Protein AF-0000000085130177 (afdb_homodimer)

Solvent-accessible surface area (backbone atoms only — not comparable to full-atom values): 79664 Å² total; per-residue (Å²): 138,84,81,78,78,81,76,78,75,83,77,74,80,72,82,66,74,69,73,75,65,77,69,71,70,71,69,72,73,69,71,72,76,67,77,59,43,29,33,38,38,36,42,68,54,65,65,55,54,49,49,50,46,72,51,44,60,85,43,65,55,98,90,21,44,53,43,80,42,81,20,60,43,72,68,52,38,53,56,47,44,68,72,50,87,69,52,29,32,35,37,36,30,41,69,42,99,47,95,59,44,28,60,52,48,52,51,39,39,43,70,70,54,55,48,75,60,40,29,31,35,36,32,29,78,60,94,88,56,58,78,52,67,67,55,57,70,68,43,91,50,51,39,79,42,49,60,84,58,63,42,51,62,44,45,49,54,53,51,54,18,35,42,49,53,20,51,54,47,50,50,52,50,51,50,32,51,34,42,51,48,49,52,60,48,48,46,57,47,66,68,42,82,48,66,47,60,32,37,43,48,50,42,47,49,50,15,59,60,70,71,44,67,54,33,23,36,25,33,30,51,42,94,46,87,88,47,55,35,25,21,56,18,36,29,66,94,42,42,84,46,45,74,32,45,54,85,70,51,64,96,45,71,64,48,57,37,38,52,48,7,61,74,66,66,36,71,34,73,34,89,68,50,23,38,11,39,40,30,58,87,84,53,84,76,28,32,35,38,29,36,66,35,70,42,70,83,47,71,68,53,51,52,50,51,50,54,48,36,55,43,48,35,42,51,51,50,50,48,51,50,48,50,52,29,44,45,51,31,29,31,34,86,84,68,72,28,35,15,41,62,41,46,34,51,50,43,32,50,37,41,72,70,58,51,72,57,28,33,39,34,37,39,32,51,58,65,46,70,58,38,23,63,47,42,18,59,69,52,44,49,46,46,51,39,45,48,51,53,53,52,55,71,72,44,57,90,82,44,47,62,22,41,55,49,97,57,27,33,33,38,40,30,46,48,88,66,54,54,66,72,60,55,48,51,61,34,68,50,56,43,60,44,96,83,39,72,33,61,51,49,38,28,28,2,22,33,67,54,60,94,62,86,56,58,26,65,55,53,52,48,44,12,46,52,18,26,53,49,23,54,69,73,43,69,57,33,80,26,72,48,48,71,65,62,54,47,53,21,49,50,39,33,51,48,47,57,49,47,52,50,27,68,74,61,66,32,53,48,61,27,36,29,57,26,24,29,64,83,77,64,42,68,46,26,32,36,51,39,78,45,38,44,46,94,89,65,51,71,55,56,56,85,62,52,48,58,47,22,52,69,44,42,50,40,45,65,50,45,50,52,50,48,42,51,51,40,46,50,50,40,52,28,47,75,69,72,69,50,52,56,24,42,30,37,76,46,55,64,69,40,65,68,36,87,60,39,65,55,51,53,52,47,39,30,58,75,48,69,49,59,30,59,40,33,28,41,29,29,53,33,55,55,63,68,50,84,53,66,64,52,49,50,50,43,46,53,42,42,74,57,37,29,40,32,30,34,32,48,39,50,76,34,40,36,24,60,55,52,60,69,68,45,73,62,45,29,40,27,40,30,35,77,30,41,67,34,46,87,37,67,67,32,32,47,50,47,43,48,50,36,50,50,24,54,76,70,69,27,45,32,31,39,32,42,33,64,45,68,65,47,50,51,53,39,45,72,55,63,36,49,28,35,28,22,61,58,78,37,62,71,23,41,68,69,54,41,53,52,52,55,55,51,55,74,65,51,68,88,67,71,87,66,84,74,73,78,126,137,86,81,74,75,78,78,78,75,83,77,74,79,70,80,72,66,72,70,73,65,78,69,72,70,71,72,73,75,69,73,74,76,68,77,60,43,30,33,38,40,37,43,69,51,64,64,56,54,48,47,50,46,72,53,45,60,85,44,64,55,97,91,21,46,53,41,81,41,82,19,60,42,73,69,53,38,54,57,49,44,70,71,49,86,66,50,28,33,36,38,35,32,40,68,42,98,46,94,59,45,28,58,54,48,52,52,39,39,43,71,71,55,56,46,74,59,39,31,32,33,37,32,29,78,59,95,87,56,61,76,52,68,66,55,56,70,68,43,91,50,50,39,80,42,49,59,82,59,63,43,51,62,44,45,50,54,53,49,53,18,36,44,49,52,21,51,54,48,50,51,51,49,50,52,31,51,35,42,52,48,48,51,59,48,48,47,57,47,67,69,41,82,46,67,47,59,31,37,44,49,50,43,47,50,51,15,59,59,68,72,43,65,55,34,24,37,25,34,29,53,43,95,46,86,87,47,55,38,27,21,56,20,37,29,64,94,41,42,83,45,47,75,31,49,52,79,77,56,66,88,45,72,62,47,54,38,36,50,48,6,63,73,67,67,34,71,33,73,35,90,67,50,24,38,10,40,40,30,57,88,83,51,82,74,28,32,36,37,30,37,66,36,70,43,71,83,47,70,66,54,51,52,51,50,51,54,48,36,55,43,48,35,42,50,51,50,50,47,53,51,47,50,52,30,45,45,51,30,28,31,34,86,83,68,70,28,35,15,42,60,41,46,34,52,51,43,32,50,37,43,72,70,58,53,73,56,28,32,40,33,37,39,32,51,57,64,47,69,57,40,24,64,48,42,18,60,69,52,44,50,46,44,50,40,44,47,50,53,51,51,55,70,72,43,57,90,84,43,46,63,22,43,56,48,96,58,28,33,34,37,41,30,44,50,89,69,53,54,63,72,59,54,48,50,61,34,68,50,55,43,60,44,95,82,39,70,31,62,48,48,37,29,29,2,22,33,67,55,60,92,61,87,60,58,25,67,55,53,52,48,45,12,47,53,18,26,54,48,22,55,69,74,42,70,59,35,81,27,70,46,48,69,64,61,54,46,53,20,50,49,39,34,50,49,47,56,49,48,54,51,27,68,74,63,66,31,54,48,60,28,36,29,56,25,25,28,62,85,78,63,43,68,45,27,31,36,51,39,77,44,37,45,47,95,87,64,50,72,55,57,55,87,60,53,48,58,49,24,52,69,46,42,49,39,46,65,49,46,51,51,50,50,42,51,51,40,46,51,49,39,54,29,48,76,71,68,69,50,55,57,24,41,31,38,77,49,55,63,69,38,66,67,37,86,59,39,66,55,51,53,51,47,39,30,60,75,46,69,49,60,29,60,41,33,27,42,28,31,52,34,55,56,61,67,50,84,53,66,64,52,48,51,50,43,44,52,40,41,73,57,38,30,40,32,29,34,31,49,40,48,77,34,40,36,25,62,55,52,60,69,69,43,74,64,46,30,40,26,39,30,35,78,29,40,68,34,47,86,38,68,68,31,30,48,50,46,45,49,50,35,49,51,23,54,76,70,70,26,45,32,31,38,32,43,33,64,47,69,68,47,50,53,52,39,45,71,54,62,35,49,29,34,28,22,61,59,78,38,62,70,23,41,69,69,54,41,53,52,51,54,54,50,54,73,67,52,68,87,68,71,87,66,84,76,73,78,126

Secondary structure (DSSP, 8-state):
----------------------------------PPEEEEEE-S-HHHHHHHHHHHTT-EETTEEEEEEEESSHHHHHHHHHH-S-EEEEEEETTTTSTTHHHHHHHIIIIIS---S-EEEEEESSTT-PPPHHHHHHS--SEEEEGGG--HHHHHHHHHHHHHHHHHHHHHHHHHHHHHHHHHHHHHHHH--SHHHHHHHHHHHHHHHHTS-S-EEEEEE-SSTTS-EEEEEE-GGGGGGTT-BTTTS-S-HHHHHHHHHHHHTS-EE-SSEEEEEEE-SSSTT-EEEEEEEE----HHHHHHHHHHHHHHHHHHHHHHHHHHHHHHHHB-TTT-SB-HHHHHHHHHHHHHHT--SEEEEEEEETTHHHHHHHH-HHHHHHHHHHHHHHHHHHS-TTSEEEE-SSSEEEEEEETTT--HHHHHHHTTSPEEETTEEE---EEEEEEEPPSS---HHHHHHHHHHHHHHHHHH-TT-EEE--HHHHHHHHHHHHHHHHHHHHHHTT-EEEEEEEEEETTT--EEEEEEEEEEE-TTSPEEPHHHHHHHHHHHTTHHHHHHHHHHHHHHHHHHHHHTT---SEEEEE--HHHHH-TTHHHHHHHHHHHTT--GGGEEEEEEGGGGGS-HHHHHHHHHHHHHTT-EEEEEEETTS-B-HHHHHHS---EEEE-HHHHHTTTSHHHHHHHHHHHHHHHHTT-EEEE----SHHHHHHHHHHT--EE-STTT---B-HHHHHHHHHHHHHS-----------/----------------------------------PPEEEEEE-S-HHHHHHHHHHHTT-EETTEEEEEEEESSHHHHHHHHHH-S-EEEEEEETTTTSTTHHHHHHHIIIIIS---S-EEEEEESSTT-PPPHHHHHHS---EEEEGGG--HHHHHHHHHHHHHHHHHHHHHHHHHHHHHHHHHHHHHHHH--SHHHHHHHHHHHHHHHHTS-S-EEEEEE-SSTTS-EEEEEE-GGGGGGTT-BGGG--S-HHHHHHHHHHHHTS-EE-SSEEEEEEE-SSSTT-EEEEEEEE----HHHHHHHHHHHHHHHHHHHHHHHHHHHHHHHHB-TTT-SB-HHHHHHHHHHHHHHT--SEEEEEEEETTHHHHHHHH-HHHHHHHHHHHHHHHHHHS-TTSEEEE-SSSEEEEEEETTT--HHHHHHGGGSPEEETTEEE---EEEEEEEPPSS---HHHHHHHHHHHHHHHHHH-TT-EEE--HHHHHHHHHHHHHHHHHHHHHHTT-EEEEEEEEEETTT--EEEEEEEEEEE-TTSPEEPHHHHHHHHHHHSTHHHHHHHHHHHHHHHHHHHHHTT---SEEEEE--HHHHH-TTHHHHHHHHHHHTT--GGGEEEEEEGGGGGS-HHHHHHHHHHHHHTT-EEEEEEETTS-B-HHHHHHS---EEEE-HHHHHTTTSHHHHHHHHHHHHHHHHTT-EEEE----SHHHHHHHHHHT--EE-STTT---B-HHHHHHHHHHHHHS-----------

Radius of gyration: 50.66 Å; Cα contacts (8 Å, |Δi|>4): 2647; chains: 2; bounding box: 90×155×130 Å

Structure (mmCIF, N/CA/C/O backbone):
data_AF-0000000085130177-model_v1
#
loop_
_entity.id
_entity.type
_entity.pdbx_description
1 polymer 'Response regulator receiver modulated diguanylate cyclase/phosphodiesterase'
#
loop_
_atom_site.group_PDB
_atom_site.id
_atom_site.type_symbol
_atom_site.label_atom_id
_atom_site.label_alt_id
_atom_site.label_comp_id
_atom_site.label_asym_id
_atom_site.label_entity_id
_atom_site.label_seq_id
_atom_site.pdbx_PDB_ins_code
_atom_site.Cartn_x
_atom_site.Cartn_y
_atom_site.Cartn_z
_atom_site.occupancy
_atom_site.B_iso_or_equiv
_atom_site.auth_seq_id
_atom_site.auth_comp_id
_atom_site.auth_asym_id
_atom_site.auth_atom_id
_atom_site.pdbx_PDB_model_num
ATOM 1 N N . MET A 1 1 ? 43.625 24.609 -47.25 1 20.7 1 MET A N 1
ATOM 2 C CA . MET A 1 1 ? 43.656 23.141 -47.188 1 20.7 1 MET A CA 1
ATOM 3 C C . MET A 1 1 ? 42.75 22.531 -48.25 1 20.7 1 MET A C 1
ATOM 5 O O . MET A 1 1 ? 41.531 22.781 -48.25 1 20.7 1 MET A O 1
ATOM 9 N N . SER A 1 2 ? 43.25 22.297 -49.5 1 21.91 2 SER A N 1
ATOM 10 C CA . SER A 1 2 ? 42.812 22.141 -50.906 1 21.91 2 SER A CA 1
ATOM 11 C C . SER A 1 2 ? 42.219 20.766 -51.156 1 21.91 2 SER A C 1
ATOM 13 O O . SER A 1 2 ? 42.969 19.766 -51.156 1 21.91 2 SER A O 1
ATOM 15 N N . PHE A 1 3 ? 41.031 20.453 -50.656 1 24.09 3 PHE A N 1
ATOM 16 C CA . PHE A 1 3 ? 40.531 19.094 -50.438 1 24.09 3 PHE A CA 1
ATOM 17 C C . PHE A 1 3 ? 40.281 18.406 -51.781 1 24.09 3 PHE A C 1
ATOM 19 O O . PHE A 1 3 ? 39.406 18.828 -52.531 1 24.09 3 PHE A O 1
ATOM 26 N N . VAL A 1 4 ? 41.281 17.828 -52.312 1 20.91 4 VAL A N 1
ATOM 27 C CA . VAL A 1 4 ? 41.375 17.281 -53.656 1 20.91 4 VAL A CA 1
ATOM 28 C C . VAL A 1 4 ? 40.406 16.109 -53.812 1 20.91 4 VAL A C 1
ATOM 30 O O . VAL A 1 4 ? 40.312 15.25 -52.938 1 20.91 4 VAL A O 1
ATOM 33 N N . MET A 1 5 ? 39.344 16.172 -54.688 1 22.98 5 MET A N 1
ATOM 34 C CA . MET A 1 5 ? 38.125 15.5 -55.156 1 22.98 5 MET A CA 1
ATOM 35 C C . MET A 1 5 ? 38.469 14.211 -55.906 1 22.98 5 MET A C 1
ATOM 37 O O . MET A 1 5 ? 38.969 14.258 -57.031 1 22.98 5 MET A O 1
ATOM 41 N N . ARG A 1 6 ? 39.031 13.07 -55.281 1 20.77 6 ARG A N 1
ATOM 42 C CA . ARG A 1 6 ? 39.719 12.039 -56.031 1 20.77 6 ARG A CA 1
ATOM 43 C C . ARG A 1 6 ? 38.719 11.25 -56.875 1 20.77 6 ARG A C 1
ATOM 45 O O . ARG A 1 6 ? 37.719 10.719 -56.375 1 20.77 6 ARG A O 1
ATOM 52 N N . ALA A 1 7 ? 38.719 11.383 -58.188 1 23 7 ALA A N 1
ATOM 53 C CA . ALA A 1 7 ? 37.875 11.031 -59.312 1 23 7 ALA A CA 1
ATOM 54 C C . ALA A 1 7 ? 37.938 9.539 -59.625 1 23 7 ALA A C 1
ATOM 56 O O . ALA A 1 7 ? 38.906 9.07 -60.25 1 23 7 ALA A O 1
ATOM 57 N N . ARG A 1 8 ? 37.969 8.703 -58.5 1 21.53 8 ARG A N 1
ATOM 58 C CA . ARG A 1 8 ? 38.469 7.383 -58.875 1 21.53 8 ARG A CA 1
ATOM 59 C C . ARG A 1 8 ? 37.656 6.785 -60 1 21.53 8 ARG A C 1
ATOM 61 O O . ARG A 1 8 ? 36.469 7.117 -60.188 1 21.53 8 ARG A O 1
ATOM 68 N N . ALA A 1 9 ? 38.344 6.039 -60.875 1 22.39 9 ALA A N 1
ATOM 69 C CA . ALA A 1 9 ? 38.375 5.52 -62.25 1 22.39 9 ALA A CA 1
ATOM 70 C C . ALA A 1 9 ? 37.25 4.492 -62.438 1 22.39 9 ALA A C 1
ATOM 72 O O . ALA A 1 9 ? 36.875 3.779 -61.5 1 22.39 9 ALA A O 1
ATOM 73 N N . PRO A 1 10 ? 36.625 4.492 -63.594 1 22.78 10 PRO A N 1
ATOM 74 C CA . PRO A 1 10 ? 35.375 3.885 -64.062 1 22.78 10 PRO A CA 1
ATOM 75 C C . PRO A 1 10 ? 35.531 2.385 -64.312 1 22.78 10 PRO A C 1
ATOM 77 O O . PRO A 1 10 ? 36.312 1.968 -65.125 1 22.78 10 PRO A O 1
ATOM 80 N N . ARG A 1 11 ? 35.906 1.567 -63.219 1 22.84 11 ARG A N 1
ATOM 81 C CA . ARG A 1 11 ? 36.312 0.201 -63.562 1 22.84 11 ARG A CA 1
ATOM 82 C C . ARG A 1 11 ? 35.312 -0.456 -64.5 1 22.84 11 ARG A C 1
ATOM 84 O O . ARG A 1 11 ? 34.156 -0.076 -64.5 1 22.84 11 ARG A O 1
ATOM 91 N N . ALA A 1 12 ? 35.906 -1.238 -65.438 1 25.39 12 ALA A N 1
ATOM 92 C CA . ALA A 1 12 ? 35.625 -1.992 -66.625 1 25.39 12 ALA A CA 1
ATOM 93 C C . ALA A 1 12 ? 34.438 -2.922 -66.438 1 25.39 12 ALA A C 1
ATOM 95 O O . ALA A 1 12 ? 34.188 -3.418 -65.312 1 25.39 12 ALA A O 1
ATOM 96 N N . PRO A 1 13 ? 33.625 -3.062 -67.438 1 22.73 13 PRO A N 1
ATOM 97 C CA . PRO A 1 13 ? 32.281 -3.621 -67.562 1 22.73 13 PRO A CA 1
ATOM 98 C C . PRO A 1 13 ? 32.25 -5.145 -67.438 1 22.73 13 PRO A C 1
ATOM 100 O O . PRO A 1 13 ? 32.906 -5.836 -68.25 1 22.73 13 PRO A O 1
ATOM 103 N N . ALA A 1 14 ? 32.719 -5.793 -66.375 1 27.22 14 ALA A N 1
ATOM 104 C CA . ALA A 1 14 ? 32.938 -7.238 -66.438 1 27.22 14 ALA A CA 1
ATOM 105 C C . ALA A 1 14 ? 31.734 -7.93 -67.125 1 27.22 14 ALA A C 1
ATOM 107 O O . ALA A 1 14 ? 30.578 -7.504 -66.938 1 27.22 14 ALA A O 1
ATOM 108 N N . PRO A 1 15 ? 32.094 -8.562 -68.188 1 24.11 15 PRO A N 1
ATOM 109 C CA . PRO A 1 15 ? 31.094 -9.172 -69.062 1 24.11 15 PRO A CA 1
ATOM 110 C C . PRO A 1 15 ? 30.141 -10.109 -68.312 1 24.11 15 PRO A C 1
ATOM 112 O O . PRO A 1 15 ? 30.562 -10.875 -67.5 1 24.11 15 PRO A O 1
ATOM 115 N N . ALA A 1 16 ? 28.938 -9.766 -68.188 1 21.39 16 ALA A N 1
ATOM 116 C CA . ALA A 1 16 ? 27.875 -10.25 -67.312 1 21.39 16 ALA A CA 1
ATOM 117 C C . ALA A 1 16 ? 27.453 -11.672 -67.688 1 21.39 16 ALA A C 1
ATOM 119 O O . ALA A 1 16 ? 27.047 -12.453 -66.812 1 21.39 16 ALA A O 1
ATOM 120 N N . SER A 1 17 ? 27.391 -11.797 -69 1 21.3 17 SER A N 1
ATOM 121 C CA . SER A 1 17 ? 26.172 -12.57 -69.25 1 21.3 17 SER A CA 1
ATOM 122 C C . SER A 1 17 ? 26.406 -14.055 -68.938 1 21.3 17 SER A C 1
ATOM 124 O O . SER A 1 17 ? 26.922 -14.758 -69.812 1 21.3 17 SER A O 1
ATOM 126 N N . ALA A 1 18 ? 27.312 -14.367 -67.875 1 29.33 18 ALA A N 1
ATOM 127 C CA . ALA A 1 18 ? 27.422 -15.812 -67.75 1 29.33 18 ALA A CA 1
ATOM 128 C C . ALA A 1 18 ? 26.062 -16.484 -67.812 1 29.33 18 ALA A C 1
ATOM 130 O O . ALA A 1 18 ? 25.141 -16.141 -67.062 1 29.33 18 ALA A O 1
ATOM 131 N N . LEU A 1 19 ? 25.766 -16.938 -69.188 1 23.89 19 LEU A N 1
ATOM 132 C CA . LEU A 1 19 ? 24.609 -17.703 -69.625 1 23.89 19 LEU A CA 1
ATOM 133 C C . LEU A 1 19 ? 24.156 -18.672 -68.5 1 23.89 19 LEU A C 1
ATOM 135 O O . LEU A 1 19 ? 24.969 -19.438 -68 1 23.89 19 LEU A O 1
ATOM 139 N N . LEU A 1 20 ? 23.188 -18.266 -67.812 1 26.19 20 LEU A N 1
ATOM 140 C CA . LEU A 1 20 ? 22.453 -18.984 -66.75 1 26.19 20 LEU A CA 1
ATOM 141 C C . LEU A 1 20 ? 22.078 -20.391 -67.25 1 26.19 20 LEU A C 1
ATOM 143 O O . LEU A 1 20 ? 21.297 -20.547 -68.188 1 26.19 20 LEU A O 1
ATOM 147 N N . GLN A 1 21 ? 23.203 -21.203 -67.5 1 28.23 21 GLN A N 1
ATOM 148 C CA . GLN A 1 21 ? 22.859 -22.578 -67.812 1 28.23 21 GLN A CA 1
ATOM 149 C C . GLN A 1 21 ? 21.625 -23.031 -67.062 1 28.23 21 GLN A C 1
ATOM 151 O O . GLN A 1 21 ? 21.453 -22.688 -65.875 1 28.23 21 GLN A O 1
ATOM 156 N N . PRO A 1 22 ? 20.609 -23.375 -67.812 1 26.45 22 PRO A N 1
ATOM 157 C CA . PRO A 1 22 ? 19.344 -23.734 -67.188 1 26.45 22 PRO A CA 1
ATOM 158 C C . PRO A 1 22 ? 19.562 -24.688 -66 1 26.45 22 PRO A C 1
ATOM 160 O O . PRO A 1 22 ? 20.406 -25.578 -66.062 1 26.45 22 PRO A O 1
ATOM 163 N N . ALA A 1 23 ? 19.547 -24.125 -64.812 1 33.78 23 ALA A N 1
ATOM 164 C CA . ALA A 1 23 ? 19.625 -24.875 -63.594 1 33.78 23 ALA A CA 1
ATOM 165 C C . ALA A 1 23 ? 18.844 -26.188 -63.688 1 33.78 23 ALA A C 1
ATOM 167 O O . ALA A 1 23 ? 17.656 -26.188 -64.062 1 33.78 23 ALA A O 1
ATOM 168 N N . LEU A 1 24 ? 19.578 -27.172 -64.188 1 31.83 24 LEU A N 1
ATOM 169 C CA . LEU A 1 24 ? 18.984 -28.5 -64.125 1 31.83 24 LEU A CA 1
ATOM 170 C C . LEU A 1 24 ? 18.062 -28.594 -62.875 1 31.83 24 LEU A C 1
ATOM 172 O O . LEU A 1 24 ? 18.422 -28.156 -61.781 1 31.83 24 LEU A O 1
ATOM 176 N N . GLN A 1 25 ? 16.734 -28.438 -63.156 1 30 25 GLN A N 1
ATOM 177 C CA . GLN A 1 25 ? 15.742 -28.578 -62.094 1 30 25 GLN A CA 1
ATOM 178 C C . GLN A 1 25 ? 16.141 -29.672 -61.125 1 30 25 GLN A C 1
ATOM 180 O O . GLN A 1 25 ? 16.547 -30.766 -61.531 1 30 25 GLN A O 1
ATOM 185 N N . PRO A 1 26 ? 16.781 -29.266 -59.969 1 33.75 26 PRO A N 1
ATOM 186 C CA . PRO A 1 26 ? 17.109 -30.375 -59.062 1 33.75 26 PRO A CA 1
ATOM 187 C C . PRO A 1 26 ? 16.062 -31.469 -59.062 1 33.75 26 PRO A C 1
ATOM 189 O O . PRO A 1 26 ? 14.883 -31.219 -59.344 1 33.75 26 PRO A O 1
ATOM 192 N N . PRO A 1 27 ? 16.422 -32.656 -59.562 1 34.31 27 PRO A N 1
ATOM 193 C CA . PRO A 1 27 ? 15.383 -33.688 -59.625 1 34.31 27 PRO A CA 1
ATOM 194 C C . PRO A 1 27 ? 14.398 -33.594 -58.469 1 34.31 27 PRO A C 1
ATOM 196 O O . PRO A 1 27 ? 14.727 -33.031 -57.406 1 34.31 27 PRO A O 1
ATOM 199 N N . PRO A 1 28 ? 13.094 -33.625 -58.781 1 33.34 28 PRO A N 1
ATOM 200 C CA . PRO A 1 28 ? 12.125 -33.469 -57.688 1 33.34 28 PRO A CA 1
ATOM 201 C C . PRO A 1 28 ? 12.57 -34.188 -56.438 1 33.34 28 PRO A C 1
ATOM 203 O O . PRO A 1 28 ? 13.328 -35.156 -56.5 1 33.34 28 PRO A O 1
ATOM 206 N N . PRO A 1 29 ? 12.828 -33.469 -55.406 1 33.34 29 PRO A N 1
ATOM 207 C CA . PRO A 1 29 ? 13.227 -34.188 -54.188 1 33.34 29 PRO A CA 1
ATOM 208 C C . PRO A 1 29 ? 12.602 -35.562 -54.094 1 33.34 29 PRO A C 1
ATOM 210 O O . PRO A 1 29 ? 11.461 -35.781 -54.531 1 33.34 29 PRO A O 1
ATOM 213 N N . SER A 1 30 ? 13.375 -36.594 -54.375 1 33.34 30 SER A N 1
ATOM 214 C CA . SER A 1 30 ? 12.859 -37.969 -54.156 1 33.34 30 SER A CA 1
ATOM 215 C C . SER A 1 30 ? 11.852 -37.969 -53 1 33.34 30 SER A C 1
ATOM 217 O O . SER A 1 30 ? 12.039 -37.281 -52 1 33.34 30 SER A O 1
ATOM 219 N N . PRO A 1 31 ? 10.594 -38.219 -53.281 1 33.78 31 PRO A N 1
ATOM 220 C CA . PRO A 1 31 ? 9.648 -38.25 -52.156 1 33.78 31 PRO A CA 1
ATOM 221 C C . PRO A 1 31 ? 10.266 -38.781 -50.875 1 33.78 31 PRO A C 1
ATOM 223 O O . PRO A 1 31 ? 11.109 -39.656 -50.906 1 33.78 31 PRO A O 1
ATOM 226 N N . VAL A 1 32 ? 10.656 -38 -50.062 1 38.16 32 VAL A N 1
ATOM 227 C CA . VAL A 1 32 ? 10.992 -38.5 -48.719 1 38.16 32 VAL A CA 1
ATOM 228 C C . VAL A 1 32 ? 10.211 -39.781 -48.469 1 38.16 32 VAL A C 1
ATOM 230 O O . VAL A 1 32 ? 8.977 -39.812 -48.5 1 38.16 32 VAL A O 1
ATOM 233 N N . PRO A 1 33 ? 10.719 -41 -48.906 1 43.91 33 PRO A N 1
ATOM 234 C CA . PRO A 1 33 ? 9.945 -42.219 -48.656 1 43.91 33 PRO A CA 1
ATOM 235 C C . PRO A 1 33 ? 9.133 -42.156 -47.375 1 43.91 33 PRO A C 1
ATOM 237 O O . PRO A 1 33 ? 9.602 -41.594 -46.375 1 43.91 33 PRO A O 1
ATOM 240 N N . GLY A 1 34 ? 7.906 -42 -47.438 1 53.91 34 GLY A N 1
ATOM 241 C CA . GLY A 1 34 ? 7.035 -42.125 -46.281 1 53.91 34 GLY A CA 1
ATOM 242 C C . GLY A 1 34 ? 7.5 -43.188 -45.281 1 53.91 34 GLY A C 1
ATOM 243 O O . GLY A 1 34 ? 8.477 -43.906 -45.531 1 53.91 34 GLY A O 1
ATOM 244 N N . PRO A 1 35 ? 7.02 -43.375 -44.125 1 73.56 35 PRO A N 1
ATOM 245 C CA . PRO A 1 35 ? 7.453 -44.375 -43.125 1 73.56 35 PRO A CA 1
ATOM 246 C C . PRO A 1 35 ? 7.297 -45.812 -43.625 1 73.56 35 PRO A C 1
ATOM 248 O O . PRO A 1 35 ? 6.363 -46.094 -44.375 1 73.56 35 PRO A O 1
ATOM 251 N N . GLU A 1 36 ? 8.375 -46.562 -43.75 1 89 36 GLU A N 1
ATOM 252 C CA . GLU A 1 36 ? 8.422 -47.969 -44.156 1 89 36 GLU A CA 1
ATOM 253 C C . GLU A 1 36 ? 8.516 -48.875 -42.969 1 89 36 GLU A C 1
ATOM 255 O O . GLU A 1 36 ? 8.945 -48.469 -41.875 1 89 36 GLU A O 1
ATOM 260 N N . TRP A 1 37 ? 7.93 -50.062 -43.281 1 93 37 TRP A N 1
ATOM 261 C CA . TRP A 1 37 ? 8.164 -51.094 -42.312 1 93 37 TRP A CA 1
ATOM 262 C C . TRP A 1 37 ? 9.445 -51.875 -42.625 1 93 37 TRP A C 1
ATOM 264 O O . TRP A 1 37 ? 9.586 -52.469 -43.688 1 93 37 TRP A O 1
ATOM 274 N N . ARG A 1 38 ? 10.352 -51.812 -41.719 1 93.69 38 ARG A N 1
ATOM 275 C CA . ARG A 1 38 ? 11.633 -52.469 -41.906 1 93.69 38 ARG A CA 1
ATOM 276 C C . ARG A 1 38 ? 11.688 -53.812 -41.188 1 93.69 38 ARG A C 1
ATOM 278 O O . ARG A 1 38 ? 11.422 -53.906 -40 1 93.69 38 ARG A O 1
ATOM 285 N N . VAL A 1 39 ? 12.031 -54.875 -41.969 1 94.5 39 VAL A N 1
ATOM 286 C CA . VAL A 1 39 ? 12.086 -56.219 -41.438 1 94.5 39 VAL A CA 1
ATOM 287 C C . VAL A 1 39 ? 13.484 -56.812 -41.656 1 94.5 39 VAL A C 1
ATOM 289 O O . VAL A 1 39 ? 13.984 -56.812 -42.781 1 94.5 39 VAL A O 1
ATOM 292 N N . LEU A 1 40 ? 14.062 -57.281 -40.625 1 94.94 40 LEU A N 1
ATOM 293 C CA . LEU A 1 40 ? 15.391 -57.906 -40.688 1 94.94 40 LEU A CA 1
ATOM 294 C C . LEU A 1 40 ? 15.312 -59.406 -40.656 1 94.94 40 LEU A C 1
ATOM 296 O O . LEU A 1 40 ? 14.711 -59.969 -39.75 1 94.94 40 LEU A O 1
ATOM 300 N N . ILE A 1 41 ? 15.898 -60 -41.625 1 93.06 41 ILE A N 1
ATOM 301 C CA . ILE A 1 41 ? 15.945 -61.469 -41.688 1 93.06 41 ILE A CA 1
ATOM 302 C C . ILE A 1 41 ? 17.375 -61.938 -41.469 1 93.06 41 ILE A C 1
ATOM 304 O O . ILE A 1 41 ? 18.281 -61.625 -42.25 1 93.06 41 ILE A O 1
ATOM 308 N N . VAL A 1 42 ? 17.5 -62.719 -40.406 1 92.94 42 VAL A N 1
ATOM 309 C CA . VAL A 1 42 ? 18.812 -63.219 -40.062 1 92.94 42 VAL A CA 1
ATOM 310 C C . VAL A 1 42 ? 18.844 -64.75 -40.25 1 92.94 42 VAL A C 1
ATOM 312 O O . VAL A 1 42 ? 18.328 -65.5 -39.406 1 92.94 42 VAL A O 1
ATOM 315 N N . ASP A 1 43 ? 19.375 -65.188 -41.219 1 87.88 43 ASP A N 1
ATOM 316 C CA . ASP A 1 43 ? 19.484 -66.562 -41.531 1 87.88 43 ASP A CA 1
ATOM 317 C C . ASP A 1 43 ? 20.672 -66.875 -42.438 1 87.88 43 ASP A C 1
ATOM 319 O O . ASP A 1 43 ? 20.938 -66.125 -43.375 1 87.88 43 ASP A O 1
ATOM 323 N N . SER A 1 44 ? 21.375 -67.938 -42.219 1 85.38 44 SER A N 1
ATOM 324 C CA . SER A 1 44 ? 22.547 -68.312 -43.031 1 85.38 44 SER A CA 1
ATOM 325 C C . SER A 1 44 ? 22.141 -68.938 -44.344 1 85.38 44 SER A C 1
ATOM 327 O O . SER A 1 44 ? 22.922 -68.938 -45.312 1 85.38 44 SER A O 1
ATOM 329 N N . ASP A 1 45 ? 20.922 -69.438 -44.469 1 85.12 45 ASP A N 1
ATOM 330 C CA . ASP A 1 45 ? 20.422 -70.125 -45.688 1 85.12 45 ASP A CA 1
ATOM 331 C C . ASP A 1 45 ? 19.875 -69.125 -46.688 1 85.12 45 ASP A C 1
ATOM 333 O O . ASP A 1 45 ? 18.844 -68.438 -46.438 1 85.12 45 ASP A O 1
ATOM 337 N N . PRO A 1 46 ? 20.453 -69 -47.781 1 87.44 46 PRO A N 1
ATOM 338 C CA . PRO A 1 46 ? 19.969 -68.062 -48.781 1 87.44 46 PRO A CA 1
ATOM 339 C C . PRO A 1 46 ? 18.562 -68.375 -49.281 1 87.44 46 PRO A C 1
ATOM 341 O O . PRO A 1 46 ? 17.859 -67.5 -49.75 1 87.44 46 PRO A O 1
ATOM 344 N N . ASP A 1 47 ? 18.203 -69.562 -49.156 1 84.12 47 ASP A N 1
ATOM 345 C CA . ASP A 1 47 ? 16.875 -70 -49.594 1 84.12 47 ASP A CA 1
ATOM 346 C C . ASP A 1 47 ? 15.781 -69.312 -48.75 1 84.12 47 ASP A C 1
ATOM 348 O O . ASP A 1 47 ? 14.695 -69 -49.25 1 84.12 47 ASP A O 1
ATOM 352 N N . VAL A 1 48 ? 16.156 -69.188 -47.594 1 86.19 48 VAL A N 1
ATOM 353 C CA . VAL A 1 48 ? 15.195 -68.5 -46.719 1 86.19 48 VAL A CA 1
ATOM 354 C C . VAL A 1 48 ? 15.023 -67.062 -47.125 1 86.19 48 VAL A C 1
ATOM 356 O O . VAL A 1 48 ? 13.906 -66.562 -47.156 1 86.19 48 VAL A O 1
ATOM 359 N N . HIS A 1 49 ? 16.047 -66.438 -47.438 1 89 49 HIS A N 1
ATOM 360 C CA . HIS A 1 49 ? 15.977 -65.062 -47.906 1 89 49 HIS A CA 1
ATOM 361 C C . HIS A 1 49 ? 15.133 -64.938 -49.188 1 89 49 HIS A C 1
ATOM 363 O O . HIS A 1 49 ? 14.289 -64 -49.281 1 89 49 HIS A O 1
ATOM 369 N N . ALA A 1 50 ? 15.398 -65.875 -49.969 1 88 50 ALA A N 1
ATOM 370 C CA . ALA A 1 50 ? 14.664 -65.875 -51.219 1 88 50 ALA A CA 1
ATOM 371 C C . ALA A 1 50 ? 13.172 -66.125 -51 1 88 50 ALA A C 1
ATOM 373 O O . ALA A 1 50 ? 12.328 -65.5 -51.656 1 88 50 ALA A O 1
ATOM 374 N N . ALA A 1 51 ? 12.891 -66.938 -50.031 1 86.31 51 ALA A N 1
ATOM 375 C CA . ALA A 1 51 ? 11.492 -67.25 -49.719 1 86.31 51 ALA A CA 1
ATOM 376 C C . ALA A 1 51 ? 10.773 -66 -49.25 1 86.31 51 ALA A C 1
ATOM 378 O O . ALA A 1 51 ? 9.648 -65.688 -49.688 1 86.31 51 ALA A O 1
ATOM 379 N N . PHE A 1 52 ? 11.461 -65.188 -48.469 1 88.62 52 PHE A N 1
ATOM 380 C CA . PHE A 1 52 ? 10.867 -63.969 -47.969 1 88.62 52 PHE A CA 1
ATOM 381 C C . PHE A 1 52 ? 10.727 -62.938 -49.062 1 88.62 52 PHE A C 1
ATOM 383 O O . PHE A 1 52 ? 9.703 -62.25 -49.156 1 88.62 52 PHE A O 1
ATOM 390 N N . ARG A 1 53 ? 11.625 -62.875 -49.875 1 87.88 53 ARG A N 1
ATOM 391 C CA . ARG A 1 53 ? 11.578 -61.938 -51 1 87.88 53 ARG A CA 1
ATOM 392 C C . ARG A 1 53 ? 10.414 -62.281 -51.938 1 87.88 53 ARG A C 1
ATOM 394 O O . ARG A 1 53 ? 9.633 -61.375 -52.281 1 87.88 53 ARG A O 1
ATOM 401 N N . LEU A 1 54 ? 10.312 -63.5 -52.219 1 85.25 54 LEU A N 1
ATOM 402 C CA . LEU A 1 54 ? 9.289 -63.938 -53.156 1 85.25 54 LEU A CA 1
ATOM 403 C C . LEU A 1 54 ? 7.898 -63.781 -52.562 1 85.25 54 LEU A C 1
ATOM 405 O O . LEU A 1 54 ? 6.957 -63.375 -53.25 1 85.25 54 LEU A O 1
ATOM 409 N N . ALA A 1 55 ? 7.84 -64 -51.312 1 85.25 55 ALA A N 1
ATOM 410 C CA . ALA A 1 55 ? 6.531 -64 -50.656 1 85.25 55 ALA A CA 1
ATOM 411 C C . ALA A 1 55 ? 6.066 -62.594 -50.344 1 85.25 55 ALA A C 1
ATOM 413 O O . ALA A 1 55 ? 4.871 -62.281 -50.375 1 85.25 55 ALA A O 1
ATOM 414 N N . LEU A 1 56 ? 6.98 -61.688 -50.062 1 87.62 56 LEU A N 1
ATOM 415 C CA . LEU A 1 56 ? 6.508 -60.469 -49.375 1 87.62 56 LEU A CA 1
ATOM 416 C C . LEU A 1 56 ? 6.988 -59.219 -50.094 1 87.62 56 LEU A C 1
ATOM 418 O O . LEU A 1 56 ? 6.48 -58.125 -49.844 1 87.62 56 LEU A O 1
ATOM 422 N N . GLU A 1 57 ? 7.957 -59.406 -50.875 1 82.88 57 GLU A N 1
ATOM 423 C CA . GLU A 1 57 ? 8.477 -58.219 -51.531 1 82.88 57 GLU A CA 1
ATOM 424 C C . GLU A 1 57 ? 7.395 -57.531 -52.375 1 82.88 57 GLU A C 1
ATOM 426 O O . GLU A 1 57 ? 6.648 -58.219 -53.094 1 82.88 57 GLU A O 1
ATOM 431 N N . GLY A 1 58 ? 7.203 -56.188 -52.25 1 83.56 58 GLY A N 1
ATOM 432 C CA . GLY A 1 58 ? 6.238 -55.406 -53 1 83.56 58 GLY A CA 1
ATOM 433 C C . GLY A 1 58 ? 4.934 -55.188 -52.281 1 83.56 58 GLY A C 1
ATOM 434 O O . GLY A 1 58 ? 4.062 -54.469 -52.719 1 83.56 58 GLY A O 1
ATOM 435 N N . HIS A 1 59 ? 4.699 -55.844 -51.125 1 88.06 59 HIS A N 1
ATOM 436 C CA . HIS A 1 59 ? 3.471 -55.688 -50.375 1 88.06 59 HIS A CA 1
ATOM 437 C C . HIS A 1 59 ? 3.531 -54.438 -49.469 1 88.06 59 HIS A C 1
ATOM 439 O O . HIS A 1 59 ? 4.613 -54.031 -49.062 1 88.06 59 HIS A O 1
ATOM 445 N N . SER A 1 60 ? 2.373 -53.906 -49.281 1 90.56 60 SER A N 1
ATOM 446 C CA . SER A 1 60 ? 2.205 -52.812 -48.344 1 90.56 60 SER A CA 1
ATOM 447 C C . SER A 1 60 ? 1.275 -53.219 -47.188 1 90.56 60 SER A C 1
ATOM 449 O O . SER A 1 60 ? 0.28 -53.906 -47.406 1 90.56 60 SER A O 1
ATOM 451 N N . LEU A 1 61 ? 1.761 -52.906 -46.094 1 91.19 61 LEU A N 1
ATOM 452 C CA . LEU A 1 61 ? 0.939 -53.188 -44.906 1 91.19 61 LEU A CA 1
ATOM 453 C C . LEU A 1 61 ? 0.546 -51.906 -44.219 1 91.19 61 LEU A C 1
ATOM 455 O O . LEU A 1 61 ? 1.394 -51.031 -43.969 1 91.19 61 LEU A O 1
ATOM 459 N N . PHE A 1 62 ? -0.772 -51.781 -43.906 1 88.88 62 PHE A N 1
ATOM 460 C CA . PHE A 1 62 ? -1.31 -50.656 -43.156 1 88.88 62 PHE A CA 1
ATOM 461 C C . PHE A 1 62 ? -0.838 -49.344 -43.781 1 88.88 62 PHE A C 1
ATOM 463 O O . PHE A 1 62 ? -0.422 -48.406 -43.062 1 88.88 62 PHE A O 1
ATOM 470 N N . GLY A 1 63 ? -0.794 -49.281 -45.062 1 84.19 63 GLY A N 1
ATOM 471 C CA . GLY A 1 63 ? -0.541 -48.062 -45.781 1 84.19 63 GLY A CA 1
ATOM 472 C C . GLY A 1 63 ? 0.937 -47.781 -45.969 1 84.19 63 GLY A C 1
ATOM 473 O O . GLY A 1 63 ? 1.306 -46.719 -46.5 1 84.19 63 GLY A O 1
ATOM 474 N N . ARG A 1 64 ? 1.857 -48.656 -45.531 1 90.75 64 ARG A N 1
ATOM 475 C CA . ARG A 1 64 ? 3.301 -48.469 -45.656 1 90.75 64 ARG A CA 1
ATOM 476 C C . ARG A 1 64 ? 3.945 -49.656 -46.344 1 90.75 64 ARG A C 1
ATOM 478 O O . ARG A 1 64 ? 3.557 -50.812 -46.125 1 90.75 64 ARG A O 1
ATOM 485 N N . PRO A 1 65 ? 4.953 -49.344 -47.094 1 91.94 65 PRO A N 1
ATOM 486 C CA . PRO A 1 65 ? 5.617 -50.438 -47.781 1 91.94 65 PRO A CA 1
ATOM 487 C C . PRO A 1 65 ? 6.531 -51.25 -46.875 1 91.94 65 PRO A C 1
ATOM 489 O O . PRO A 1 65 ? 7.062 -50.719 -45.875 1 91.94 65 PRO A O 1
ATOM 492 N N . LEU A 1 66 ? 6.707 -52.5 -47.219 1 92.06 66 LEU A N 1
ATOM 493 C CA . LEU A 1 66 ? 7.598 -53.406 -46.5 1 92.06 66 LEU A CA 1
ATOM 494 C C . LEU A 1 66 ? 8.992 -53.406 -47.125 1 92.06 66 LEU A C 1
ATOM 496 O O . LEU A 1 66 ? 9.141 -53.531 -48.344 1 92.06 66 LEU A O 1
ATOM 500 N N . VAL A 1 67 ? 9.992 -53.156 -46.25 1 92.19 67 VAL A N 1
ATOM 501 C CA . VAL A 1 67 ? 11.383 -53.188 -46.688 1 92.19 67 VAL A CA 1
ATOM 502 C C . VAL A 1 67 ? 12.133 -54.281 -45.906 1 92.19 67 VAL A C 1
ATOM 504 O O . VAL A 1 67 ? 12.047 -54.344 -44.688 1 92.19 67 VAL A O 1
ATOM 507 N N . PHE A 1 68 ? 12.961 -55.062 -46.656 1 93.19 68 PHE A N 1
ATOM 508 C CA . PHE A 1 68 ? 13.633 -56.188 -46.031 1 93.19 68 PHE A CA 1
ATOM 509 C C . PHE A 1 68 ? 15.141 -55.969 -45.969 1 93.19 68 PHE A C 1
ATOM 511 O O . PHE A 1 68 ? 15.727 -55.469 -46.938 1 93.19 68 PHE A O 1
ATOM 518 N N . LEU A 1 69 ? 15.633 -56.25 -44.875 1 93.69 69 LEU A N 1
ATOM 519 C CA . LEU A 1 69 ? 17.078 -56.312 -44.688 1 93.69 69 LEU A CA 1
ATOM 520 C C . LEU A 1 69 ? 17.516 -57.75 -44.438 1 93.69 69 LEU A C 1
ATOM 522 O O . LEU A 1 69 ? 16.781 -58.531 -43.781 1 93.69 69 LEU A O 1
ATOM 526 N N . TYR A 1 70 ? 18.719 -58.094 -44.938 1 93.69 70 TYR A N 1
ATOM 527 C CA . TYR A 1 70 ? 19.141 -59.5 -44.844 1 93.69 70 TYR A CA 1
ATOM 528 C C . TYR A 1 70 ? 20.516 -59.594 -44.219 1 93.69 70 TYR A C 1
ATOM 530 O O . TYR A 1 70 ? 21.422 -58.812 -44.531 1 93.69 70 TYR A O 1
ATOM 538 N N . ALA A 1 71 ? 20.609 -60.469 -43.312 1 93.69 71 ALA A N 1
ATOM 539 C CA . ALA A 1 71 ? 21.891 -60.781 -42.688 1 93.69 71 ALA A CA 1
ATOM 540 C C . ALA A 1 71 ? 22.156 -62.281 -42.75 1 93.69 71 ALA A C 1
ATOM 542 O O . ALA A 1 71 ? 21.281 -63.094 -42.406 1 93.69 71 ALA A O 1
ATOM 543 N N . ARG A 1 72 ? 23.375 -62.719 -43.031 1 90.56 72 ARG A N 1
ATOM 544 C CA . ARG A 1 72 ? 23.688 -64.125 -43.219 1 90.56 72 ARG A CA 1
ATOM 545 C C . ARG A 1 72 ? 24.438 -64.688 -42 1 90.56 72 ARG A C 1
ATOM 547 O O . ARG A 1 72 ? 24.734 -65.875 -41.938 1 90.56 72 ARG A O 1
ATOM 554 N N . SER A 1 73 ? 24.844 -63.719 -41.156 1 88.56 73 SER A N 1
ATOM 555 C CA . SER A 1 73 ? 25.562 -64.125 -39.969 1 88.56 73 SER A CA 1
ATOM 556 C C . SER A 1 73 ? 25.188 -63.219 -38.781 1 88.56 73 SER A C 1
ATOM 558 O O . SER A 1 73 ? 24.562 -62.156 -38.969 1 88.56 73 SER A O 1
ATOM 560 N N . GLY A 1 74 ? 25.516 -63.75 -37.562 1 89.19 74 GLY A N 1
ATOM 561 C CA . GLY A 1 74 ? 25.281 -62.969 -36.344 1 89.19 74 GLY A CA 1
ATOM 562 C C . GLY A 1 74 ? 26.047 -61.656 -36.344 1 89.19 74 GLY A C 1
ATOM 563 O O . GLY A 1 74 ? 25.516 -60.625 -35.906 1 89.19 74 GLY A O 1
ATOM 564 N N . THR A 1 75 ? 27.219 -61.688 -36.844 1 88.88 75 THR A N 1
ATOM 565 C CA . THR A 1 75 ? 28.047 -60.469 -36.875 1 88.88 75 THR A CA 1
ATOM 566 C C . THR A 1 75 ? 27.422 -59.438 -37.812 1 88.88 75 THR A C 1
ATOM 568 O O . THR A 1 75 ? 27.375 -58.25 -37.5 1 88.88 75 THR A O 1
ATOM 571 N N . GLN A 1 76 ? 26.953 -59.906 -38.938 1 91.19 76 GLN A N 1
ATOM 572 C CA . GLN A 1 76 ? 26.297 -59 -39.875 1 91.19 76 GLN A CA 1
ATOM 573 C C . GLN A 1 76 ? 25.016 -58.438 -39.281 1 91.19 76 GLN A C 1
ATOM 575 O O . GLN A 1 76 ? 24.719 -57.25 -39.469 1 91.19 76 GLN A O 1
ATOM 580 N N . ALA A 1 77 ? 24.359 -59.25 -38.656 1 93.19 77 ALA A N 1
ATOM 581 C CA . ALA A 1 77 ? 23.125 -58.812 -38 1 93.19 77 ALA A CA 1
ATOM 582 C C . ALA A 1 77 ? 23.422 -57.719 -36.969 1 93.19 77 ALA A C 1
ATOM 584 O O . ALA A 1 77 ? 22.719 -56.719 -36.906 1 93.19 77 ALA A O 1
ATOM 585 N N . ARG A 1 78 ? 24.406 -57.906 -36.125 1 93.12 78 ARG A N 1
ATOM 586 C CA . ARG A 1 78 ? 24.766 -56.938 -35.094 1 93.12 78 ARG A CA 1
ATOM 587 C C . ARG A 1 78 ? 25.125 -55.594 -35.719 1 93.12 78 ARG A C 1
ATOM 589 O O . ARG A 1 78 ? 24.766 -54.531 -35.188 1 93.12 78 ARG A O 1
ATOM 596 N N . ASN A 1 79 ? 25.781 -55.594 -36.781 1 92.19 79 ASN A N 1
ATOM 597 C CA . ASN A 1 79 ? 26.141 -54.375 -37.469 1 92.19 79 ASN A CA 1
ATOM 598 C C . ASN A 1 79 ? 24.906 -53.625 -37.969 1 92.19 79 ASN A C 1
ATOM 600 O O . ASN A 1 79 ? 24.797 -52.406 -37.812 1 92.19 79 ASN A O 1
ATOM 604 N N . LEU A 1 80 ? 24 -54.344 -38.469 1 92.81 80 LEU A N 1
ATOM 605 C CA . LEU A 1 80 ? 22.766 -53.719 -38.969 1 92.81 80 LEU A CA 1
ATOM 606 C C . LEU A 1 80 ? 21.938 -53.188 -37.844 1 92.81 80 LEU A C 1
ATOM 608 O O . LEU A 1 80 ? 21.344 -52.094 -37.938 1 92.81 80 LEU A O 1
ATOM 612 N N . LEU A 1 81 ? 21.906 -53.875 -36.781 1 92.06 81 LEU A N 1
ATOM 613 C CA . LEU A 1 81 ? 21.109 -53.5 -35.594 1 92.06 81 LEU A CA 1
ATOM 614 C C . LEU A 1 81 ? 21.656 -52.25 -34.969 1 92.06 81 LEU A C 1
ATOM 616 O O . LEU A 1 81 ? 20.922 -51.469 -34.344 1 92.06 81 LEU A O 1
ATOM 620 N N . ARG A 1 82 ? 22.828 -52 -35.031 1 90.19 82 ARG A N 1
ATOM 621 C CA . ARG A 1 82 ? 23.438 -50.812 -34.469 1 90.19 82 ARG A CA 1
ATOM 622 C C . ARG A 1 82 ? 23.078 -49.594 -35.312 1 90.19 82 ARG A C 1
ATOM 624 O O . ARG A 1 82 ? 22.969 -48.469 -34.781 1 90.19 82 ARG A O 1
ATOM 631 N N . SER A 1 83 ? 22.844 -49.781 -36.5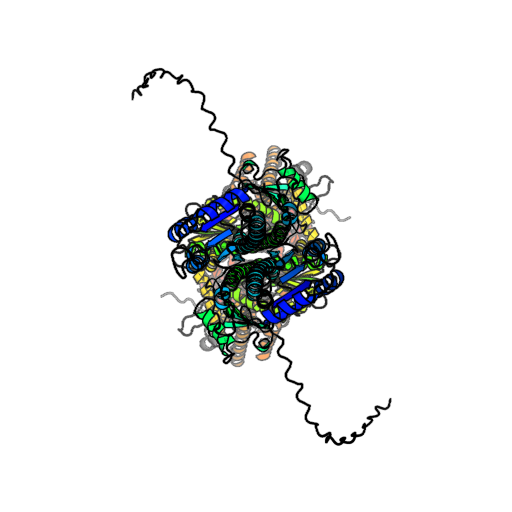31 1 88.25 83 SER A N 1
ATOM 632 C CA . SER A 1 83 ? 22.609 -48.656 -37.438 1 88.25 83 SER A CA 1
ATOM 633 C C . SER A 1 83 ? 21.125 -48.406 -37.625 1 88.25 83 SER A C 1
ATOM 635 O O . SER A 1 83 ? 20.703 -47.281 -37.906 1 88.25 83 SER A O 1
ATOM 637 N N . GLU A 1 84 ? 20.359 -49.469 -37.531 1 86.06 84 GLU A N 1
ATOM 638 C CA . GLU A 1 84 ? 18.922 -49.375 -37.781 1 86.06 84 GLU A CA 1
ATOM 639 C C . GLU A 1 84 ? 18.141 -49.188 -36.5 1 86.06 84 GLU A C 1
ATOM 641 O O . GLU A 1 84 ? 18.156 -50.062 -35.625 1 86.06 84 GLU A O 1
ATOM 646 N N . GLN A 1 85 ? 17.422 -48.062 -36.375 1 83.19 85 GLN A N 1
ATOM 647 C CA . GLN A 1 85 ? 16.734 -47.781 -35.125 1 83.19 85 GLN A CA 1
ATOM 648 C C . GLN A 1 85 ? 15.227 -47.969 -35.281 1 83.19 85 GLN A C 1
ATOM 650 O O . GLN A 1 85 ? 14.492 -47.938 -34.281 1 83.19 85 GLN A O 1
ATOM 655 N N . ASP A 1 86 ? 14.758 -48.281 -36.469 1 87.38 86 ASP A N 1
ATOM 656 C CA . ASP A 1 86 ? 13.32 -48.406 -36.688 1 87.38 86 ASP A CA 1
ATOM 657 C C . ASP A 1 86 ? 12.961 -49.781 -37.25 1 87.38 86 ASP A C 1
ATOM 659 O O . ASP A 1 86 ? 12.133 -49.875 -38.156 1 87.38 86 ASP A O 1
ATOM 663 N N . LEU A 1 87 ? 13.477 -50.844 -36.656 1 93.5 87 LEU A N 1
ATOM 664 C CA . LEU A 1 87 ? 13.164 -52.219 -37.094 1 93.5 87 LEU A CA 1
ATOM 665 C C . LEU A 1 87 ? 11.867 -52.688 -36.469 1 93.5 87 LEU A C 1
ATOM 667 O O . LEU A 1 87 ? 11.75 -52.75 -35.219 1 93.5 87 LEU A O 1
ATOM 671 N N . ALA A 1 88 ? 10.938 -53.031 -37.312 1 94.88 88 ALA A N 1
ATOM 672 C CA . ALA A 1 88 ? 9.641 -53.469 -36.781 1 94.88 88 ALA A CA 1
ATOM 673 C C . ALA A 1 88 ? 9.703 -54.938 -36.375 1 94.88 88 ALA A C 1
ATOM 675 O O . ALA A 1 88 ? 9.234 -55.312 -35.312 1 94.88 88 ALA A O 1
ATOM 676 N N . VAL A 1 89 ? 10.336 -55.75 -37.281 1 95.31 89 VAL A N 1
ATOM 677 C CA . VAL A 1 89 ? 10.336 -57.188 -37.062 1 95.31 89 VAL A CA 1
ATOM 678 C C . VAL A 1 89 ? 11.734 -57.75 -37.312 1 95.31 89 VAL A C 1
ATOM 680 O O . VAL A 1 89 ? 12.43 -57.312 -38.25 1 95.31 89 VAL A O 1
ATOM 683 N N . VAL A 1 90 ? 12.133 -58.656 -36.5 1 94.62 90 VAL A N 1
ATOM 684 C CA . VAL A 1 90 ? 13.375 -59.375 -36.688 1 94.62 90 VAL A CA 1
ATOM 685 C C . VAL A 1 90 ? 13.086 -60.875 -36.719 1 94.62 90 VAL A C 1
ATOM 687 O O . VAL A 1 90 ? 12.555 -61.438 -35.75 1 94.62 90 VAL A O 1
ATOM 690 N N . VAL A 1 91 ? 13.367 -61.469 -37.812 1 91.88 91 VAL A N 1
ATOM 691 C CA . VAL A 1 91 ? 13.258 -62.938 -37.938 1 91.88 91 VAL A CA 1
ATOM 692 C C . VAL A 1 91 ? 14.633 -63.562 -37.75 1 91.88 91 VAL A C 1
ATOM 694 O O . VAL A 1 91 ? 15.539 -63.312 -38.562 1 91.88 91 VAL A O 1
ATOM 697 N N . LEU A 1 92 ? 14.688 -64.375 -36.781 1 91.12 92 LEU A N 1
ATOM 698 C CA . LEU A 1 92 ? 16 -64.812 -36.375 1 91.12 92 LEU A CA 1
ATOM 699 C C . LEU A 1 92 ? 16.031 -66.375 -36.375 1 91.12 92 LEU A C 1
ATOM 701 O O . LEU A 1 92 ? 15.125 -67 -35.844 1 91.12 92 LEU A O 1
ATOM 705 N N . ASP A 1 93 ? 17.109 -66.875 -36.969 1 86.75 93 ASP A N 1
ATOM 706 C CA . ASP A 1 93 ? 17.375 -68.25 -36.875 1 86.75 93 ASP A CA 1
ATOM 707 C C . ASP A 1 93 ? 18.047 -68.625 -35.562 1 86.75 93 ASP A C 1
ATOM 709 O O . ASP A 1 93 ? 19.062 -68 -35.188 1 86.75 93 ASP A O 1
ATOM 713 N N . ALA A 1 94 ? 17.5 -69.688 -34.875 1 73.44 94 ALA A N 1
ATOM 714 C CA . ALA A 1 94 ? 18 -70.062 -33.562 1 73.44 94 ALA A CA 1
ATOM 715 C C . ALA A 1 94 ? 19.406 -70.688 -33.656 1 73.44 94 ALA A C 1
ATOM 717 O O . ALA A 1 94 ? 20.188 -70.562 -32.719 1 73.44 94 ALA A O 1
ATOM 718 N N . VAL A 1 95 ? 19.719 -71.438 -34.688 1 65.69 95 VAL A N 1
ATOM 719 C CA . VAL A 1 95 ? 20.969 -72.188 -34.781 1 65.69 95 VAL A CA 1
ATOM 720 C C . VAL A 1 95 ? 21.938 -71.438 -35.719 1 65.69 95 VAL A C 1
ATOM 722 O O . VAL A 1 95 ? 22.469 -72 -36.656 1 65.69 95 VAL A O 1
ATOM 725 N N . THR A 1 96 ? 21.938 -70.125 -35.75 1 57.16 96 THR A N 1
ATOM 726 C CA . THR A 1 96 ? 22.875 -69.438 -36.625 1 57.16 96 THR A CA 1
ATOM 727 C C . THR A 1 96 ? 24.297 -69.562 -36.094 1 57.16 96 THR A C 1
ATOM 729 O O . THR A 1 96 ? 24.578 -69.125 -34.938 1 57.16 96 THR A O 1
ATOM 732 N N . ASP A 1 97 ? 25.266 -70.125 -37.031 1 56.28 97 ASP A N 1
ATOM 733 C CA . ASP A 1 97 ? 26.719 -70.25 -36.938 1 56.28 97 ASP A CA 1
ATOM 734 C C . ASP A 1 97 ? 27.109 -71.062 -35.688 1 56.28 97 ASP A C 1
ATOM 736 O O . ASP A 1 97 ? 28.156 -70.812 -35.094 1 56.28 97 ASP A O 1
ATOM 740 N N . GLY A 1 98 ? 26.312 -71.938 -35.031 1 54.41 98 GLY A N 1
ATOM 741 C CA . GLY A 1 98 ? 26.641 -72.812 -33.906 1 54.41 98 GLY A CA 1
ATOM 742 C C . GLY A 1 98 ? 25.672 -72.688 -32.75 1 54.41 98 GLY A C 1
ATOM 743 O O . GLY A 1 98 ? 24.719 -71.875 -32.812 1 54.41 98 GLY A O 1
ATOM 744 N N . THR A 1 99 ? 25.766 -73.5 -31.672 1 52.28 99 THR A N 1
ATOM 745 C CA . THR A 1 99 ? 24.859 -73.688 -30.531 1 52.28 99 THR A CA 1
ATOM 746 C C . THR A 1 99 ? 24.734 -72.375 -29.734 1 52.28 99 THR A C 1
ATOM 748 O O . THR A 1 99 ? 25.734 -71.875 -29.203 1 52.28 99 THR A O 1
ATOM 751 N N . GLY A 1 100 ? 23.609 -71.625 -29.672 1 61.19 100 GLY A N 1
ATOM 752 C CA . GLY A 1 100 ? 23.297 -70.562 -28.734 1 61.19 100 GLY A CA 1
ATOM 753 C C . GLY A 1 100 ? 23.422 -69.188 -29.328 1 61.19 100 GLY A C 1
ATOM 754 O O . GLY A 1 100 ? 23.062 -68.188 -28.688 1 61.19 100 GLY A O 1
ATOM 755 N N . ALA A 1 101 ? 23.828 -69.062 -30.594 1 65.25 101 ALA A N 1
ATOM 756 C CA . ALA A 1 101 ? 24.172 -67.75 -31.172 1 65.25 101 ALA A CA 1
ATOM 757 C C . ALA A 1 101 ? 22.922 -66.938 -31.453 1 65.25 101 ALA A C 1
ATOM 759 O O . ALA A 1 101 ? 22.906 -65.75 -31.266 1 65.25 101 ALA A O 1
ATOM 760 N N . GLY A 1 102 ? 21.922 -67.5 -31.812 1 76.38 102 GLY A N 1
ATOM 761 C CA . GLY A 1 102 ? 20.688 -66.812 -32.094 1 76.38 102 GLY A CA 1
ATOM 762 C C . GLY A 1 102 ? 20.078 -66.188 -30.844 1 76.38 102 GLY A C 1
ATOM 763 O O . GLY A 1 102 ? 19.656 -65 -30.891 1 76.38 102 GLY A O 1
ATOM 764 N N . LEU A 1 103 ? 20.156 -66.812 -29.797 1 83.62 103 LEU A N 1
ATOM 765 C CA . LEU A 1 103 ? 19.594 -66.312 -28.547 1 83.62 103 LEU A CA 1
ATOM 766 C C . LEU A 1 103 ? 20.406 -65.125 -28 1 83.62 103 LEU A C 1
ATOM 768 O O . LEU A 1 103 ? 19.859 -64.188 -27.391 1 83.62 103 LEU A O 1
ATOM 772 N N . ASP A 1 104 ? 21.672 -65.188 -28.234 1 87.38 104 ASP A N 1
ATOM 773 C CA . ASP A 1 104 ? 22.5 -64.062 -27.828 1 87.38 104 ASP A CA 1
ATOM 774 C C . ASP A 1 104 ? 22.109 -62.781 -28.578 1 87.38 104 ASP A C 1
ATOM 776 O O . ASP A 1 104 ? 22.203 -61.688 -28.031 1 87.38 104 ASP A O 1
ATOM 780 N N . LEU A 1 105 ? 21.719 -63 -29.797 1 90.69 105 LEU A N 1
ATOM 7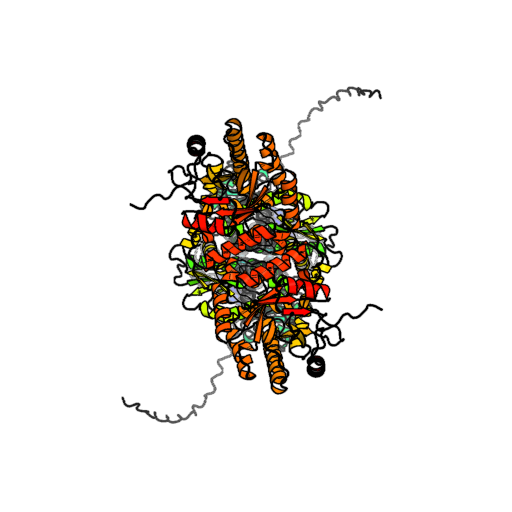81 C CA . LEU A 1 105 ? 21.297 -61.875 -30.594 1 90.69 105 LEU A CA 1
ATOM 782 C C . LEU A 1 105 ? 20.031 -61.219 -30.031 1 90.69 105 LEU A C 1
ATOM 784 O O . LEU A 1 105 ? 19.812 -60.031 -30.172 1 90.69 105 LEU A O 1
ATOM 788 N N . VAL A 1 106 ? 19.188 -62 -29.422 1 91.38 106 VAL A N 1
ATOM 789 C CA . VAL A 1 106 ? 17.969 -61.469 -28.797 1 91.38 106 VAL A CA 1
ATOM 790 C C . VAL A 1 106 ? 18.359 -60.469 -27.703 1 91.38 106 VAL A C 1
ATOM 792 O O . VAL A 1 106 ? 17.812 -59.375 -27.641 1 91.38 106 VAL A O 1
ATOM 795 N N . ASP A 1 107 ? 19.266 -60.844 -26.891 1 91.25 107 ASP A N 1
ATOM 796 C CA . ASP A 1 107 ? 19.734 -59.938 -25.844 1 91.25 107 ASP A CA 1
ATOM 797 C C . ASP A 1 107 ? 20.375 -58.688 -26.438 1 91.25 107 ASP A C 1
ATOM 799 O O . ASP A 1 107 ? 20.203 -57.594 -25.906 1 91.25 107 ASP A O 1
ATOM 803 N N . PHE A 1 108 ? 21.125 -58.938 -27.516 1 92.19 108 PHE A N 1
ATOM 804 C CA . PHE A 1 108 ? 21.75 -57.781 -28.172 1 92.19 108 PHE A CA 1
ATOM 805 C C . PHE A 1 108 ? 20.703 -56.812 -28.672 1 92.19 108 PHE A C 1
ATOM 807 O O . PHE A 1 108 ? 20.844 -55.594 -28.516 1 92.19 108 PHE A O 1
ATOM 814 N N . ILE A 1 109 ? 19.656 -57.25 -29.234 1 92.19 109 ILE A N 1
ATOM 815 C CA . ILE A 1 109 ? 18.578 -56.438 -29.781 1 92.19 109 ILE A CA 1
ATOM 816 C C . ILE A 1 109 ? 17.922 -55.625 -28.672 1 92.19 109 ILE A C 1
ATOM 818 O O . ILE A 1 109 ? 17.719 -54.406 -28.797 1 92.19 109 ILE A O 1
ATOM 822 N N . ARG A 1 110 ? 17.703 -56.188 -27.531 1 91.06 110 ARG A N 1
ATOM 823 C CA . ARG A 1 110 ? 16.922 -55.594 -26.453 1 91.06 110 ARG A CA 1
ATOM 824 C C . ARG A 1 110 ? 17.781 -54.688 -25.594 1 91.06 110 ARG A C 1
ATOM 826 O O . ARG A 1 110 ? 17.359 -53.562 -25.266 1 91.06 110 ARG A O 1
ATOM 833 N N . TYR A 1 111 ? 18.891 -55.031 -25.25 1 88 111 TYR A N 1
ATOM 834 C CA . TYR A 1 111 ? 19.625 -54.344 -24.188 1 88 111 TYR A CA 1
ATOM 835 C C . TYR A 1 111 ? 20.766 -53.5 -24.766 1 88 111 TYR A C 1
ATOM 837 O O . TYR A 1 111 ? 21.156 -52.5 -24.188 1 88 111 TYR A O 1
ATOM 845 N N . THR A 1 112 ? 21.375 -54 -25.891 1 88.69 112 THR A N 1
ATOM 846 C CA . THR A 1 112 ? 22.484 -53.25 -26.469 1 88.69 112 THR A CA 1
ATOM 847 C C . THR A 1 112 ? 22 -52.281 -27.547 1 88.69 112 THR A C 1
ATOM 849 O O . THR A 1 112 ? 22.297 -51.094 -27.5 1 88.69 112 THR A O 1
ATOM 852 N N . ALA A 1 113 ? 21.188 -52.781 -28.453 1 90.31 113 ALA A N 1
ATOM 853 C CA . ALA A 1 113 ? 20.656 -51.938 -29.516 1 90.31 113 ALA A CA 1
ATOM 854 C C . ALA A 1 113 ? 19.484 -51.094 -29.016 1 90.31 113 ALA A C 1
ATOM 856 O O . ALA A 1 113 ? 19.125 -50.094 -29.625 1 90.31 113 ALA A O 1
ATOM 857 N N . GLY A 1 114 ? 18.812 -51.531 -27.906 1 88.69 114 GLY A N 1
ATOM 858 C CA . GLY A 1 114 ? 17.75 -50.781 -27.281 1 88.69 114 GLY A CA 1
ATOM 859 C C . GLY A 1 114 ? 16.453 -50.844 -28.062 1 88.69 114 GLY A C 1
ATOM 860 O O . GLY A 1 114 ? 15.633 -49.906 -27.984 1 88.69 114 GLY A O 1
ATOM 861 N N . LEU A 1 115 ? 16.203 -51.812 -28.891 1 91.56 115 LEU A N 1
ATOM 862 C CA . LEU A 1 115 ? 14.992 -51.969 -29.688 1 91.56 115 LEU A CA 1
ATOM 863 C C . LEU A 1 115 ? 13.922 -52.719 -28.906 1 91.56 115 LEU A C 1
ATOM 865 O O . LEU A 1 115 ? 13.672 -53.875 -29.156 1 91.56 115 LEU A O 1
ATOM 869 N N . ARG A 1 116 ? 13.266 -51.969 -28.078 1 87.62 116 ARG A N 1
ATOM 870 C CA . ARG A 1 116 ? 12.352 -52.562 -27.109 1 87.62 116 ARG A CA 1
ATOM 871 C C . ARG A 1 116 ? 11.031 -52.938 -27.766 1 87.62 116 ARG A C 1
ATOM 873 O O . ARG A 1 116 ? 10.375 -53.906 -27.344 1 87.62 116 ARG A O 1
ATOM 880 N N . ASN A 1 117 ? 10.633 -52.281 -28.844 1 91.44 117 ASN A N 1
ATOM 881 C CA . ASN A 1 117 ? 9.32 -52.5 -29.438 1 91.44 117 ASN A CA 1
ATOM 882 C C . ASN A 1 117 ? 9.383 -53.5 -30.594 1 91.44 117 ASN A C 1
ATOM 884 O O . ASN A 1 117 ? 8.359 -54 -31.031 1 91.44 117 ASN A O 1
ATOM 888 N N . SER A 1 118 ? 10.609 -53.75 -31.047 1 94.12 118 SER A N 1
ATOM 889 C CA . SER A 1 118 ? 10.758 -54.688 -32.188 1 94.12 118 SER A CA 1
ATOM 890 C C . SER A 1 118 ? 10.227 -56.062 -31.828 1 94.12 118 SER A C 1
ATOM 892 O O . SER A 1 118 ? 10.414 -56.562 -30.719 1 94.12 118 SER A O 1
ATOM 894 N N . ARG A 1 119 ? 9.516 -56.594 -32.781 1 94.31 119 ARG A N 1
ATOM 895 C CA . ARG A 1 119 ? 9.008 -57.969 -32.594 1 94.31 119 ARG A CA 1
ATOM 896 C C . ARG A 1 119 ? 10.008 -59 -33.125 1 94.31 119 ARG A C 1
ATOM 898 O O . ARG A 1 119 ? 10.406 -58.938 -34.281 1 94.31 119 ARG A O 1
ATOM 905 N N . ILE A 1 120 ? 10.391 -59.969 -32.312 1 93.88 120 ILE A N 1
ATOM 906 C CA . ILE A 1 120 ? 11.391 -60.969 -32.656 1 93.88 120 ILE A CA 1
ATOM 907 C C . ILE A 1 120 ? 10.719 -62.312 -32.906 1 93.88 120 ILE A C 1
ATOM 909 O O . ILE A 1 120 ? 10.078 -62.875 -32 1 93.88 120 ILE A O 1
ATOM 913 N N . VAL A 1 121 ? 10.836 -62.812 -34.094 1 91.12 121 VAL A N 1
ATOM 914 C CA . VAL A 1 121 ? 10.344 -64.125 -34.5 1 91.12 121 VAL A CA 1
ATOM 915 C C . VAL A 1 121 ? 11.508 -65.125 -34.562 1 91.12 121 VAL A C 1
ATOM 917 O O . VAL A 1 121 ? 12.383 -65 -35.438 1 91.12 121 VAL A O 1
ATOM 920 N N . LEU A 1 122 ? 11.5 -66.062 -33.719 1 89.5 122 LEU A N 1
ATOM 921 C CA . LEU A 1 122 ? 12.562 -67.062 -33.688 1 89.5 122 LEU A CA 1
ATOM 922 C C . LEU A 1 122 ? 12.211 -68.25 -34.531 1 89.5 122 LEU A C 1
ATOM 924 O O . LEU A 1 122 ? 11.125 -68.812 -34.438 1 89.5 122 LEU A O 1
ATOM 928 N N . ARG A 1 123 ? 13.117 -68.625 -35.375 1 85.75 123 ARG A N 1
ATOM 929 C CA . ARG A 1 123 ? 12.938 -69.812 -36.219 1 85.75 123 ARG A CA 1
ATOM 930 C C . ARG A 1 123 ? 13.797 -70.938 -35.719 1 85.75 123 ARG A C 1
ATOM 932 O O . ARG A 1 123 ? 15.008 -70.812 -35.531 1 85.75 123 ARG A O 1
ATOM 939 N N . THR A 1 124 ? 13.148 -72.125 -35.531 1 78.19 124 THR A N 1
ATOM 940 C CA . THR A 1 124 ? 13.867 -73.312 -35.031 1 78.19 124 THR A CA 1
ATOM 941 C C . THR A 1 124 ? 13.875 -74.375 -36.094 1 78.19 124 THR A C 1
ATOM 943 O O . THR A 1 124 ? 13.086 -74.375 -37.031 1 78.19 124 THR A O 1
ATOM 946 N N . GLY A 1 125 ? 14.977 -75.312 -36.219 1 64.81 125 GLY A N 1
ATOM 947 C CA . GLY A 1 125 ? 15.289 -76.25 -37.281 1 64.81 125 GLY A CA 1
ATOM 948 C C . GLY A 1 125 ? 14.219 -77.312 -37.438 1 64.81 125 GLY A C 1
ATOM 949 O O . GLY A 1 125 ? 13.641 -77.438 -38.5 1 64.81 125 GLY A O 1
ATOM 950 N N . ARG A 1 126 ? 14.211 -78.562 -36.625 1 62.38 126 ARG A N 1
ATOM 951 C CA . ARG A 1 126 ? 13.445 -79.812 -36.844 1 62.38 126 ARG A CA 1
ATOM 952 C C . ARG A 1 126 ? 12.078 -79.75 -36.188 1 62.38 126 ARG A C 1
ATOM 954 O O . ARG A 1 126 ? 11.914 -79.062 -35.156 1 62.38 126 ARG A O 1
ATOM 961 N N . PRO A 1 127 ? 11.086 -80.25 -36.844 1 57.25 127 PRO A N 1
ATOM 962 C CA . PRO A 1 127 ? 9.773 -80.375 -36.219 1 57.25 127 PRO A CA 1
ATOM 963 C C . PRO A 1 127 ? 9.875 -81 -34.812 1 57.25 127 PRO A C 1
ATOM 965 O O . PRO A 1 127 ? 10.625 -81.938 -34.594 1 57.25 127 PRO A O 1
ATOM 968 N N . GLY A 1 128 ? 9.414 -80.438 -33.688 1 58.25 128 GLY A N 1
ATOM 969 C CA . GLY A 1 128 ? 9.453 -80.875 -32.312 1 58.25 128 GLY A CA 1
ATOM 970 C C . GLY A 1 128 ? 10.461 -80.125 -31.453 1 58.25 128 GLY A C 1
ATOM 971 O O . GLY A 1 128 ? 10.523 -80.375 -30.234 1 58.25 128 GLY A O 1
ATOM 972 N N . GLN A 1 129 ? 11.242 -79.375 -32.094 1 63.69 129 GLN A N 1
ATOM 973 C CA . GLN A 1 129 ? 12.281 -78.75 -31.297 1 63.69 129 GLN A CA 1
ATOM 974 C C . GLN A 1 129 ? 11.883 -77.312 -30.906 1 63.69 129 GLN A C 1
ATOM 976 O O . GLN A 1 129 ? 12.414 -76.312 -31.438 1 63.69 129 GLN A O 1
ATOM 981 N N . ALA A 1 130 ? 10.836 -77.125 -30.203 1 70 130 ALA A N 1
ATOM 982 C CA . ALA A 1 130 ? 10.531 -75.812 -29.578 1 70 130 ALA A CA 1
ATOM 983 C C . ALA A 1 130 ? 11.445 -75.562 -28.391 1 70 130 ALA A C 1
ATOM 985 O O . ALA A 1 130 ? 11.867 -76.5 -27.703 1 70 130 ALA A O 1
ATOM 986 N N . PRO A 1 131 ? 11.906 -74.25 -28.344 1 77.88 131 PRO A N 1
ATOM 987 C CA . PRO A 1 131 ? 12.719 -73.938 -27.172 1 77.88 131 PRO A CA 1
ATOM 988 C C . PRO A 1 131 ? 12.016 -74.312 -25.859 1 77.88 131 PRO A C 1
ATOM 990 O O . PRO A 1 131 ? 10.781 -74.312 -25.797 1 77.88 131 PRO A O 1
ATOM 993 N N . ASP A 1 132 ? 12.812 -74.688 -24.938 1 82.12 132 ASP A N 1
ATOM 994 C CA . ASP A 1 132 ? 12.25 -75.062 -23.641 1 82.12 132 ASP A CA 1
ATOM 995 C C . ASP A 1 132 ? 11.695 -73.812 -22.922 1 82.12 132 ASP A C 1
ATOM 997 O O . ASP A 1 132 ? 11.953 -72.688 -23.344 1 82.12 132 ASP A O 1
ATOM 1001 N N . LEU A 1 133 ? 10.875 -74.062 -22.016 1 84.19 133 LEU A N 1
ATOM 1002 C CA . LEU A 1 133 ? 10.164 -73 -21.281 1 84.19 133 LEU A CA 1
ATOM 1003 C C . LEU A 1 133 ? 11.141 -72 -20.672 1 84.19 133 LEU A C 1
ATOM 1005 O O . LEU A 1 133 ? 10.898 -70.812 -20.703 1 84.19 133 LEU A O 1
ATOM 1009 N N . GLU A 1 134 ? 12.219 -72.5 -20.172 1 84.75 134 GLU A N 1
ATOM 1010 C CA . GLU A 1 134 ? 13.195 -71.625 -19.531 1 84.75 134 GLU A CA 1
ATOM 1011 C C . GLU A 1 134 ? 13.781 -70.625 -20.531 1 84.75 134 GLU A C 1
ATOM 1013 O O . GLU A 1 134 ? 13.953 -69.438 -20.219 1 84.75 134 GLU A O 1
ATOM 1018 N N . THR A 1 135 ? 14.016 -71.188 -21.719 1 83.94 135 THR A N 1
ATOM 1019 C CA . THR A 1 135 ? 14.539 -70.312 -22.781 1 83.94 135 THR A CA 1
ATOM 1020 C C . THR A 1 135 ? 13.508 -69.25 -23.188 1 83.94 135 THR A C 1
ATOM 1022 O O . THR A 1 135 ? 13.852 -68.125 -23.391 1 83.94 135 THR A O 1
ATOM 1025 N N . LEU A 1 136 ? 12.289 -69.688 -23.203 1 85.38 136 LEU A N 1
ATOM 1026 C CA . LEU A 1 136 ? 11.211 -68.75 -23.609 1 85.38 136 LEU A CA 1
ATOM 1027 C C . LEU A 1 136 ? 10.992 -67.688 -22.562 1 85.38 136 LEU A C 1
ATOM 1029 O O . LEU A 1 136 ? 10.641 -66.562 -22.906 1 85.38 136 LEU A O 1
ATOM 1033 N N . LEU A 1 137 ? 11.203 -68 -21.359 1 87.06 137 LEU A N 1
ATOM 1034 C CA . LEU A 1 137 ? 10.992 -67.062 -20.281 1 87.06 137 LEU A CA 1
ATOM 1035 C C . LEU A 1 137 ? 12.172 -66.125 -20.156 1 87.06 137 LEU A C 1
ATOM 1037 O O . LEU A 1 137 ? 11.992 -64.938 -19.797 1 87.06 137 LEU A O 1
ATOM 1041 N N . ARG A 1 138 ? 13.273 -66.562 -20.5 1 86.5 138 ARG A N 1
ATOM 1042 C CA . ARG A 1 138 ? 14.484 -65.75 -20.312 1 86.5 138 ARG A CA 1
ATOM 1043 C C . ARG A 1 138 ? 14.641 -64.75 -21.453 1 86.5 138 ARG A C 1
ATOM 1045 O O . ARG A 1 138 ? 14.953 -63.594 -21.203 1 86.5 138 ARG A O 1
ATOM 1052 N N . TYR A 1 139 ? 14.445 -65.312 -22.672 1 85.88 139 TYR A N 1
ATOM 1053 C CA . TYR A 1 139 ? 14.695 -64.438 -23.812 1 85.88 139 TYR A CA 1
ATOM 1054 C C . TYR A 1 139 ? 13.406 -63.781 -24.297 1 85.88 139 TYR A C 1
ATOM 1056 O O . TYR A 1 139 ? 12.375 -64.438 -24.438 1 85.88 139 TYR A O 1
ATOM 1064 N N . ASP A 1 140 ? 13.461 -62.438 -24.547 1 89.5 140 ASP A N 1
ATOM 1065 C CA . ASP A 1 140 ? 12.297 -61.688 -24.969 1 89.5 140 ASP A CA 1
ATOM 1066 C C . ASP A 1 140 ? 11.961 -61.938 -26.438 1 89.5 140 ASP A C 1
ATOM 1068 O O . ASP A 1 140 ? 12.188 -61.094 -27.297 1 89.5 140 ASP A O 1
ATOM 1072 N N . ILE A 1 141 ? 11.391 -63.031 -26.641 1 89.12 141 ILE A N 1
ATOM 1073 C CA . ILE A 1 141 ? 10.961 -63.5 -27.969 1 89.12 141 ILE A CA 1
ATOM 1074 C C . ILE A 1 141 ? 9.445 -63.344 -28.094 1 89.12 141 ILE A C 1
ATOM 1076 O O . ILE A 1 141 ? 8.711 -63.594 -27.125 1 89.12 141 ILE A O 1
ATOM 1080 N N . ASN A 1 142 ? 9.039 -63.031 -29.312 1 90 142 ASN A N 1
ATOM 1081 C CA . ASN A 1 142 ? 7.621 -62.688 -29.453 1 90 142 ASN A CA 1
ATOM 1082 C C . ASN A 1 142 ? 6.887 -63.75 -30.266 1 90 142 ASN A C 1
ATOM 1084 O O . ASN A 1 142 ? 5.656 -63.812 -30.25 1 90 142 ASN A O 1
ATOM 1088 N N . ASP A 1 143 ? 7.617 -64.5 -30.953 1 88.25 143 ASP A N 1
ATOM 1089 C CA . ASP A 1 143 ? 7.047 -65.562 -31.75 1 88.25 143 ASP A CA 1
ATOM 1090 C C . ASP A 1 143 ? 8.086 -66.688 -32.031 1 88.25 143 ASP A C 1
ATOM 1092 O O . ASP A 1 143 ? 9.289 -66.375 -32.031 1 88.25 143 ASP A O 1
ATOM 1096 N N . CYS A 1 144 ? 7.59 -67.875 -32.094 1 86.81 144 CYS A N 1
ATOM 1097 C CA . CYS A 1 144 ? 8.453 -69 -32.406 1 86.81 144 CYS A CA 1
ATOM 1098 C C . CYS A 1 144 ? 7.848 -69.875 -33.531 1 86.81 144 CYS A C 1
ATOM 1100 O O . CYS A 1 144 ? 6.699 -70.312 -33.438 1 86.81 144 CYS A O 1
ATOM 1102 N N . ARG A 1 145 ? 8.672 -70 -34.531 1 83.5 145 ARG A N 1
ATOM 1103 C CA . ARG A 1 145 ? 8.203 -70.75 -35.688 1 83.5 145 ARG A CA 1
ATOM 1104 C C . ARG A 1 145 ? 9.227 -71.812 -36.125 1 83.5 145 ARG A C 1
ATOM 1106 O O . ARG A 1 145 ? 10.43 -71.625 -35.906 1 83.5 145 ARG A O 1
ATOM 1113 N N . THR A 1 146 ? 8.688 -72.875 -36.781 1 80.06 146 THR A N 1
ATOM 1114 C CA . THR A 1 146 ? 9.594 -73.875 -37.344 1 80.06 146 THR A CA 1
ATOM 1115 C C . THR A 1 146 ? 9.961 -73.562 -38.781 1 80.06 146 THR A C 1
ATOM 1117 O O . THR A 1 146 ? 9.25 -72.812 -39.469 1 80.06 146 THR A O 1
ATOM 1120 N N . LYS A 1 147 ? 11.07 -74.125 -39.219 1 73.62 147 LYS A N 1
ATOM 1121 C CA . LYS A 1 147 ? 11.555 -73.875 -40.562 1 73.62 147 LYS A CA 1
ATOM 1122 C C . LYS A 1 147 ? 10.578 -74.375 -41.594 1 73.62 147 LYS A C 1
ATOM 1124 O O . LYS A 1 147 ? 10.5 -73.875 -42.719 1 73.62 147 LYS A O 1
ATOM 1129 N N . THR A 1 148 ? 9.789 -75.375 -41.219 1 70.44 148 THR A N 1
ATOM 1130 C CA . THR A 1 148 ? 8.844 -76 -42.156 1 70.44 148 THR A CA 1
ATOM 1131 C C . THR A 1 148 ? 7.594 -75.125 -42.281 1 70.44 148 THR A C 1
ATOM 1133 O O . THR A 1 148 ? 6.809 -75.312 -43.219 1 70.44 148 THR A O 1
ATOM 1136 N N . GLU A 1 149 ? 7.406 -74.312 -41.438 1 68.69 149 GLU A N 1
ATOM 1137 C CA . GLU A 1 149 ? 6.195 -73.5 -41.375 1 68.69 149 GLU A CA 1
ATOM 1138 C C . GLU A 1 149 ? 6.363 -72.188 -42.188 1 68.69 149 GLU A C 1
ATOM 1140 O O . GLU A 1 149 ? 5.5 -71.312 -42.156 1 68.69 149 GLU A O 1
ATOM 1145 N N . LEU A 1 150 ? 7.324 -72.125 -42.938 1 65.81 150 LEU A N 1
ATOM 1146 C CA . LEU A 1 150 ? 7.566 -70.812 -43.562 1 65.81 150 LEU A CA 1
ATOM 1147 C C . LEU A 1 150 ? 7.164 -70.875 -45.031 1 65.81 150 LEU A C 1
ATOM 1149 O O . LEU A 1 150 ? 7.98 -70.562 -45.906 1 65.81 150 LEU A O 1
ATOM 1153 N N . THR A 1 151 ? 5.859 -71.312 -45.281 1 75.19 151 THR A N 1
ATOM 1154 C CA . THR A 1 151 ? 5.258 -71.125 -46.594 1 75.19 151 THR A CA 1
ATOM 1155 C C . THR A 1 151 ? 4.926 -69.688 -46.844 1 75.19 151 THR A C 1
ATOM 1157 O O . THR A 1 151 ? 4.801 -68.875 -45.906 1 75.19 151 THR A O 1
ATOM 1160 N N . PRO A 1 152 ? 4.922 -69.375 -48.125 1 77.31 152 PRO A N 1
ATOM 1161 C CA . PRO A 1 152 ? 4.676 -67.938 -48.469 1 77.31 152 PRO A CA 1
ATOM 1162 C C . PRO A 1 152 ? 3.445 -67.375 -47.75 1 77.31 152 PRO A C 1
ATOM 1164 O O . PRO A 1 152 ? 3.479 -66.25 -47.25 1 77.31 152 PRO A O 1
ATOM 1167 N N . ASP A 1 153 ? 2.373 -68.125 -47.688 1 77.81 153 ASP A N 1
ATOM 1168 C CA . ASP A 1 153 ? 1.146 -67.625 -47.062 1 77.81 153 ASP A CA 1
ATOM 1169 C C . ASP A 1 153 ? 1.329 -67.5 -45.531 1 77.81 153 ASP A C 1
ATOM 1171 O O . ASP A 1 153 ? 0.811 -66.562 -44.938 1 77.81 153 ASP A O 1
ATOM 1175 N N . ARG A 1 154 ? 2.084 -68.25 -45.031 1 82.75 154 ARG A N 1
ATOM 1176 C CA . ARG A 1 154 ? 2.309 -68.25 -43.594 1 82.75 154 ARG A CA 1
ATOM 1177 C C . ARG A 1 154 ? 3.26 -67.062 -43.219 1 82.75 154 ARG A C 1
ATOM 1179 O O . ARG A 1 154 ? 3.088 -66.438 -42.188 1 82.75 154 ARG A O 1
ATOM 1186 N N . LEU A 1 155 ? 4.176 -66.938 -44.094 1 86 155 LEU A N 1
ATOM 1187 C CA . LEU A 1 155 ? 5.129 -65.875 -43.875 1 86 155 LEU A CA 1
ATOM 1188 C C . LEU A 1 155 ? 4.422 -64.5 -43.844 1 86 155 LEU A C 1
ATOM 1190 O O . LEU A 1 155 ? 4.738 -63.656 -43.031 1 86 155 LEU A O 1
ATOM 1194 N N . LEU A 1 156 ? 3.494 -64.438 -44.719 1 87.44 156 LEU A N 1
ATOM 1195 C CA . LEU A 1 156 ? 2.723 -63.188 -44.781 1 87.44 156 LEU A CA 1
ATOM 1196 C C . LEU A 1 156 ? 1.949 -62.938 -43.469 1 87.44 156 LEU A C 1
ATOM 1198 O O . LEU A 1 156 ? 1.951 -61.844 -42.938 1 87.44 156 LEU A O 1
ATOM 1202 N N . ALA A 1 157 ? 1.289 -63.938 -42.938 1 86.81 157 ALA A N 1
ATOM 1203 C CA . ALA A 1 157 ? 0.514 -63.812 -41.719 1 86.81 157 ALA A CA 1
ATOM 1204 C C . ALA A 1 157 ? 1.409 -63.469 -40.531 1 86.81 157 ALA A C 1
ATOM 1206 O O . ALA A 1 157 ? 1.034 -62.656 -39.688 1 86.81 157 ALA A O 1
ATOM 1207 N N . ILE A 1 158 ? 2.59 -64 -40.531 1 88.56 158 ILE A N 1
ATOM 1208 C CA . ILE A 1 158 ? 3.543 -63.781 -39.438 1 88.56 158 ILE A CA 1
ATOM 1209 C C . ILE A 1 158 ? 3.99 -62.344 -39.469 1 88.56 158 ILE A C 1
ATOM 1211 O O . ILE A 1 158 ? 3.971 -61.656 -38.406 1 88.56 158 ILE A O 1
ATOM 1215 N N . VAL A 1 159 ? 4.301 -61.844 -40.562 1 91.12 159 VAL A N 1
ATOM 1216 C CA . VAL A 1 159 ? 4.84 -60.5 -40.688 1 91.12 159 VAL A CA 1
ATOM 1217 C C . VAL A 1 159 ? 3.732 -59.469 -40.438 1 91.12 159 VAL A C 1
ATOM 1219 O O . VAL A 1 159 ? 3.943 -58.469 -39.719 1 91.12 159 VAL A O 1
ATOM 1222 N N . VAL A 1 160 ? 2.553 -59.688 -40.906 1 91.69 160 VAL A N 1
ATOM 1223 C CA . VAL A 1 160 ? 1.443 -58.75 -40.75 1 91.69 160 VAL A CA 1
ATOM 1224 C C . VAL A 1 160 ? 1.115 -58.625 -39.25 1 91.69 160 VAL A C 1
ATOM 1226 O O . VAL A 1 160 ? 0.965 -57.5 -38.75 1 91.69 160 VAL A O 1
ATOM 1229 N N . THR A 1 161 ? 1.022 -59.688 -38.562 1 90.94 161 THR A N 1
ATOM 1230 C CA . THR A 1 161 ? 0.659 -59.656 -37.125 1 90.94 161 THR A CA 1
ATOM 1231 C C . THR A 1 161 ? 1.786 -59.031 -36.312 1 90.94 161 THR A C 1
ATOM 1233 O O . THR A 1 161 ? 1.532 -58.312 -35.344 1 90.94 161 THR A O 1
ATOM 1236 N N . ALA A 1 162 ? 3.012 -59.344 -36.688 1 92.88 162 ALA A N 1
ATOM 1237 C CA . ALA A 1 162 ? 4.156 -58.75 -36 1 92.88 162 ALA A CA 1
ATOM 1238 C C . ALA A 1 162 ? 4.219 -57.25 -36.219 1 92.88 162 ALA A C 1
ATOM 1240 O O . ALA A 1 162 ? 4.457 -56.5 -35.25 1 92.88 162 ALA A O 1
ATOM 1241 N N . VAL A 1 163 ? 4.008 -56.844 -37.406 1 93.19 163 VAL A N 1
ATOM 1242 C CA . VAL A 1 163 ? 4.023 -55.438 -37.719 1 93.19 163 VAL A CA 1
ATOM 1243 C C . VAL A 1 163 ? 2.891 -54.719 -36.969 1 93.19 163 VAL A C 1
ATOM 1245 O O . VAL A 1 163 ? 3.072 -53.594 -36.469 1 93.19 163 VAL A O 1
ATOM 1248 N N . ARG A 1 164 ? 1.763 -55.281 -36.906 1 91.12 164 ARG A N 1
ATOM 1249 C CA . ARG A 1 164 ? 0.632 -54.719 -36.188 1 91.12 164 ARG A CA 1
ATOM 1250 C C . ARG A 1 164 ? 0.979 -54.5 -34.719 1 91.12 164 ARG A C 1
ATOM 1252 O O . ARG A 1 164 ? 0.713 -53.438 -34.156 1 91.12 164 ARG A O 1
ATOM 1259 N N . SER A 1 165 ? 1.513 -55.531 -34.125 1 91.12 165 SER A N 1
ATOM 1260 C CA . SER A 1 165 ? 1.915 -55.438 -32.719 1 91.12 165 SER A CA 1
ATOM 1261 C C . SER A 1 165 ? 2.951 -54.312 -32.531 1 91.12 165 SER A C 1
ATOM 1263 O O . SER A 1 165 ? 2.869 -53.562 -31.562 1 91.12 165 SER A O 1
ATOM 1265 N N . TYR A 1 166 ? 3.896 -54.281 -33.406 1 92.5 166 TYR A N 1
ATOM 1266 C CA . TYR A 1 166 ? 4.918 -53.25 -33.344 1 92.5 166 TYR A CA 1
ATOM 1267 C C . TYR A 1 166 ? 4.297 -51.875 -33.438 1 92.5 166 TYR A C 1
ATOM 1269 O O . TYR A 1 166 ? 4.625 -50.969 -32.656 1 92.5 166 TYR A O 1
ATOM 1277 N N . GLU A 1 167 ? 3.398 -51.688 -34.375 1 89.5 167 GLU A N 1
ATOM 1278 C CA . GLU A 1 167 ? 2.738 -50.406 -34.562 1 89.5 167 GLU A CA 1
ATOM 1279 C C . GLU A 1 167 ? 1.958 -50 -33.312 1 89.5 167 GLU A C 1
ATOM 1281 O O . GLU A 1 167 ? 1.993 -48.844 -32.906 1 89.5 167 GLU A O 1
ATOM 1286 N N . GLN A 1 168 ? 1.216 -50.906 -32.75 1 87.5 168 GLN A N 1
ATOM 1287 C CA . GLN A 1 168 ? 0.448 -50.625 -31.547 1 87.5 168 GLN A CA 1
ATOM 1288 C C . GLN A 1 168 ? 1.36 -50.188 -30.406 1 87.5 168 GLN A C 1
ATOM 1290 O O . GLN A 1 168 ? 1.079 -49.188 -29.719 1 87.5 168 GLN A O 1
ATOM 1295 N N . LEU A 1 169 ? 2.449 -50.875 -30.203 1 90.12 169 LEU A N 1
ATOM 1296 C CA . LEU A 1 169 ? 3.4 -50.562 -29.141 1 90.12 169 LEU A CA 1
ATOM 1297 C C . LEU A 1 169 ? 4.02 -49.188 -29.359 1 90.12 169 LEU A C 1
ATOM 1299 O O . LEU A 1 169 ? 4.109 -48.375 -28.422 1 90.12 169 LEU A O 1
ATOM 1303 N N . CYS A 1 170 ? 4.395 -48.906 -30.562 1 88.75 170 CYS A N 1
ATOM 1304 C CA . CYS A 1 170 ? 4.996 -47.625 -30.875 1 88.75 170 CYS A CA 1
ATOM 1305 C C . CYS A 1 170 ? 4.016 -46.469 -30.625 1 88.75 170 CYS A C 1
ATOM 1307 O O . CYS A 1 170 ? 4.406 -45.406 -30.109 1 88.75 170 CYS A O 1
ATOM 1309 N N . ALA A 1 171 ? 2.781 -46.688 -30.953 1 85.44 171 ALA A N 1
ATOM 1310 C CA . ALA A 1 171 ? 1.766 -45.656 -30.781 1 85.44 171 ALA A CA 1
ATOM 1311 C C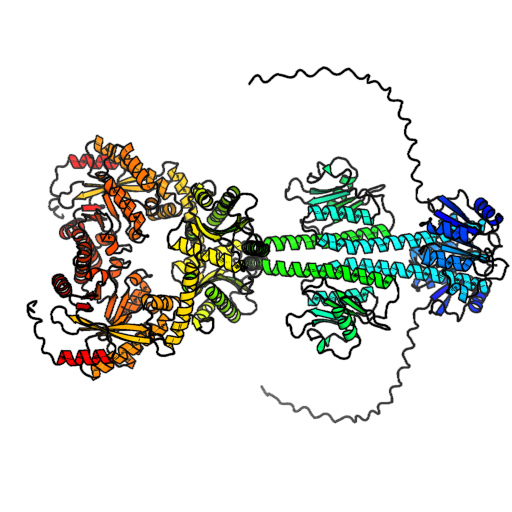 . ALA A 1 171 ? 1.576 -45.312 -29.312 1 85.44 171 ALA A C 1
ATOM 1313 O O . ALA A 1 171 ? 1.54 -44.125 -28.938 1 85.44 171 ALA A O 1
ATOM 1314 N N . ILE A 1 172 ? 1.452 -46.281 -28.453 1 87.69 172 ILE A N 1
ATOM 1315 C CA . ILE A 1 172 ? 1.24 -46.062 -27.031 1 87.69 172 ILE A CA 1
ATOM 1316 C C . ILE A 1 172 ? 2.488 -45.438 -26.422 1 87.69 172 ILE A C 1
ATOM 1318 O O . ILE A 1 172 ? 2.391 -44.531 -25.578 1 87.69 172 ILE A O 1
ATOM 1322 N N . GLU A 1 173 ? 3.613 -45.938 -26.828 1 87.75 173 GLU A N 1
ATOM 1323 C CA . GLU A 1 173 ? 4.871 -45.375 -26.328 1 87.75 173 GLU A CA 1
ATOM 1324 C C . GLU A 1 173 ? 5.031 -43.906 -26.719 1 87.75 173 GLU A C 1
ATOM 1326 O O . GLU A 1 173 ? 5.473 -43.094 -25.906 1 87.75 173 GLU A O 1
ATOM 1331 N N . ALA A 1 174 ? 4.711 -43.625 -27.938 1 85.56 174 ALA A N 1
ATOM 1332 C CA . ALA A 1 174 ? 4.781 -42.25 -28.391 1 85.56 174 ALA A CA 1
ATOM 1333 C C . ALA A 1 174 ? 3.85 -41.344 -27.578 1 85.56 174 ALA A C 1
ATOM 1335 O O . ALA A 1 174 ? 4.223 -40.25 -27.203 1 85.56 174 ALA A O 1
ATOM 1336 N N . ASN A 1 175 ? 2.67 -41.781 -27.359 1 84.94 175 ASN A N 1
ATOM 1337 C CA . ASN A 1 175 ? 1.721 -41.062 -26.547 1 84.94 175 ASN A CA 1
ATOM 1338 C C . ASN A 1 175 ? 2.248 -40.844 -25.125 1 84.94 175 ASN A C 1
ATOM 1340 O O . ASN A 1 175 ? 2.154 -39.75 -24.578 1 84.94 175 ASN A O 1
ATOM 1344 N N . ARG A 1 176 ? 2.768 -41.875 -24.594 1 86.75 176 ARG A N 1
ATOM 1345 C CA . ARG A 1 176 ? 3.354 -41.812 -23.266 1 86.75 176 ARG A CA 1
ATOM 1346 C C . ARG A 1 176 ? 4.469 -40.781 -23.203 1 86.75 176 ARG A C 1
ATOM 1348 O O . ARG A 1 176 ? 4.504 -39.969 -22.281 1 86.75 176 ARG A O 1
ATOM 1355 N N . ARG A 1 177 ? 5.328 -40.812 -24.109 1 86.75 177 ARG A N 1
ATOM 1356 C CA . ARG A 1 177 ? 6.434 -39.875 -24.156 1 86.75 177 ARG A CA 1
ATOM 1357 C C . ARG A 1 177 ? 5.926 -38.438 -24.297 1 86.75 177 ARG A C 1
ATOM 1359 O O . ARG A 1 177 ? 6.473 -37.5 -23.672 1 86.75 177 ARG A O 1
ATOM 1366 N N . SER A 1 178 ? 4.934 -38.312 -25.109 1 86.31 178 SER A N 1
ATOM 1367 C CA . SER A 1 178 ? 4.34 -37 -25.281 1 86.31 178 SER A CA 1
ATOM 1368 C C . SER A 1 178 ? 3.77 -36.469 -23.984 1 86.31 178 SER A C 1
ATOM 1370 O O . SER A 1 178 ? 3.943 -35.281 -23.656 1 86.31 178 SER A O 1
ATOM 1372 N N . LEU A 1 179 ? 3.135 -37.281 -23.234 1 85.75 179 LEU A N 1
ATOM 1373 C CA . LEU A 1 179 ? 2.57 -36.875 -21.953 1 85.75 179 LEU A CA 1
ATOM 1374 C C . LEU A 1 179 ? 3.674 -36.5 -20.953 1 85.75 179 LEU A C 1
ATOM 1376 O O . LEU A 1 179 ? 3.551 -35.531 -20.203 1 85.75 179 LEU A O 1
ATOM 1380 N N . GLU A 1 180 ? 4.688 -37.281 -21 1 87.25 180 GLU A N 1
ATOM 1381 C CA . GLU A 1 180 ? 5.836 -36.969 -20.156 1 87.25 180 GLU A CA 1
ATOM 1382 C C . GLU A 1 180 ? 6.414 -35.594 -20.484 1 87.25 180 GLU A C 1
ATOM 1384 O O . GLU A 1 180 ? 6.734 -34.812 -19.594 1 87.25 180 GLU A O 1
ATOM 1389 N N . LEU A 1 181 ? 6.531 -35.375 -21.734 1 85.19 181 LEU A N 1
ATOM 1390 C CA . LEU A 1 181 ? 7.047 -34.094 -22.188 1 85.19 181 LEU A CA 1
ATOM 1391 C C . LEU A 1 181 ? 6.121 -32.938 -21.766 1 85.19 181 LEU A C 1
ATOM 1393 O O . LEU A 1 181 ? 6.582 -31.859 -21.422 1 85.19 181 LEU A O 1
ATOM 1397 N N . MET A 1 182 ? 4.918 -33.188 -21.844 1 86.19 182 MET A N 1
ATOM 1398 C CA . MET A 1 182 ? 3.936 -32.188 -21.438 1 86.19 182 MET A CA 1
ATOM 1399 C C . MET A 1 182 ? 4.148 -31.781 -19.969 1 86.19 182 MET A C 1
ATOM 1401 O O . MET A 1 182 ? 4.148 -30.594 -19.641 1 86.19 182 MET A O 1
ATOM 1405 N N . VAL A 1 183 ? 4.324 -32.688 -19.141 1 85.25 183 VAL A N 1
ATOM 1406 C CA . VAL A 1 183 ? 4.523 -32.438 -17.719 1 85.25 183 VAL A CA 1
ATOM 1407 C C . VAL A 1 183 ? 5.801 -31.625 -17.516 1 85.25 183 VAL A C 1
ATOM 1409 O O . VAL A 1 183 ? 5.801 -30.641 -16.766 1 85.25 183 VAL A O 1
ATOM 1412 N N . ARG A 1 184 ? 6.809 -31.953 -18.203 1 80.88 184 ARG A N 1
ATOM 1413 C CA . ARG A 1 184 ? 8.094 -31.266 -18.062 1 80.88 184 ARG A CA 1
ATOM 1414 C C . ARG A 1 184 ? 8.023 -29.844 -18.625 1 80.88 184 ARG A C 1
ATOM 1416 O O . ARG A 1 184 ? 8.594 -28.922 -18.031 1 80.88 184 ARG A O 1
ATOM 1423 N N . SER A 1 185 ? 7.359 -29.75 -19.672 1 82.06 185 SER A N 1
ATOM 1424 C CA . SER A 1 185 ? 7.281 -28.438 -20.328 1 82.06 185 SER A CA 1
ATOM 1425 C C . SER A 1 185 ? 6.355 -27.5 -19.562 1 82.06 185 SER A C 1
ATOM 1427 O O . SER A 1 185 ? 6.461 -26.281 -19.672 1 82.06 185 SER A O 1
ATOM 1429 N N . SER A 1 186 ? 5.402 -28.047 -18.891 1 83.88 186 SER A N 1
ATOM 1430 C CA . SER A 1 186 ? 4.5 -27.234 -18.078 1 83.88 186 SER A CA 1
ATOM 1431 C C . SER A 1 186 ? 5.277 -26.391 -17.062 1 83.88 186 SER A C 1
ATOM 1433 O O . SER A 1 186 ? 4.914 -25.25 -16.812 1 83.88 186 SER A O 1
ATOM 1435 N N . ALA A 1 187 ? 6.336 -26.922 -16.594 1 77.44 187 ALA A N 1
ATOM 1436 C CA . ALA A 1 187 ? 7.18 -26.203 -15.656 1 77.44 187 ALA A CA 1
ATOM 1437 C C . ALA A 1 187 ? 7.75 -24.938 -16.297 1 77.44 187 ALA A C 1
ATOM 1439 O O . ALA A 1 187 ? 7.75 -23.859 -15.688 1 77.44 187 ALA A O 1
ATOM 1440 N N . SER A 1 188 ? 8.172 -25.094 -17.484 1 81.12 188 SER A N 1
ATOM 1441 C CA . SER A 1 188 ? 8.758 -23.969 -18.203 1 81.12 188 SER A CA 1
ATOM 1442 C C . SER A 1 188 ? 7.715 -22.891 -18.5 1 81.12 188 SER A C 1
ATOM 1444 O O . SER A 1 188 ? 8.016 -21.703 -18.453 1 81.12 188 SER A O 1
ATOM 1446 N N . LEU A 1 189 ? 6.57 -23.344 -18.828 1 86 189 LEU A N 1
ATOM 1447 C CA . LEU A 1 189 ? 5.504 -22.406 -19.141 1 86 189 LEU A CA 1
ATOM 1448 C C . LEU A 1 189 ? 5.062 -21.641 -17.906 1 86 189 LEU A C 1
ATOM 1450 O O . LEU A 1 189 ? 4.727 -20.453 -17.984 1 86 189 LEU A O 1
ATOM 1454 N N . LEU A 1 190 ? 5.125 -22.328 -16.828 1 83.56 190 LEU A N 1
ATOM 1455 C CA . LEU A 1 190 ? 4.73 -21.703 -15.57 1 83.56 190 LEU A CA 1
ATOM 1456 C C . LEU A 1 190 ? 5.711 -20.609 -15.172 1 83.56 190 LEU A C 1
ATOM 1458 O O . LEU A 1 190 ? 5.34 -19.656 -14.484 1 83.56 190 LEU A O 1
ATOM 1462 N N . GLU A 1 191 ? 6.883 -20.719 -15.562 1 76.75 191 GLU A N 1
ATOM 1463 C CA . GLU A 1 191 ? 7.918 -19.75 -15.188 1 76.75 191 GLU A CA 1
ATOM 1464 C C . GLU A 1 191 ? 7.883 -18.531 -16.094 1 76.75 191 GLU A C 1
ATOM 1466 O O . GLU A 1 191 ? 8.469 -17.5 -15.766 1 76.75 191 GLU A O 1
ATOM 1471 N N . GLU A 1 192 ? 7.145 -18.703 -17.203 1 79.19 192 GLU A N 1
ATOM 1472 C CA . GLU A 1 192 ? 7.07 -17.578 -18.141 1 79.19 192 GLU A CA 1
ATOM 1473 C C . GLU A 1 192 ? 6.129 -16.484 -17.625 1 79.19 192 GLU A C 1
ATOM 1475 O O . GLU A 1 192 ? 4.934 -16.734 -17.453 1 79.19 192 GLU A O 1
ATOM 1480 N N . THR A 1 193 ? 6.668 -15.359 -17.391 1 73.12 193 THR A N 1
ATOM 1481 C CA . THR A 1 193 ? 5.867 -14.258 -16.875 1 73.12 193 THR A CA 1
ATOM 1482 C C . THR A 1 193 ? 5.281 -13.43 -18.016 1 73.12 193 THR A C 1
ATOM 1484 O O . THR A 1 193 ? 4.242 -12.789 -17.844 1 73.12 193 THR A O 1
ATOM 1487 N N . ASN A 1 194 ? 5.902 -13.398 -19.172 1 83 194 ASN A N 1
ATOM 1488 C CA . ASN A 1 194 ? 5.449 -12.641 -20.344 1 83 194 ASN A CA 1
ATOM 1489 C C . ASN A 1 194 ? 4.441 -13.445 -21.172 1 83 194 ASN A C 1
ATOM 1491 O O . ASN A 1 194 ? 4.699 -14.594 -21.516 1 83 194 ASN A O 1
ATOM 1495 N N . LEU A 1 195 ? 3.369 -12.906 -21.453 1 85 195 LEU A N 1
ATOM 1496 C CA . LEU A 1 195 ? 2.291 -13.578 -22.156 1 85 195 LEU A CA 1
ATOM 1497 C C . LEU A 1 195 ? 2.738 -13.992 -23.562 1 85 195 LEU A C 1
ATOM 1499 O O . LEU A 1 195 ? 2.355 -15.055 -24.047 1 85 195 LEU A O 1
ATOM 1503 N N . HIS A 1 196 ? 3.547 -13.148 -24.203 1 87.44 196 HIS A N 1
ATOM 1504 C CA . HIS A 1 196 ? 4.043 -13.469 -25.531 1 87.44 196 HIS A CA 1
ATOM 1505 C C . HIS A 1 196 ? 4.969 -14.68 -25.5 1 87.44 196 HIS A C 1
ATOM 1507 O O . HIS A 1 196 ? 4.883 -15.555 -26.359 1 87.44 196 HIS A O 1
ATOM 1513 N N . ALA A 1 197 ? 5.785 -14.617 -24.484 1 88.38 197 ALA A N 1
ATOM 1514 C CA . ALA A 1 197 ? 6.699 -15.75 -24.328 1 88.38 197 ALA A CA 1
ATOM 1515 C C . ALA A 1 197 ? 5.938 -17.031 -23.984 1 88.38 197 ALA A C 1
ATOM 1517 O O . ALA A 1 197 ? 6.27 -18.109 -24.5 1 88.38 197 ALA A O 1
ATOM 1518 N N . PHE A 1 198 ? 4.93 -16.922 -23.188 1 90.5 198 PHE A N 1
ATOM 1519 C CA . PHE A 1 198 ? 4.07 -18.047 -22.859 1 90.5 198 PHE A CA 1
ATOM 1520 C C . PHE A 1 198 ? 3.414 -18.609 -24.125 1 90.5 198 PHE A C 1
ATOM 1522 O O . PHE A 1 198 ? 3.426 -19.828 -24.344 1 90.5 198 PHE A O 1
ATOM 1529 N N . ALA A 1 199 ? 2.859 -17.734 -24.953 1 91.12 199 ALA A N 1
ATOM 1530 C CA . ALA A 1 199 ? 2.17 -18.125 -26.188 1 91.12 199 ALA A CA 1
ATOM 1531 C C . ALA A 1 199 ? 3.125 -18.828 -27.156 1 91.12 199 ALA A C 1
ATOM 1533 O O . ALA A 1 199 ? 2.766 -19.828 -27.781 1 91.12 199 ALA A O 1
ATOM 1534 N N . ARG A 1 200 ? 4.281 -18.312 -27.266 1 91.69 200 ARG A N 1
ATOM 1535 C CA . ARG A 1 200 ? 5.289 -18.953 -28.109 1 91.69 200 ARG A CA 1
ATOM 1536 C C . ARG A 1 200 ? 5.645 -20.344 -27.594 1 91.69 200 ARG A C 1
ATOM 1538 O O . ARG A 1 200 ? 5.816 -21.266 -28.375 1 91.69 200 ARG A O 1
ATOM 1545 N N . GLY A 1 201 ? 5.77 -20.406 -26.297 1 90.12 201 GLY A N 1
ATOM 1546 C CA . GLY A 1 201 ? 6.031 -21.688 -25.672 1 90.12 201 GLY A CA 1
ATOM 1547 C C . GLY A 1 201 ? 4.941 -22.719 -25.938 1 90.12 201 GLY A C 1
ATOM 1548 O O . GLY A 1 201 ? 5.227 -23.891 -26.141 1 90.12 201 GLY A O 1
ATOM 1549 N N . VAL A 1 202 ? 3.746 -22.266 -25.984 1 91.94 202 VAL A N 1
ATOM 1550 C CA . VAL A 1 202 ? 2.605 -23.125 -26.25 1 91.94 202 VAL A CA 1
ATOM 1551 C C . VAL A 1 202 ? 2.725 -23.719 -27.656 1 91.94 202 VAL A C 1
ATOM 1553 O O . VAL A 1 202 ? 2.508 -24.906 -27.859 1 91.94 202 VAL A O 1
ATOM 1556 N N . ILE A 1 203 ? 3.086 -22.922 -28.656 1 92.62 203 ILE A N 1
ATOM 1557 C CA . ILE A 1 203 ? 3.24 -23.391 -30.031 1 92.62 203 ILE A CA 1
ATOM 1558 C C . ILE A 1 203 ? 4.34 -24.438 -30.094 1 92.62 203 ILE A C 1
ATOM 1560 O O . ILE A 1 203 ? 4.148 -25.516 -30.672 1 92.62 203 ILE A O 1
ATOM 1564 N N . THR A 1 204 ? 5.402 -24.125 -29.406 1 89.88 204 THR A N 1
ATOM 1565 C CA . THR A 1 204 ? 6.551 -25.016 -29.422 1 89.88 204 THR A CA 1
ATOM 1566 C C . THR A 1 204 ? 6.195 -26.359 -28.766 1 89.88 204 THR A C 1
ATOM 1568 O O . THR A 1 204 ? 6.562 -27.422 -29.281 1 89.88 204 THR A O 1
ATOM 1571 N N . GLN A 1 205 ? 5.531 -26.297 -27.719 1 88.5 205 GLN A N 1
ATOM 1572 C CA . GLN A 1 205 ? 5.16 -27.531 -27.016 1 88.5 205 GLN A CA 1
ATOM 1573 C C . GLN A 1 205 ? 4.172 -28.359 -27.828 1 88.5 205 GLN A C 1
ATOM 1575 O O . GLN A 1 205 ? 4.297 -29.578 -27.906 1 88.5 205 GLN A O 1
ATOM 1580 N N . LEU A 1 206 ? 3.232 -27.719 -28.375 1 89.44 206 LEU A N 1
ATOM 1581 C CA . LEU A 1 206 ? 2.24 -28.422 -29.188 1 89.44 206 LEU A CA 1
ATOM 1582 C C . LEU A 1 206 ? 2.891 -29.078 -30.406 1 89.44 206 LEU A C 1
ATOM 1584 O O . LEU A 1 206 ? 2.572 -30.219 -30.75 1 89.44 206 LEU A O 1
ATOM 1588 N N . ALA A 1 207 ? 3.77 -28.375 -31.016 1 89.81 207 ALA A N 1
ATOM 1589 C CA . ALA A 1 207 ? 4.496 -28.906 -32.156 1 89.81 207 ALA A CA 1
ATOM 1590 C C . ALA A 1 207 ? 5.301 -30.141 -31.781 1 89.81 207 ALA A C 1
ATOM 1592 O O . ALA A 1 207 ? 5.316 -31.141 -32.5 1 89.81 207 ALA A O 1
ATOM 1593 N N . THR A 1 208 ? 5.93 -30 -30.672 1 84.88 208 THR A N 1
ATOM 1594 C CA . THR A 1 208 ? 6.715 -31.125 -30.188 1 84.88 208 THR A CA 1
ATOM 1595 C C . THR A 1 208 ? 5.816 -32.312 -29.875 1 84.88 208 THR A C 1
ATOM 1597 O O . THR A 1 208 ? 6.152 -33.469 -30.203 1 84.88 208 THR A O 1
ATOM 1600 N N . LEU A 1 209 ? 4.699 -32.062 -29.281 1 83.25 209 LEU A N 1
ATOM 1601 C CA . LEU A 1 209 ? 3.748 -33.125 -28.922 1 83.25 209 LEU A CA 1
ATOM 1602 C C . LEU A 1 209 ? 3.238 -33.844 -30.156 1 83.25 209 LEU A C 1
ATOM 1604 O O . LEU A 1 209 ? 3.068 -35.062 -30.141 1 83.25 209 LEU A O 1
ATOM 1608 N N . LEU A 1 210 ? 3.07 -33.094 -31.234 1 83.12 210 LEU A N 1
ATOM 1609 C CA . LEU A 1 210 ? 2.498 -33.656 -32.438 1 83.12 210 LEU A CA 1
ATOM 1610 C C . LEU A 1 210 ? 3.596 -34.125 -33.406 1 83.12 210 LEU A C 1
ATOM 1612 O O . LEU A 1 210 ? 3.311 -34.75 -34.438 1 83.12 210 LEU A O 1
ATOM 1616 N N . GLY A 1 211 ? 4.809 -33.844 -33.094 1 81 211 GLY A N 1
ATOM 1617 C CA . GLY A 1 211 ? 5.934 -34.219 -33.938 1 81 211 GLY A CA 1
ATOM 1618 C C . GLY A 1 211 ? 5.988 -33.469 -35.25 1 81 211 GLY A C 1
ATOM 1619 O O . GLY A 1 211 ? 6.258 -34.062 -36.281 1 81 211 GLY A O 1
ATOM 1620 N N . VAL A 1 212 ? 5.531 -32.25 -35.25 1 85.75 212 VAL A N 1
ATOM 1621 C CA . VAL A 1 212 ? 5.523 -31.438 -36.469 1 85.75 212 VAL A CA 1
ATOM 1622 C C . VAL A 1 212 ? 6.406 -30.203 -36.25 1 85.75 212 VAL A C 1
ATOM 1624 O O . VAL A 1 212 ? 6.891 -29.969 -35.125 1 85.75 212 VAL A O 1
ATOM 1627 N N . ALA A 1 213 ? 6.617 -29.547 -37.312 1 87.56 213 ALA A N 1
ATOM 1628 C CA . ALA A 1 213 ? 7.359 -28.297 -37.219 1 87.56 213 ALA A CA 1
ATOM 1629 C C . ALA A 1 213 ? 6.555 -27.25 -36.438 1 87.56 213 ALA A C 1
ATOM 1631 O O . ALA A 1 213 ? 5.324 -27.25 -36.469 1 87.56 213 ALA A O 1
ATOM 1632 N N . SER A 1 214 ? 7.27 -26.5 -35.781 1 89.19 214 SER A N 1
ATOM 1633 C CA . SER A 1 214 ? 6.633 -25.453 -34.969 1 89.19 214 SER A CA 1
ATOM 1634 C C . SER A 1 214 ? 6.078 -24.344 -35.875 1 89.19 214 SER A C 1
ATOM 1636 O O . SER A 1 214 ? 6.637 -23.25 -35.906 1 89.19 214 SER A O 1
ATOM 1638 N N . GLU A 1 215 ? 5.02 -24.578 -36.594 1 90.19 215 GLU A N 1
ATOM 1639 C CA . GLU A 1 215 ? 4.328 -23.609 -37.438 1 90.19 215 GLU A CA 1
ATOM 1640 C C . GLU A 1 215 ? 2.887 -23.406 -36.969 1 90.19 215 GLU A C 1
ATOM 1642 O O . GLU A 1 215 ? 1.999 -24.172 -37.312 1 90.19 215 GLU A O 1
ATOM 1647 N N . GLY A 1 216 ? 2.775 -22.406 -36.219 1 91.25 216 GLY A N 1
ATOM 1648 C CA . GLY A 1 216 ? 1.457 -22.141 -35.656 1 91.25 216 GLY A CA 1
ATOM 1649 C C . GLY A 1 216 ? 1.287 -20.734 -35.156 1 91.25 216 GLY A C 1
ATOM 1650 O O . GLY A 1 216 ? 2.141 -19.875 -35.375 1 91.25 216 GLY A O 1
ATOM 1651 N N . LEU A 1 217 ? 0.093 -20.375 -34.594 1 91.38 217 LEU A N 1
ATOM 1652 C CA . LEU A 1 217 ? -0.182 -19.062 -34.062 1 91.38 217 LEU A CA 1
ATOM 1653 C C . LEU A 1 217 ? -1.111 -19.156 -32.844 1 91.38 217 LEU A C 1
ATOM 1655 O O . LEU A 1 217 ? -1.865 -20.125 -32.719 1 91.38 217 LEU A O 1
ATOM 1659 N N . VAL A 1 218 ? -0.979 -18.297 -31.969 1 92.5 218 VAL A N 1
ATOM 1660 C CA . VAL A 1 218 ? -1.825 -18.172 -30.781 1 92.5 218 VAL A CA 1
ATOM 1661 C C . VAL A 1 218 ? -2.529 -16.812 -30.797 1 92.5 218 VAL A C 1
ATOM 1663 O O . VAL A 1 218 ? -1.898 -15.789 -31.031 1 92.5 218 VAL A O 1
ATOM 1666 N N . CYS A 1 219 ? -3.85 -16.812 -30.516 1 90.5 219 CYS A N 1
ATOM 1667 C CA . CYS A 1 219 ? -4.625 -15.57 -30.469 1 90.5 219 CYS A CA 1
ATOM 1668 C C . CYS A 1 219 ? -5.332 -15.422 -29.125 1 90.5 219 CYS A C 1
ATOM 1670 O O . CYS A 1 219 ? -5.633 -16.422 -28.469 1 90.5 219 CYS A O 1
ATOM 1672 N N . SER A 1 220 ? -5.469 -14.258 -28.641 1 86.88 220 SER A N 1
ATOM 1673 C CA . SER A 1 220 ? -6.203 -13.961 -27.422 1 86.88 220 SER A CA 1
ATOM 1674 C C . SER A 1 220 ? -7.141 -12.773 -27.609 1 86.88 220 SER A C 1
ATOM 1676 O O . SER A 1 220 ? -7.055 -12.07 -28.625 1 86.88 220 SER A O 1
ATOM 1678 N N . GLU A 1 221 ? -8.055 -12.703 -26.594 1 76.75 221 GLU A N 1
ATOM 1679 C CA . GLU A 1 221 ? -8.984 -11.578 -26.641 1 76.75 221 GLU A CA 1
ATOM 1680 C C . GLU A 1 221 ? -8.266 -10.258 -26.406 1 76.75 221 GLU A C 1
ATOM 1682 O O . GLU A 1 221 ? -7.359 -10.172 -25.578 1 76.75 221 GLU A O 1
ATOM 1687 N N . GLY A 1 222 ? -8.391 -9.352 -27.297 1 63.28 222 GLY A N 1
ATOM 1688 C CA . GLY A 1 222 ? -7.789 -8.031 -27.188 1 63.28 222 GLY A CA 1
ATOM 1689 C C . GLY A 1 222 ? -8.562 -7.094 -26.281 1 63.28 222 GLY A C 1
ATOM 1690 O O . GLY A 1 222 ? -9.656 -7.434 -25.812 1 63.28 222 GLY A O 1
ATOM 1691 N N . THR A 1 223 ? -7.949 -6.016 -25.734 1 57.53 223 THR A N 1
ATOM 1692 C CA . THR A 1 223 ? -8.508 -5 -24.859 1 57.53 223 THR A CA 1
ATOM 1693 C C . THR A 1 223 ? -9.508 -4.121 -25.609 1 57.53 223 THR A C 1
ATOM 1695 O O . THR A 1 223 ? -10.32 -3.432 -24.984 1 57.53 223 THR A O 1
ATOM 1698 N N . HIS A 1 224 ? -9.492 -4.133 -26.984 1 58.16 224 HIS A N 1
ATOM 1699 C CA . HIS A 1 224 ? -10.32 -3.203 -27.734 1 58.16 224 HIS A CA 1
ATOM 1700 C C . HIS A 1 224 ? -11.609 -3.869 -28.203 1 58.16 224 HIS A C 1
ATOM 1702 O O . HIS A 1 224 ? -11.578 -4.961 -28.781 1 58.16 224 HIS A O 1
ATOM 1708 N N . PRO A 1 225 ? -12.75 -3.396 -27.875 1 58.06 225 PRO A N 1
ATOM 1709 C CA . PRO A 1 225 ? -14.047 -3.971 -28.25 1 58.06 225 PRO A CA 1
ATOM 1710 C C . PRO A 1 225 ? -14.164 -4.25 -29.734 1 58.06 225 PRO A C 1
ATOM 1712 O O . PRO A 1 225 ? -14.867 -5.184 -30.141 1 58.06 225 PRO A O 1
ATOM 1715 N N . ALA A 1 226 ? -13.555 -3.441 -30.688 1 56.28 226 ALA A N 1
ATOM 1716 C CA . ALA A 1 226 ? -13.727 -3.582 -32.125 1 56.28 226 ALA A CA 1
ATOM 1717 C C . ALA A 1 226 ? -12.891 -4.734 -32.688 1 56.28 226 ALA A C 1
ATOM 1719 O O . ALA A 1 226 ? -13.117 -5.199 -33.781 1 56.28 226 ALA A O 1
ATOM 1720 N N . GLU A 1 227 ? -11.891 -4.93 -32.156 1 60.59 227 GLU A N 1
ATOM 1721 C CA . GLU A 1 227 ? -10.992 -5.996 -32.594 1 60.59 227 GLU A CA 1
ATOM 1722 C C . GLU A 1 227 ? -10.883 -7.086 -31.531 1 60.59 227 GLU A C 1
ATOM 1724 O O . GLU A 1 227 ? -9.953 -7.074 -30.703 1 60.59 227 GLU A O 1
ATOM 1729 N N . PRO A 1 228 ? -11.789 -8.016 -31.562 1 67.69 228 PRO A N 1
ATOM 1730 C CA . PRO A 1 228 ? -12.039 -8.906 -30.422 1 67.69 228 PRO A CA 1
ATOM 1731 C C . PRO A 1 228 ? -10.875 -9.844 -30.141 1 67.69 228 PRO A C 1
ATOM 1733 O O . PRO A 1 228 ? -10.656 -10.219 -28.984 1 67.69 228 PRO A O 1
ATOM 1736 N N . TYR A 1 229 ? -10.023 -10.141 -31.344 1 79.62 229 TYR A N 1
ATOM 1737 C CA . TYR A 1 229 ? -8.93 -11.078 -31.094 1 79.62 229 TYR A CA 1
ATOM 1738 C C . TYR A 1 229 ? -7.648 -10.617 -31.766 1 79.62 229 TYR A C 1
ATOM 1740 O O . TYR A 1 229 ? -7.688 -10.094 -32.875 1 79.62 229 TYR A O 1
ATOM 1748 N N . ARG A 1 230 ? -6.551 -10.711 -31.172 1 85.94 230 ARG A N 1
ATOM 1749 C CA . ARG A 1 230 ? -5.238 -10.344 -31.703 1 85.94 230 ARG A CA 1
ATOM 1750 C C . ARG A 1 230 ? -4.266 -11.516 -31.594 1 85.94 230 ARG A C 1
ATOM 1752 O O . ARG A 1 230 ? -4.371 -12.344 -30.688 1 85.94 230 ARG A O 1
ATOM 1759 N N . VAL A 1 231 ? -3.33 -11.57 -32.562 1 88.94 231 VAL A N 1
ATOM 1760 C CA . VAL A 1 231 ? -2.309 -12.617 -32.562 1 88.94 231 VAL A CA 1
ATOM 1761 C C . VAL A 1 231 ? -1.234 -12.281 -31.531 1 88.94 231 VAL A C 1
ATOM 1763 O O . VAL A 1 231 ? -0.581 -11.242 -31.625 1 88.94 231 VAL A O 1
ATOM 1766 N N . LEU A 1 232 ? -1.064 -13.117 -30.609 1 90.19 232 LEU A N 1
ATOM 1767 C CA . LEU A 1 232 ? -0.099 -12.906 -29.531 1 90.19 232 LEU A CA 1
ATOM 1768 C C . LEU A 1 232 ? 1.283 -13.406 -29.938 1 90.19 232 LEU A C 1
ATOM 1770 O O . LEU A 1 232 ? 2.295 -12.781 -29.609 1 90.19 232 LEU A O 1
ATOM 1774 N N . ALA A 1 233 ? 1.29 -14.57 -30.531 1 92.5 233 ALA A N 1
ATOM 1775 C CA . ALA A 1 233 ? 2.531 -15.203 -30.984 1 92.5 233 ALA A CA 1
ATOM 1776 C C . ALA A 1 233 ? 2.318 -15.984 -32.281 1 92.5 233 ALA A C 1
ATOM 1778 O O . ALA A 1 233 ? 1.219 -16.484 -32.531 1 92.5 233 ALA A O 1
ATOM 1779 N N . ALA A 1 234 ? 3.32 -16.094 -33 1 91.94 234 ALA A N 1
ATOM 1780 C CA . ALA A 1 234 ? 3.297 -16.828 -34.25 1 91.94 234 ALA A CA 1
ATOM 1781 C C . ALA A 1 234 ? 4.699 -17.297 -34.625 1 91.94 234 ALA A C 1
ATOM 1783 O O . ALA A 1 234 ? 5.688 -16.625 -34.344 1 91.94 234 ALA A O 1
ATOM 1784 N N . THR A 1 235 ? 4.754 -18.438 -35.125 1 91 235 THR A N 1
ATOM 1785 C CA . THR A 1 235 ? 6.031 -18.984 -35.562 1 91 235 THR A CA 1
ATOM 1786 C C . THR A 1 235 ? 5.953 -19.438 -37.031 1 91 235 THR A C 1
ATOM 1788 O O . THR A 1 235 ? 4.863 -19.562 -37.594 1 91 235 THR A O 1
ATOM 1791 N N . GLY A 1 236 ? 7.164 -19.641 -37.719 1 88.88 236 GLY A N 1
ATOM 1792 C CA . GLY A 1 236 ? 7.223 -20.078 -39.094 1 88.88 236 GLY A CA 1
ATOM 1793 C C . GLY A 1 236 ? 6.711 -19.047 -40.062 1 88.88 236 GLY A C 1
ATOM 1794 O O . GLY A 1 236 ? 7.059 -17.859 -39.969 1 88.88 236 GLY A O 1
ATOM 1795 N N . PRO A 1 237 ? 5.832 -19.5 -41 1 84.38 237 PRO A N 1
ATOM 1796 C CA . PRO A 1 237 ? 5.332 -18.578 -42.031 1 84.38 237 PRO A CA 1
ATOM 1797 C C . PRO A 1 237 ? 4.359 -17.547 -41.469 1 84.38 237 PRO A C 1
ATOM 1799 O O . PRO A 1 237 ? 4.066 -16.547 -42.125 1 84.38 237 PRO A O 1
ATOM 1802 N N . PHE A 1 238 ? 3.975 -17.766 -40.219 1 86.38 238 PHE A N 1
ATOM 1803 C CA . PHE A 1 238 ? 2.975 -16.875 -39.625 1 86.38 238 PHE A CA 1
ATOM 1804 C C . PHE A 1 238 ? 3.635 -15.789 -38.812 1 86.38 238 PHE A C 1
ATOM 1806 O O . PHE A 1 238 ? 2.955 -14.922 -38.25 1 86.38 238 PHE A O 1
ATOM 1813 N N . ALA A 1 239 ? 4.887 -15.75 -38.594 1 88.62 239 ALA A N 1
ATOM 1814 C CA . ALA A 1 239 ? 5.633 -14.875 -37.688 1 88.62 239 ALA A CA 1
ATOM 1815 C C . ALA A 1 239 ? 5.293 -13.406 -37.969 1 88.62 239 ALA A C 1
ATOM 1817 O O . ALA A 1 239 ? 5.324 -12.586 -37.031 1 88.62 239 ALA A O 1
ATOM 1818 N N . ARG A 1 240 ? 4.91 -12.984 -39.094 1 85.69 240 ARG A N 1
ATOM 1819 C CA . ARG A 1 240 ? 4.633 -11.602 -39.469 1 85.69 240 ARG A CA 1
ATOM 1820 C C . ARG A 1 240 ? 3.281 -11.156 -38.906 1 85.69 240 ARG A C 1
ATOM 1822 O O . ARG A 1 240 ? 2.996 -9.953 -38.844 1 85.69 240 ARG A O 1
ATOM 1829 N N . LEU A 1 241 ? 2.527 -12.055 -38.438 1 85.88 241 LEU A N 1
ATOM 1830 C CA . LEU A 1 241 ? 1.165 -11.734 -38 1 85.88 241 LEU A CA 1
ATOM 1831 C C . LEU A 1 241 ? 1.119 -11.336 -36.531 1 85.88 241 LEU A C 1
ATOM 1833 O O . LEU A 1 241 ? 0.054 -11.008 -36.031 1 85.88 241 LEU A O 1
ATOM 1837 N N . ILE A 1 242 ? 2.213 -11.328 -35.906 1 88.75 242 ILE A N 1
ATOM 1838 C CA . ILE A 1 242 ? 2.25 -11.039 -34.469 1 88.75 242 ILE A CA 1
ATOM 1839 C C . ILE A 1 242 ? 1.677 -9.648 -34.219 1 88.75 242 ILE A C 1
ATOM 1841 O O . ILE A 1 242 ? 1.998 -8.695 -34.906 1 88.75 242 ILE A O 1
ATOM 1845 N N . ASP A 1 243 ? 0.813 -9.508 -33.25 1 86.12 243 ASP A N 1
ATOM 1846 C CA . ASP A 1 243 ? 0.184 -8.281 -32.75 1 86.12 243 ASP A CA 1
ATOM 1847 C C . ASP A 1 243 ? -0.807 -7.727 -33.781 1 86.12 243 ASP A C 1
ATOM 1849 O O . ASP A 1 243 ? -1.195 -6.559 -33.688 1 86.12 243 ASP A O 1
ATOM 1853 N N . GLN A 1 244 ? -1.183 -8.484 -34.781 1 83.31 244 GLN A N 1
ATOM 1854 C CA . GLN A 1 244 ? -2.191 -8.086 -35.75 1 83.31 244 GLN A CA 1
ATOM 1855 C C . GLN A 1 244 ? -3.559 -8.656 -35.375 1 83.31 244 GLN A C 1
ATOM 1857 O O . GLN A 1 244 ? -3.652 -9.711 -34.75 1 83.31 244 GLN A O 1
ATOM 1862 N N . PRO A 1 245 ? -4.555 -7.852 -35.75 1 83 245 PRO A N 1
ATOM 1863 C CA . PRO A 1 245 ? -5.887 -8.43 -35.531 1 83 245 PRO A CA 1
ATOM 1864 C C . PRO A 1 245 ? -6.137 -9.648 -36.406 1 83 245 PRO A C 1
ATOM 1866 O O . PRO A 1 245 ? -5.652 -9.711 -37.562 1 83 245 PRO A O 1
ATOM 1869 N N . ILE A 1 246 ? -6.887 -10.555 -35.906 1 77.38 246 ILE A N 1
ATOM 1870 C CA . ILE A 1 246 ? -7.145 -11.805 -36.594 1 77.38 246 ILE A CA 1
ATOM 1871 C C . ILE A 1 246 ? -7.883 -11.523 -37.906 1 77.38 246 ILE A C 1
ATOM 1873 O O . ILE A 1 246 ? -7.781 -12.289 -38.875 1 77.38 246 ILE A O 1
ATOM 1877 N N . ALA A 1 247 ? -8.648 -10.398 -37.875 1 71 247 ALA A N 1
ATOM 1878 C CA . ALA A 1 247 ? -9.438 -10.039 -39.031 1 71 247 ALA A CA 1
ATOM 1879 C C . ALA A 1 247 ? -8.539 -9.789 -40.25 1 71 247 ALA A C 1
ATOM 1881 O O . ALA A 1 247 ? -8.961 -9.969 -41.406 1 71 247 ALA A O 1
ATOM 1882 N N . THR A 1 248 ? -7.375 -9.234 -39.938 1 64.25 248 THR A N 1
ATOM 1883 C CA . THR A 1 248 ? -6.453 -8.891 -41.031 1 64.25 248 THR A CA 1
ATOM 1884 C C . THR A 1 248 ? -5.762 -10.141 -41.562 1 64.25 248 THR A C 1
ATOM 1886 O O . THR A 1 248 ? -5.113 -10.094 -42.625 1 64.25 248 THR A O 1
ATOM 1889 N N . VAL A 1 249 ? -5.664 -10.953 -40.625 1 56.38 249 VAL A N 1
ATOM 1890 C CA . VAL A 1 249 ? -4.883 -12.125 -41 1 56.38 249 VAL A CA 1
ATOM 1891 C C . VAL A 1 249 ? -5.617 -12.898 -42.094 1 56.38 249 VAL A C 1
ATOM 1893 O O . VAL A 1 249 ? -6.789 -13.258 -41.938 1 56.38 249 VAL A O 1
ATOM 1896 N N . LEU A 1 250 ? -5.375 -12.727 -43.281 1 50.25 250 LEU A N 1
ATOM 1897 C CA . LEU A 1 250 ? -5.859 -13.25 -44.562 1 50.25 250 LEU A CA 1
ATOM 1898 C C . LEU A 1 250 ? -6.461 -14.641 -44.375 1 50.25 250 LEU A C 1
ATOM 1900 O O . LEU A 1 250 ? -6.172 -15.328 -43.406 1 50.25 250 LEU A O 1
ATOM 1904 N N . ALA A 1 251 ? -7.199 -15.18 -45.656 1 54.66 251 ALA A N 1
ATOM 1905 C CA . ALA A 1 251 ? -7.969 -16.25 -46.281 1 54.66 251 ALA A CA 1
ATOM 1906 C C . ALA A 1 251 ? -7.363 -17.625 -45.969 1 54.66 251 ALA A C 1
ATOM 1908 O O . ALA A 1 251 ? -7.668 -18.609 -46.625 1 54.66 251 ALA A O 1
ATOM 1909 N N . SER A 1 252 ? -6.465 -17.75 -44.969 1 64.44 252 SER A N 1
ATOM 1910 C CA . SER A 1 252 ? -5.793 -19.047 -44.906 1 64.44 252 SER A CA 1
ATOM 1911 C C . SER A 1 252 ? -6.59 -20.047 -44.062 1 64.44 252 SER A C 1
ATOM 1913 O O . SER A 1 252 ? -7.449 -19.641 -43.281 1 64.44 252 SER A O 1
ATOM 1915 N N . ARG A 1 253 ? -6.648 -21.156 -44.469 1 72.25 253 ARG A N 1
ATOM 1916 C CA . ARG A 1 253 ? -7.254 -22.312 -43.812 1 72.25 253 ARG A CA 1
ATOM 1917 C C . ARG A 1 253 ? -7.043 -22.266 -42.312 1 72.25 253 ARG A C 1
ATOM 1919 O O . ARG A 1 253 ? -7.965 -22.547 -41.531 1 72.25 253 ARG A O 1
ATOM 1926 N N . GLY A 1 254 ? -5.961 -21.781 -41.906 1 76.81 254 GLY A N 1
ATOM 1927 C CA . GLY A 1 254 ? -5.633 -21.719 -40.469 1 76.81 254 GLY A CA 1
ATOM 1928 C C . GLY A 1 254 ? -6.496 -20.75 -39.688 1 76.81 254 GLY A C 1
ATOM 1929 O O . GLY A 1 254 ? -6.961 -21.047 -38.594 1 76.81 254 GLY A O 1
ATOM 1930 N N . LEU A 1 255 ? -6.848 -19.734 -40.188 1 76.38 255 LEU A N 1
ATOM 1931 C CA . LEU A 1 255 ? -7.629 -18.688 -39.531 1 76.38 255 LEU A CA 1
ATOM 1932 C C . LEU A 1 255 ? -9.094 -19.109 -39.438 1 76.38 255 LEU A C 1
ATOM 1934 O O . LEU A 1 255 ? -9.758 -18.797 -38.438 1 76.38 255 LEU A O 1
ATOM 1938 N N . ARG A 1 256 ? -9.5 -19.719 -40.5 1 82.06 256 ARG A N 1
ATOM 1939 C CA . ARG A 1 256 ? -10.875 -20.203 -40.469 1 82.06 256 ARG A CA 1
ATOM 1940 C C . ARG A 1 256 ? -11.07 -21.188 -39.312 1 82.06 256 ARG A C 1
ATOM 1942 O O . ARG A 1 256 ? -12.078 -21.125 -38.594 1 82.06 256 ARG A O 1
ATOM 1949 N N . LEU A 1 257 ? -10.07 -22.062 -39.156 1 87.38 257 LEU A N 1
ATOM 1950 C CA . LEU A 1 257 ? -10.148 -23.031 -38.062 1 87.38 257 LEU A CA 1
ATOM 1951 C C . LEU A 1 257 ? -10.094 -22.344 -36.719 1 87.38 257 LEU A C 1
ATOM 1953 O O . LEU A 1 257 ? -10.82 -22.719 -35.781 1 87.38 257 LEU A O 1
ATOM 1957 N N . LEU A 1 258 ? -9.281 -21.375 -36.656 1 87.62 258 LEU A N 1
ATOM 1958 C CA . LEU A 1 258 ? -9.125 -20.641 -35.406 1 87.62 258 LEU A CA 1
ATOM 1959 C C . LEU A 1 258 ? -10.414 -19.922 -35.031 1 87.62 258 LEU A C 1
ATOM 1961 O O . LEU A 1 258 ? -10.828 -19.938 -33.875 1 87.62 258 LEU A O 1
ATOM 1965 N N . ARG A 1 259 ? -10.992 -19.219 -35.938 1 83.75 259 ARG A N 1
ATOM 1966 C CA . ARG A 1 259 ? -12.234 -18.5 -35.719 1 83.75 259 ARG A CA 1
ATOM 1967 C C . ARG A 1 259 ? -13.344 -19.453 -35.281 1 83.75 259 ARG A C 1
ATOM 1969 O O . ARG A 1 259 ? -14.141 -19.125 -34.375 1 83.75 259 ARG A O 1
ATOM 1976 N N . GLN A 1 260 ? -13.344 -20.578 -35.969 1 87.38 260 GLN A N 1
ATOM 1977 C CA . GLN A 1 260 ? -14.352 -21.578 -35.625 1 87.38 260 GLN A CA 1
ATOM 1978 C C . GLN A 1 260 ? -14.164 -22.078 -34.188 1 87.38 260 GLN A C 1
ATOM 1980 O O . GLN A 1 260 ? -15.141 -22.266 -33.469 1 87.38 260 GLN A O 1
ATOM 1985 N N . ALA A 1 261 ? -12.938 -22.328 -33.844 1 90.44 261 ALA A N 1
ATOM 1986 C CA . ALA A 1 261 ? -12.633 -22.812 -32.469 1 90.44 261 ALA A CA 1
ATOM 1987 C C . ALA A 1 261 ? -13.047 -21.781 -31.438 1 90.44 261 ALA A C 1
ATOM 1989 O O . ALA A 1 261 ? -13.609 -22.141 -30.391 1 90.44 261 ALA A O 1
ATOM 1990 N N . LEU A 1 262 ? -12.812 -20.531 -31.734 1 86.5 262 LEU A N 1
ATOM 1991 C CA . LEU A 1 262 ? -13.141 -19.453 -30.797 1 86.5 262 LEU A CA 1
ATOM 1992 C C . LEU A 1 262 ? -14.648 -19.266 -30.688 1 86.5 262 LEU A C 1
ATOM 1994 O O . LEU A 1 262 ? -15.18 -19.078 -29.594 1 86.5 262 LEU A O 1
ATOM 1998 N N . GLN A 1 263 ? -15.289 -19.328 -31.75 1 84.5 263 GLN A N 1
ATOM 1999 C CA . GLN A 1 263 ? -16.734 -19.141 -31.766 1 84.5 263 GLN A CA 1
ATOM 2000 C C . GLN A 1 263 ? -17.453 -20.312 -31.109 1 84.5 263 GLN A C 1
ATOM 2002 O O . GLN A 1 263 ? -18.391 -20.109 -30.328 1 84.5 263 GLN A O 1
ATOM 2007 N N . ALA A 1 264 ? -16.984 -21.5 -31.484 1 88.94 264 ALA A N 1
ATOM 2008 C CA . ALA A 1 264 ? -17.625 -22.703 -30.953 1 88.94 264 ALA A CA 1
ATOM 2009 C C . ALA A 1 264 ? -17.125 -23.031 -29.562 1 88.94 264 ALA A C 1
ATOM 2011 O O . ALA A 1 264 ? -17.719 -23.859 -28.859 1 88.94 264 ALA A O 1
ATOM 2012 N N . ARG A 1 265 ? -16.031 -22.5 -29.141 1 89.31 265 ARG A N 1
ATOM 2013 C CA . ARG A 1 265 ? -15.383 -22.75 -27.844 1 89.31 265 ARG A CA 1
ATOM 2014 C C . ARG A 1 265 ? -15.07 -24.234 -27.672 1 89.31 265 ARG A C 1
ATOM 2016 O O . ARG A 1 265 ? -15.398 -24.828 -26.656 1 89.31 265 ARG A O 1
ATOM 2023 N N . ARG A 1 266 ? -14.539 -24.766 -28.75 1 90.31 266 ARG A N 1
ATOM 2024 C CA . ARG A 1 266 ? -14.117 -26.172 -28.766 1 90.31 266 ARG A CA 1
ATOM 2025 C C . ARG A 1 266 ? -12.977 -26.375 -29.75 1 90.31 266 ARG A C 1
ATOM 2027 O O . ARG A 1 266 ? -12.719 -25.531 -30.609 1 90.31 266 ARG A O 1
ATOM 2034 N N . ASN A 1 267 ? -12.359 -27.516 -29.609 1 91.06 267 ASN A N 1
ATOM 2035 C CA . ASN A 1 267 ? -11.289 -27.875 -30.531 1 91.06 267 ASN A CA 1
ATOM 2036 C C . ASN A 1 267 ? -11.836 -28.203 -31.922 1 91.06 267 ASN A C 1
ATOM 2038 O O . ASN A 1 267 ? -12.875 -28.844 -32.031 1 91.06 267 ASN A O 1
ATOM 2042 N N . ILE A 1 268 ? -11.141 -27.734 -32.906 1 90.5 268 ILE A N 1
ATOM 2043 C CA . ILE A 1 268 ? -11.547 -28 -34.281 1 90.5 268 ILE A CA 1
ATOM 2044 C C . ILE A 1 268 ? -10.398 -28.672 -35.031 1 90.5 268 ILE A C 1
ATOM 2046 O O . ILE A 1 268 ? -9.258 -28.203 -34.969 1 90.5 268 ILE A O 1
ATOM 2050 N N . TYR A 1 269 ? -10.719 -29.75 -35.625 1 89.25 269 TYR A N 1
ATOM 2051 C CA . TYR A 1 269 ? -9.742 -30.484 -36.406 1 89.25 269 TYR A CA 1
ATOM 2052 C C . TYR A 1 269 ? -10.016 -30.344 -37.906 1 89.25 269 TYR A C 1
ATOM 2054 O O . TYR A 1 269 ? -11.125 -30.625 -38.375 1 89.25 269 TYR A O 1
ATOM 2062 N N . GLY A 1 270 ? -9.039 -29.906 -38.594 1 85.19 270 GLY A N 1
ATOM 2063 C CA . GLY A 1 270 ? -9.18 -29.797 -40.031 1 85.19 270 GLY A CA 1
ATOM 2064 C C . GLY A 1 270 ? -9.344 -31.141 -40.719 1 85.19 270 GLY A C 1
ATOM 2065 O O . GLY A 1 270 ? -8.953 -32.188 -40.156 1 85.19 270 GLY A O 1
ATOM 2066 N N . VAL A 1 271 ? -9.906 -31.203 -41.875 1 81.12 271 VAL A N 1
ATOM 2067 C CA . VAL A 1 271 ? -10.164 -32.438 -42.656 1 81.12 271 VAL A CA 1
ATOM 2068 C C . VAL A 1 271 ? -8.852 -33.031 -43.125 1 81.12 271 VAL A C 1
ATOM 2070 O O . VAL A 1 271 ? -8.617 -34.219 -42.969 1 81.12 271 VAL A O 1
ATOM 2073 N N . GLN A 1 272 ? -8.016 -32.25 -43.688 1 80.44 272 GLN A N 1
ATOM 2074 C CA . GLN A 1 272 ? -6.746 -32.75 -44.188 1 80.44 272 GLN A CA 1
ATOM 2075 C C . GLN A 1 272 ? -5.586 -32.312 -43.312 1 80.44 272 GLN A C 1
ATOM 2077 O O . GLN A 1 272 ? -4.711 -33.094 -42.969 1 80.44 272 GLN A O 1
ATOM 2082 N N . ARG A 1 273 ? -5.633 -31 -42.969 1 85.88 273 ARG A N 1
ATOM 2083 C CA . ARG A 1 273 ? -4.531 -30.422 -42.188 1 85.88 273 ARG A CA 1
ATOM 2084 C C . ARG A 1 273 ? -5.027 -29.328 -41.281 1 85.88 273 ARG A C 1
ATOM 2086 O O . ARG A 1 273 ? -6.059 -28.703 -41.531 1 85.88 273 ARG A O 1
ATOM 2093 N N . GLY A 1 274 ? -4.316 -29.234 -40.219 1 88 274 GLY A N 1
ATOM 2094 C CA . GLY A 1 274 ? -4.57 -28.141 -39.312 1 88 274 GLY A CA 1
ATOM 2095 C C . GLY A 1 274 ? -5.375 -28.547 -38.094 1 88 274 GLY A C 1
ATOM 2096 O O . GLY A 1 274 ? -6.293 -29.359 -38.188 1 88 274 GLY A O 1
ATOM 2097 N N . VAL A 1 275 ? -4.996 -27.984 -36.938 1 90.44 275 VAL A N 1
ATOM 2098 C CA . VAL A 1 275 ? -5.703 -28.188 -35.688 1 90.44 275 VAL A CA 1
ATOM 2099 C C . VAL A 1 275 ? -5.816 -26.859 -34.938 1 90.44 275 VAL A C 1
ATOM 2101 O O . VAL A 1 275 ? -4.844 -26.109 -34.844 1 90.44 275 VAL A O 1
ATOM 2104 N N . ALA A 1 276 ? -7.039 -26.516 -34.594 1 92.06 276 ALA A N 1
ATOM 2105 C CA . ALA A 1 276 ? -7.281 -25.344 -33.781 1 92.06 276 ALA A CA 1
ATOM 2106 C C . ALA A 1 276 ? -7.832 -25.719 -32.406 1 92.06 276 ALA A C 1
ATOM 2108 O O . ALA A 1 276 ? -8.852 -26.406 -32.312 1 92.06 276 ALA A O 1
ATOM 2109 N N . LEU A 1 277 ? -7.102 -25.344 -31.422 1 93.25 277 LEU A N 1
ATOM 2110 C CA . LEU A 1 277 ? -7.48 -25.672 -30.062 1 93.25 277 LEU A CA 1
ATOM 2111 C C . LEU A 1 277 ? -8.016 -24.438 -29.328 1 93.25 277 LEU A C 1
ATOM 2113 O O . LEU A 1 277 ? -7.492 -23.344 -29.5 1 93.25 277 LEU A O 1
ATOM 2117 N N . TYR A 1 278 ? -9.031 -24.641 -28.562 1 92.62 278 TYR A N 1
ATOM 2118 C CA . TYR A 1 278 ? -9.586 -23.578 -27.719 1 92.62 278 TYR A CA 1
ATOM 2119 C C . TYR A 1 278 ? -9.141 -23.75 -26.281 1 92.62 278 TYR A C 1
ATOM 2121 O O . TYR A 1 278 ? -9.367 -24.812 -25.672 1 92.62 278 TYR A O 1
ATOM 2129 N N . ILE A 1 279 ? -8.484 -22.734 -25.812 1 90.94 279 ILE A N 1
ATOM 2130 C CA . ILE A 1 279 ? -7.977 -22.75 -24.438 1 90.94 279 ILE A CA 1
ATOM 2131 C C . ILE A 1 279 ? -8.664 -21.672 -23.625 1 90.94 279 ILE A C 1
ATOM 2133 O O . ILE A 1 279 ? -8.312 -20.484 -23.719 1 90.94 279 ILE A O 1
ATOM 2137 N N . GLY A 1 280 ? -9.664 -21.953 -22.812 1 81.94 280 GLY A N 1
ATOM 2138 C CA . GLY A 1 280 ? -10.297 -20.906 -22.016 1 81.94 280 GLY A CA 1
ATOM 2139 C C . GLY A 1 280 ? -11.43 -21.422 -21.141 1 81.94 280 GLY A C 1
ATOM 2140 O O . GLY A 1 280 ? -11.828 -22.578 -21.266 1 81.94 280 GLY A O 1
ATOM 2141 N N . ARG A 1 281 ? -11.805 -20.656 -20.125 1 75.56 281 ARG A N 1
ATOM 2142 C CA . ARG A 1 281 ? -12.938 -20.922 -19.25 1 75.56 281 ARG A CA 1
ATOM 2143 C C . ARG A 1 281 ? -14.094 -19.969 -19.547 1 75.56 281 ARG A C 1
ATOM 2145 O O . ARG A 1 281 ? -14.992 -19.797 -18.719 1 75.56 281 ARG A O 1
ATOM 2152 N N . GLY A 1 282 ? -14 -19.312 -20.656 1 69.94 282 GLY A N 1
ATOM 2153 C CA . GLY A 1 282 ? -15.031 -18.359 -21.016 1 69.94 282 GLY A CA 1
ATOM 2154 C C . GLY A 1 282 ? -14.797 -16.984 -20.422 1 69.94 282 GLY A C 1
ATOM 2155 O O . GLY A 1 282 ? -15.734 -16.203 -20.25 1 69.94 282 GLY A O 1
ATOM 2156 N N . ASP A 1 283 ? -13.633 -16.766 -19.938 1 67.25 283 ASP A N 1
ATOM 2157 C CA . ASP A 1 283 ? -13.32 -15.469 -19.359 1 67.25 283 ASP A CA 1
ATOM 2158 C C . ASP A 1 283 ? -12.391 -14.672 -20.281 1 67.25 283 ASP A C 1
ATOM 2160 O O . ASP A 1 283 ? -12.203 -15.031 -21.438 1 67.25 283 ASP A O 1
ATOM 2164 N N . GLU A 1 284 ? -11.961 -13.43 -19.875 1 64.56 284 GLU A N 1
ATOM 2165 C CA . GLU A 1 284 ? -11.203 -12.469 -20.672 1 64.56 284 GLU A CA 1
ATOM 2166 C C . GLU A 1 284 ? -9.805 -12.992 -21 1 64.56 284 GLU A C 1
ATOM 2168 O O . GLU A 1 284 ? -9.07 -12.383 -21.781 1 64.56 284 GLU A O 1
ATOM 2173 N N . GLN A 1 285 ? -9.539 -14.25 -20.578 1 72.38 285 GLN A N 1
ATOM 2174 C CA . GLN A 1 285 ? -8.188 -14.742 -20.812 1 72.38 285 GLN A CA 1
ATOM 2175 C C . GLN A 1 285 ? -8.195 -15.898 -21.812 1 72.38 285 GLN A C 1
ATOM 2177 O O . GLN A 1 285 ? -7.211 -16.641 -21.922 1 72.38 285 GLN A O 1
ATOM 2182 N N . ASP A 1 286 ? -9.227 -15.992 -22.609 1 81.62 286 ASP A N 1
ATOM 2183 C CA . ASP A 1 286 ? -9.336 -17.125 -23.516 1 81.62 286 ASP A CA 1
ATOM 2184 C C . ASP A 1 286 ? -8.312 -17.016 -24.656 1 81.62 286 ASP A C 1
ATOM 2186 O O . ASP A 1 286 ? -7.98 -15.906 -25.094 1 81.62 286 ASP A O 1
ATOM 2190 N N . MET A 1 287 ? -7.773 -18.109 -25.016 1 88.44 287 MET A N 1
ATOM 2191 C CA . MET A 1 287 ? -6.801 -18.203 -26.109 1 88.44 287 MET A CA 1
ATOM 2192 C C . MET A 1 287 ? -7.156 -19.328 -27.062 1 88.44 287 MET A C 1
ATOM 2194 O O . MET A 1 287 ? -7.891 -20.25 -26.703 1 88.44 287 MET A O 1
ATOM 2198 N N . ALA A 1 288 ? -6.793 -19.141 -28.25 1 91.81 288 ALA A N 1
ATOM 2199 C CA . ALA A 1 288 ? -6.871 -20.219 -29.234 1 91.81 288 ALA A CA 1
ATOM 2200 C C . ALA A 1 288 ? -5.523 -20.422 -29.922 1 91.81 288 ALA A C 1
ATOM 2202 O O . ALA A 1 288 ? -4.789 -19.469 -30.172 1 91.81 288 ALA A O 1
ATOM 2203 N N . VAL A 1 289 ? -5.246 -21.625 -30.188 1 93.25 289 VAL A N 1
ATOM 2204 C CA . VAL A 1 289 ? -3.973 -21.984 -30.797 1 93.25 289 VAL A CA 1
ATOM 2205 C C . VAL A 1 289 ? -4.219 -22.75 -32.094 1 93.25 289 VAL A C 1
ATOM 2207 O O . VAL A 1 289 ? -5.082 -23.625 -32.156 1 93.25 289 VAL A O 1
ATOM 2210 N N . PHE A 1 290 ? -3.539 -22.375 -33.125 1 91.56 290 PHE A N 1
ATOM 2211 C CA . PHE A 1 290 ? -3.549 -23.094 -34.406 1 91.56 290 PHE A CA 1
ATOM 2212 C C . PHE A 1 290 ? -2.172 -23.672 -34.719 1 91.56 290 PHE A C 1
ATOM 2214 O O . PHE A 1 290 ? -1.155 -23 -34.5 1 91.56 290 PHE A O 1
ATOM 2221 N N . ILE A 1 291 ? -2.141 -24.859 -35.094 1 90.5 291 ILE A N 1
ATOM 2222 C CA . ILE A 1 291 ? -0.905 -25.469 -35.562 1 90.5 291 ILE A CA 1
ATOM 2223 C C . ILE A 1 291 ? -1.167 -26.203 -36.875 1 90.5 291 ILE A C 1
ATOM 2225 O O . ILE A 1 291 ? -2.211 -26.828 -37.062 1 90.5 291 ILE A O 1
ATOM 2229 N N . ASP A 1 292 ? -0.262 -25.969 -37.781 1 88.38 292 ASP A N 1
ATOM 2230 C CA . ASP A 1 292 ? -0.358 -26.641 -39.094 1 88.38 292 ASP A CA 1
ATOM 2231 C C . ASP A 1 292 ? 0.174 -28.078 -39 1 88.38 292 ASP A C 1
ATOM 2233 O O . ASP A 1 292 ? 1.366 -28.312 -39.188 1 88.38 292 ASP A O 1
ATOM 2237 N N . ALA A 1 293 ? -0.668 -29 -38.625 1 84.56 293 ALA A N 1
ATOM 2238 C CA . ALA A 1 293 ? -0.326 -30.406 -38.469 1 84.56 293 ALA A CA 1
ATOM 2239 C C . ALA A 1 293 ? -1.286 -31.281 -39.281 1 84.56 293 ALA A C 1
ATOM 2241 O O . ALA A 1 293 ? -2.422 -30.875 -39.562 1 84.56 293 ALA A O 1
ATOM 2242 N N . PRO A 1 294 ? -0.691 -32.406 -39.688 1 80.88 294 PRO A N 1
ATOM 2243 C CA . PRO A 1 294 ? -1.603 -33.344 -40.375 1 80.88 294 PRO A CA 1
ATOM 2244 C C . PRO A 1 294 ? -2.768 -33.75 -39.5 1 80.88 294 PRO A C 1
ATOM 2246 O O . PRO A 1 294 ? -2.613 -33.875 -38.281 1 80.88 294 PRO A O 1
ATOM 2249 N N . ALA A 1 295 ? -3.896 -33.812 -40.062 1 71 295 ALA A N 1
ATOM 2250 C CA . ALA A 1 295 ? -5.086 -34.156 -39.312 1 71 295 ALA A CA 1
ATOM 2251 C C . ALA A 1 295 ? -4.891 -35.5 -38.594 1 71 295 ALA A C 1
ATOM 2253 O O . ALA A 1 295 ? -4.438 -36.469 -39.219 1 71 295 ALA A O 1
ATOM 2254 N N . SER A 1 296 ? -4.699 -35.438 -37.25 1 63.34 296 SER A N 1
ATOM 2255 C CA . SER A 1 296 ? -4.555 -36.656 -36.5 1 63.34 296 SER A CA 1
ATOM 2256 C C . SER A 1 296 ? -5.906 -37.344 -36.25 1 63.34 296 SER A C 1
ATOM 2258 O O . SER A 1 296 ? -6.816 -36.719 -35.688 1 63.34 296 SER A O 1
ATOM 2260 N N . HIS A 1 297 ? -6.109 -38.594 -36.812 1 63.94 297 HIS A N 1
ATOM 2261 C CA . HIS A 1 297 ? -7.406 -39.25 -36.719 1 63.94 297 HIS A CA 1
ATOM 2262 C C . HIS A 1 297 ? -7.375 -40.344 -35.656 1 63.94 297 HIS A C 1
ATOM 2264 O O . HIS A 1 297 ? -8.406 -40.938 -35.312 1 63.94 297 HIS A O 1
ATOM 2270 N N . SER A 1 298 ? -6.129 -40.344 -34.969 1 73.75 298 SER A N 1
ATOM 2271 C CA . SER A 1 298 ? -6.145 -41.438 -34 1 73.75 298 SER A CA 1
ATOM 2272 C C . SER A 1 298 ? -6.801 -41 -32.688 1 73.75 298 SER A C 1
ATOM 2274 O O . SER A 1 298 ? -6.754 -39.812 -32.344 1 73.75 298 SER A O 1
ATOM 2276 N N . ALA A 1 299 ? -7.543 -41.906 -32.125 1 74.19 299 ALA A N 1
ATOM 2277 C CA . ALA A 1 299 ? -8.195 -41.656 -30.844 1 74.19 299 ALA A CA 1
ATOM 2278 C C . ALA A 1 299 ? -7.184 -41.25 -29.781 1 74.19 299 ALA A C 1
ATOM 2280 O O . ALA A 1 299 ? -7.473 -40.375 -28.953 1 74.19 299 ALA A O 1
ATOM 2281 N N . LEU A 1 300 ? -6.008 -41.75 -29.875 1 73.69 300 LEU A N 1
ATOM 2282 C CA . LEU A 1 300 ? -4.973 -41.438 -28.891 1 73.69 300 LEU A CA 1
ATOM 2283 C C . LEU A 1 300 ? -4.48 -40 -29.047 1 73.69 300 LEU A C 1
ATOM 2285 O O . LEU A 1 300 ? -4.223 -39.312 -28.062 1 73.69 300 LEU A O 1
ATOM 2289 N N . ASP A 1 301 ? -4.414 -39.562 -30.219 1 79.06 301 ASP A N 1
ATOM 2290 C CA . ASP A 1 301 ? -3.967 -38.188 -30.484 1 79.06 301 ASP A CA 1
ATOM 2291 C C . ASP A 1 301 ? -4.98 -37.156 -29.969 1 79.06 301 ASP A C 1
ATOM 2293 O O . ASP A 1 301 ? -4.605 -36.156 -29.359 1 79.06 301 ASP A O 1
ATOM 2297 N N . ARG A 1 302 ? -6.176 -37.469 -30.188 1 82.81 302 ARG A N 1
ATOM 2298 C CA . ARG A 1 302 ? -7.223 -36.562 -29.75 1 82.81 302 ARG A CA 1
ATOM 2299 C C . ARG A 1 302 ? -7.266 -36.438 -28.234 1 82.81 302 ARG A C 1
ATOM 2301 O O . ARG A 1 302 ? -7.449 -35.375 -27.688 1 82.81 302 ARG A O 1
ATOM 2308 N N . GLN A 1 303 ? -7.109 -37.594 -27.641 1 83.75 303 GLN A N 1
ATOM 2309 C CA . GLN A 1 303 ? -7.07 -37.594 -26.188 1 83.75 303 GLN A CA 1
ATOM 2310 C C . GLN A 1 303 ? -5.887 -36.781 -25.656 1 83.75 303 GLN A C 1
ATOM 2312 O O . GLN A 1 303 ? -6.016 -36.062 -24.672 1 83.75 303 GLN A O 1
ATOM 2317 N N . LEU A 1 304 ? -4.809 -37 -26.312 1 85.69 304 LEU A N 1
ATOM 2318 C CA . LEU A 1 304 ? -3.602 -36.25 -25.938 1 85.69 304 LEU A CA 1
ATOM 2319 C C . LEU A 1 304 ? -3.826 -34.75 -26.031 1 85.69 304 LEU A C 1
ATOM 2321 O O . LEU A 1 304 ? -3.436 -34 -25.141 1 85.69 304 LEU A O 1
ATOM 2325 N N . LEU A 1 305 ? -4.488 -34.312 -27.047 1 88.31 305 LEU A N 1
ATOM 2326 C CA . LEU A 1 305 ? -4.734 -32.875 -27.266 1 88.31 305 LEU A CA 1
ATOM 2327 C C . LEU A 1 305 ? -5.723 -32.344 -26.234 1 88.31 305 LEU A C 1
ATOM 2329 O O . LEU A 1 305 ? -5.594 -31.188 -25.797 1 88.31 305 LEU A O 1
ATOM 2333 N N . GLU A 1 306 ? -6.648 -33.156 -25.891 1 88.25 306 GLU A N 1
ATOM 2334 C CA . GLU A 1 306 ? -7.59 -32.75 -24.859 1 88.25 306 GLU A CA 1
ATOM 2335 C C . GLU A 1 306 ? -6.883 -32.531 -23.531 1 88.25 306 GLU A C 1
ATOM 2337 O O . GLU A 1 306 ? -7.176 -31.578 -22.812 1 88.25 306 GLU A O 1
ATOM 2342 N N . VAL A 1 307 ? -5.98 -33.438 -23.203 1 87.38 307 VAL A N 1
ATOM 2343 C CA . VAL A 1 307 ? -5.207 -33.312 -21.969 1 87.38 307 VAL A CA 1
ATOM 2344 C C . VAL A 1 307 ? -4.316 -32.062 -22.031 1 87.38 307 VAL A C 1
ATOM 2346 O O . VAL A 1 307 ? -4.184 -31.344 -21.062 1 87.38 307 VAL A O 1
ATOM 2349 N N . PHE A 1 308 ? -3.832 -31.828 -23.141 1 89 308 PHE A N 1
ATOM 2350 C CA . PHE A 1 308 ? -2.992 -30.656 -23.375 1 89 308 PHE A CA 1
ATOM 2351 C C . PHE A 1 308 ? -3.781 -29.375 -23.156 1 89 308 PHE A C 1
ATOM 2353 O O . PHE A 1 308 ? -3.312 -28.453 -22.469 1 89 308 PHE A O 1
ATOM 2360 N N . CYS A 1 309 ? -4.953 -29.312 -23.719 1 89.12 309 CYS A N 1
ATOM 2361 C CA . CYS A 1 309 ? -5.812 -28.141 -23.578 1 89.12 309 CYS A CA 1
ATOM 2362 C C . CYS A 1 309 ? -6.176 -27.906 -22.109 1 89.12 309 CYS A C 1
ATOM 2364 O O . CYS A 1 309 ? -6.141 -26.766 -21.641 1 89.12 309 CYS A O 1
ATOM 2366 N N . ALA A 1 310 ? -6.508 -28.938 -21.5 1 85.62 310 ALA A N 1
ATOM 2367 C CA . ALA A 1 310 ? -6.855 -28.812 -20.094 1 85.62 310 ALA A CA 1
ATOM 2368 C C . ALA A 1 310 ? -5.676 -28.297 -19.281 1 85.62 310 ALA A C 1
ATOM 2370 O O . ALA A 1 310 ? -5.848 -27.453 -18.391 1 85.62 310 ALA A O 1
ATOM 2371 N N . ASN A 1 311 ? -4.562 -28.812 -19.516 1 87.62 311 ASN A N 1
ATOM 2372 C CA . ASN A 1 311 ? -3.344 -28.359 -18.844 1 87.62 311 ASN A CA 1
ATOM 2373 C C . ASN A 1 311 ? -3.068 -26.891 -19.109 1 87.62 311 ASN A C 1
ATOM 2375 O O . ASN A 1 311 ? -2.768 -26.125 -18.188 1 87.62 311 ASN A O 1
ATOM 2379 N N . LEU A 1 312 ? -3.188 -26.516 -20.328 1 89.44 312 LEU A N 1
ATOM 2380 C CA . LEU A 1 312 ? -2.9 -25.141 -20.703 1 89.44 312 LEU A CA 1
ATOM 2381 C C . LEU A 1 312 ? -3.891 -24.172 -20.062 1 89.44 312 LEU A C 1
ATOM 2383 O O . LEU A 1 312 ? -3.525 -23.047 -19.703 1 89.44 312 LEU A O 1
ATOM 2387 N N . ARG A 1 313 ? -5.117 -24.594 -20 1 87.69 313 ARG A N 1
ATOM 2388 C CA . ARG A 1 313 ? -6.121 -23.781 -19.328 1 87.69 313 ARG A CA 1
ATOM 2389 C C . ARG A 1 313 ? -5.707 -23.469 -17.891 1 87.69 313 ARG A C 1
ATOM 2391 O O . ARG A 1 313 ? -5.82 -22.328 -17.438 1 87.69 313 ARG A O 1
ATOM 2398 N N . THR A 1 314 ? -5.246 -24.406 -17.266 1 84.69 314 THR A N 1
ATOM 2399 C CA . THR A 1 314 ? -4.816 -24.25 -15.875 1 84.69 314 THR A CA 1
ATOM 2400 C C . THR A 1 314 ? -3.598 -23.344 -15.781 1 84.69 314 THR A C 1
ATOM 2402 O O . THR A 1 314 ? -3.531 -22.484 -14.906 1 84.69 314 THR A O 1
ATOM 2405 N N . LEU A 1 315 ? -2.674 -23.562 -16.656 1 86.94 315 LEU A N 1
ATOM 2406 C CA . LEU A 1 315 ? -1.46 -22.766 -16.656 1 86.94 315 LEU A CA 1
ATOM 2407 C C . LEU A 1 315 ? -1.777 -21.297 -16.969 1 86.94 315 LEU A C 1
ATOM 2409 O O . LEU A 1 315 ? -1.213 -20.391 -16.344 1 86.94 315 LEU A O 1
ATOM 2413 N N . LEU A 1 316 ? -2.68 -21.094 -17.906 1 86.31 316 LEU A N 1
ATOM 2414 C CA . LEU A 1 316 ? -3.078 -19.75 -18.281 1 86.31 316 LEU A CA 1
ATOM 2415 C C . LEU A 1 316 ? -3.77 -19.047 -17.109 1 86.31 316 LEU A C 1
ATOM 2417 O O . LEU A 1 316 ? -3.527 -17.859 -16.875 1 86.31 316 LEU A O 1
ATOM 2421 N N . HIS A 1 317 ? -4.598 -19.75 -16.484 1 84.12 317 HIS A N 1
ATOM 2422 C CA . HIS A 1 317 ? -5.293 -19.203 -15.328 1 84.12 317 HIS A CA 1
ATOM 2423 C C . HIS A 1 317 ? -4.312 -18.828 -14.227 1 84.12 317 HIS A C 1
ATOM 2425 O O . HIS A 1 317 ? -4.434 -17.75 -13.617 1 84.12 317 HIS A O 1
ATOM 2431 N N . ASN A 1 318 ? -3.434 -19.672 -13.938 1 85.56 318 ASN A N 1
ATOM 2432 C CA . ASN A 1 318 ? -2.422 -19.406 -12.914 1 85.56 318 ASN A CA 1
ATOM 2433 C C . ASN A 1 318 ? -1.574 -18.188 -13.273 1 85.56 318 ASN A C 1
ATOM 2435 O O . ASN A 1 318 ? -1.242 -17.391 -12.398 1 85.56 318 ASN A O 1
ATOM 2439 N N . ARG A 1 319 ? -1.257 -18.156 -14.461 1 84.88 319 ARG A N 1
ATOM 2440 C CA . ARG A 1 319 ? -0.484 -17 -14.914 1 84.88 319 ARG A CA 1
ATOM 2441 C C . ARG A 1 319 ? -1.26 -15.711 -14.711 1 84.88 319 ARG A C 1
ATOM 2443 O O . ARG A 1 319 ? -0.699 -14.711 -14.258 1 84.88 319 ARG A O 1
ATOM 2450 N N . GLY A 1 320 ? -2.467 -15.719 -15.141 1 83.12 320 GLY A N 1
ATOM 2451 C CA . GLY A 1 320 ? -3.312 -14.555 -14.938 1 83.12 320 GLY A CA 1
ATOM 2452 C C . GLY A 1 320 ? -3.41 -14.133 -13.477 1 83.12 320 GLY A C 1
ATOM 2453 O O . GLY A 1 320 ? -3.35 -12.945 -13.164 1 83.12 320 GLY A O 1
ATOM 2454 N N . LEU A 1 321 ? -3.533 -15.07 -12.664 1 82.75 321 LEU A N 1
ATOM 2455 C CA . LEU A 1 321 ? -3.6 -14.82 -11.227 1 82.75 321 LEU A CA 1
ATOM 2456 C C . LEU A 1 321 ? -2.293 -14.227 -10.719 1 82.75 321 LEU A C 1
ATOM 2458 O O . LEU A 1 321 ? -2.305 -13.273 -9.938 1 82.75 321 LEU A O 1
ATOM 2462 N N . LEU A 1 322 ? -1.199 -14.812 -11.117 1 84.38 322 LEU A N 1
ATOM 2463 C CA . LEU A 1 322 ? 0.113 -14.312 -10.727 1 84.38 322 LEU A CA 1
ATOM 2464 C C . LEU A 1 322 ? 0.3 -12.867 -11.172 1 84.38 322 LEU A C 1
ATOM 2466 O O . LEU A 1 322 ? 0.826 -12.047 -10.422 1 84.38 322 LEU A O 1
ATOM 2470 N N . GLU A 1 323 ? -0.121 -12.625 -12.367 1 84 323 GLU A N 1
ATOM 2471 C CA . GLU A 1 323 ? 0.021 -11.281 -12.922 1 84 323 GLU A CA 1
ATOM 2472 C C . GLU A 1 323 ? -0.812 -10.273 -12.133 1 84 323 GLU A C 1
ATOM 2474 O O . GLU A 1 323 ? -0.335 -9.18 -11.82 1 84 323 GLU A O 1
ATOM 2479 N N . ARG A 1 324 ? -1.959 -10.594 -11.836 1 83.69 324 ARG A N 1
ATOM 2480 C CA . ARG A 1 324 ? -2.838 -9.711 -11.078 1 83.69 324 ARG A CA 1
ATOM 2481 C C . ARG A 1 324 ? -2.287 -9.469 -9.672 1 83.69 324 ARG A C 1
ATOM 2483 O O . ARG A 1 324 ? -2.312 -8.344 -9.18 1 83.69 324 ARG A O 1
ATOM 2490 N N . LEU A 1 325 ? -1.848 -10.539 -9.07 1 84 325 LEU A N 1
ATOM 2491 C CA . LEU A 1 325 ? -1.283 -10.422 -7.734 1 84 325 LEU A CA 1
ATOM 2492 C C . LEU A 1 325 ? -0.013 -9.578 -7.75 1 84 325 LEU A C 1
ATOM 2494 O O . LEU A 1 325 ? 0.226 -8.789 -6.832 1 84 325 LEU A O 1
ATOM 2498 N N . HIS A 1 326 ? 0.726 -9.797 -8.781 1 86.06 326 HIS A N 1
ATOM 2499 C CA . HIS A 1 326 ? 1.947 -9.016 -8.922 1 86.06 326 HIS A CA 1
ATOM 2500 C C . HIS A 1 326 ? 1.634 -7.531 -9.086 1 86.06 326 HIS A C 1
ATOM 2502 O O . HIS A 1 326 ? 2.268 -6.684 -8.453 1 86.06 326 HIS A O 1
ATOM 2508 N N . GLN A 1 327 ? 0.705 -7.266 -9.883 1 84.81 327 GLN A N 1
ATOM 2509 C CA . GLN A 1 327 ? 0.296 -5.883 -10.094 1 84.81 327 GLN A CA 1
ATOM 2510 C C . GLN A 1 327 ? -0.22 -5.258 -8.797 1 84.81 327 GLN A C 1
ATOM 2512 O O . GLN A 1 327 ? 0.116 -4.113 -8.477 1 84.81 327 GLN A O 1
ATOM 2517 N N . SER A 1 328 ? -0.893 -5.965 -8.117 1 84.56 328 SER A N 1
ATOM 2518 C CA . SER A 1 328 ? -1.47 -5.48 -6.867 1 84.56 328 SER A CA 1
ATOM 2519 C C . SER A 1 328 ? -0.403 -5.324 -5.789 1 84.56 328 SER A C 1
ATOM 2521 O O . SER A 1 328 ? -0.509 -4.449 -4.926 1 84.56 328 SER A O 1
ATOM 2523 N N . ALA A 1 329 ? 0.524 -6.195 -5.852 1 84.75 329 ALA A N 1
ATOM 2524 C CA . ALA A 1 329 ? 1.556 -6.23 -4.82 1 84.75 329 ALA A CA 1
ATOM 2525 C C . ALA A 1 329 ? 2.602 -5.145 -5.051 1 84.75 329 ALA A C 1
ATOM 2527 O O . ALA A 1 329 ? 3.168 -4.605 -4.098 1 84.75 329 ALA A O 1
ATOM 2528 N N . TYR A 1 330 ? 2.783 -4.785 -6.391 1 89.19 330 TYR A N 1
ATOM 2529 C CA . TYR A 1 330 ? 3.992 -4.008 -6.637 1 89.19 330 TYR A CA 1
ATOM 2530 C C . TYR A 1 330 ? 3.668 -2.717 -7.383 1 89.19 330 TYR A C 1
ATOM 2532 O O . TYR A 1 330 ? 4.547 -1.877 -7.594 1 89.19 330 TYR A O 1
ATOM 2540 N N . PHE A 1 331 ? 2.4 -2.488 -7.68 1 90 331 PHE A N 1
ATOM 2541 C CA . PHE A 1 331 ? 2.082 -1.282 -8.438 1 90 331 PHE A CA 1
ATOM 2542 C C . PHE A 1 331 ? 0.891 -0.556 -7.82 1 90 331 PHE A C 1
ATOM 2544 O O . PHE A 1 331 ? 0.012 -1.186 -7.227 1 90 331 PHE A O 1
ATOM 2551 N N . ASP A 1 332 ? 0.943 0.742 -7.926 1 88.38 332 ASP A N 1
ATOM 2552 C CA . ASP A 1 332 ? -0.181 1.57 -7.496 1 88.38 332 ASP A CA 1
ATOM 2553 C C . ASP A 1 332 ? -1.264 1.624 -8.57 1 88.38 332 ASP A C 1
ATOM 2555 O O . ASP A 1 332 ? -0.991 1.992 -9.719 1 88.38 332 ASP A O 1
ATOM 2559 N N . PRO A 1 333 ? -2.469 1.248 -8.25 1 82.44 333 PRO A N 1
ATOM 2560 C CA . PRO A 1 333 ? -3.514 1.156 -9.273 1 82.44 333 PRO A CA 1
ATOM 2561 C C . PRO A 1 333 ? -3.943 2.521 -9.805 1 82.44 333 PRO A C 1
ATOM 2563 O O . PRO A 1 333 ? -4.492 2.617 -10.906 1 82.44 333 PRO A O 1
ATOM 2566 N N . LEU A 1 334 ? -3.662 3.566 -9.094 1 85.5 334 LEU A N 1
ATOM 2567 C CA . LEU A 1 334 ? -4.125 4.891 -9.492 1 85.5 334 LEU A CA 1
ATOM 2568 C C . LEU A 1 334 ? -3.211 5.492 -10.555 1 85.5 334 LEU A C 1
ATOM 2570 O O . LEU A 1 334 ? -3.689 5.992 -11.578 1 85.5 334 LEU A O 1
ATOM 2574 N N . VAL A 1 335 ? -1.888 5.457 -10.328 1 92.81 335 VAL A N 1
ATOM 2575 C CA . VAL A 1 335 ? -0.963 6.145 -11.227 1 92.81 335 VAL A CA 1
ATOM 2576 C C . VAL A 1 335 ? -0.185 5.125 -12.047 1 92.81 335 VAL A C 1
ATOM 2578 O O . VAL A 1 335 ? 0.595 5.492 -12.93 1 92.81 335 VAL A O 1
ATOM 2581 N N . CYS A 1 336 ? -0.292 3.811 -11.789 1 91.19 336 CYS A N 1
ATOM 2582 C CA . CYS A 1 336 ? 0.333 2.715 -12.516 1 91.19 336 CYS A CA 1
ATOM 2583 C C . CYS A 1 336 ? 1.852 2.789 -12.422 1 91.19 336 CYS A C 1
ATOM 2585 O O . CYS A 1 336 ? 2.553 2.607 -13.414 1 91.19 336 CYS A O 1
ATOM 2587 N N . LEU A 1 337 ? 2.336 3.238 -11.305 1 93.94 337 LEU A N 1
ATOM 2588 C CA . LEU A 1 337 ? 3.752 3.258 -10.953 1 93.94 337 LEU A CA 1
ATOM 2589 C C . LEU A 1 337 ? 4.059 2.223 -9.875 1 93.94 337 LEU A C 1
ATOM 2591 O O . LEU A 1 337 ? 3.156 1.768 -9.172 1 93.94 337 LEU A O 1
ATOM 2595 N N . PRO A 1 338 ? 5.344 1.794 -9.906 1 94.25 338 PRO A N 1
ATOM 2596 C CA . PRO A 1 338 ? 5.715 0.928 -8.789 1 94.25 338 PRO A CA 1
ATOM 2597 C C . PRO A 1 338 ? 5.305 1.506 -7.434 1 94.25 338 PRO A C 1
ATOM 2599 O O . PRO A 1 338 ? 5.32 2.727 -7.25 1 94.25 338 PRO A O 1
ATOM 2602 N N . ASN A 1 339 ? 4.891 0.653 -6.516 1 91.5 339 ASN A N 1
ATOM 2603 C CA . ASN A 1 339 ? 4.488 1.105 -5.188 1 91.5 339 ASN A CA 1
ATOM 2604 C C . ASN A 1 339 ? 5.648 1.04 -4.195 1 91.5 339 ASN A C 1
ATOM 2606 O O . ASN A 1 339 ? 6.801 0.864 -4.594 1 91.5 339 ASN A O 1
ATOM 2610 N N . ARG A 1 340 ? 5.387 1.259 -2.961 1 89.06 340 ARG A N 1
ATOM 2611 C CA . ARG A 1 340 ? 6.41 1.327 -1.925 1 89.06 340 ARG A CA 1
ATOM 2612 C C . ARG A 1 340 ? 7.176 0.013 -1.823 1 89.06 340 ARG A C 1
ATOM 2614 O O . ARG A 1 340 ? 8.398 0.011 -1.692 1 89.06 340 ARG A O 1
ATOM 2621 N N . ALA A 1 341 ? 6.492 -1.071 -1.854 1 85.88 341 ALA A N 1
ATOM 2622 C CA . ALA A 1 341 ? 7.129 -2.379 -1.737 1 85.88 341 ALA A CA 1
ATOM 2623 C C . ALA A 1 341 ? 8.141 -2.598 -2.861 1 85.88 341 ALA A C 1
ATOM 2625 O O . ALA A 1 341 ? 9.258 -3.062 -2.619 1 85.88 341 ALA A O 1
ATOM 2626 N N . HIS A 1 342 ? 7.637 -2.326 -4.078 1 91.69 342 HIS A N 1
ATOM 2627 C CA . HIS A 1 342 ? 8.531 -2.449 -5.223 1 91.69 342 HIS A CA 1
ATOM 2628 C C . HIS A 1 342 ? 9.742 -1.534 -5.082 1 91.69 342 HIS A C 1
ATOM 2630 O O . HIS A 1 342 ? 10.867 -1.935 -5.391 1 91.69 342 HIS A O 1
ATOM 2636 N N . PHE A 1 343 ? 9.508 -0.361 -4.609 1 94.5 343 PHE A N 1
ATOM 2637 C CA . PHE A 1 343 ? 10.562 0.632 -4.445 1 94.5 343 PHE A CA 1
ATOM 2638 C C . PHE A 1 343 ? 11.617 0.146 -3.453 1 94.5 343 PHE A C 1
ATOM 2640 O O . PHE A 1 343 ? 12.812 0.187 -3.742 1 94.5 343 PHE A O 1
ATOM 2647 N N . VAL A 1 344 ? 11.234 -0.357 -2.348 1 91.94 344 VAL A N 1
ATOM 2648 C CA . VAL A 1 344 ? 12.133 -0.813 -1.292 1 91.94 344 VAL A CA 1
ATOM 2649 C C . VAL A 1 344 ? 12.938 -2.018 -1.78 1 91.94 344 VAL A C 1
ATOM 2651 O O . VAL A 1 344 ? 14.133 -2.127 -1.509 1 91.94 344 VAL A O 1
ATOM 2654 N N . GLU A 1 345 ? 12.281 -2.9 -2.439 1 89.19 345 GLU A N 1
ATOM 2655 C CA . GLU A 1 345 ? 12.969 -4.07 -2.979 1 89.19 345 GLU A CA 1
ATOM 2656 C C . GLU A 1 345 ? 14.07 -3.664 -3.955 1 89.19 345 GLU A C 1
ATOM 2658 O O . GLU A 1 345 ? 15.148 -4.254 -3.961 1 89.19 345 GLU A O 1
ATOM 2663 N N . LYS A 1 346 ? 13.734 -2.73 -4.77 1 93 346 LYS A N 1
ATOM 2664 C CA . LYS A 1 346 ? 14.719 -2.258 -5.734 1 93 346 LYS A CA 1
ATOM 2665 C C . LYS A 1 346 ? 15.891 -1.572 -5.035 1 93 346 LYS A C 1
ATOM 2667 O O . LYS A 1 346 ? 17.031 -1.675 -5.484 1 93 346 LYS A O 1
ATOM 2672 N N . VAL A 1 347 ? 15.594 -0.848 -3.996 1 93.81 347 VAL A N 1
ATOM 2673 C CA . VAL A 1 347 ? 16.656 -0.238 -3.205 1 93.81 347 VAL A CA 1
ATOM 2674 C C . VAL A 1 347 ? 17.562 -1.326 -2.621 1 93.81 347 VAL A C 1
ATOM 2676 O O . VAL A 1 347 ? 18.781 -1.221 -2.676 1 93.81 347 VAL A O 1
ATOM 2679 N N . ASP A 1 348 ? 16.953 -2.32 -2.072 1 91.81 348 ASP A N 1
ATOM 2680 C CA . ASP A 1 348 ? 17.703 -3.441 -1.522 1 91.81 348 ASP A CA 1
ATOM 2681 C C . ASP A 1 348 ? 18.609 -4.074 -2.584 1 91.81 348 ASP A C 1
ATOM 2683 O O . ASP A 1 348 ? 19.75 -4.414 -2.307 1 91.81 348 ASP A O 1
ATOM 2687 N N . GLU A 1 349 ? 18.047 -4.27 -3.75 1 89.25 349 GLU A N 1
ATOM 2688 C CA . GLU A 1 349 ? 18.797 -4.863 -4.848 1 89.25 349 GLU A CA 1
ATOM 2689 C C . GLU A 1 349 ? 20.016 -4.02 -5.191 1 89.25 349 GLU A C 1
ATOM 2691 O O . GLU A 1 349 ? 21.109 -4.559 -5.438 1 89.25 349 GLU A O 1
ATOM 2696 N N . CYS A 1 350 ? 19.812 -2.766 -5.246 1 90.88 350 CYS A N 1
ATOM 2697 C CA . CYS A 1 350 ? 20.906 -1.86 -5.566 1 90.88 350 CYS A CA 1
ATOM 2698 C C . CYS A 1 350 ? 22 -1.928 -4.504 1 90.88 350 CYS A C 1
ATOM 2700 O O . CYS A 1 350 ? 23.188 -1.957 -4.824 1 90.88 350 CYS A O 1
ATOM 2702 N N . VAL A 1 351 ? 21.562 -1.945 -3.307 1 89.12 351 VAL A N 1
ATOM 2703 C CA . VAL A 1 351 ? 22.5 -1.983 -2.197 1 89.12 351 VAL A CA 1
ATOM 2704 C C . VAL A 1 351 ? 23.266 -3.307 -2.215 1 89.12 351 VAL A C 1
ATOM 2706 O O . VAL A 1 351 ? 24.484 -3.332 -2.008 1 89.12 351 VAL A O 1
ATOM 2709 N N . TRP A 1 352 ? 22.594 -4.332 -2.467 1 84.44 352 TRP A N 1
ATOM 2710 C CA . TRP A 1 352 ? 23.188 -5.656 -2.471 1 84.44 352 TRP A CA 1
ATOM 2711 C C . TRP A 1 352 ? 24.172 -5.805 -3.627 1 84.44 352 TRP A C 1
ATOM 2713 O O . TRP A 1 352 ? 25.188 -6.488 -3.502 1 84.44 352 TRP A O 1
ATOM 2723 N N . ARG A 1 353 ? 23.797 -5.203 -4.723 1 85.38 353 ARG A N 1
ATOM 2724 C CA . ARG A 1 353 ? 24.688 -5.25 -5.887 1 85.38 353 ARG A CA 1
ATOM 2725 C C . ARG A 1 353 ? 25.875 -4.32 -5.707 1 85.38 353 ARG A C 1
ATOM 2727 O O . ARG A 1 353 ? 26.828 -4.359 -6.492 1 85.38 353 ARG A O 1
ATOM 2734 N N . GLY A 1 354 ? 25.859 -3.559 -4.73 1 82 354 GLY A N 1
ATOM 2735 C CA . GLY A 1 354 ? 26.938 -2.623 -4.461 1 82 354 GLY A CA 1
ATOM 2736 C C . GLY A 1 354 ? 26.938 -1.429 -5.395 1 82 354 GLY A C 1
ATOM 2737 O O . GLY A 1 354 ? 28 -0.904 -5.738 1 82 354 GLY A O 1
ATOM 2738 N N . THR A 1 355 ? 25.75 -1.212 -5.93 1 81.31 355 THR A N 1
ATOM 2739 C CA . THR A 1 355 ? 25.641 -0.067 -6.828 1 81.31 355 THR A CA 1
ATOM 2740 C C . THR A 1 355 ? 26 1.226 -6.098 1 81.31 355 THR A C 1
ATOM 2742 O O . THR A 1 355 ? 25.469 1.502 -5.02 1 81.31 355 THR A O 1
ATOM 2745 N N . ARG A 1 356 ? 27.141 1.762 -6.77 1 76.5 356 ARG A N 1
ATOM 2746 C CA . ARG A 1 356 ? 27.609 3.014 -6.184 1 76.5 356 ARG A CA 1
ATOM 2747 C C . ARG A 1 356 ? 27.078 4.215 -6.953 1 76.5 356 ARG A C 1
ATOM 2749 O O . ARG A 1 356 ? 26.547 4.066 -8.062 1 76.5 356 ARG A O 1
ATOM 2756 N N . ASP A 1 357 ? 26.75 5.402 -6.336 1 86.62 357 ASP A N 1
ATOM 2757 C CA . ASP A 1 357 ? 26.438 6.684 -6.961 1 86.62 357 ASP A CA 1
ATOM 2758 C C . ASP A 1 357 ? 24.953 6.781 -7.301 1 86.62 357 ASP A C 1
ATOM 2760 O O . ASP A 1 357 ? 24.594 7.199 -8.398 1 86.62 357 ASP A O 1
ATOM 2764 N N . HIS A 1 358 ? 24.219 6.062 -6.555 1 93.56 358 HIS A N 1
ATOM 2765 C CA . HIS A 1 358 ? 22.781 6.195 -6.711 1 93.56 358 HIS A CA 1
ATOM 2766 C C . HIS A 1 358 ? 22.188 7.105 -5.641 1 93.56 358 HIS A C 1
ATOM 2768 O O . HIS A 1 358 ? 22.734 7.223 -4.547 1 93.56 358 HIS A O 1
ATOM 2774 N N . VAL A 1 359 ? 21.219 7.754 -6.008 1 95.12 359 VAL A N 1
ATOM 2775 C CA . VAL A 1 359 ? 20.5 8.625 -5.086 1 95.12 359 VAL A CA 1
ATOM 2776 C C . VAL A 1 359 ? 19.078 8.109 -4.891 1 95.12 359 VAL A C 1
ATOM 2778 O O . VAL A 1 359 ? 18.453 7.621 -5.836 1 95.12 359 VAL A O 1
ATOM 2781 N N . LEU A 1 360 ? 18.703 8.055 -3.66 1 96.69 360 LEU A N 1
ATOM 2782 C CA . LEU A 1 360 ? 17.312 7.789 -3.27 1 96.69 360 LEU A CA 1
ATOM 2783 C C . LEU A 1 360 ? 16.625 9.07 -2.801 1 96.69 360 LEU A C 1
ATOM 2785 O O . LEU A 1 360 ? 17.078 9.703 -1.843 1 96.69 360 LEU A O 1
ATOM 2789 N N . ALA A 1 361 ? 15.539 9.422 -3.494 1 97.25 361 ALA A N 1
ATOM 2790 C CA . ALA A 1 361 ? 14.859 10.672 -3.17 1 97.25 361 ALA A CA 1
ATOM 2791 C C . ALA A 1 361 ? 13.359 10.453 -2.984 1 97.25 361 ALA A C 1
ATOM 2793 O O . ALA A 1 361 ? 12.758 9.625 -3.67 1 97.25 361 ALA A O 1
ATOM 2794 N N . LEU A 1 362 ? 12.844 11.109 -2.025 1 96.94 362 LEU A N 1
ATOM 2795 C CA . LEU A 1 362 ? 11.406 11.172 -1.812 1 96.94 362 LEU A CA 1
ATOM 2796 C C . LEU A 1 362 ? 10.867 12.57 -2.1 1 96.94 362 LEU A C 1
ATOM 2798 O O . LEU A 1 362 ? 11.344 13.555 -1.517 1 96.94 362 LEU A O 1
ATOM 2802 N N . VAL A 1 363 ? 9.906 12.648 -2.996 1 95.81 363 VAL A N 1
ATOM 2803 C CA . VAL A 1 363 ? 9.328 13.922 -3.41 1 95.81 363 VAL A CA 1
ATOM 2804 C C . VAL A 1 363 ? 7.863 13.984 -2.986 1 95.81 363 VAL A C 1
ATOM 2806 O O . VAL A 1 363 ? 7.074 13.102 -3.316 1 95.81 363 VAL A O 1
ATOM 2809 N N . ASP A 1 364 ? 7.527 14.922 -2.258 1 94.19 364 ASP A N 1
ATOM 2810 C CA . ASP A 1 364 ? 6.18 15.094 -1.724 1 94.19 364 ASP A CA 1
ATOM 2811 C C . ASP A 1 364 ? 5.492 16.312 -2.344 1 94.19 364 ASP A C 1
ATOM 2813 O O . ASP A 1 364 ? 6.129 17.344 -2.564 1 94.19 364 ASP A O 1
ATOM 2817 N N . ILE A 1 365 ? 4.172 16.203 -2.598 1 91.06 365 ILE A N 1
ATOM 2818 C CA . ILE A 1 365 ? 3.371 17.344 -3.057 1 91.06 365 ILE A CA 1
ATOM 2819 C C . ILE A 1 365 ? 2.953 18.188 -1.862 1 91.06 365 ILE A C 1
ATOM 2821 O O . ILE A 1 365 ? 2.229 17.719 -0.979 1 91.06 365 ILE A O 1
ATOM 2825 N N . ASP A 1 366 ? 3.381 19.406 -1.921 1 84.75 366 ASP A N 1
ATOM 2826 C CA . ASP A 1 366 ? 3.094 20.297 -0.793 1 84.75 366 ASP A CA 1
ATOM 2827 C C . ASP A 1 366 ? 1.601 20.594 -0.708 1 84.75 366 ASP A C 1
ATOM 2829 O O . ASP A 1 366 ? 0.955 20.859 -1.726 1 84.75 366 ASP A O 1
ATOM 2833 N N . ASP A 1 367 ? 0.989 20.484 0.513 1 77.25 367 ASP A N 1
ATOM 2834 C CA . ASP A 1 367 ? -0.38 20.844 0.861 1 77.25 367 ASP A CA 1
ATOM 2835 C C . ASP A 1 367 ? -1.389 19.984 0.115 1 77.25 367 ASP A C 1
ATOM 2837 O O . ASP A 1 367 ? -2.441 20.469 -0.307 1 77.25 367 ASP A O 1
ATOM 2841 N N . PHE A 1 368 ? -1.009 18.781 -0.123 1 85 368 PHE A N 1
ATOM 2842 C CA . PHE A 1 368 ? -1.887 17.875 -0.848 1 85 368 PHE A CA 1
ATOM 2843 C C . PHE A 1 368 ? -3.146 17.578 -0.043 1 85 368 PHE A C 1
ATOM 2845 O O . PHE A 1 368 ? -4.246 17.531 -0.599 1 85 368 PHE A O 1
ATOM 2852 N N . SER A 1 369 ? -2.918 17.297 1.244 1 74.75 369 SER A N 1
ATOM 2853 C CA . SER A 1 369 ? -4.07 17.016 2.094 1 74.75 369 SER A CA 1
ATOM 2854 C C . SER A 1 369 ? -5.055 18.188 2.094 1 74.75 369 SER A C 1
ATOM 2856 O O . SER A 1 369 ? -6.27 17.969 2.068 1 74.75 369 SER A O 1
ATOM 2858 N N . ALA A 1 370 ? -4.516 19.391 2.139 1 69.94 370 ALA A N 1
ATOM 2859 C CA . ALA A 1 370 ? -5.355 20.594 2.092 1 69.94 370 ALA A CA 1
ATOM 2860 C C . ALA A 1 370 ? -6.09 20.688 0.76 1 69.94 370 ALA A C 1
ATOM 2862 O O . ALA A 1 370 ? -7.254 21.094 0.716 1 69.94 370 ALA A O 1
ATOM 2863 N N . THR A 1 371 ? -5.387 20.359 -0.266 1 75.38 371 THR A N 1
ATOM 2864 C CA . THR A 1 371 ? -5.992 20.359 -1.592 1 75.38 371 THR A CA 1
ATOM 2865 C C . THR A 1 371 ? -7.152 19.375 -1.653 1 75.38 371 THR A C 1
ATOM 2867 O O . THR A 1 371 ? -8.211 19.688 -2.203 1 75.38 371 THR A O 1
ATOM 2870 N N . ASN A 1 372 ? -7.004 18.25 -1.041 1 74.75 372 ASN A N 1
ATOM 2871 C CA . ASN A 1 372 ? -8.062 17.234 -1 1 74.75 372 ASN A CA 1
ATOM 2872 C C . ASN A 1 372 ? -9.266 17.719 -0.194 1 74.75 372 ASN A C 1
ATOM 2874 O O . ASN A 1 372 ? -10.406 17.438 -0.548 1 74.75 372 ASN A O 1
ATOM 2878 N N . ASP A 1 373 ? -8.914 18.391 0.817 1 67.31 373 ASP A N 1
ATOM 2879 C CA . ASP A 1 373 ? -9.969 18.875 1.7 1 67.31 373 ASP A CA 1
ATOM 2880 C C . ASP A 1 373 ? -10.828 19.938 1.004 1 67.31 373 ASP A C 1
ATOM 2882 O O . ASP A 1 373 ? -12.039 19.984 1.202 1 67.31 373 ASP A O 1
ATOM 2886 N N . VAL A 1 374 ? -10.078 20.688 0.255 1 65.56 374 VAL A N 1
ATOM 2887 C CA . VAL A 1 374 ? -10.75 21.828 -0.357 1 65.56 374 VAL A CA 1
ATOM 2888 C C . VAL A 1 374 ? -11.359 21.406 -1.693 1 65.56 374 VAL A C 1
ATOM 2890 O O . VAL A 1 374 ? -12.516 21.734 -1.987 1 65.56 374 VAL A O 1
ATOM 2893 N N . MET A 1 375 ? -10.602 20.656 -2.506 1 70.06 375 MET A N 1
ATOM 2894 C CA . MET A 1 375 ? -11 20.375 -3.885 1 70.06 375 MET A CA 1
ATOM 2895 C C . MET A 1 375 ? -11.617 19 -4.004 1 70.06 375 MET A C 1
ATOM 2897 O O . MET A 1 375 ? -12.227 18.672 -5.027 1 70.06 375 MET A O 1
ATOM 2901 N N . GLY A 1 376 ? -11.469 18.25 -2.996 1 70.75 376 GLY A N 1
ATOM 2902 C CA . GLY A 1 376 ? -12 16.891 -3.025 1 70.75 376 GLY A CA 1
ATOM 2903 C C . GLY A 1 376 ? -10.977 15.859 -3.432 1 70.75 376 GLY A C 1
ATOM 2904 O O . GLY A 1 376 ? -9.992 16.172 -4.102 1 70.75 376 GLY A O 1
ATOM 2905 N N . HIS A 1 377 ? -11.297 14.602 -3.219 1 72.56 377 HIS A N 1
ATOM 2906 C CA . HIS A 1 377 ? -10.367 13.5 -3.438 1 72.56 377 HIS A CA 1
ATOM 2907 C C . HIS A 1 377 ? -10.25 13.156 -4.918 1 72.56 377 HIS A C 1
ATOM 2909 O O . HIS A 1 377 ? -9.195 12.719 -5.379 1 72.56 377 HIS A O 1
ATOM 2915 N N . ARG A 1 378 ? -11.312 13.289 -5.617 1 75.88 378 ARG A N 1
ATOM 2916 C CA . ARG A 1 378 ? -11.242 13.023 -7.051 1 75.88 378 ARG A CA 1
ATOM 2917 C C . ARG A 1 378 ? -10.25 13.969 -7.73 1 75.88 378 ARG A C 1
ATOM 2919 O O . ARG A 1 378 ? -9.5 13.555 -8.617 1 75.88 378 ARG A O 1
ATOM 2926 N N . PHE A 1 379 ? -10.344 15.203 -7.352 1 78.06 379 PHE A N 1
ATOM 2927 C CA . PHE A 1 379 ? -9.375 16.172 -7.855 1 78.06 379 PHE A CA 1
ATOM 2928 C C . PHE A 1 379 ? -7.957 15.781 -7.449 1 78.06 379 PHE A C 1
ATOM 2930 O O . PHE A 1 379 ? -7.027 15.875 -8.25 1 78.06 379 PHE A O 1
ATOM 2937 N N . GLY A 1 380 ? -7.863 15.406 -6.18 1 84.81 380 GLY A N 1
ATOM 2938 C CA . GLY A 1 380 ? -6.562 14.961 -5.707 1 84.81 380 GLY A CA 1
ATOM 2939 C C . GLY A 1 380 ? -5.996 13.812 -6.52 1 84.81 380 GLY A C 1
ATOM 2940 O O . GLY A 1 380 ? -4.801 13.781 -6.812 1 84.81 380 GLY A O 1
ATOM 2941 N N . ASP A 1 381 ? -6.891 12.906 -6.918 1 87 381 ASP A N 1
ATOM 2942 C CA . ASP A 1 381 ? -6.473 11.773 -7.738 1 87 381 ASP A CA 1
ATOM 2943 C C . ASP A 1 381 ? -5.961 12.242 -9.102 1 87 381 ASP A C 1
ATOM 2945 O O . ASP A 1 381 ? -4.949 11.742 -9.594 1 87 381 ASP A O 1
ATOM 2949 N N . ARG A 1 382 ? -6.66 13.078 -9.648 1 89 382 ARG A N 1
ATOM 2950 C CA . ARG A 1 382 ? -6.262 13.594 -10.953 1 89 382 ARG A CA 1
ATOM 2951 C C . ARG A 1 382 ? -4.949 14.359 -10.859 1 89 382 ARG A C 1
ATOM 2953 O O . ARG A 1 382 ? -4.129 14.312 -11.781 1 89 382 ARG A O 1
ATOM 2960 N N . LEU A 1 383 ? -4.832 15.078 -9.805 1 88.25 383 LEU A N 1
ATOM 2961 C CA . LEU A 1 383 ? -3.59 15.805 -9.57 1 88.25 383 LEU A CA 1
ATOM 2962 C C . LEU A 1 383 ? -2.41 14.852 -9.461 1 88.25 383 LEU A C 1
ATOM 2964 O O . LEU A 1 383 ? -1.343 15.102 -10.023 1 88.25 383 LEU A O 1
ATOM 2968 N N . LEU A 1 384 ? -2.637 13.781 -8.719 1 93.44 384 LEU A N 1
ATOM 2969 C CA . LEU A 1 384 ? -1.597 12.766 -8.57 1 93.44 384 LEU A CA 1
ATOM 2970 C C . LEU A 1 384 ? -1.22 12.164 -9.922 1 93.44 384 LEU A C 1
ATOM 2972 O O . LEU A 1 384 ? -0.038 11.953 -10.203 1 93.44 384 LEU A O 1
ATOM 2976 N N . GLU A 1 385 ? -2.205 11.875 -10.727 1 94.44 385 GLU A N 1
ATOM 2977 C CA . GLU A 1 385 ? -1.968 11.32 -12.055 1 94.44 385 GLU A CA 1
ATOM 2978 C C . GLU A 1 385 ? -1.167 12.289 -12.922 1 94.44 385 GLU A C 1
ATOM 2980 O O . GLU A 1 385 ? -0.226 11.883 -13.609 1 94.44 385 GLU A O 1
ATOM 2985 N N . ALA A 1 386 ? -1.561 13.523 -12.891 1 92.19 386 ALA A N 1
ATOM 2986 C CA . ALA A 1 386 ? -0.867 14.547 -13.672 1 92.19 386 ALA A CA 1
ATOM 2987 C C . ALA A 1 386 ? 0.582 14.695 -13.211 1 92.19 386 ALA A C 1
ATOM 2989 O O . ALA A 1 386 ? 1.488 14.836 -14.039 1 92.19 386 ALA A O 1
ATOM 2990 N N . MET A 1 387 ? 0.789 14.672 -11.945 1 93.31 387 MET A N 1
ATOM 2991 C CA . MET A 1 387 ? 2.135 14.797 -11.391 1 93.31 387 MET A CA 1
ATOM 2992 C C . MET A 1 387 ? 2.994 13.594 -11.773 1 93.31 387 MET A C 1
ATOM 2994 O O . MET A 1 387 ? 4.168 13.75 -12.117 1 93.31 387 MET A O 1
ATOM 2998 N N . ALA A 1 388 ? 2.441 12.43 -11.617 1 94.62 388 ALA A N 1
ATOM 2999 C CA . ALA A 1 388 ? 3.16 11.211 -11.992 1 94.62 388 ALA A CA 1
ATOM 3000 C C . ALA A 1 388 ? 3.645 11.273 -13.438 1 94.62 388 ALA A C 1
ATOM 3002 O O . ALA A 1 388 ? 4.789 10.922 -13.727 1 94.62 388 ALA A O 1
ATOM 3003 N N . ARG A 1 389 ? 2.764 11.688 -14.32 1 93.12 389 ARG A N 1
ATOM 3004 C CA . ARG A 1 389 ? 3.115 11.805 -15.727 1 93.12 389 ARG A CA 1
ATOM 3005 C C . ARG A 1 389 ? 4.23 12.82 -15.93 1 93.12 389 ARG A C 1
ATOM 3007 O O . ARG A 1 389 ? 5.164 12.586 -16.703 1 93.12 389 ARG A O 1
ATOM 3014 N N . ARG A 1 390 ? 4.117 13.938 -15.227 1 92.62 390 ARG A N 1
ATOM 3015 C CA . ARG A 1 390 ? 5.117 14.992 -15.336 1 92.62 390 ARG A CA 1
ATOM 3016 C C . ARG A 1 390 ? 6.477 14.516 -14.844 1 92.62 390 ARG A C 1
ATOM 3018 O O . ARG A 1 390 ? 7.5 14.75 -15.492 1 92.62 390 ARG A O 1
ATOM 3025 N N . LEU A 1 391 ? 6.492 13.867 -13.742 1 93.44 391 LEU A N 1
ATOM 3026 C CA . LEU A 1 391 ? 7.742 13.359 -13.188 1 93.44 391 LEU A CA 1
ATOM 3027 C C . LEU A 1 391 ? 8.344 12.289 -14.094 1 93.44 391 LEU A C 1
ATOM 3029 O O . LEU A 1 391 ? 9.555 12.258 -14.305 1 93.44 391 LEU A O 1
ATOM 3033 N N . ALA A 1 392 ? 7.516 11.422 -14.602 1 93.19 392 ALA A N 1
ATOM 3034 C CA . ALA A 1 392 ? 7.977 10.359 -15.484 1 93.19 392 ALA A CA 1
ATOM 3035 C C . ALA A 1 392 ? 8.625 10.938 -16.734 1 93.19 392 ALA A C 1
ATOM 3037 O O . ALA A 1 392 ? 9.602 10.383 -17.25 1 93.19 392 ALA A O 1
ATOM 3038 N N . SER A 1 393 ? 8.031 11.953 -17.234 1 90.69 393 SER A N 1
ATOM 3039 C CA . SER A 1 393 ? 8.547 12.586 -18.453 1 90.69 393 SER A CA 1
ATOM 3040 C C . SER A 1 393 ? 9.852 13.328 -18.172 1 90.69 393 SER A C 1
ATOM 3042 O O . SER A 1 393 ? 10.688 13.484 -19.062 1 90.69 393 SER A O 1
ATOM 3044 N N . ALA A 1 394 ? 10.055 13.75 -16.969 1 90.69 394 ALA A N 1
ATOM 3045 C CA . ALA A 1 394 ? 11.234 14.539 -16.609 1 90.69 394 ALA A CA 1
ATOM 3046 C C . ALA A 1 394 ? 12.422 13.641 -16.281 1 90.69 394 ALA A C 1
ATOM 3048 O O . ALA A 1 394 ? 13.57 14.086 -16.312 1 90.69 394 ALA A O 1
ATOM 3049 N N . LEU A 1 395 ? 12.172 12.391 -16.031 1 92.94 395 LEU A N 1
ATOM 3050 C CA . LEU A 1 395 ? 13.219 11.469 -15.617 1 92.94 395 LEU A CA 1
ATOM 3051 C C . LEU A 1 395 ? 13.633 10.57 -16.781 1 92.94 395 LEU A C 1
ATOM 3053 O O . LEU A 1 395 ? 12.789 10.172 -17.594 1 92.94 395 LEU A O 1
ATOM 3057 N N . PRO A 1 396 ? 14.898 10.305 -16.828 1 91.12 396 PRO A N 1
ATOM 3058 C CA . PRO A 1 396 ? 15.352 9.398 -17.875 1 91.12 396 PRO A CA 1
ATOM 3059 C C . PRO A 1 396 ? 14.844 7.973 -17.688 1 91.12 396 PRO A C 1
ATOM 3061 O O . PRO A 1 396 ? 14.391 7.617 -16.594 1 91.12 396 PRO A O 1
ATOM 3064 N N . ALA A 1 397 ? 14.82 7.039 -18.656 1 86.31 397 ALA A N 1
ATOM 3065 C CA . ALA A 1 397 ? 14.258 5.695 -18.672 1 86.31 397 ALA A CA 1
ATOM 3066 C C . ALA A 1 397 ? 14.961 4.781 -17.688 1 86.31 397 ALA A C 1
ATOM 3068 O O . ALA A 1 397 ? 14.359 3.848 -17.141 1 86.31 397 ALA A O 1
ATOM 3069 N N . GLY A 1 398 ? 16.094 5.043 -17.25 1 87.38 398 GLY A N 1
ATOM 3070 C CA . GLY A 1 398 ? 16.812 4.184 -16.328 1 87.38 398 GLY A CA 1
ATOM 3071 C C . GLY A 1 398 ? 16.578 4.523 -14.867 1 87.38 398 GLY A C 1
ATOM 3072 O O . GLY A 1 398 ? 16.938 3.752 -13.977 1 87.38 398 GLY A O 1
ATOM 3073 N N . VAL A 1 399 ? 15.805 5.516 -14.609 1 93.94 399 VAL A N 1
ATOM 3074 C CA . VAL A 1 399 ? 15.523 5.961 -13.25 1 93.94 399 VAL A CA 1
ATOM 3075 C C . VAL A 1 399 ? 14.172 5.43 -12.797 1 93.94 399 VAL A C 1
ATOM 3077 O O . VAL A 1 399 ? 13.188 5.5 -13.547 1 93.94 399 VAL A O 1
ATOM 3080 N N . LEU A 1 400 ? 14.195 4.832 -11.648 1 96.06 400 LEU A N 1
ATOM 3081 C CA . LEU A 1 400 ? 12.961 4.27 -11.117 1 96.06 400 LEU A CA 1
ATOM 3082 C C . LEU A 1 400 ? 12.102 5.352 -10.469 1 96.06 400 LEU A C 1
ATOM 3084 O O . LEU A 1 400 ? 12.586 6.098 -9.617 1 96.06 400 LEU A O 1
ATOM 3088 N N . LEU A 1 401 ? 10.875 5.48 -10.875 1 96.94 401 LEU A N 1
ATOM 3089 C CA . LEU A 1 401 ? 9.867 6.34 -10.273 1 96.94 401 LEU A CA 1
ATOM 3090 C C . LEU A 1 401 ? 8.75 5.512 -9.641 1 96.94 401 LEU A C 1
ATOM 3092 O O . LEU A 1 401 ? 8.188 4.633 -10.297 1 96.94 401 LEU A O 1
ATOM 3096 N N . ALA A 1 402 ? 8.5 5.742 -8.359 1 97.12 402 ALA A N 1
ATOM 3097 C CA . ALA A 1 402 ? 7.492 4.969 -7.629 1 97.12 402 ALA A CA 1
ATOM 3098 C C . ALA A 1 402 ? 6.598 5.883 -6.797 1 97.12 402 ALA A C 1
ATOM 3100 O O . ALA A 1 402 ? 6.945 7.035 -6.539 1 97.12 402 ALA A O 1
ATOM 3101 N N . ARG A 1 403 ? 5.383 5.469 -6.516 1 95.06 403 ARG A N 1
ATOM 3102 C CA . ARG A 1 403 ? 4.547 6.133 -5.523 1 95.06 403 ARG A CA 1
ATOM 3103 C C . ARG A 1 403 ? 4.648 5.434 -4.168 1 95.06 403 ARG A C 1
ATOM 3105 O O . ARG A 1 403 ? 4.145 4.32 -4 1 95.06 403 ARG A O 1
ATOM 3112 N N . VAL A 1 404 ? 5.242 6.043 -3.225 1 92.31 404 VAL A N 1
ATOM 3113 C CA . VAL A 1 404 ? 5.594 5.367 -1.979 1 92.31 404 VAL A CA 1
ATOM 3114 C C . VAL A 1 404 ? 4.629 5.793 -0.872 1 92.31 404 VAL A C 1
ATOM 3116 O O . VAL A 1 404 ? 4.547 5.141 0.171 1 92.31 404 VAL A O 1
ATOM 3119 N N . GLY A 1 405 ? 3.867 6.793 -1.05 1 86.25 405 GLY A N 1
ATOM 3120 C CA . GLY A 1 405 ? 2.893 7.293 -0.094 1 86.25 405 GLY A CA 1
ATOM 3121 C C . GLY A 1 405 ? 1.684 7.93 -0.752 1 86.25 405 GLY A C 1
ATOM 3122 O O . GLY A 1 405 ? 1.545 7.895 -1.977 1 86.25 405 GLY A O 1
ATOM 3123 N N . SER A 1 406 ? 0.805 8.461 0.035 1 81.62 406 SER A N 1
ATOM 3124 C CA . SER A 1 406 ? -0.413 9.078 -0.488 1 81.62 406 SER A CA 1
ATOM 3125 C C . SER A 1 406 ? -0.091 10.195 -1.475 1 81.62 406 SER A C 1
ATOM 3127 O O . SER A 1 406 ? -0.722 10.297 -2.527 1 81.62 406 SER A O 1
ATOM 3129 N N . ASP A 1 407 ? 0.952 10.984 -1.106 1 90.56 407 ASP A N 1
ATOM 3130 C CA . ASP A 1 407 ? 1.342 12.102 -1.955 1 90.56 407 ASP A CA 1
ATOM 3131 C C . ASP A 1 407 ? 2.855 12.141 -2.152 1 90.56 407 ASP A C 1
ATOM 3133 O O . ASP A 1 407 ? 3.424 13.203 -2.424 1 90.56 407 ASP A O 1
ATOM 3137 N N . THR A 1 408 ? 3.48 11.023 -1.945 1 94.5 408 THR A N 1
ATOM 3138 C CA . THR A 1 408 ? 4.938 10.969 -1.992 1 94.5 408 THR A CA 1
ATOM 3139 C C . THR A 1 408 ? 5.41 10.047 -3.107 1 94.5 408 THR A C 1
ATOM 3141 O O . THR A 1 408 ? 4.93 8.914 -3.23 1 94.5 408 THR A O 1
ATOM 3144 N N . PHE A 1 409 ? 6.336 10.562 -3.889 1 96.5 409 PHE A N 1
ATOM 3145 C CA . PHE A 1 409 ? 6.949 9.766 -4.945 1 96.5 409 PHE A CA 1
ATOM 3146 C C . PHE A 1 409 ? 8.391 9.43 -4.605 1 96.5 409 PHE A C 1
ATOM 3148 O O . PHE A 1 409 ? 9.109 10.25 -4.023 1 96.5 409 PHE A O 1
ATOM 3155 N N . GLY A 1 410 ? 8.766 8.227 -4.871 1 97 410 GLY A N 1
ATOM 3156 C CA . GLY A 1 410 ? 10.141 7.789 -4.695 1 97 410 GLY A CA 1
ATOM 3157 C C . GLY A 1 410 ? 10.922 7.727 -5.996 1 97 410 GLY A C 1
ATOM 3158 O O . GLY A 1 410 ? 10.391 7.301 -7.023 1 97 410 GLY A O 1
ATOM 3159 N N . ILE A 1 411 ? 12.172 8.203 -5.984 1 97 411 ILE A N 1
ATOM 3160 C CA . ILE A 1 411 ? 13.055 8.188 -7.145 1 97 411 ILE A CA 1
ATOM 3161 C C . ILE A 1 411 ? 14.352 7.469 -6.793 1 97 411 ILE A C 1
ATOM 3163 O O . ILE A 1 411 ? 14.945 7.723 -5.738 1 97 411 ILE A O 1
ATOM 3167 N N . LEU A 1 412 ? 14.75 6.57 -7.578 1 96.94 412 LEU A N 1
ATOM 3168 C CA . LEU A 1 412 ? 16 5.84 -7.414 1 96.94 412 LEU A CA 1
ATOM 3169 C C . LEU A 1 412 ? 16.766 5.754 -8.734 1 96.94 412 LEU A C 1
ATOM 3171 O O . LEU A 1 412 ? 16.219 5.285 -9.742 1 96.94 412 LEU A O 1
ATOM 3175 N N . GLY A 1 413 ? 17.938 6.234 -8.758 1 95 413 GLY A N 1
ATOM 3176 C CA . GLY A 1 413 ? 18.75 6.164 -9.969 1 95 413 GLY A CA 1
ATOM 3177 C C . GLY A 1 413 ? 20.156 6.684 -9.766 1 95 413 GLY A C 1
ATOM 3178 O O . GLY A 1 413 ? 20.531 7.059 -8.656 1 95 413 GLY A O 1
ATOM 3179 N N . PRO A 1 414 ? 20.938 6.648 -10.82 1 93.56 414 PRO A N 1
ATOM 3180 C CA . PRO A 1 414 ? 22.312 7.164 -10.742 1 93.56 414 PRO A CA 1
ATOM 3181 C C . PRO A 1 414 ? 22.359 8.664 -10.469 1 93.56 414 PRO A C 1
ATOM 3183 O O . PRO A 1 414 ? 21.547 9.422 -11.008 1 93.56 414 PRO A O 1
ATOM 3186 N N . THR A 1 415 ? 23.297 9.055 -9.633 1 90.81 415 THR A N 1
ATOM 3187 C CA . THR A 1 415 ? 23.422 10.438 -9.188 1 90.81 415 THR A CA 1
ATOM 3188 C C . THR A 1 415 ? 23.578 11.375 -10.375 1 90.81 415 THR A C 1
ATOM 3190 O O . THR A 1 415 ? 23.094 12.516 -10.344 1 90.81 415 THR A O 1
ATOM 3193 N N . ASP A 1 416 ? 24.109 10.914 -11.414 1 87.44 416 ASP A N 1
ATOM 3194 C CA . ASP A 1 416 ? 24.375 11.75 -12.586 1 87.44 416 ASP A CA 1
ATOM 3195 C C . ASP A 1 416 ? 23.125 11.883 -13.453 1 87.44 416 ASP A C 1
ATOM 3197 O O . ASP A 1 416 ? 23.016 12.805 -14.266 1 87.44 416 ASP A O 1
ATOM 3201 N N . GLU A 1 417 ? 22.172 11.016 -13.281 1 89.19 417 GLU A N 1
ATOM 3202 C CA . GLU A 1 417 ? 20.969 11.031 -14.109 1 89.19 417 GLU A CA 1
ATOM 3203 C C . GLU A 1 417 ? 19.812 11.727 -13.391 1 89.19 417 G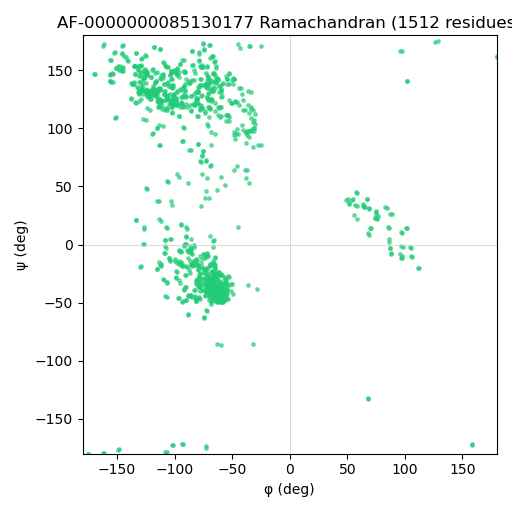LU A C 1
ATOM 3205 O O . GLU A 1 417 ? 18.891 12.227 -14.031 1 89.19 417 GLU A O 1
ATOM 3210 N N . VAL A 1 418 ? 19.891 11.625 -12.109 1 90.5 418 VAL A N 1
ATOM 3211 C CA . VAL A 1 418 ? 18.812 12.203 -11.328 1 90.5 418 VAL A CA 1
ATOM 3212 C C . VAL A 1 418 ? 19.156 13.641 -10.945 1 90.5 418 VAL A C 1
ATOM 3214 O O . VAL A 1 418 ? 19.922 13.875 -10.008 1 90.5 418 VAL A O 1
ATOM 3217 N N . ALA A 1 419 ? 18.594 14.586 -11.672 1 88.19 419 ALA A N 1
ATOM 3218 C CA . ALA A 1 419 ? 18.766 16 -11.352 1 88.19 419 ALA A CA 1
ATOM 3219 C C . ALA A 1 419 ? 17.641 16.5 -10.469 1 88.19 419 ALA A C 1
ATOM 3221 O O . ALA A 1 419 ? 16.656 17.078 -10.961 1 88.19 419 ALA A O 1
ATOM 3222 N N . LEU A 1 420 ? 17.859 16.359 -9.188 1 87.5 420 LEU A N 1
ATOM 3223 C CA . LEU A 1 420 ? 16.797 16.625 -8.227 1 87.5 420 LEU A CA 1
ATOM 3224 C C . LEU A 1 420 ? 16.344 18.078 -8.297 1 87.5 420 LEU A C 1
ATOM 3226 O O . LEU A 1 420 ? 15.156 18.375 -8.203 1 87.5 420 LEU A O 1
ATOM 3230 N N . ALA A 1 421 ? 17.281 19 -8.484 1 85 421 ALA A N 1
ATOM 3231 C CA . ALA A 1 421 ? 16.938 20.422 -8.562 1 85 421 ALA A CA 1
ATOM 3232 C C . ALA A 1 421 ? 16.062 20.703 -9.773 1 85 421 ALA A C 1
ATOM 3234 O O . ALA A 1 421 ? 15.094 21.469 -9.68 1 85 421 ALA A O 1
ATOM 3235 N N . GLN A 1 422 ? 16.359 20.062 -10.844 1 84.44 422 GLN A N 1
ATOM 3236 C CA . GLN A 1 422 ? 15.57 20.234 -12.062 1 84.44 422 GLN A CA 1
ATOM 3237 C C . GLN A 1 422 ? 14.188 19.594 -11.922 1 84.44 422 GLN A C 1
ATOM 3239 O O . GLN A 1 422 ? 13.227 20.047 -12.547 1 84.44 422 GLN A O 1
ATOM 3244 N N . LEU A 1 423 ? 14.227 18.625 -11.172 1 86.62 423 LEU A N 1
ATOM 3245 C CA . LEU A 1 423 ? 12.961 17.938 -10.961 1 86.62 423 LEU A CA 1
ATOM 3246 C C . LEU A 1 423 ? 11.977 18.828 -10.211 1 86.62 423 LEU A C 1
ATOM 3248 O O . LEU A 1 423 ? 10.781 18.844 -10.523 1 86.62 423 LEU A O 1
ATOM 3252 N N . LEU A 1 424 ? 12.445 19.562 -9.219 1 85.5 424 LEU A N 1
ATOM 3253 C CA . LEU A 1 424 ? 11.578 20.469 -8.469 1 85.5 424 LEU A CA 1
ATOM 3254 C C . LEU A 1 424 ? 11.102 21.609 -9.359 1 85.5 424 LEU A C 1
ATOM 3256 O O . LEU A 1 424 ? 9.992 22.125 -9.18 1 85.5 424 LEU A O 1
ATOM 3260 N N . ASP A 1 425 ? 11.898 21.922 -10.352 1 80.88 425 ASP A N 1
ATOM 3261 C CA . ASP A 1 425 ? 11.57 23.016 -11.258 1 80.88 425 ASP A CA 1
ATOM 3262 C C . ASP A 1 425 ? 10.445 22.609 -12.211 1 80.88 425 ASP A C 1
ATOM 3264 O O . ASP A 1 425 ? 9.719 23.469 -12.711 1 80.88 425 ASP A O 1
ATOM 3268 N N . CYS A 1 426 ? 10.336 21.328 -12.398 1 80 426 CYS A N 1
ATOM 3269 C CA . CYS A 1 426 ? 9.281 20.859 -13.289 1 80 426 CYS A CA 1
ATOM 3270 C C . CYS A 1 426 ? 7.902 21.203 -12.734 1 80 426 CYS A C 1
ATOM 3272 O O . CYS A 1 426 ? 6.945 21.359 -13.492 1 80 426 CYS A O 1
ATOM 3274 N N . ALA A 1 427 ? 7.832 21.344 -11.477 1 77.25 427 ALA A N 1
ATOM 3275 C CA . ALA A 1 427 ? 6.551 21.656 -10.844 1 77.25 427 ALA A CA 1
ATOM 3276 C C . ALA A 1 427 ? 6.301 23.156 -10.789 1 77.25 427 ALA A C 1
ATOM 3278 O O . ALA A 1 427 ? 5.207 23.594 -10.438 1 77.25 427 ALA A O 1
ATOM 3279 N N . ARG A 1 428 ? 7.309 23.891 -11.195 1 73.94 428 ARG A N 1
ATOM 3280 C CA . ARG A 1 428 ? 7.121 25.344 -11.188 1 73.94 428 ARG A CA 1
ATOM 3281 C C . ARG A 1 428 ? 6.078 25.766 -12.219 1 73.94 428 ARG A C 1
ATOM 3283 O O . ARG A 1 428 ? 5.352 26.734 -12.008 1 73.94 428 ARG A O 1
ATOM 3290 N N . GLN A 1 429 ? 6.035 24.953 -13.305 1 76.12 429 GLN A N 1
ATOM 3291 C CA . GLN A 1 429 ? 4.969 25.188 -14.273 1 76.12 429 GLN A CA 1
ATOM 3292 C C . GLN A 1 429 ? 3.652 24.578 -13.797 1 76.12 429 GLN A C 1
ATOM 3294 O O . GLN A 1 429 ? 3.631 23.453 -13.281 1 76.12 429 GLN A O 1
ATOM 3299 N N . PRO A 1 430 ? 2.635 25.375 -13.883 1 80.94 430 PRO A N 1
ATOM 3300 C CA . PRO A 1 430 ? 1.35 24.844 -13.43 1 80.94 430 PRO A CA 1
ATOM 3301 C C . PRO A 1 430 ? 0.984 23.531 -14.125 1 80.94 430 PRO A C 1
ATOM 3303 O O . PRO A 1 430 ? 1.27 23.359 -15.312 1 80.94 430 PRO A O 1
ATOM 3306 N N . LEU A 1 431 ? 0.382 22.609 -13.391 1 82.69 431 LEU A N 1
ATOM 3307 C CA . LEU A 1 431 ? -0.065 21.312 -13.898 1 82.69 431 LEU A CA 1
ATOM 3308 C C . LEU A 1 431 ? -1.508 21.391 -14.383 1 82.69 431 LEU A C 1
ATOM 3310 O O . LEU A 1 431 ? -2.365 21.969 -13.719 1 82.69 431 LEU A O 1
ATOM 3314 N N . ALA A 1 432 ? -1.711 20.875 -15.5 1 80.94 432 ALA A N 1
ATOM 3315 C CA . ALA A 1 432 ? -3.072 20.875 -16.031 1 80.94 432 ALA A CA 1
ATOM 3316 C C . ALA A 1 432 ? -3.891 19.734 -15.414 1 80.94 432 ALA A C 1
ATOM 3318 O O . ALA A 1 432 ? -3.561 18.562 -15.586 1 80.94 432 ALA A O 1
ATOM 3319 N N . VAL A 1 433 ? -4.828 20.062 -14.617 1 79 433 VAL A N 1
ATOM 3320 C CA . VAL A 1 433 ? -5.762 19.094 -14.07 1 79 433 VAL A CA 1
ATOM 3321 C C . VAL A 1 433 ? -7.168 19.359 -14.609 1 79 433 VAL A C 1
ATOM 3323 O O . VAL A 1 433 ? -7.73 20.438 -14.367 1 79 433 VAL A O 1
ATOM 3326 N N . ASP A 1 434 ? -7.676 18.484 -15.258 1 71.25 434 ASP A N 1
ATOM 3327 C CA . ASP A 1 434 ? -8.961 18.641 -15.93 1 71.25 434 ASP A CA 1
ATOM 3328 C C . ASP A 1 434 ? -8.984 19.906 -16.781 1 71.25 434 ASP A C 1
ATOM 3330 O O . ASP A 1 434 ? -9.961 20.656 -16.766 1 71.25 434 ASP A O 1
ATOM 3334 N N . GLY A 1 435 ? -7.809 20.219 -17.375 1 66 435 GLY A N 1
ATOM 3335 C CA . GLY A 1 435 ? -7.691 21.344 -18.297 1 66 435 GLY A CA 1
ATOM 3336 C C . GLY A 1 435 ? -7.387 22.656 -17.594 1 66 435 GLY A C 1
ATOM 3337 O O . GLY A 1 435 ? -7.188 23.672 -18.25 1 66 435 GLY A O 1
ATOM 3338 N N . VAL A 1 436 ? -7.324 22.641 -16.297 1 63.56 436 VAL A N 1
ATOM 3339 C CA . VAL A 1 436 ? -7.078 23.859 -15.531 1 63.56 436 VAL A CA 1
ATOM 3340 C C . VAL A 1 436 ? -5.676 23.812 -14.93 1 63.56 436 VAL A C 1
ATOM 3342 O O . VAL A 1 436 ? -5.277 22.812 -14.32 1 63.56 436 VAL A O 1
ATOM 3345 N N . PRO A 1 437 ? -4.953 24.906 -15.164 1 73.12 437 PRO A N 1
ATOM 3346 C CA . PRO A 1 437 ? -3.611 24.938 -14.586 1 73.12 437 PRO A CA 1
ATOM 3347 C C . PRO A 1 437 ? -3.629 25.109 -13.062 1 73.12 437 PRO A C 1
ATOM 3349 O O . PRO A 1 437 ? -4.344 25.969 -12.539 1 73.12 437 PRO A O 1
ATOM 3352 N N . HIS A 1 438 ? -2.924 24.188 -12.391 1 73.25 438 HIS A N 1
ATOM 3353 C CA . HIS A 1 438 ? -2.811 24.219 -10.938 1 73.25 438 HIS A CA 1
ATOM 3354 C C . HIS A 1 438 ? -1.354 24.312 -10.5 1 73.25 438 HIS A C 1
ATOM 3356 O O . HIS A 1 438 ? -0.529 23.484 -10.906 1 73.25 438 HIS A O 1
ATOM 3362 N N . LYS A 1 439 ? -1.102 25.344 -9.695 1 72.62 439 LYS A N 1
ATOM 3363 C CA . LYS A 1 439 ? 0.266 25.469 -9.195 1 72.62 439 LYS A CA 1
ATOM 3364 C C . LYS A 1 439 ? 0.51 24.547 -8.008 1 72.62 439 LYS A C 1
ATOM 3366 O O . LYS A 1 439 ? -0.29 24.516 -7.066 1 72.62 439 LYS A O 1
ATOM 3371 N N . VAL A 1 440 ? 1.531 23.781 -8.164 1 79.44 440 VAL A N 1
ATOM 3372 C CA . VAL A 1 440 ? 1.904 22.859 -7.09 1 79.44 440 VAL A CA 1
ATOM 3373 C C . VAL A 1 440 ? 3.379 23.047 -6.738 1 79.44 440 VAL A C 1
ATOM 3375 O O . VAL A 1 440 ? 4.168 23.5 -7.574 1 79.44 440 VAL A O 1
ATOM 3378 N N . SER A 1 441 ? 3.713 22.938 -5.48 1 82.19 441 SER A N 1
ATOM 3379 C CA . SER A 1 441 ? 5.105 22.938 -5.039 1 82.19 441 SER A CA 1
ATOM 3380 C C . SER A 1 441 ? 5.523 21.562 -4.531 1 82.19 441 SER A C 1
ATOM 3382 O O . SER A 1 441 ? 4.699 20.812 -4.004 1 82.19 441 SER A O 1
ATOM 3384 N N . LEU A 1 442 ? 6.801 21.281 -4.785 1 90.44 442 LEU A N 1
ATOM 3385 C CA . LEU A 1 442 ? 7.344 20 -4.363 1 90.44 442 LEU A CA 1
ATOM 3386 C C . LEU A 1 442 ? 8.445 20.188 -3.328 1 90.44 442 LEU A C 1
ATOM 3388 O O . LEU A 1 442 ? 9.219 21.141 -3.402 1 90.44 442 LEU A O 1
ATOM 3392 N N . THR A 1 443 ? 8.453 19.328 -2.357 1 92.19 443 THR A N 1
ATOM 3393 C CA . THR A 1 443 ? 9.539 19.219 -1.387 1 92.19 443 THR A CA 1
ATOM 3394 C C . THR A 1 443 ? 10.219 17.859 -1.479 1 92.19 443 THR A C 1
ATOM 3396 O O . THR A 1 443 ? 9.562 16.844 -1.688 1 92.19 443 THR A O 1
ATOM 3399 N N . CYS A 1 444 ? 11.578 17.922 -1.358 1 94.81 444 CYS A N 1
ATOM 3400 C CA . CYS A 1 444 ? 12.305 16.672 -1.604 1 94.81 444 CYS A CA 1
ATOM 3401 C C . CYS A 1 444 ? 13.312 16.406 -0.496 1 94.81 444 CYS A C 1
ATOM 3403 O O . CYS A 1 444 ? 13.992 17.328 -0.032 1 94.81 444 CYS A O 1
ATOM 3405 N N . GLY A 1 445 ? 13.312 15.18 0.04 1 95.19 445 GLY A N 1
ATOM 3406 C CA . GLY A 1 445 ? 14.367 14.617 0.871 1 95.19 445 GLY A CA 1
ATOM 3407 C C . GLY A 1 445 ? 15.102 13.469 0.213 1 95.19 445 GLY A C 1
ATOM 3408 O O . GLY A 1 445 ? 14.477 12.617 -0.431 1 95.19 445 GLY A O 1
ATOM 3409 N N . TYR A 1 446 ? 16.453 13.523 0.291 1 95.5 446 TYR A N 1
ATOM 3410 C CA . TYR A 1 446 ? 17.156 12.461 -0.429 1 95.5 446 TYR A CA 1
ATOM 3411 C C . TYR A 1 446 ? 18.375 11.984 0.356 1 95.5 446 TYR A C 1
ATOM 3413 O O . TYR A 1 446 ? 18.797 12.633 1.313 1 95.5 446 TYR A O 1
ATOM 3421 N N . VAL A 1 447 ? 18.797 10.773 0.031 1 94.5 447 VAL A N 1
ATOM 3422 C CA . VAL A 1 447 ? 20 10.148 0.599 1 94.5 447 VAL A CA 1
ATOM 3423 C C . VAL A 1 447 ? 20.797 9.477 -0.508 1 94.5 447 VAL A C 1
ATOM 3425 O O . VAL A 1 447 ? 20.234 8.961 -1.473 1 94.5 447 VAL A O 1
ATOM 3428 N N . TYR A 1 448 ? 22.078 9.672 -0.395 1 92.94 448 TYR A N 1
ATOM 3429 C CA . TYR A 1 448 ? 22.938 8.898 -1.289 1 92.94 448 TYR A CA 1
ATOM 3430 C C . TYR A 1 448 ? 23.109 7.473 -0.775 1 92.94 448 TYR A C 1
ATOM 3432 O O . TYR A 1 448 ? 23.234 7.254 0.431 1 92.94 448 TYR A O 1
ATOM 3440 N N . LEU A 1 449 ? 23 6.523 -1.659 1 91.44 449 LEU A N 1
ATOM 3441 C CA . LEU A 1 449 ? 23.188 5.141 -1.23 1 91.44 449 LEU A CA 1
ATOM 3442 C C . LEU A 1 449 ? 24.578 4.938 -0.632 1 91.44 449 LEU A C 1
ATOM 3444 O O . LEU A 1 449 ? 25.578 5.355 -1.221 1 91.44 449 LEU A O 1
ATOM 3448 N N . PRO A 1 450 ? 24.516 4.375 0.583 1 82.94 450 PRO A N 1
ATOM 3449 C CA . PRO A 1 450 ? 25.797 4.219 1.278 1 82.94 450 PRO A CA 1
ATOM 3450 C C . PRO A 1 450 ? 26.641 3.08 0.709 1 82.94 450 PRO A C 1
ATOM 3452 O O . PRO A 1 450 ? 26.141 2.258 -0.061 1 82.94 450 PRO A O 1
ATOM 3455 N N . HIS A 1 451 ? 27.906 3.129 1.177 1 78.69 451 HIS A N 1
ATOM 3456 C CA . HIS A 1 451 ? 28.812 2.051 0.812 1 78.69 451 HIS A CA 1
ATOM 3457 C C . HIS A 1 451 ? 28.547 0.799 1.642 1 78.69 451 HIS A C 1
ATOM 3459 O O . HIS A 1 451 ? 28.812 -0.318 1.188 1 78.69 451 HIS A O 1
ATOM 3465 N N . GLU A 1 452 ? 27.984 1.05 2.807 1 79.31 452 GLU A N 1
ATOM 3466 C CA . GLU A 1 452 ? 27.703 -0.078 3.688 1 79.31 452 GLU A CA 1
ATOM 3467 C C . GLU A 1 452 ? 26.297 -0.637 3.436 1 79.31 452 GLU A C 1
ATOM 3469 O O . GLU A 1 452 ? 25.391 0.099 3.037 1 79.31 452 GLU A O 1
ATOM 3474 N N . ARG A 1 453 ? 26.266 -1.929 3.658 1 80 453 ARG A N 1
ATOM 3475 C CA . ARG A 1 453 ? 24.984 -2.6 3.436 1 80 453 ARG A CA 1
ATOM 3476 C C . ARG A 1 453 ? 23.953 -2.188 4.484 1 80 453 ARG A C 1
ATOM 3478 O O . ARG A 1 453 ? 24.203 -2.316 5.688 1 80 453 ARG A O 1
ATOM 3485 N N . GLN A 1 454 ? 22.922 -1.553 3.973 1 84.56 454 GLN A N 1
ATOM 3486 C CA . GLN A 1 454 ? 21.781 -1.168 4.789 1 84.56 454 GLN A CA 1
ATOM 3487 C C . GLN A 1 454 ? 20.469 -1.626 4.148 1 84.56 454 GLN A C 1
ATOM 3489 O O . GLN A 1 454 ? 20.375 -1.755 2.926 1 84.56 454 GLN A O 1
ATOM 3494 N N . ALA A 1 455 ? 19.547 -1.915 5.035 1 88 455 ALA A N 1
ATOM 3495 C CA . ALA A 1 455 ? 18.234 -2.312 4.52 1 88 455 ALA A CA 1
ATOM 3496 C C . ALA A 1 455 ? 17.562 -1.156 3.783 1 88 455 ALA A C 1
ATOM 3498 O O . ALA A 1 455 ? 17.672 -0.002 4.207 1 88 455 ALA A O 1
ATOM 3499 N N . GLY A 1 456 ? 16.938 -1.521 2.688 1 89.94 456 GLY A N 1
ATOM 3500 C CA . GLY A 1 456 ? 16.203 -0.52 1.921 1 89.94 456 GLY A CA 1
ATOM 3501 C C . GLY A 1 456 ? 15.195 0.248 2.752 1 89.94 456 GLY A C 1
ATOM 3502 O O . GLY A 1 456 ? 15.016 1.453 2.562 1 89.94 456 GLY A O 1
ATOM 3503 N N . THR A 1 457 ? 14.625 -0.41 3.641 1 87.31 457 THR A N 1
ATOM 3504 C CA . THR A 1 457 ? 13.633 0.209 4.512 1 87.31 457 THR A CA 1
ATOM 3505 C C . THR A 1 457 ? 14.266 1.316 5.352 1 87.31 457 THR A C 1
ATOM 3507 O O . THR A 1 457 ? 13.648 2.359 5.578 1 87.31 457 THR A O 1
ATOM 3510 N N . ASP A 1 458 ? 15.484 1.113 5.762 1 86.81 458 ASP A N 1
ATOM 3511 C CA . ASP A 1 458 ? 16.188 2.1 6.574 1 86.81 458 ASP A CA 1
ATOM 3512 C C . ASP A 1 458 ? 16.578 3.32 5.742 1 86.81 458 ASP A C 1
ATOM 3514 O O . ASP A 1 458 ? 16.531 4.453 6.23 1 86.81 458 ASP A O 1
ATOM 3518 N N . LEU A 1 459 ? 16.969 3.051 4.574 1 90.94 459 LEU A N 1
ATOM 3519 C CA . LEU A 1 459 ? 17.344 4.148 3.691 1 90.94 459 LEU A CA 1
ATOM 3520 C C . LEU A 1 459 ? 16.125 5.012 3.357 1 90.94 459 LEU A C 1
ATOM 3522 O O . LEU A 1 459 ? 16.234 6.238 3.277 1 90.94 459 LEU A O 1
ATOM 3526 N N . VAL A 1 460 ? 15.023 4.352 3.141 1 91.81 460 VAL A N 1
ATOM 3527 C CA . VAL A 1 460 ? 13.789 5.086 2.885 1 91.81 460 VAL A CA 1
ATOM 3528 C C . VAL A 1 460 ? 13.414 5.91 4.113 1 91.81 460 VAL A C 1
ATOM 3530 O O . VAL A 1 460 ? 12.938 7.043 3.988 1 91.81 460 VAL A O 1
ATOM 3533 N N . LYS A 1 461 ? 13.641 5.363 5.246 1 85.69 461 LYS A N 1
ATOM 3534 C CA . LYS A 1 461 ? 13.391 6.094 6.484 1 85.69 461 LYS A CA 1
ATOM 3535 C C . LYS A 1 461 ? 14.289 7.324 6.586 1 85.69 461 LYS A C 1
ATOM 3537 O O . LYS A 1 461 ? 13.844 8.391 7.008 1 85.69 461 LYS A O 1
ATOM 3542 N N . ASP A 1 462 ? 15.562 7.129 6.266 1 88.19 462 ASP A N 1
ATOM 3543 C CA . ASP A 1 462 ? 16.5 8.25 6.273 1 88.19 462 ASP A CA 1
ATOM 3544 C C . ASP A 1 462 ? 16.016 9.375 5.359 1 88.19 462 ASP A C 1
ATOM 3546 O O . ASP A 1 462 ? 16.016 10.547 5.75 1 88.19 462 ASP A O 1
ATOM 3550 N N . ALA A 1 463 ? 15.625 9.008 4.176 1 92.88 463 ALA A N 1
ATOM 3551 C CA . ALA A 1 463 ? 15.117 10 3.232 1 92.88 463 ALA A CA 1
ATOM 3552 C C . ALA A 1 463 ? 13.852 10.664 3.762 1 92.88 463 ALA A C 1
ATOM 3554 O O . ALA A 1 463 ? 13.617 11.852 3.518 1 92.88 463 ALA A O 1
ATOM 3555 N N . THR A 1 464 ? 13.023 9.922 4.422 1 88.75 464 THR A N 1
ATOM 3556 C CA . THR A 1 464 ? 11.781 10.438 4.996 1 88.75 464 THR A CA 1
ATOM 3557 C C . THR A 1 464 ? 12.086 11.484 6.07 1 88.75 464 THR A C 1
ATOM 3559 O O . THR A 1 464 ? 11.391 12.5 6.168 1 88.75 464 THR A O 1
ATOM 3562 N N . ILE A 1 465 ? 13.094 11.219 6.852 1 83.25 465 ILE A N 1
ATOM 3563 C CA . ILE A 1 465 ? 13.508 12.164 7.883 1 83.25 465 ILE A CA 1
ATOM 3564 C C . ILE A 1 465 ? 13.938 13.477 7.234 1 83.25 465 ILE A C 1
ATOM 3566 O O . ILE A 1 465 ? 13.555 14.555 7.691 1 83.25 465 ILE A O 1
ATOM 3570 N N . ALA A 1 466 ? 14.711 13.336 6.207 1 90.25 466 ALA A N 1
ATOM 3571 C CA . ALA A 1 466 ? 15.148 14.531 5.48 1 90.25 466 ALA A CA 1
ATOM 3572 C C . ALA A 1 466 ? 13.961 15.273 4.883 1 90.25 466 ALA A C 1
ATOM 3574 O O . ALA A 1 466 ? 13.914 16.5 4.918 1 90.25 466 ALA A O 1
ATOM 3575 N N . LEU A 1 467 ? 13 14.57 4.344 1 91.5 467 LEU A N 1
ATOM 3576 C CA . LEU A 1 467 ? 11.812 15.172 3.736 1 91.5 467 LEU A CA 1
ATOM 3577 C C . LEU A 1 467 ? 10.984 15.914 4.777 1 91.5 467 LEU A C 1
ATOM 3579 O O . LEU A 1 467 ? 10.539 17.047 4.531 1 91.5 467 LEU A O 1
ATOM 3583 N N . LYS A 1 468 ? 10.766 15.297 5.852 1 82.69 468 LYS A N 1
ATOM 3584 C CA . LYS A 1 468 ? 9.977 15.922 6.906 1 82.69 468 LYS A CA 1
ATOM 3585 C C . LYS A 1 468 ? 10.648 17.188 7.422 1 82.69 468 LYS A C 1
ATOM 3587 O O . LYS A 1 468 ? 9.969 18.172 7.742 1 82.69 468 LYS A O 1
ATOM 3592 N N . ARG A 1 469 ? 11.914 17.109 7.531 1 80.88 469 ARG A N 1
ATOM 3593 C CA . ARG A 1 469 ? 12.672 18.281 7.941 1 80.88 469 ARG A CA 1
ATOM 3594 C C . ARG A 1 469 ? 12.547 19.406 6.902 1 80.88 469 ARG A C 1
ATOM 3596 O O . ARG A 1 469 ? 12.383 20.578 7.258 1 80.88 469 ARG A O 1
ATOM 3603 N N . ALA A 1 470 ? 12.648 19.031 5.711 1 84.75 470 ALA A N 1
ATOM 3604 C CA . ALA A 1 470 ? 12.508 20 4.625 1 84.75 470 ALA A CA 1
ATOM 3605 C C . ALA A 1 470 ? 11.141 20.672 4.66 1 84.75 470 ALA A C 1
ATOM 3607 O O . ALA A 1 470 ? 11.023 21.875 4.438 1 84.75 470 ALA A O 1
ATOM 3608 N N . LYS A 1 471 ? 10.094 19.891 4.957 1 81.06 471 LYS A N 1
ATOM 3609 C CA . LYS A 1 471 ? 8.734 20.406 5.016 1 81.06 471 LYS A CA 1
ATOM 3610 C C . LYS A 1 471 ? 8.562 21.359 6.199 1 81.06 471 LYS A C 1
ATOM 3612 O O . LYS A 1 471 ? 7.816 22.344 6.109 1 81.06 471 LYS A O 1
ATOM 3617 N N . ARG A 1 472 ? 9.211 21.047 7.254 1 71.19 472 ARG A N 1
ATOM 3618 C CA . ARG A 1 472 ? 9.109 21.859 8.469 1 71.19 472 ARG A CA 1
ATOM 3619 C C . ARG A 1 472 ? 9.859 23.172 8.32 1 71.19 472 ARG A C 1
ATOM 3621 O O . ARG A 1 472 ? 9.383 24.219 8.773 1 71.19 472 ARG A O 1
ATOM 3628 N N . ASP A 1 473 ? 11.031 23 7.75 1 67.12 473 ASP A N 1
ATOM 3629 C CA . ASP A 1 473 ? 11.875 24.188 7.629 1 67.12 473 ASP A CA 1
ATOM 3630 C C . ASP A 1 473 ? 11.367 25.109 6.523 1 67.12 473 ASP A C 1
ATOM 3632 O O . ASP A 1 473 ? 11.117 26.297 6.762 1 67.12 473 ASP A O 1
ATOM 3636 N N . HIS A 1 474 ? 11.367 24.609 5.246 1 68.12 474 HIS A N 1
ATOM 3637 C CA . HIS A 1 474 ? 10.93 25.359 4.078 1 68.12 474 HIS A CA 1
ATOM 3638 C C . HIS A 1 474 ? 10.383 24.438 2.996 1 68.12 474 HIS A C 1
ATOM 3640 O O . HIS A 1 474 ? 11.156 23.766 2.303 1 68.12 474 HIS A O 1
ATOM 3646 N N . ARG A 1 475 ? 9.086 24.578 2.91 1 76.12 475 ARG A N 1
ATOM 3647 C CA . ARG A 1 475 ? 8.492 23.781 1.845 1 76.12 475 ARG A CA 1
ATOM 3648 C C . ARG A 1 475 ? 9.023 24.203 0.48 1 76.12 475 ARG A C 1
ATOM 3650 O O . ARG A 1 475 ? 9.32 25.375 0.26 1 76.12 475 ARG A O 1
ATOM 3657 N N . GLY A 1 476 ? 9.273 23.344 -0.466 1 78.06 476 GLY A N 1
ATOM 3658 C CA . GLY A 1 476 ? 9.766 23.625 -1.807 1 78.06 476 GLY A CA 1
ATOM 3659 C C . GLY A 1 476 ? 11.266 23.438 -1.942 1 78.06 476 GLY A C 1
ATOM 3660 O O . GLY A 1 476 ? 11.844 23.797 -2.969 1 78.06 476 GLY A O 1
ATOM 3661 N N . GLN A 1 477 ? 11.82 22.875 -0.903 1 82.69 477 GLN A N 1
ATOM 3662 C CA . GLN A 1 477 ? 13.273 22.781 -0.948 1 82.69 477 GLN A CA 1
ATOM 3663 C C . GLN A 1 477 ? 13.719 21.312 -1.055 1 82.69 477 GLN A C 1
ATOM 3665 O O . GLN A 1 477 ? 12.898 20.406 -0.97 1 82.69 477 GLN A O 1
ATOM 3670 N N . LEU A 1 478 ? 15.062 21.25 -1.353 1 91.19 478 LEU A N 1
ATOM 3671 C CA . LEU A 1 478 ? 15.766 19.969 -1.367 1 91.19 478 LEU A CA 1
ATOM 3672 C C . LEU A 1 478 ? 16.672 19.828 -0.146 1 91.19 478 LEU A C 1
ATOM 3674 O O . LEU A 1 478 ? 17.391 20.766 0.201 1 91.19 478 LEU A O 1
ATOM 3678 N N . LEU A 1 479 ? 16.453 18.703 0.516 1 93.31 479 LEU A N 1
ATOM 3679 C CA . LEU A 1 479 ? 17.297 18.516 1.691 1 93.31 479 LEU A CA 1
ATOM 3680 C C . LEU A 1 479 ? 17.922 17.125 1.692 1 93.31 479 LEU A C 1
ATOM 3682 O O . LEU A 1 479 ? 17.219 16.125 1.495 1 93.31 479 LEU A O 1
ATOM 3686 N N . GLU A 1 480 ? 19.25 17.109 1.892 1 94.5 480 GLU A N 1
ATOM 3687 C CA . GLU A 1 480 ? 19.969 15.844 2.008 1 94.5 480 GLU A CA 1
ATOM 3688 C C . GLU A 1 480 ? 19.953 15.328 3.445 1 94.5 480 GLU A C 1
ATOM 3690 O O . GLU A 1 480 ? 20.125 16.109 4.391 1 94.5 480 GLU A O 1
ATOM 3695 N N . TYR A 1 481 ? 19.797 14.023 3.553 1 92.31 481 TYR A N 1
ATOM 3696 C CA . TYR A 1 481 ? 19.844 13.398 4.871 1 92.31 481 TYR A CA 1
ATOM 3697 C C . TYR A 1 481 ? 21.25 13.508 5.465 1 92.31 481 TYR A C 1
ATOM 3699 O O . TYR A 1 481 ? 22.25 13.336 4.758 1 92.31 481 TYR A O 1
ATOM 3707 N N . SER A 1 482 ? 21.234 13.875 6.75 1 88.69 482 SER A N 1
ATOM 3708 C CA . SER A 1 482 ? 22.469 13.836 7.52 1 88.69 482 SER A CA 1
ATOM 3709 C C . SER A 1 482 ? 22.328 12.977 8.773 1 88.69 482 SER A C 1
ATOM 3711 O O . SER A 1 482 ? 21.219 12.852 9.312 1 88.69 482 SER A O 1
ATOM 3713 N N . GLU A 1 483 ? 23.406 12.359 9.148 1 82.38 483 GLU A N 1
ATOM 3714 C CA . GLU A 1 483 ? 23.391 11.516 10.344 1 82.38 483 GLU A CA 1
ATOM 3715 C C . GLU A 1 483 ? 22.922 12.297 11.562 1 82.38 483 GLU A C 1
ATOM 3717 O O . GLU A 1 483 ? 22.297 11.742 12.461 1 82.38 483 GLU A O 1
ATOM 3722 N N . GLN A 1 484 ? 23.203 13.555 11.531 1 80.81 484 GLN A N 1
ATOM 3723 C CA . GLN A 1 484 ? 22.781 14.414 12.625 1 80.81 484 GLN A CA 1
ATOM 3724 C C . GLN A 1 484 ? 21.25 14.453 12.734 1 80.81 484 GLN A C 1
ATOM 3726 O O . GLN A 1 484 ? 20.703 14.469 13.844 1 80.81 484 GLN A O 1
ATOM 3731 N N . MET A 1 485 ? 20.625 14.414 11.641 1 79.38 485 MET A N 1
ATOM 3732 C CA . MET A 1 485 ? 19.156 14.414 11.633 1 79.38 485 MET A CA 1
ATOM 3733 C C . MET A 1 485 ? 18.609 13.148 12.289 1 79.38 485 MET A C 1
ATOM 3735 O O . MET A 1 485 ? 17.641 13.211 13.047 1 79.38 485 MET A O 1
ATOM 3739 N N . GLY A 1 486 ? 19.312 12.07 11.969 1 73.94 486 GLY A N 1
ATOM 3740 C CA . GLY A 1 486 ? 18.922 10.797 12.555 1 73.94 486 GLY A CA 1
ATOM 3741 C C . GLY A 1 486 ? 19.219 10.703 14.039 1 73.94 486 GLY A C 1
ATOM 3742 O O . GLY A 1 486 ? 18.422 10.172 14.812 1 73.94 486 GLY A O 1
ATOM 3743 N N . MET A 1 487 ? 20.344 11.227 14.406 1 75.56 487 MET A N 1
ATOM 3744 C CA . MET A 1 487 ? 20.766 11.211 15.805 1 75.56 487 MET A CA 1
ATOM 3745 C C . MET A 1 487 ? 19.828 12.047 16.672 1 75.56 487 MET A C 1
ATOM 3747 O O . MET A 1 487 ? 19.531 11.68 17.812 1 75.56 487 MET A O 1
ATOM 3751 N N . GLU A 1 488 ? 19.391 13.109 16.125 1 74 488 GLU A N 1
ATOM 3752 C CA . GLU A 1 488 ? 18.469 13.961 16.859 1 74 488 GLU A CA 1
ATOM 3753 C C . GLU A 1 488 ? 17.172 13.211 17.203 1 74 488 GLU A C 1
ATOM 3755 O O . GLU A 1 488 ? 16.656 13.32 18.312 1 74 488 GLU A O 1
ATOM 3760 N N . ALA A 1 489 ? 16.781 12.5 16.266 1 67.56 489 ALA A N 1
ATOM 3761 C CA . ALA A 1 489 ? 15.57 11.711 16.484 1 67.56 489 ALA A CA 1
ATOM 3762 C C . ALA A 1 489 ? 15.82 10.602 17.5 1 67.56 489 ALA A C 1
ATOM 3764 O O . ALA A 1 489 ? 14.977 10.328 18.359 1 67.56 489 ALA A O 1
ATOM 3765 N N . ARG A 1 490 ? 16.938 9.945 17.359 1 69.31 490 ARG A N 1
ATOM 3766 C CA . ARG A 1 490 ? 17.328 8.883 18.281 1 69.31 490 ARG A CA 1
ATOM 3767 C C . ARG A 1 490 ? 17.547 9.43 19.688 1 69.31 490 ARG A C 1
ATOM 3769 O O . ARG A 1 490 ? 17.156 8.797 20.672 1 69.31 490 ARG A O 1
ATOM 3776 N N . ASP A 1 491 ? 18.156 10.555 19.75 1 74.69 491 ASP A N 1
ATOM 3777 C CA . ASP A 1 491 ? 18.422 11.195 21.031 1 74.69 491 ASP A CA 1
ATOM 3778 C C . ASP A 1 491 ? 17.109 11.523 21.766 1 74.69 491 ASP A C 1
ATOM 3780 O O . ASP A 1 491 ? 17.031 11.383 22.984 1 74.69 491 ASP A O 1
ATOM 3784 N N . ARG A 1 492 ? 16.203 11.867 21.078 1 74.56 492 ARG A N 1
ATOM 3785 C CA . ARG A 1 492 ? 14.914 12.18 21.688 1 74.56 492 ARG A CA 1
ATOM 3786 C C . ARG A 1 492 ? 14.234 10.922 22.219 1 74.56 492 ARG A C 1
ATOM 3788 O O . ARG A 1 492 ? 13.594 10.945 23.266 1 74.56 492 ARG A O 1
ATOM 3795 N N . ALA A 1 493 ? 14.43 9.914 21.484 1 67.94 493 ALA A N 1
ATOM 3796 C CA . ALA A 1 493 ? 13.859 8.641 21.938 1 67.94 493 ALA A CA 1
ATOM 3797 C C . ALA A 1 493 ? 14.547 8.156 23.203 1 67.94 493 ALA A C 1
ATOM 3799 O O . ALA A 1 493 ? 13.891 7.645 24.109 1 67.94 493 ALA A O 1
ATOM 3800 N N . LEU A 1 494 ? 15.82 8.281 23.25 1 73.75 494 LEU A N 1
ATOM 3801 C CA . LEU A 1 494 ? 16.578 7.902 24.422 1 73.75 494 LEU A CA 1
ATOM 3802 C C . LEU A 1 494 ? 16.219 8.789 25.609 1 73.75 494 LEU A C 1
ATOM 3804 O O . LEU A 1 494 ? 16.125 8.312 26.75 1 73.75 494 LEU A O 1
ATOM 3808 N N . LEU A 1 495 ? 16.016 10.031 25.297 1 80.38 495 LEU A N 1
ATOM 3809 C CA . LEU A 1 495 ? 15.641 10.977 26.328 1 80.38 495 LEU A CA 1
ATOM 3810 C C . LEU A 1 495 ? 14.297 10.594 26.953 1 80.38 495 LEU A C 1
ATOM 3812 O O . LEU A 1 495 ? 14.094 10.75 28.156 1 80.38 495 LEU A O 1
ATOM 3816 N N . LEU A 1 496 ? 13.469 10.109 26.141 1 76.44 496 LEU A N 1
ATOM 3817 C CA . LEU A 1 496 ? 12.164 9.672 26.641 1 76.44 496 LEU A CA 1
ATOM 3818 C C . LEU A 1 496 ? 12.305 8.5 27.594 1 76.44 496 LEU A C 1
ATOM 3820 O O . LEU A 1 496 ? 11.656 8.477 28.656 1 76.44 496 LEU A O 1
ATOM 3824 N N . SER A 1 497 ? 13.148 7.52 27.219 1 73.12 497 SER A N 1
ATOM 3825 C CA . SER A 1 497 ? 13.383 6.371 28.078 1 73.12 497 SER A CA 1
ATOM 3826 C C . SER A 1 497 ? 14.016 6.797 29.406 1 73.12 497 SER A C 1
ATOM 3828 O O . SER A 1 497 ? 13.625 6.316 30.469 1 73.12 497 SER A O 1
ATOM 3830 N N . ASP A 1 498 ? 14.914 7.695 29.281 1 81.38 498 ASP A N 1
ATOM 3831 C CA . ASP A 1 498 ? 15.594 8.203 30.469 1 81.38 498 ASP A CA 1
ATOM 3832 C C . ASP A 1 498 ? 14.625 8.961 31.375 1 81.38 498 ASP A C 1
ATOM 3834 O O . ASP A 1 498 ? 14.711 8.875 32.594 1 81.38 498 ASP A O 1
ATOM 3838 N N . LEU A 1 499 ? 13.773 9.695 30.766 1 83.31 499 LEU A N 1
ATOM 3839 C CA . LEU A 1 499 ? 12.812 10.5 31.516 1 83.31 499 LEU A CA 1
ATOM 3840 C C . LEU A 1 499 ? 11.852 9.602 32.281 1 83.31 499 LEU A C 1
ATOM 3842 O O . LEU A 1 499 ? 11.492 9.914 33.438 1 83.31 499 LEU A O 1
ATOM 3846 N N . ARG A 1 500 ? 11.492 8.609 31.781 1 75.94 500 ARG A N 1
ATOM 3847 C CA . ARG A 1 500 ? 10.617 7.66 32.438 1 75.94 500 ARG A CA 1
ATOM 3848 C C . ARG A 1 500 ? 11.281 7.074 33.688 1 75.94 500 ARG A C 1
ATOM 3850 O O . ARG A 1 500 ? 10.664 6.988 34.75 1 75.94 500 ARG A O 1
ATOM 3857 N N . ALA A 1 501 ? 12.484 6.652 33.406 1 77.81 501 ALA A N 1
ATOM 3858 C CA . ALA A 1 501 ? 13.266 6.121 34.531 1 77.81 501 ALA A CA 1
ATOM 3859 C C . ALA A 1 501 ? 13.453 7.176 35.594 1 77.81 501 ALA A C 1
ATOM 3861 O O . ALA A 1 501 ? 13.453 6.859 36.812 1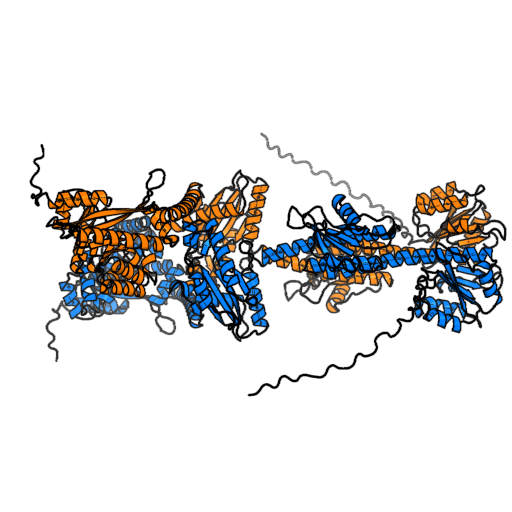 77.81 501 ALA A O 1
ATOM 3862 N N . ALA A 1 502 ? 13.602 8.344 35.125 1 84 502 ALA A N 1
ATOM 3863 C CA . ALA A 1 502 ? 13.852 9.445 36.062 1 84 502 ALA A CA 1
ATOM 3864 C C . ALA A 1 502 ? 12.617 9.742 36.906 1 84 502 ALA A C 1
ATOM 3866 O O . ALA A 1 502 ? 12.734 10.125 38.062 1 84 502 ALA A O 1
ATOM 3867 N N . ILE A 1 503 ? 11.445 9.562 36.344 1 77.19 503 ILE A N 1
ATOM 3868 C CA . ILE A 1 503 ? 10.195 9.797 37.062 1 77.19 503 ILE A CA 1
ATOM 3869 C C . ILE A 1 503 ? 10.031 8.758 38.188 1 77.19 503 ILE A C 1
ATOM 3871 O O . ILE A 1 503 ? 9.617 9.094 39.281 1 77.19 503 ILE A O 1
ATOM 3875 N N . ASP A 1 504 ? 10.477 7.555 37.875 1 74 504 ASP A N 1
ATOM 3876 C CA . ASP A 1 504 ? 10.367 6.469 38.844 1 74 504 ASP A CA 1
ATOM 3877 C C . ASP A 1 504 ? 11.5 6.539 39.844 1 74 504 ASP A C 1
ATOM 3879 O O . ASP A 1 504 ? 11.328 6.145 41 1 74 504 ASP A O 1
ATOM 3883 N N . GLY A 1 505 ? 12.688 6.965 39.438 1 74 505 GLY A N 1
ATOM 3884 C CA . GLY A 1 505 ? 13.898 6.902 40.219 1 74 505 GLY A CA 1
ATOM 3885 C C . GLY A 1 505 ? 14.18 8.188 41 1 74 505 GLY A C 1
ATOM 3886 O O . GLY A 1 505 ? 15.328 8.453 41.375 1 74 505 GLY A O 1
ATOM 3887 N N . ALA A 1 506 ? 13.32 9 41.188 1 77.12 506 ALA A N 1
ATOM 3888 C CA . ALA A 1 506 ? 13.453 10.227 41.969 1 77.12 506 ALA A CA 1
ATOM 3889 C C . ALA A 1 506 ? 14.586 11.102 41.438 1 77.12 506 ALA A C 1
ATOM 3891 O O . ALA A 1 506 ? 15.391 11.625 42.188 1 77.12 506 ALA A O 1
ATOM 3892 N N . GLN A 1 507 ? 14.867 11.156 40.25 1 87.56 507 GLN A N 1
ATOM 3893 C CA . GLN A 1 507 ? 15.883 12 39.625 1 87.56 507 GLN A CA 1
ATOM 3894 C C . GLN A 1 507 ? 15.32 13.383 39.281 1 87.56 507 GLN A C 1
ATOM 3896 O O . GLN A 1 507 ? 16.062 14.273 38.875 1 87.56 507 GLN A O 1
ATOM 3901 N N . LEU A 1 508 ? 14.102 13.484 39.5 1 91.75 508 LEU A N 1
ATOM 3902 C CA . LEU A 1 508 ? 13.438 14.758 39.25 1 91.75 508 LEU A CA 1
ATOM 3903 C C . LEU A 1 508 ? 13.203 15.508 40.562 1 91.75 508 LEU A C 1
ATOM 3905 O O . LEU A 1 508 ? 12.891 14.898 41.594 1 91.75 508 LEU A O 1
ATOM 3909 N N . PHE A 1 509 ? 13.508 16.781 40.531 1 93.81 509 PHE A N 1
ATOM 3910 C CA . PHE A 1 509 ? 13.266 17.594 41.719 1 93.81 509 PHE A CA 1
ATOM 3911 C C . PHE A 1 509 ? 12.852 19.016 41.344 1 93.81 509 PHE A C 1
ATOM 3913 O O . PHE A 1 509 ? 12.977 19.406 40.188 1 93.81 509 PHE A O 1
ATOM 3920 N N . LEU A 1 510 ? 12.297 19.734 42.281 1 96.44 510 LEU A N 1
ATOM 3921 C CA . LEU A 1 510 ? 11.836 21.094 42.031 1 96.44 510 LEU A CA 1
ATOM 3922 C C . LEU A 1 510 ? 12.797 22.109 42.625 1 96.44 510 LEU A C 1
ATOM 3924 O O . LEU A 1 510 ? 13.359 21.875 43.719 1 96.44 510 LEU A O 1
ATOM 3928 N N . VAL A 1 511 ? 13.094 23.109 41.938 1 97.12 511 VAL A N 1
ATOM 3929 C CA . VAL A 1 511 ? 13.727 24.312 42.438 1 97.12 511 VAL A CA 1
ATOM 3930 C C . VAL A 1 511 ? 12.734 25.469 42.438 1 97.12 511 VAL A C 1
ATOM 3932 O O . VAL A 1 511 ? 11.742 25.438 41.688 1 97.12 511 VAL A O 1
ATOM 3935 N N . TYR A 1 512 ? 12.961 26.453 43.25 1 97.88 512 TYR A N 1
ATOM 3936 C CA . TYR A 1 512 ? 11.977 27.516 43.438 1 97.88 512 TYR A CA 1
ATOM 3937 C C . TYR A 1 512 ? 12.594 28.875 43.219 1 97.88 512 TYR A C 1
ATOM 3939 O O . TYR A 1 512 ? 13.695 29.172 43.688 1 97.88 512 TYR A O 1
ATOM 3947 N N . GLN A 1 513 ? 11.906 29.656 42.438 1 97.38 513 GLN A N 1
ATOM 3948 C CA . GLN A 1 513 ? 12.336 31.031 42.188 1 97.38 513 GLN A CA 1
ATOM 3949 C C . GLN A 1 513 ? 11.391 32.031 42.812 1 97.38 513 GLN A C 1
ATOM 3951 O O . GLN A 1 513 ? 10.195 32.062 42.5 1 97.38 513 GLN A O 1
ATOM 3956 N N . PRO A 1 514 ? 11.898 32.875 43.656 1 97.12 514 PRO A N 1
ATOM 3957 C CA . PRO A 1 514 ? 11.055 33.875 44.344 1 97.12 514 PRO A CA 1
ATOM 3958 C C . PRO A 1 514 ? 10.508 34.938 43.406 1 97.12 514 PRO A C 1
ATOM 3960 O O . PRO A 1 514 ? 11.227 35.406 42.531 1 97.12 514 PRO A O 1
ATOM 3963 N N . GLN A 1 515 ? 9.273 35.312 43.594 1 97.56 515 GLN A N 1
ATOM 3964 C CA . GLN A 1 515 ? 8.594 36.438 42.969 1 97.56 515 GLN A CA 1
ATOM 3965 C C . GLN A 1 515 ? 8.344 37.562 43.969 1 97.56 515 GLN A C 1
ATOM 3967 O O . GLN A 1 515 ? 7.82 37.312 45.062 1 97.56 515 GLN A O 1
ATOM 3972 N N . VAL A 1 516 ? 8.68 38.781 43.594 1 96.75 516 VAL A N 1
ATOM 3973 C CA . VAL A 1 516 ? 8.602 39.844 44.562 1 96.75 516 VAL A CA 1
ATOM 3974 C C . VAL A 1 516 ? 7.812 41.031 44 1 96.75 516 VAL A C 1
ATOM 3976 O O . VAL A 1 516 ? 7.695 41.156 42.781 1 96.75 516 VAL A O 1
ATOM 3979 N N . ASP A 1 517 ? 7.262 41.75 44.844 1 96.75 517 ASP A N 1
ATOM 3980 C CA . ASP A 1 517 ? 6.656 43.031 44.5 1 96.75 517 ASP A CA 1
ATOM 3981 C C . ASP A 1 517 ? 7.727 44.062 44.156 1 96.75 517 ASP A C 1
ATOM 3983 O O . ASP A 1 517 ? 8.672 44.25 44.938 1 96.75 517 ASP A O 1
ATOM 3987 N N . LEU A 1 518 ? 7.59 44.688 43.125 1 95.44 518 LEU A N 1
ATOM 3988 C CA . LEU A 1 518 ? 8.648 45.562 42.656 1 95.44 518 LEU A CA 1
ATOM 3989 C C . LEU A 1 518 ? 8.688 46.875 43.469 1 95.44 518 LEU A C 1
ATOM 3991 O O . LEU A 1 518 ? 9.703 47.562 43.5 1 95.44 518 LEU A O 1
ATOM 3995 N N . GLU A 1 519 ? 7.641 47.188 44.125 1 93.12 519 GLU A N 1
ATOM 3996 C CA . GLU A 1 519 ? 7.578 48.375 44.938 1 93.12 519 GLU A CA 1
ATOM 3997 C C . GLU A 1 519 ? 8.023 48.125 46.375 1 93.12 519 GLU A C 1
ATOM 3999 O O . GLU A 1 519 ? 8.898 48.812 46.906 1 93.12 519 GLU A O 1
ATOM 4004 N N . THR A 1 520 ? 7.48 47.031 46.969 1 93 520 THR A N 1
ATOM 4005 C CA . THR A 1 520 ? 7.695 46.781 48.375 1 93 520 THR A CA 1
ATOM 4006 C C . THR A 1 520 ? 8.812 45.781 48.594 1 93 520 THR A C 1
ATOM 4008 O O . THR A 1 520 ? 9.32 45.625 49.719 1 93 520 THR A O 1
ATOM 4011 N N . HIS A 1 521 ? 9.203 45.062 47.562 1 92.56 521 HIS A N 1
ATOM 4012 C CA . HIS A 1 521 ? 10.211 44.031 47.625 1 92.56 521 HIS A CA 1
ATOM 4013 C C . HIS A 1 521 ? 9.711 42.844 48.438 1 92.56 521 HIS A C 1
ATOM 4015 O O . HIS A 1 521 ? 10.484 41.938 48.781 1 92.56 521 HIS A O 1
ATOM 4021 N N . ALA A 1 522 ? 8.438 42.906 48.719 1 93.81 522 ALA A N 1
ATOM 4022 C CA . ALA A 1 522 ? 7.852 41.812 49.469 1 93.81 522 ALA A CA 1
ATOM 4023 C C . ALA A 1 522 ? 7.746 40.531 48.625 1 93.81 522 ALA A C 1
ATOM 4025 O O . ALA A 1 522 ? 7.465 40.594 47.438 1 93.81 522 ALA A O 1
ATOM 4026 N N . LEU A 1 523 ? 7.961 39.406 49.312 1 95.31 523 LEU A N 1
ATOM 4027 C CA . LEU A 1 523 ? 7.797 38.094 48.656 1 95.31 523 LEU A CA 1
ATOM 4028 C C . LEU A 1 523 ? 6.328 37.812 48.375 1 95.31 523 LEU A C 1
ATOM 4030 O O . LEU A 1 523 ? 5.523 37.719 49.312 1 95.31 523 LEU A O 1
ATOM 4034 N N . VAL A 1 524 ? 5.945 37.656 47.125 1 96.12 524 VAL A N 1
ATOM 4035 C CA . VAL A 1 524 ? 4.535 37.5 46.781 1 96.12 524 VAL A CA 1
ATOM 4036 C C . VAL A 1 524 ? 4.273 36.062 46.312 1 96.12 524 VAL A C 1
ATOM 4038 O O . VAL A 1 524 ? 3.145 35.594 46.406 1 96.12 524 VAL A O 1
ATOM 4041 N N . GLY A 1 525 ? 5.27 35.469 45.75 1 97.19 525 GLY A N 1
ATOM 4042 C CA . GLY A 1 525 ? 5.07 34.125 45.25 1 97.19 525 GLY A CA 1
ATOM 4043 C C . GLY A 1 525 ? 6.367 33.375 45 1 97.19 525 GLY A C 1
ATOM 4044 O O . GLY A 1 525 ? 7.453 33.938 45.156 1 97.19 525 GLY A O 1
ATOM 4045 N N . LEU A 1 526 ? 6.262 32.094 44.719 1 97.81 526 LEU A N 1
ATOM 4046 C CA . LEU A 1 526 ? 7.34 31.219 44.281 1 97.81 526 LEU A CA 1
ATOM 4047 C C . LEU A 1 526 ? 6.941 30.453 43 1 97.81 526 LEU A C 1
ATOM 4049 O O . LEU A 1 526 ? 5.793 30.031 42.875 1 97.81 526 LEU A O 1
ATOM 4053 N N . GLU A 1 527 ? 7.844 30.406 42.125 1 98.06 527 GLU A N 1
ATOM 4054 C CA . GLU A 1 527 ? 7.633 29.547 40.969 1 98.06 527 GLU A CA 1
ATOM 4055 C C . GLU A 1 527 ? 8.398 28.234 41.094 1 98.06 527 GLU A C 1
ATOM 4057 O O . GLU A 1 527 ? 9.617 28.25 41.312 1 98.06 527 GLU A O 1
ATOM 4062 N N . ALA A 1 528 ? 7.652 27.188 41.062 1 97.75 528 ALA A N 1
ATOM 4063 C CA . ALA A 1 528 ? 8.281 25.875 41.094 1 97.75 528 ALA A CA 1
ATOM 4064 C C . ALA A 1 528 ? 8.797 25.469 39.719 1 97.75 528 ALA A C 1
ATOM 4066 O O . ALA A 1 528 ? 8.047 25.484 38.719 1 97.75 528 ALA A O 1
ATOM 4067 N N . LEU A 1 529 ? 10.055 25.203 39.594 1 96.69 529 LEU A N 1
ATOM 4068 C CA . LEU A 1 529 ? 10.688 24.844 38.344 1 96.69 529 LEU A CA 1
ATOM 4069 C C . LEU A 1 529 ? 11.242 23.422 38.375 1 96.69 529 LEU A C 1
ATOM 4071 O O . LEU A 1 529 ? 11.969 23.078 39.312 1 96.69 529 LEU A O 1
ATOM 4075 N N . LEU A 1 530 ? 10.883 22.672 37.375 1 95.12 530 LEU A N 1
ATOM 4076 C CA . LEU A 1 530 ? 11.305 21.266 37.312 1 95.12 530 LEU A CA 1
ATOM 4077 C C . LEU A 1 530 ? 12.734 21.156 36.812 1 95.12 530 LEU A C 1
ATOM 4079 O O . LEU A 1 530 ? 13.125 21.828 35.875 1 95.12 530 LEU A O 1
ATOM 4083 N N . ARG A 1 531 ? 13.539 20.406 37.5 1 95.12 531 ARG A N 1
ATOM 4084 C CA . ARG A 1 531 ? 14.906 20.094 37.094 1 95.12 531 ARG A CA 1
ATOM 4085 C C . ARG A 1 531 ? 15.125 18.578 37.062 1 95.12 531 ARG A C 1
ATOM 4087 O O . ARG A 1 531 ? 14.508 17.828 37.812 1 95.12 531 ARG A O 1
ATOM 4094 N N . TRP A 1 532 ? 15.961 18.109 36.156 1 93.38 532 TRP A N 1
ATOM 4095 C CA . TRP A 1 532 ? 16.312 16.703 35.969 1 93.38 532 TRP A CA 1
ATOM 4096 C C . TRP A 1 532 ? 17.812 16.5 36.031 1 93.38 532 TRP A C 1
ATOM 4098 O O . TRP A 1 532 ? 18.547 16.969 35.156 1 93.38 532 TRP A O 1
ATOM 4108 N N . ARG A 1 533 ? 18.219 15.953 37.062 1 90.94 533 ARG A N 1
ATOM 4109 C CA . ARG A 1 533 ? 19.625 15.641 37.25 1 90.94 533 ARG A CA 1
ATOM 4110 C C . ARG A 1 533 ? 19.906 14.164 36.969 1 90.94 533 ARG A C 1
ATOM 4112 O O . ARG A 1 533 ? 19.312 13.297 37.625 1 90.94 533 ARG A O 1
ATOM 4119 N N . ARG A 1 534 ? 20.797 13.891 36.062 1 88.25 534 ARG A N 1
ATOM 4120 C CA . ARG A 1 534 ? 21.141 12.516 35.719 1 88.25 534 ARG A CA 1
ATOM 4121 C C . ARG A 1 534 ? 22.031 11.898 36.812 1 88.25 534 ARG A C 1
ATOM 4123 O O . ARG A 1 534 ? 22.5 12.602 37.719 1 88.25 534 ARG A O 1
ATOM 4130 N N . GLN A 1 535 ? 22.297 10.625 36.688 1 81.94 535 GLN A N 1
ATOM 4131 C CA . GLN A 1 535 ? 23.109 9.898 37.656 1 81.94 535 GLN A CA 1
ATOM 4132 C C . GLN A 1 535 ? 24.547 10.398 37.656 1 81.94 535 GLN A C 1
ATOM 4134 O O . GLN A 1 535 ? 25.203 10.398 38.688 1 81.94 535 GLN A O 1
ATOM 4139 N N . ASP A 1 536 ? 25.016 10.898 36.5 1 83.94 536 ASP A N 1
ATOM 4140 C CA . ASP A 1 536 ? 26.375 11.383 36.406 1 83.94 536 ASP A CA 1
ATOM 4141 C C . ASP A 1 536 ? 26.5 12.812 36.906 1 83.94 536 ASP A C 1
ATOM 4143 O O . ASP A 1 536 ? 27.594 13.391 36.906 1 83.94 536 ASP A O 1
ATOM 4147 N N . GLY A 1 537 ? 25.375 13.352 37.312 1 84 537 GLY A N 1
ATOM 4148 C CA . GLY A 1 537 ? 25.391 14.695 37.875 1 84 537 GLY A CA 1
ATOM 4149 C C . GLY A 1 537 ? 25.031 15.773 36.875 1 84 537 GLY A C 1
ATOM 4150 O O . GLY A 1 537 ? 24.781 16.922 37.25 1 84 537 GLY A O 1
ATOM 4151 N N . SER A 1 538 ? 24.984 15.422 35.688 1 89.12 538 SER A N 1
ATOM 4152 C CA . SER A 1 538 ? 24.672 16.406 34.625 1 89.12 538 SER A CA 1
ATOM 4153 C C . SER A 1 538 ? 23.172 16.719 34.625 1 89.12 538 SER A C 1
ATOM 4155 O O . SER A 1 538 ? 22.359 15.883 35 1 89.12 538 SER A O 1
ATOM 4157 N N . PHE A 1 539 ? 22.828 17.969 34.156 1 91.25 539 PHE A N 1
ATOM 4158 C CA . PHE A 1 539 ? 21.438 18.375 34.094 1 91.25 539 PHE A CA 1
ATOM 4159 C C . PHE A 1 539 ? 20.906 18.312 32.656 1 91.25 539 PHE A C 1
ATOM 4161 O O . PHE A 1 539 ? 21.625 18.641 31.719 1 91.25 539 PHE A O 1
ATOM 4168 N N . VAL A 1 540 ? 19.75 17.797 32.562 1 91.44 540 VAL A N 1
ATOM 4169 C CA . VAL A 1 540 ? 19.047 17.891 31.297 1 91.44 540 VAL A CA 1
ATOM 4170 C C . VAL A 1 540 ? 18.156 19.125 31.281 1 91.44 540 VAL A C 1
ATOM 4172 O O . VAL A 1 540 ? 17.281 19.281 32.125 1 91.44 540 VAL A O 1
ATOM 4175 N N . PRO A 1 541 ? 18.406 19.969 30.406 1 91.12 541 PRO A N 1
ATOM 4176 C CA . PRO A 1 541 ? 17.625 21.203 30.375 1 91.12 541 PRO A CA 1
ATOM 4177 C C . PRO A 1 541 ? 16.141 20.953 30.078 1 91.12 541 PRO A C 1
ATOM 4179 O O . PRO A 1 541 ? 15.805 20.078 29.281 1 91.12 541 PRO A O 1
ATOM 4182 N N . PRO A 1 542 ? 15.25 21.719 30.703 1 90.12 542 PRO A N 1
ATOM 4183 C CA . PRO A 1 542 ? 13.805 21.562 30.516 1 90.12 542 PRO A CA 1
ATOM 4184 C C . PRO A 1 542 ? 13.383 21.734 29.062 1 90.12 542 PRO A C 1
ATOM 4186 O O . PRO A 1 542 ? 12.445 21.062 28.609 1 90.12 542 PRO A O 1
ATOM 4189 N N . ASP A 1 543 ? 13.992 22.531 28.328 1 86.56 543 ASP A N 1
ATOM 4190 C CA . ASP A 1 543 ? 13.633 22.781 26.938 1 86.56 543 ASP A CA 1
ATOM 4191 C C . ASP A 1 543 ? 13.844 21.547 26.078 1 86.56 543 ASP A C 1
ATOM 4193 O O . ASP A 1 543 ? 13.328 21.453 24.969 1 86.56 543 ASP A O 1
ATOM 4197 N N . ARG A 1 544 ? 14.562 20.688 26.656 1 84.75 544 ARG A N 1
ATOM 4198 C CA . ARG A 1 544 ? 14.828 19.453 25.906 1 84.75 544 ARG A CA 1
ATOM 4199 C C . ARG A 1 544 ? 13.852 18.359 26.312 1 84.75 544 ARG A C 1
ATOM 4201 O O . ARG A 1 544 ? 13.344 17.625 25.453 1 84.75 544 ARG A O 1
ATOM 4208 N N . PHE A 1 545 ? 13.656 18.203 27.625 1 87.56 545 PHE A N 1
ATOM 4209 C CA . PHE A 1 545 ? 12.922 17 28 1 87.56 545 PHE A CA 1
ATOM 4210 C C . PHE A 1 545 ? 11.438 17.297 28.141 1 87.56 545 PHE A C 1
ATOM 4212 O O . PHE A 1 545 ? 10.609 16.375 28.094 1 87.56 545 PHE A O 1
ATOM 4219 N N . ILE A 1 546 ? 11 18.547 28.281 1 88.56 546 ILE A N 1
ATOM 4220 C CA . ILE A 1 546 ? 9.586 18.859 28.453 1 88.56 546 ILE A CA 1
ATOM 4221 C C . ILE A 1 546 ? 8.836 18.562 27.156 1 88.56 546 ILE A C 1
ATOM 4223 O O . ILE A 1 546 ? 7.77 17.938 27.172 1 88.56 546 ILE A O 1
ATOM 4227 N N . PRO A 1 547 ? 9.43 19 26.016 1 81.94 547 PRO A N 1
ATOM 4228 C CA . PRO A 1 547 ? 8.742 18.656 24.781 1 81.94 547 PRO A CA 1
ATOM 4229 C C . PRO A 1 547 ? 8.578 17.141 24.594 1 81.94 547 PRO A C 1
ATOM 4231 O O . PRO A 1 547 ? 7.539 16.688 24.109 1 81.94 547 PRO A O 1
ATOM 4234 N N . VAL A 1 548 ? 9.57 16.438 24.953 1 77.5 548 VAL A N 1
ATOM 4235 C CA . VAL A 1 548 ? 9.523 14.992 24.844 1 77.5 548 VAL A CA 1
ATOM 4236 C C . VAL A 1 548 ? 8.422 14.445 25.75 1 77.5 548 VAL A C 1
ATOM 4238 O O . VAL A 1 548 ? 7.688 13.531 25.359 1 77.5 548 VAL A O 1
ATOM 4241 N N . ALA A 1 549 ? 8.305 15.031 26.922 1 83.12 549 ALA A N 1
ATOM 4242 C CA . ALA A 1 549 ? 7.258 14.625 27.859 1 83.12 549 ALA A CA 1
ATOM 4243 C C . ALA A 1 549 ? 5.871 14.938 27.312 1 83.12 549 ALA A C 1
ATOM 4245 O O . ALA A 1 549 ? 4.938 14.148 27.484 1 83.12 549 ALA A O 1
ATOM 4246 N N . GLU A 1 550 ? 5.719 16.031 26.688 1 80.44 550 GLU A N 1
ATOM 4247 C CA . GLU A 1 550 ? 4.438 16.469 26.125 1 80.44 550 GLU A CA 1
ATOM 4248 C C . GLU A 1 550 ? 3.988 15.531 25 1 80.44 550 GLU A C 1
ATOM 4250 O O . GLU A 1 550 ? 2.84 15.078 24.984 1 80.44 550 GLU A O 1
ATOM 4255 N N . HIS A 1 551 ? 4.945 15.266 24.188 1 69.88 551 HIS A N 1
ATOM 4256 C CA . HIS A 1 551 ? 4.609 14.477 23.016 1 69.88 551 HIS A CA 1
ATOM 4257 C C . HIS A 1 551 ? 4.316 13.023 23.391 1 69.88 551 HIS A C 1
ATOM 4259 O O . HIS A 1 551 ? 3.512 12.359 22.734 1 69.88 551 HIS A O 1
ATOM 4265 N N . SER A 1 552 ? 4.98 12.578 24.438 1 69.81 552 SER A N 1
ATOM 4266 C CA . SER A 1 552 ? 4.824 11.18 24.828 1 69.81 552 SER A CA 1
ATOM 4267 C C . SER A 1 552 ? 3.65 11.016 25.797 1 69.81 552 SER A C 1
ATOM 4269 O O . SER A 1 552 ? 3.256 9.891 26.109 1 69.81 552 SER A O 1
ATOM 4271 N N . GLY A 1 553 ? 3.135 12.117 26.312 1 72.25 553 GLY A N 1
ATOM 4272 C CA . GLY A 1 553 ? 2.07 12.047 27.297 1 72.25 553 GLY A CA 1
ATOM 4273 C C . GLY A 1 553 ? 2.584 11.938 28.734 1 72.25 553 GLY A C 1
ATOM 4274 O O . GLY A 1 553 ? 1.813 12.055 29.688 1 72.25 553 GLY A O 1
ATOM 4275 N N . LEU A 1 554 ? 3.871 11.758 28.891 1 78.44 554 LEU A N 1
ATOM 4276 C CA . LEU A 1 554 ? 4.469 11.625 30.203 1 78.44 554 LEU A CA 1
ATOM 4277 C C . LEU A 1 554 ? 4.332 12.922 31 1 78.44 554 LEU A C 1
ATOM 4279 O O . LEU A 1 554 ? 4.535 12.938 32.219 1 78.44 554 LEU A O 1
ATOM 4283 N N . ILE A 1 555 ? 3.914 13.969 30.25 1 86.62 555 ILE A N 1
ATOM 4284 C CA . ILE A 1 555 ? 3.785 15.273 30.906 1 86.62 555 ILE A CA 1
ATOM 4285 C C . ILE A 1 555 ? 2.65 15.227 31.922 1 86.62 555 ILE A C 1
ATOM 4287 O O . ILE A 1 555 ? 2.637 16.016 32.875 1 86.62 555 ILE A O 1
ATOM 4291 N N . VAL A 1 556 ? 1.699 14.305 31.734 1 84.94 556 VAL A N 1
ATOM 4292 C CA . VAL A 1 556 ? 0.543 14.234 32.625 1 84.94 556 VAL A CA 1
ATOM 4293 C C . VAL A 1 556 ? 0.969 13.68 34 1 84.94 556 VAL A C 1
ATOM 4295 O O . VAL A 1 556 ? 0.815 14.352 35 1 84.94 556 VAL A O 1
ATOM 4298 N N . PRO A 1 557 ? 1.577 12.461 34.031 1 83 557 PRO A N 1
ATOM 4299 C CA . PRO A 1 557 ? 2.059 12 35.344 1 83 557 PRO A CA 1
ATOM 4300 C C . PRO A 1 557 ? 3.145 12.898 35.906 1 83 557 PRO A C 1
ATOM 4302 O O . PRO A 1 557 ? 3.213 13.086 37.125 1 83 557 PRO A O 1
ATOM 4305 N N . LEU A 1 558 ? 3.959 13.391 35.062 1 88.88 558 LEU A N 1
ATOM 4306 C CA . LEU A 1 558 ? 4.996 14.312 35.5 1 88.88 558 LEU A CA 1
ATOM 4307 C C . LEU A 1 558 ? 4.383 15.555 36.156 1 88.88 558 LEU A C 1
ATOM 4309 O O . LEU A 1 558 ? 4.836 16.016 37.188 1 88.88 558 LEU A O 1
ATOM 4313 N N . GLY A 1 559 ? 3.361 16.062 35.469 1 91.94 559 GLY A N 1
ATOM 4314 C CA . GLY A 1 559 ? 2.666 17.234 36 1 91.94 559 GLY A CA 1
ATOM 4315 C C . GLY A 1 559 ? 1.978 16.984 37.312 1 91.94 559 GLY A C 1
ATOM 4316 O O . GLY A 1 559 ? 1.935 17.859 38.188 1 91.94 559 GLY A O 1
ATOM 4317 N N . GLN A 1 560 ? 1.492 15.844 37.5 1 90.56 560 GLN A N 1
ATOM 4318 C CA . GLN A 1 560 ? 0.875 15.469 38.781 1 90.56 560 GLN A CA 1
ATOM 4319 C C . GLN A 1 560 ? 1.902 15.453 39.906 1 90.56 560 GLN A C 1
ATOM 4321 O O . GLN A 1 560 ? 1.627 15.93 41 1 90.56 560 GLN A O 1
ATOM 4326 N N . TRP A 1 561 ? 2.994 14.859 39.594 1 91.06 561 TRP A N 1
ATOM 4327 C CA . TRP A 1 561 ? 4.066 14.82 40.562 1 91.06 561 TRP A CA 1
ATOM 4328 C C . TRP A 1 561 ? 4.531 16.219 40.938 1 91.06 561 TRP A C 1
ATOM 4330 O O . TRP A 1 561 ? 4.758 16.531 42.125 1 91.06 561 TRP A O 1
ATOM 4340 N N . VAL A 1 562 ? 4.695 17.062 39.906 1 95.25 562 VAL A N 1
ATOM 4341 C CA . VAL A 1 562 ? 5.145 18.438 40.125 1 95.25 562 VAL A CA 1
ATOM 4342 C C . VAL A 1 562 ? 4.137 19.172 41 1 95.25 562 VAL A C 1
ATOM 4344 O O . VAL A 1 562 ? 4.52 19.875 41.938 1 95.25 562 VAL A O 1
ATOM 4347 N N . LEU A 1 563 ? 2.885 19.047 40.688 1 96.38 563 LEU A N 1
ATOM 4348 C CA . LEU A 1 563 ? 1.816 19.703 41.438 1 96.38 563 LEU A CA 1
ATOM 4349 C C . LEU A 1 563 ? 1.8 19.266 42.875 1 96.38 563 LEU A C 1
ATOM 4351 O O . LEU A 1 563 ? 1.722 20.094 43.781 1 96.38 563 LEU A O 1
ATOM 4355 N N . ALA A 1 564 ? 1.85 18 43.094 1 94.81 564 ALA A N 1
ATOM 4356 C CA . ALA A 1 564 ? 1.826 17.453 44.438 1 94.81 564 ALA A CA 1
ATOM 4357 C C . ALA A 1 564 ? 3.029 17.922 45.25 1 94.81 564 ALA A C 1
ATOM 4359 O O . ALA A 1 564 ? 2.895 18.297 46.438 1 94.81 564 ALA A O 1
ATOM 4360 N N . THR A 1 565 ? 4.188 17.875 44.625 1 94.94 565 THR A N 1
ATOM 4361 C CA . THR A 1 565 ? 5.414 18.266 45.312 1 94.94 565 THR A CA 1
ATOM 4362 C C . THR A 1 565 ? 5.391 19.766 45.625 1 94.94 565 THR A C 1
ATOM 4364 O O . THR A 1 565 ? 5.812 20.172 46.719 1 94.94 565 THR A O 1
ATOM 4367 N N . ALA A 1 566 ? 4.957 20.547 44.688 1 97.62 566 ALA A N 1
ATOM 4368 C CA . ALA A 1 566 ? 4.867 22 44.906 1 97.62 566 ALA A CA 1
ATOM 4369 C C . ALA A 1 566 ? 3.883 22.328 46.031 1 97.62 566 ALA A C 1
ATOM 4371 O O . ALA A 1 566 ? 4.152 23.188 46.875 1 97.62 566 ALA A O 1
ATOM 4372 N N . CYS A 1 567 ? 2.762 21.641 46.031 1 97.44 567 CYS A N 1
ATOM 4373 C CA . CYS A 1 567 ? 1.762 21.859 47.062 1 97.44 567 CYS A CA 1
ATOM 4374 C C . CYS A 1 567 ? 2.291 21.422 48.438 1 97.44 567 CYS A C 1
ATOM 4376 O O . CYS A 1 567 ? 2.041 22.094 49.438 1 97.44 567 CYS A O 1
ATOM 4378 N N . ARG A 1 568 ? 2.947 20.344 48.438 1 96.5 568 ARG A N 1
ATOM 4379 C CA . ARG A 1 568 ? 3.553 19.875 49.688 1 96.5 568 ARG A CA 1
ATOM 4380 C C . ARG A 1 568 ? 4.531 20.906 50.219 1 96.5 568 ARG A C 1
ATOM 4382 O O . ARG A 1 568 ? 4.531 21.188 51.438 1 96.5 568 ARG A O 1
ATOM 4389 N N . THR A 1 569 ? 5.332 21.406 49.344 1 96.31 569 THR A N 1
ATOM 4390 C CA . THR A 1 569 ? 6.293 22.422 49.75 1 96.31 569 THR A CA 1
ATOM 4391 C C . THR A 1 569 ? 5.582 23.656 50.281 1 96.31 569 THR A C 1
ATOM 4393 O O . THR A 1 569 ? 5.996 24.25 51.281 1 96.31 569 THR A O 1
ATOM 4396 N N . MET A 1 570 ? 4.539 24.094 49.625 1 97.19 570 MET A N 1
ATOM 4397 C CA . MET A 1 570 ? 3.762 25.25 50.094 1 97.19 570 MET A CA 1
ATOM 4398 C C . MET A 1 570 ? 3.188 25.016 51.469 1 97.19 570 MET A C 1
ATOM 4400 O O . MET A 1 570 ? 3.201 25.906 52.312 1 97.19 570 MET A O 1
ATOM 4404 N N . ARG A 1 571 ? 2.729 23.844 51.719 1 96.5 571 ARG A N 1
ATOM 4405 C CA . ARG A 1 571 ? 2.189 23.484 53.031 1 96.5 571 ARG A CA 1
ATOM 4406 C C . ARG A 1 571 ? 3.268 23.562 54.094 1 96.5 571 ARG A C 1
ATOM 4408 O O . ARG A 1 571 ? 3.033 24.109 55.188 1 96.5 571 ARG A O 1
ATOM 4415 N N . GLU A 1 572 ? 4.363 23.047 53.781 1 95.56 572 GLU A N 1
ATOM 4416 C CA . GLU A 1 572 ? 5.477 23.094 54.719 1 95.56 572 GLU A CA 1
ATOM 4417 C C . GLU A 1 572 ? 5.867 24.531 55.031 1 95.56 572 GLU A C 1
ATOM 4419 O O . GLU A 1 572 ? 6.168 24.844 56.188 1 95.56 572 GLU A O 1
ATOM 4424 N N . LEU A 1 573 ? 5.867 25.328 54.094 1 95.31 573 LEU A N 1
ATOM 4425 C CA . LEU A 1 573 ? 6.203 26.719 54.281 1 95.31 573 LEU A CA 1
ATOM 4426 C C . LEU A 1 573 ? 5.129 27.422 55.125 1 95.31 573 LEU A C 1
ATOM 4428 O O . LEU A 1 573 ? 5.441 28.281 55.938 1 95.31 573 LEU A O 1
ATOM 4432 N N . LEU A 1 574 ? 3.879 27.125 54.906 1 95 574 LEU A N 1
ATOM 4433 C CA . LEU A 1 574 ? 2.777 27.688 55.688 1 95 574 LEU A CA 1
ATOM 4434 C C . LEU A 1 574 ? 2.895 27.297 57.156 1 95 574 LEU A C 1
ATOM 4436 O O . LEU A 1 574 ? 2.699 28.125 58.031 1 95 574 LEU A O 1
ATOM 4440 N N . ASP A 1 575 ? 3.211 26.078 57.375 1 94.31 575 ASP A N 1
ATOM 4441 C CA . ASP A 1 575 ? 3.354 25.578 58.719 1 94.31 575 ASP A CA 1
ATOM 4442 C C . ASP A 1 575 ? 4.523 26.25 59.438 1 94.31 575 ASP A C 1
ATOM 4444 O O . ASP A 1 575 ? 4.484 26.453 60.656 1 94.31 575 ASP A O 1
ATOM 4448 N N . ALA A 1 576 ? 5.496 26.609 58.656 1 91.38 576 ALA A N 1
ATOM 4449 C CA . ALA A 1 576 ? 6.668 27.281 59.188 1 91.38 576 ALA A CA 1
ATOM 4450 C C . ALA A 1 576 ? 6.438 28.781 59.312 1 91.38 576 ALA A C 1
ATOM 4452 O O . ALA A 1 576 ? 7.285 29.5 59.844 1 91.38 576 ALA A O 1
ATOM 4453 N N . GLY A 1 577 ? 5.312 29.312 58.781 1 90.06 577 GLY A N 1
ATOM 4454 C CA . GLY A 1 577 ? 4.98 30.719 58.875 1 90.06 577 GLY A CA 1
ATOM 4455 C C . GLY A 1 577 ? 5.785 31.578 57.906 1 90.06 577 GLY A C 1
ATOM 4456 O O . GLY A 1 577 ? 6.016 32.75 58.156 1 90.06 577 GLY A O 1
ATOM 4457 N N . ARG A 1 578 ? 6.262 31.031 56.844 1 90.38 578 ARG A N 1
ATOM 4458 C CA . ARG A 1 578 ? 7.148 31.734 55.906 1 90.38 578 ARG A CA 1
ATOM 4459 C C . ARG A 1 578 ? 6.613 31.656 54.5 1 90.38 578 ARG A C 1
ATOM 4461 O O . ARG A 1 578 ? 7.352 31.891 53.531 1 90.38 578 ARG A O 1
ATOM 4468 N N . ALA A 1 579 ? 5.383 31.281 54.375 1 91.94 579 ALA A N 1
ATOM 4469 C CA . ALA A 1 579 ? 4.828 31.031 53.031 1 91.94 579 ALA A CA 1
ATOM 4470 C C . ALA A 1 579 ? 4.488 32.344 52.312 1 91.94 579 ALA A C 1
ATOM 4472 O O . ALA A 1 579 ? 4.004 33.281 52.938 1 91.94 579 ALA A O 1
ATOM 4473 N N . PRO A 1 580 ? 4.832 32.406 51.031 1 94.12 580 PRO A N 1
ATOM 4474 C CA . PRO A 1 580 ? 4.301 33.5 50.219 1 94.12 580 PRO A CA 1
ATOM 4475 C C . PRO A 1 580 ? 2.814 33.344 49.906 1 94.12 580 PRO A C 1
ATOM 4477 O O . PRO A 1 580 ? 2.178 32.406 50.375 1 94.12 580 PRO A O 1
ATOM 4480 N N . ARG A 1 581 ? 2.307 34.219 49.125 1 94.12 581 ARG A N 1
ATOM 4481 C CA . ARG A 1 581 ? 0.88 34.219 48.812 1 94.12 581 ARG A CA 1
ATOM 4482 C C . ARG A 1 581 ? 0.513 33.094 47.875 1 94.12 581 ARG A C 1
ATOM 4484 O O . ARG A 1 581 ? -0.59 32.531 47.938 1 94.12 581 ARG A O 1
ATOM 4491 N N . ARG A 1 582 ? 1.479 32.781 47 1 96.5 582 ARG A N 1
ATOM 4492 C CA . ARG A 1 582 ? 1.086 31.766 46.031 1 96.5 582 ARG A CA 1
ATOM 4493 C C . ARG A 1 582 ? 2.291 30.953 45.562 1 96.5 582 ARG A C 1
ATOM 4495 O O . ARG A 1 582 ? 3.424 31.438 45.594 1 96.5 582 ARG A O 1
ATOM 4502 N N . MET A 1 583 ? 2.057 29.734 45.188 1 98 583 MET A N 1
ATOM 4503 C CA . MET A 1 583 ? 2.977 28.828 44.5 1 98 583 MET A CA 1
ATOM 4504 C C . MET A 1 583 ? 2.582 28.641 43.031 1 98 583 MET A C 1
ATOM 4506 O O . MET A 1 583 ? 1.475 28.188 42.75 1 98 583 MET A O 1
ATOM 4510 N N . ALA A 1 584 ? 3.506 29.109 42.156 1 98.31 584 ALA A N 1
ATOM 4511 C CA . ALA A 1 584 ? 3.227 29 40.719 1 98.31 584 ALA A CA 1
ATOM 4512 C C . ALA A 1 584 ? 3.779 27.703 40.156 1 98.31 584 ALA A C 1
ATOM 4514 O O . ALA A 1 584 ? 4.898 27.297 40.469 1 98.31 584 ALA A O 1
ATOM 4515 N N . VAL A 1 585 ? 2.971 27.047 39.344 1 97.81 585 VAL A N 1
ATOM 4516 C CA . VAL A 1 585 ? 3.355 25.797 38.688 1 97.81 585 VAL A CA 1
ATOM 4517 C C . VAL A 1 585 ? 3.053 25.875 37.219 1 97.81 585 VAL A C 1
ATOM 4519 O O . VAL A 1 585 ? 1.975 26.328 36.812 1 97.81 585 VAL A O 1
ATOM 4522 N N . ASN A 1 586 ? 4.027 25.484 36.375 1 95.31 586 ASN A N 1
ATOM 4523 C CA . ASN A 1 586 ? 3.838 25.438 34.906 1 95.31 586 ASN A CA 1
ATOM 4524 C C . ASN A 1 586 ? 2.951 24.266 34.5 1 95.31 586 ASN A C 1
ATOM 4526 O O . ASN A 1 586 ? 3.109 23.156 35 1 95.31 586 ASN A O 1
ATOM 4530 N N . VAL A 1 587 ? 2.025 24.531 33.594 1 93.25 587 VAL A N 1
ATOM 4531 C CA . VAL A 1 587 ? 1.124 23.5 33.094 1 93.25 587 VAL A CA 1
ATOM 4532 C C . VAL A 1 587 ? 1.125 23.516 31.578 1 93.25 587 VAL A C 1
ATOM 4534 O O . VAL A 1 587 ? 1.02 24.578 30.953 1 93.25 587 VAL A O 1
ATOM 4537 N N . SER A 1 588 ? 1.256 22.359 31.016 1 88.44 588 SER A N 1
ATOM 4538 C CA . SER A 1 588 ? 1.268 22.266 29.562 1 88.44 588 SER A CA 1
ATOM 4539 C C . SER A 1 588 ? -0.149 22.188 29 1 88.44 588 SER A C 1
ATOM 4541 O O . SER A 1 588 ? -1.099 21.906 29.734 1 88.44 588 SER A O 1
ATOM 4543 N N . THR A 1 589 ? -0.21 22.391 27.688 1 80.5 589 THR A N 1
ATOM 4544 C CA . THR A 1 589 ? -1.496 22.312 27 1 80.5 589 THR A CA 1
ATOM 4545 C C . THR A 1 589 ? -2.051 20.891 27.047 1 80.5 589 THR A C 1
ATOM 4547 O O . THR A 1 589 ? -3.266 20.703 27.141 1 80.5 589 THR A O 1
ATOM 4550 N N . VAL A 1 590 ? -1.186 19.922 27.016 1 76.38 590 VAL A N 1
ATOM 4551 C CA . VAL A 1 590 ? -1.578 18.516 27.047 1 76.38 590 VAL A CA 1
ATOM 4552 C C . VAL A 1 590 ? -2.275 18.219 28.375 1 76.38 590 VAL A C 1
ATOM 4554 O O . VAL A 1 590 ? -3.277 17.5 28.406 1 76.38 590 VAL A O 1
ATOM 4557 N N . GLN A 1 591 ? -1.809 18.766 29.406 1 85.44 591 GLN A N 1
ATOM 4558 C CA . GLN A 1 591 ? -2.398 18.578 30.719 1 85.44 591 GLN A CA 1
ATOM 4559 C C . GLN A 1 591 ? -3.766 19.25 30.812 1 85.44 591 GLN A C 1
ATOM 4561 O O . GLN A 1 591 ? -4.707 18.688 31.375 1 85.44 591 GLN A O 1
ATOM 4566 N N . LEU A 1 592 ? -3.869 20.391 30.266 1 83.25 592 LEU A N 1
ATOM 4567 C CA . LEU A 1 592 ? -5.105 21.172 30.328 1 83.25 592 LEU A CA 1
ATOM 4568 C C . LEU A 1 592 ? -6.219 20.469 29.547 1 83.25 592 LEU A C 1
ATOM 4570 O O . LEU A 1 592 ? -7.398 20.641 29.859 1 83.25 592 LEU A O 1
ATOM 4574 N N . GLN A 1 593 ? -5.812 19.797 28.547 1 75.62 593 GLN A N 1
ATOM 4575 C CA . GLN A 1 593 ? -6.785 19.125 27.703 1 75.62 593 GLN A CA 1
ATOM 4576 C C . GLN A 1 593 ? -7.219 17.797 28.312 1 75.62 593 GLN A C 1
ATOM 4578 O O . GLN A 1 593 ? -8.203 17.203 27.891 1 75.62 593 GLN A O 1
ATOM 4583 N N . ASP A 1 594 ? -6.477 17.328 29.297 1 74.06 594 ASP A N 1
ATOM 4584 C CA . ASP A 1 594 ? -6.836 16.094 29.984 1 74.06 594 ASP A CA 1
ATOM 4585 C C . ASP A 1 594 ? -8.117 16.281 30.797 1 74.06 594 ASP A C 1
ATOM 4587 O O . ASP A 1 594 ? -8.211 17.172 31.641 1 74.06 594 ASP A O 1
ATOM 4591 N N . PRO A 1 595 ? -9.109 15.469 30.594 1 73.31 595 PRO A N 1
ATOM 4592 C CA . PRO A 1 595 ? -10.375 15.602 31.312 1 73.31 595 PRO A CA 1
ATOM 4593 C C . PRO A 1 595 ? -10.211 15.453 32.812 1 73.31 595 PRO A C 1
ATOM 4595 O O . PRO A 1 595 ? -11.023 15.977 33.594 1 73.31 595 PRO A O 1
ATOM 4598 N N . GLY A 1 596 ? -9.203 14.758 33.219 1 81.56 596 GLY A N 1
ATOM 4599 C CA . GLY A 1 596 ? -9 14.539 34.656 1 81.56 596 GLY A CA 1
ATOM 4600 C C . GLY A 1 596 ? -8.141 15.617 35.281 1 81.56 596 GLY A C 1
ATOM 4601 O O . GLY A 1 596 ? -7.832 15.539 36.469 1 81.56 596 GLY A O 1
ATOM 4602 N N . PHE A 1 597 ? -7.824 16.656 34.531 1 89.25 597 PHE A N 1
ATOM 4603 C CA . PHE A 1 597 ? -6.867 17.641 35.031 1 89.25 597 PHE A CA 1
ATOM 4604 C C . PHE A 1 597 ? -7.449 18.422 36.188 1 89.25 597 PHE A C 1
ATOM 4606 O O . PHE A 1 597 ? -6.758 18.672 37.188 1 89.25 597 PHE A O 1
ATOM 4613 N N . LEU A 1 598 ? -8.75 18.797 36.125 1 92.44 598 LEU A N 1
ATOM 4614 C CA . LEU A 1 598 ? -9.406 19.547 37.188 1 92.44 598 LEU A CA 1
ATOM 4615 C C . LEU A 1 598 ? -9.398 18.734 38.5 1 92.44 598 LEU A C 1
ATOM 4617 O O . LEU A 1 598 ? -9.133 19.297 39.562 1 92.44 598 LEU A O 1
ATOM 4621 N N . GLN A 1 599 ? -9.68 17.531 38.312 1 93.12 599 GLN A N 1
ATOM 4622 C CA . GLN A 1 599 ? -9.688 16.656 39.469 1 93.12 599 GLN A CA 1
ATOM 4623 C C . GLN A 1 599 ? -8.289 16.531 40.062 1 93.12 599 GLN A C 1
ATOM 4625 O O . GLN A 1 599 ? -8.141 16.469 41.312 1 93.12 599 GLN A O 1
ATOM 4630 N N . THR A 1 600 ? -7.344 16.453 39.25 1 94.25 600 THR A N 1
ATOM 4631 C CA . THR A 1 600 ? -5.961 16.359 39.688 1 94.25 600 THR A CA 1
ATOM 4632 C C . THR A 1 600 ? -5.574 17.562 40.562 1 94.25 600 THR A C 1
ATOM 4634 O O . THR A 1 600 ? -4.953 17.406 41.594 1 94.25 600 THR A O 1
ATOM 4637 N N . VAL A 1 601 ? -5.957 18.719 40.094 1 96.94 601 VAL A N 1
ATOM 4638 C CA . VAL A 1 601 ? -5.641 19.953 40.812 1 96.94 601 VAL A CA 1
ATOM 4639 C C . VAL A 1 601 ? -6.406 20 42.125 1 96.94 601 VAL A C 1
ATOM 4641 O O . VAL A 1 601 ? -5.832 20.312 43.188 1 96.94 601 VAL A O 1
ATOM 4644 N N . SER A 1 602 ? -7.66 19.656 42.031 1 96.38 602 SER A N 1
ATOM 4645 C CA . SER A 1 602 ? -8.492 19.656 43.25 1 96.38 602 SER A CA 1
ATOM 4646 C C . SER A 1 602 ? -7.945 18.688 44.281 1 96.38 602 SER A C 1
ATOM 4648 O O . SER A 1 602 ? -7.906 19.016 45.469 1 96.38 602 SER A O 1
ATOM 4650 N N . ASN A 1 603 ? -7.551 17.578 43.844 1 96.12 603 ASN A N 1
ATOM 4651 C CA . ASN A 1 603 ? -7.012 16.562 44.75 1 96.12 603 ASN A CA 1
ATOM 4652 C C . ASN A 1 603 ? -5.711 17.031 45.406 1 96.12 603 ASN A C 1
ATOM 4654 O O . ASN A 1 603 ? -5.488 16.797 46.594 1 96.12 603 ASN A O 1
ATOM 4658 N N . ALA A 1 604 ? -4.879 17.578 44.594 1 96 604 ALA A N 1
ATOM 4659 C CA . ALA A 1 604 ? -3.604 18.062 45.125 1 96 604 ALA A CA 1
ATOM 4660 C C . ALA A 1 604 ? -3.824 19.109 46.219 1 96 604 ALA A C 1
ATOM 4662 O O . ALA A 1 604 ? -3.139 19.109 47.219 1 96 604 ALA A O 1
ATOM 4663 N N . LEU A 1 605 ? -4.742 20.047 46.062 1 96.81 605 LEU A N 1
ATOM 4664 C CA . LEU A 1 605 ? -5.066 21.094 47.031 1 96.81 605 LEU A CA 1
ATOM 4665 C C . LEU A 1 605 ? -5.641 20.469 48.281 1 96.81 605 LEU A C 1
ATOM 4667 O O . LEU A 1 605 ? -5.215 20.828 49.406 1 96.81 605 LEU A O 1
ATOM 4671 N N . ALA A 1 606 ? -6.551 19.531 48.094 1 96.25 606 ALA A N 1
ATOM 4672 C CA . ALA A 1 606 ? -7.23 18.906 49.219 1 96.25 606 ALA A CA 1
ATOM 4673 C C . ALA A 1 606 ? -6.258 18.062 50.062 1 96.25 606 ALA A C 1
ATOM 4675 O O . ALA A 1 606 ? -6.293 18.094 51.281 1 96.25 606 ALA A O 1
ATOM 4676 N N . GLU A 1 607 ? -5.488 17.359 49.375 1 96.5 607 GLU A N 1
ATOM 4677 C CA . GLU A 1 607 ? -4.543 16.453 50.031 1 96.5 607 GLU A CA 1
ATOM 4678 C C . GLU A 1 607 ? -3.584 17.234 50.938 1 96.5 607 GLU A C 1
ATOM 4680 O O . GLU A 1 607 ? -3.158 16.719 52 1 96.5 607 GLU A O 1
ATOM 4685 N N . HIS A 1 608 ? -3.248 18.359 50.562 1 96.38 608 HIS A N 1
ATOM 4686 C CA . HIS A 1 608 ? -2.25 19.109 51.312 1 96.38 608 HIS A CA 1
ATOM 4687 C C . HIS A 1 608 ? -2.887 20.266 52.062 1 96.38 608 HIS A C 1
ATOM 4689 O O . HIS A 1 608 ? -2.182 21.109 52.625 1 96.38 608 HIS A O 1
ATOM 4695 N N . GLY A 1 609 ? -4.18 20.359 52 1 95.69 609 GLY A N 1
ATOM 4696 C CA . GLY A 1 609 ? -4.91 21.359 52.75 1 95.69 609 GLY A CA 1
ATOM 4697 C C . GLY A 1 609 ? -4.637 22.781 52.281 1 95.69 609 GLY A C 1
ATOM 4698 O O . GLY A 1 609 ? -4.477 23.688 53.094 1 95.69 609 GLY A O 1
ATOM 4699 N N . LEU A 1 610 ? -4.527 22.984 51.094 1 96.81 610 LEU A N 1
ATOM 4700 C CA . LEU A 1 610 ? -4.27 24.312 50.531 1 96.81 610 LEU A CA 1
ATOM 4701 C C . LEU A 1 610 ? -5.543 24.922 49.938 1 96.81 610 LEU A C 1
ATOM 4703 O O . LEU A 1 610 ? -6.43 24.188 49.5 1 96.81 610 LEU A O 1
ATOM 4707 N N . GLN A 1 611 ? -5.605 26.25 50.031 1 96.62 611 GLN A N 1
ATOM 4708 C CA . GLN A 1 611 ? -6.668 26.969 49.344 1 96.62 611 GLN A CA 1
ATOM 4709 C C . GLN A 1 611 ? -6.297 27.234 47.906 1 96.62 611 GLN A C 1
ATOM 4711 O O . GLN A 1 611 ? -5.113 27.328 47.562 1 96.62 611 GLN A O 1
ATOM 4716 N N . GLY A 1 612 ? -7.242 27.375 47.094 1 96.94 612 GLY A N 1
ATOM 4717 C CA . GLY A 1 612 ? -7.012 27.625 45.656 1 96.94 612 GLY A CA 1
ATOM 4718 C C . GLY A 1 612 ? -6.141 28.844 45.406 1 96.94 612 GLY A C 1
ATOM 4719 O O . GLY A 1 612 ? -5.281 28.812 44.531 1 96.94 612 GLY A O 1
ATOM 4720 N N . ALA A 1 613 ? -6.309 29.828 46.156 1 95.88 613 ALA A N 1
ATOM 4721 C CA . ALA A 1 613 ? -5.609 31.094 45.969 1 95.88 613 ALA A CA 1
ATOM 4722 C C . ALA A 1 613 ? -4.109 30.938 46.188 1 95.88 613 ALA A C 1
ATOM 4724 O O . ALA A 1 613 ? -3.32 31.797 45.812 1 95.88 613 ALA A O 1
ATOM 4725 N N . GLN A 1 614 ? -3.754 29.875 46.844 1 97.19 614 GLN A N 1
ATOM 4726 C CA . GLN A 1 614 ? -2.348 29.641 47.156 1 97.19 614 GLN A CA 1
ATOM 4727 C C . GLN A 1 614 ? -1.641 28.938 46 1 97.19 614 GLN A C 1
ATOM 4729 O O . GLN A 1 614 ? -0.434 28.688 46.062 1 97.19 614 GLN A O 1
ATOM 4734 N N . LEU A 1 615 ? -2.365 28.625 45 1 97.88 615 LEU A N 1
ATOM 4735 C CA . LEU A 1 615 ? -1.817 27.969 43.812 1 97.88 615 LEU A CA 1
ATOM 4736 C C . LEU A 1 615 ? -2.059 28.812 42.562 1 97.88 615 LEU A C 1
ATOM 4738 O O . LEU A 1 615 ? -3.158 29.344 42.375 1 97.88 615 LEU A O 1
ATOM 4742 N N . GLU A 1 616 ? -1.041 29 41.75 1 98.12 616 GLU A N 1
ATOM 4743 C CA . GLU A 1 616 ? -1.147 29.641 40.438 1 98.12 616 GLU A CA 1
ATOM 4744 C C . GLU A 1 616 ? -0.674 28.703 39.344 1 98.12 616 GLU A C 1
ATOM 4746 O O . GLU A 1 616 ? 0.392 28.094 39.438 1 98.12 616 GLU A O 1
ATOM 4751 N N . LEU A 1 617 ? -1.476 28.578 38.375 1 96.94 617 LEU A N 1
ATOM 4752 C CA . LEU A 1 617 ? -1.096 27.766 37.219 1 96.94 617 LEU A CA 1
ATOM 4753 C C . LEU A 1 617 ? -0.637 28.672 36.062 1 96.94 617 LEU A C 1
ATOM 4755 O O . LEU A 1 617 ? -1.311 29.641 35.719 1 96.94 617 LEU A O 1
ATOM 4759 N N . GLU A 1 618 ? 0.528 28.375 35.562 1 95.88 618 GLU A N 1
ATOM 4760 C CA . GLU A 1 618 ? 1.085 29.125 34.438 1 95.88 618 GLU A CA 1
ATOM 4761 C C . GLU A 1 618 ? 0.928 28.359 33.125 1 95.88 618 GLU A C 1
ATOM 4763 O O . GLU A 1 618 ? 1.39 27.219 33 1 95.88 618 GLU A O 1
ATOM 4768 N N . ILE A 1 619 ? 0.299 29.016 32.188 1 90.88 619 ILE A N 1
ATOM 4769 C CA . ILE A 1 619 ? 0.098 28.406 30.875 1 90.88 619 ILE A CA 1
ATOM 4770 C C . ILE A 1 619 ? 0.785 29.266 29.812 1 90.88 619 ILE A C 1
ATOM 4772 O O . ILE A 1 619 ? 0.967 30.469 30 1 90.88 619 ILE A O 1
ATOM 4776 N N . THR A 1 620 ? 1.218 28.594 28.766 1 84.81 620 THR A N 1
ATOM 4777 C CA . THR A 1 620 ? 1.905 29.344 27.719 1 84.81 620 THR A CA 1
ATOM 4778 C C . THR A 1 620 ? 0.904 30.062 26.828 1 84.81 620 THR A C 1
ATOM 4780 O O . THR A 1 620 ? -0.279 29.719 26.797 1 84.81 620 THR A O 1
ATOM 4783 N N . GLU A 1 621 ? 1.422 30.984 26.094 1 77.44 621 GLU A N 1
ATOM 4784 C CA . GLU A 1 621 ? 0.611 31.797 25.203 1 77.44 621 GLU A CA 1
ATOM 4785 C C . GLU A 1 621 ? 0.002 30.969 24.094 1 77.44 621 GLU A C 1
ATOM 4787 O O . GLU A 1 621 ? -1.075 31.297 23.578 1 77.44 621 GLU A O 1
ATOM 4792 N N . SER A 1 622 ? 0.648 29.906 23.688 1 69.94 622 SER A N 1
ATOM 4793 C CA . SER A 1 622 ? 0.23 29.078 22.562 1 69.94 622 SER A CA 1
ATOM 4794 C C . SER A 1 622 ? -1.071 28.344 22.859 1 69.94 622 SER A C 1
ATOM 4796 O O . SER A 1 622 ? -1.763 27.891 21.953 1 69.94 622 SER A O 1
ATOM 4798 N N . VAL A 1 623 ? -1.399 28.141 24.078 1 62.78 623 VAL A N 1
ATOM 4799 C CA . VAL A 1 623 ? -2.633 27.484 24.5 1 62.78 623 VAL A CA 1
ATOM 4800 C C . VAL A 1 623 ? -3.838 28.266 23.984 1 62.78 623 VAL A C 1
ATOM 4802 O O . VAL A 1 623 ? -4.898 27.688 23.734 1 62.78 623 VAL A O 1
ATOM 4805 N N . ALA A 1 624 ? -3.561 29.484 23.797 1 58.47 624 ALA A N 1
ATOM 4806 C CA . ALA A 1 624 ? -4.652 30.375 23.438 1 58.47 624 ALA A CA 1
ATOM 4807 C C . ALA A 1 624 ? -5.125 30.109 22 1 58.47 624 ALA A C 1
ATOM 4809 O O . ALA A 1 624 ? -6.207 30.562 21.609 1 58.47 624 ALA A O 1
ATOM 4810 N N . VAL A 1 625 ? -4.328 29.219 21.25 1 56.72 625 VAL A N 1
ATOM 4811 C CA . VAL A 1 625 ? -4.656 28.938 19.859 1 56.72 625 VAL A CA 1
ATOM 4812 C C . VAL A 1 625 ? -5.625 27.75 19.781 1 56.72 625 VAL A C 1
ATOM 4814 O O . VAL A 1 625 ? -6.277 27.547 18.766 1 56.72 625 VAL A O 1
ATOM 4817 N N . LEU A 1 626 ? -5.797 26.844 20.781 1 56.38 626 LEU A N 1
ATOM 4818 C CA . LEU A 1 626 ? -6.609 25.641 20.766 1 56.38 626 LEU A CA 1
ATOM 4819 C C . LEU A 1 626 ? -8.094 25.984 20.797 1 56.38 626 LEU A C 1
ATOM 4821 O O . LEU A 1 626 ? -8.484 27.016 21.328 1 56.38 626 LEU A O 1
ATOM 4825 N N . PRO A 1 627 ? -8.914 25.078 20.047 1 55.66 627 PRO A N 1
ATOM 4826 C CA . PRO A 1 627 ? -10.359 25.297 20.094 1 55.66 627 PRO A CA 1
ATOM 4827 C C . PRO A 1 627 ? -10.898 25.453 21.516 1 55.66 627 PRO A C 1
ATOM 4829 O O . PRO A 1 627 ? -10.508 24.688 22.406 1 55.66 627 PRO A O 1
ATOM 4832 N N . THR A 1 628 ? -11.539 26.562 21.844 1 59.69 628 THR A N 1
ATOM 4833 C CA . THR A 1 628 ? -11.672 27.516 22.938 1 59.69 628 THR A CA 1
ATOM 4834 C C . THR A 1 628 ? -12.719 27.031 23.953 1 59.69 628 THR A C 1
ATOM 4836 O O . THR A 1 628 ? -12.547 27.203 25.156 1 59.69 628 THR A O 1
ATOM 4839 N N . GLN A 1 629 ? -13.578 26.078 23.531 1 64.88 629 GLN A N 1
ATOM 4840 C CA . GLN A 1 629 ? -14.648 26.031 24.516 1 64.88 629 GLN A CA 1
ATOM 4841 C C . GLN A 1 629 ? -14.258 25.188 25.719 1 64.88 629 GLN A C 1
ATOM 4843 O O . GLN A 1 629 ? -14.492 25.578 26.859 1 64.88 629 GLN A O 1
ATOM 4848 N N . LEU A 1 630 ? -13.578 24.094 25.453 1 69.25 630 LEU A N 1
ATOM 4849 C CA . LEU A 1 630 ? -13.172 23.219 26.531 1 69.25 630 LEU A CA 1
ATOM 4850 C C . LEU A 1 630 ? -12.094 23.875 27.406 1 69.25 630 LEU A C 1
ATOM 4852 O O . LEU A 1 630 ? -12.133 23.766 28.625 1 69.25 630 LEU A O 1
ATOM 4856 N N . LEU A 1 631 ? -11.234 24.516 26.734 1 74.88 631 LEU A N 1
ATOM 4857 C CA . LEU A 1 631 ? -10.172 25.188 27.469 1 74.88 631 LEU A CA 1
ATOM 4858 C C . LEU A 1 631 ? -10.742 26.281 28.375 1 74.88 631 LEU A C 1
ATOM 4860 O O . LEU A 1 631 ? -10.344 26.391 29.547 1 74.88 631 LEU A O 1
ATOM 4864 N N . GLN A 1 632 ? -11.672 26.969 27.828 1 80.94 632 GLN A N 1
ATOM 4865 C CA . GLN A 1 632 ? -12.289 28.047 28.609 1 80.94 632 GLN A CA 1
ATOM 4866 C C . GLN A 1 632 ? -13.047 27.484 29.812 1 80.94 632 GLN A C 1
ATOM 4868 O O . GLN A 1 632 ? -13.039 28.078 30.891 1 80.94 632 GLN A O 1
ATOM 4873 N N . ALA A 1 633 ? -13.672 26.422 29.547 1 83.94 633 ALA A N 1
ATOM 4874 C CA . ALA A 1 633 ? -14.43 25.797 30.625 1 83.94 633 ALA A CA 1
ATOM 4875 C C . ALA A 1 633 ? -13.508 25.297 31.734 1 83.94 633 ALA A C 1
ATOM 4877 O O . ALA A 1 633 ? -13.805 25.453 32.906 1 83.94 633 ALA A O 1
ATOM 4878 N N . THR A 1 634 ? -12.445 24.734 31.344 1 87.75 634 THR A N 1
ATOM 4879 C CA . THR A 1 634 ? -11.484 24.219 32.312 1 87.75 634 THR A CA 1
ATOM 4880 C C . THR A 1 634 ? -10.867 25.359 33.125 1 87.75 634 THR A C 1
ATOM 4882 O O . THR A 1 634 ? -10.758 25.266 34.344 1 87.75 634 THR A O 1
ATOM 4885 N N . LEU A 1 635 ? -10.516 26.375 32.469 1 90.31 635 LEU A N 1
ATOM 4886 C CA . LEU A 1 635 ? -9.898 27.516 33.156 1 90.31 635 LEU A CA 1
ATOM 4887 C C . LEU A 1 635 ? -10.883 28.188 34.094 1 90.31 635 LEU A C 1
ATOM 4889 O O . LEU A 1 635 ? -10.508 28.609 35.219 1 90.31 635 LEU A O 1
ATOM 4893 N N . SER A 1 636 ? -12.078 28.234 33.656 1 91.56 636 SER A N 1
ATOM 4894 C CA . SER A 1 636 ? -13.117 28.812 34.5 1 91.56 636 SER A CA 1
ATOM 4895 C C . SER A 1 636 ? -13.352 27.969 35.75 1 91.56 636 SER A C 1
ATOM 4897 O O . SER A 1 636 ? -13.547 28.5 36.844 1 91.56 636 SER A O 1
ATOM 4899 N N . ALA A 1 637 ? -13.359 26.719 35.531 1 93.69 637 ALA A N 1
ATOM 4900 C CA . ALA A 1 637 ? -13.547 25.812 36.656 1 93.69 637 ALA A CA 1
ATOM 4901 C C . ALA A 1 637 ? -12.391 25.938 37.656 1 93.69 637 ALA A C 1
ATOM 4903 O O . ALA A 1 637 ? -12.602 25.859 38.875 1 93.69 637 ALA A O 1
ATOM 4904 N N . LEU A 1 638 ? -11.289 26.062 37.188 1 95 638 LEU A N 1
ATOM 4905 C CA . LEU A 1 638 ? -10.125 26.234 38.031 1 95 638 LEU A CA 1
ATOM 4906 C C . LEU A 1 638 ? -10.219 27.531 38.844 1 95 638 LEU A C 1
ATOM 4908 O O . LEU A 1 638 ? -9.891 27.562 40.031 1 95 638 LEU A O 1
ATOM 4912 N N . ARG A 1 639 ? -10.641 28.562 38.25 1 94 639 ARG A N 1
ATOM 4913 C CA . ARG A 1 639 ? -10.805 29.859 38.938 1 94 639 ARG A CA 1
ATOM 4914 C C . ARG A 1 639 ? -11.867 29.766 40.031 1 94 639 ARG A C 1
ATOM 4916 O O . ARG A 1 639 ? -11.75 30.422 41.062 1 94 639 ARG A O 1
ATOM 4923 N N . THR A 1 640 ? -12.867 29.031 39.75 1 94.06 640 THR A N 1
ATOM 4924 C CA . THR A 1 640 ? -13.914 28.828 40.719 1 94.06 640 THR A CA 1
ATOM 4925 C C . THR A 1 640 ? -13.359 28.156 41.969 1 94.06 640 THR A C 1
ATOM 4927 O O . THR A 1 640 ? -13.828 28.406 43.094 1 94.06 640 THR A O 1
ATOM 4930 N N . LEU A 1 641 ? -12.367 27.344 41.75 1 94.94 641 LEU A N 1
ATOM 4931 C CA . LEU A 1 641 ? -11.688 26.703 42.875 1 94.94 641 LEU A CA 1
ATOM 4932 C C . LEU A 1 641 ? -10.812 27.703 43.625 1 94.94 641 LEU A C 1
ATOM 4934 O O . LEU A 1 641 ? -10.312 27.391 44.719 1 94.94 641 LEU A O 1
ATOM 4938 N N . GLY A 1 642 ? -10.664 28.859 43.031 1 95.81 642 GLY A N 1
ATOM 4939 C CA . GLY A 1 642 ? -9.844 29.891 43.625 1 95.81 642 GLY A CA 1
ATOM 4940 C C . GLY A 1 642 ? -8.43 29.938 43.094 1 95.81 642 GLY A C 1
ATOM 4941 O O . GLY A 1 642 ? -7.621 30.766 43.5 1 95.81 642 GLY A O 1
ATOM 4942 N N . VAL A 1 643 ? -8.133 29.031 42.188 1 97.25 643 VAL A N 1
ATOM 4943 C CA . VAL A 1 643 ? -6.805 28.953 41.594 1 97.25 643 VAL A CA 1
ATOM 4944 C C . VAL A 1 643 ? -6.594 30.141 40.656 1 97.25 643 VAL A C 1
ATOM 4946 O O . VAL A 1 643 ? -7.496 30.5 39.875 1 97.25 643 VAL A O 1
ATOM 4949 N N . THR A 1 644 ? -5.461 30.75 40.688 1 96.81 644 THR A N 1
ATOM 4950 C CA . THR A 1 644 ? -5.148 31.828 39.781 1 96.81 644 THR A CA 1
ATOM 4951 C C . THR A 1 644 ? -4.461 31.297 38.531 1 96.81 644 THR A C 1
ATOM 4953 O O . THR A 1 644 ? -3.762 30.281 38.562 1 96.81 644 THR A O 1
ATOM 4956 N N . ILE A 1 645 ? -4.691 31.953 37.469 1 95.5 645 ILE A N 1
ATOM 4957 C CA . ILE A 1 645 ? -4.141 31.516 36.188 1 95.5 645 ILE A CA 1
ATOM 4958 C C . ILE A 1 645 ? -3.275 32.625 35.594 1 95.5 645 ILE A C 1
ATOM 4960 O O . ILE A 1 645 ? -3.719 33.781 35.469 1 95.5 645 ILE A O 1
ATOM 4964 N N . ALA A 1 646 ? -2.047 32.281 35.219 1 95.38 646 ALA A N 1
ATOM 4965 C CA . ALA A 1 646 ? -1.122 33.25 34.625 1 95.38 646 ALA A CA 1
ATOM 4966 C C . ALA A 1 646 ? -0.705 32.781 33.219 1 95.38 646 ALA A C 1
ATOM 4968 O O . ALA A 1 646 ? -0.559 31.578 32.969 1 95.38 646 ALA A O 1
ATOM 4969 N N . ILE A 1 647 ? -0.54 33.719 32.344 1 91.5 647 ILE A N 1
ATOM 4970 C CA . ILE A 1 647 ? 0.026 33.406 31.016 1 91.5 647 ILE A CA 1
ATOM 4971 C C . ILE A 1 647 ? 1.533 33.656 31.047 1 91.5 647 ILE A C 1
ATOM 4973 O O . ILE A 1 647 ? 1.985 34.75 31.312 1 91.5 647 ILE A O 1
ATOM 4977 N N . ASP A 1 648 ? 2.182 32.625 30.734 1 90.31 648 ASP A N 1
ATOM 4978 C CA . ASP A 1 648 ? 3.641 32.688 30.766 1 90.31 648 ASP A CA 1
ATOM 4979 C C . ASP A 1 648 ? 4.207 33 29.391 1 90.31 648 ASP A C 1
ATOM 4981 O O . ASP A 1 648 ? 3.531 32.781 28.375 1 90.31 648 ASP A O 1
ATOM 4985 N N . ASP A 1 649 ? 5.406 33.562 29.375 1 88.06 649 ASP A N 1
ATOM 4986 C CA . ASP A 1 649 ? 6.164 33.875 28.156 1 88.06 649 ASP A CA 1
ATOM 4987 C C . ASP A 1 649 ? 5.336 34.719 27.203 1 88.06 649 ASP A C 1
ATOM 4989 O O . ASP A 1 649 ? 5.348 34.469 25.984 1 88.06 649 ASP A O 1
ATOM 4993 N N . PHE A 1 650 ? 4.641 35.562 27.734 1 86.5 650 PHE A N 1
ATOM 4994 C CA . PHE A 1 650 ? 3.77 36.375 26.891 1 86.5 650 PHE A CA 1
ATOM 4995 C C . PHE A 1 650 ? 4.59 37.281 25.969 1 86.5 650 PHE A C 1
ATOM 4997 O O . PHE A 1 650 ? 5.547 37.906 26.406 1 86.5 650 PHE A O 1
ATOM 5004 N N . GLY A 1 651 ? 4.246 37.281 24.75 1 78.19 651 GLY A N 1
ATOM 5005 C CA . GLY A 1 651 ? 4.926 38.094 23.75 1 78.19 651 GLY A CA 1
ATOM 5006 C C . GLY A 1 651 ? 5.707 37.25 22.75 1 78.19 651 GLY A C 1
ATOM 5007 O O . GLY A 1 651 ? 6.031 37.719 21.656 1 78.19 651 GLY A O 1
ATOM 5008 N N . THR A 1 652 ? 6.008 36.031 23.125 1 76 652 THR A N 1
ATOM 5009 C CA . THR A 1 652 ? 6.84 35.188 22.266 1 76 652 THR A CA 1
ATOM 5010 C C . THR A 1 652 ? 5.98 34.25 21.438 1 76 652 THR A C 1
ATOM 5012 O O . THR A 1 652 ? 6.445 33.688 20.438 1 76 652 THR A O 1
ATOM 5015 N N . GLY A 1 653 ? 4.879 34 21.875 1 73.88 653 GLY A N 1
ATOM 5016 C CA . GLY A 1 653 ? 4 33.062 21.172 1 73.88 653 GLY A CA 1
ATOM 5017 C C . GLY A 1 653 ? 2.924 33.781 20.359 1 73.88 653 GLY A C 1
ATOM 5018 O O . GLY A 1 653 ? 3.01 34.969 20.125 1 73.88 653 GLY A O 1
ATOM 5019 N N . TYR A 1 654 ? 2.004 33 19.828 1 67.5 654 TYR A N 1
ATOM 5020 C CA . TYR A 1 654 ? 0.917 33.5 19.016 1 67.5 654 TYR A CA 1
ATOM 5021 C C . TYR A 1 654 ? -0.389 33.562 19.797 1 67.5 654 TYR A C 1
ATOM 5023 O O . TYR A 1 654 ? -0.721 32.594 20.5 1 67.5 654 TYR A O 1
ATOM 5031 N N . SER A 1 655 ? -0.919 34.781 19.922 1 68.38 655 SER A N 1
ATOM 5032 C CA . SER A 1 655 ? -2.186 34.906 20.641 1 68.38 655 SER A CA 1
ATOM 5033 C C . SER A 1 655 ? -3.152 35.812 19.906 1 68.38 655 SER A C 1
ATOM 5035 O O . SER A 1 655 ? -2.74 36.594 19.031 1 68.38 655 SER A O 1
ATOM 5037 N N . SER A 1 656 ? -4.418 35.531 20.172 1 72.81 656 SER A N 1
ATOM 5038 C CA . SER A 1 656 ? -5.473 36.438 19.719 1 72.81 656 SER A CA 1
ATOM 5039 C C . SER A 1 656 ? -5.941 37.375 20.828 1 72.81 656 SER A C 1
ATOM 5041 O O . SER A 1 656 ? -6.152 36.938 21.953 1 72.81 656 SER A O 1
ATOM 5043 N N . LEU A 1 657 ? -5.914 38.688 20.594 1 75.5 657 LEU A N 1
ATOM 5044 C CA . LEU A 1 657 ? -6.359 39.656 21.578 1 75.5 657 LEU A CA 1
ATOM 5045 C C . LEU A 1 657 ? -7.785 39.344 22.031 1 75.5 657 LEU A C 1
ATOM 5047 O O . LEU A 1 657 ? -8.117 39.531 23.219 1 75.5 657 LEU A O 1
ATOM 5051 N N . SER A 1 658 ? -8.602 39 21.062 1 75.31 658 SER A N 1
ATOM 5052 C CA . SER A 1 658 ? -9.977 38.656 21.391 1 75.31 658 SER A CA 1
ATOM 5053 C C . SER A 1 658 ? -10.047 37.469 22.344 1 75.31 658 SER A C 1
ATOM 5055 O O . SER A 1 658 ? -10.875 37.438 23.25 1 75.31 658 SER A O 1
ATOM 5057 N N . TYR A 1 659 ? -9.227 36.625 22.109 1 73.88 659 TYR A N 1
ATOM 5058 C CA . TYR A 1 659 ? -9.219 35.406 22.953 1 73.88 659 TYR A CA 1
ATOM 5059 C C . TYR A 1 659 ? -8.664 35.719 24.344 1 73.88 659 TYR A C 1
ATOM 5061 O O . TYR A 1 659 ? -9.148 35.188 25.328 1 73.88 659 TYR A O 1
ATOM 5069 N N . LEU A 1 660 ? -7.633 36.531 24.359 1 77.38 660 LEU A N 1
ATOM 5070 C CA . LEU A 1 660 ? -7.031 36.906 25.625 1 77.38 660 LEU A CA 1
ATOM 5071 C C . LEU A 1 660 ? -8.047 37.594 26.531 1 77.38 660 LEU A C 1
ATOM 5073 O O . LEU A 1 660 ? -8.031 37.406 27.75 1 77.38 660 LEU A O 1
ATOM 5077 N N . GLU A 1 661 ? -8.875 38.312 25.922 1 78.12 661 GLU A N 1
ATOM 5078 C CA . GLU A 1 661 ? -9.883 39.031 26.688 1 78.12 661 GLU A CA 1
ATOM 5079 C C . GLU A 1 661 ? -10.938 38.094 27.25 1 78.12 661 GLU A C 1
ATOM 5081 O O . GLU A 1 661 ? -11.539 38.375 28.281 1 78.12 661 GLU A O 1
ATOM 5086 N N . ARG A 1 662 ? -11.164 37.062 26.609 1 78.88 662 ARG A N 1
ATOM 5087 C CA . ARG A 1 662 ? -12.234 36.156 27 1 78.88 662 ARG A CA 1
ATOM 5088 C C . ARG A 1 662 ? -11.742 35.125 28.031 1 78.88 662 ARG A C 1
ATOM 5090 O O . ARG A 1 662 ? -12.531 34.562 28.766 1 78.88 662 ARG A O 1
ATOM 5097 N N . LEU A 1 663 ? -10.547 34.906 28.078 1 83 663 LEU A N 1
ATOM 5098 C CA . LEU A 1 663 ? -9.992 33.906 28.984 1 83 663 LEU A CA 1
ATOM 5099 C C . LEU A 1 663 ? -9.977 34.406 30.422 1 83 663 LEU A C 1
ATOM 5101 O O . LEU A 1 663 ? -9.688 35.594 30.656 1 83 663 LEU A O 1
ATOM 5105 N N . PRO A 1 664 ? -10.352 33.531 31.344 1 88.62 664 PRO A N 1
ATOM 5106 C CA . PRO A 1 664 ? -10.281 33.906 32.75 1 88.62 664 PRO A CA 1
ATOM 5107 C C . PRO A 1 664 ? -8.852 33.906 33.281 1 88.62 664 PRO A C 1
ATOM 5109 O O . PRO A 1 664 ? -8.469 33 34.031 1 88.62 664 PRO A O 1
ATOM 5112 N N . LEU A 1 665 ? -8.133 34.969 33 1 90.94 665 LEU A N 1
ATOM 5113 C CA . LEU A 1 665 ? -6.734 35.094 33.406 1 90.94 665 LEU A CA 1
ATOM 5114 C C . LEU A 1 665 ? -6.59 36.062 34.562 1 90.94 665 LEU A C 1
ATOM 5116 O O . LEU A 1 665 ? -7.406 36.969 34.719 1 90.94 665 LEU A O 1
ATOM 5120 N N . ASP A 1 666 ? -5.523 35.812 35.344 1 94.31 666 ASP A N 1
ATOM 5121 C CA . ASP A 1 666 ? -5.281 36.688 36.469 1 94.31 666 ASP A CA 1
ATOM 5122 C C . ASP A 1 666 ? -3.971 37.469 36.312 1 94.31 666 ASP A C 1
ATOM 5124 O O . ASP A 1 666 ? -3.793 38.531 36.875 1 94.31 666 ASP A O 1
ATOM 5128 N N . ARG A 1 667 ? -3.135 36.906 35.469 1 94.94 667 ARG A N 1
ATOM 5129 C CA . ARG A 1 667 ? -1.8 37.5 35.375 1 94.94 667 ARG A CA 1
ATOM 5130 C C . ARG A 1 667 ? -1.176 37.219 34 1 94.94 667 ARG A C 1
ATOM 5132 O O . ARG A 1 667 ? -1.446 36.219 33.375 1 94.94 667 ARG A O 1
ATOM 5139 N N . ILE A 1 668 ? -0.361 38.25 33.594 1 93.31 668 ILE A N 1
ATOM 5140 C CA . ILE A 1 668 ? 0.467 38.094 32.406 1 93.31 668 ILE A CA 1
ATOM 5141 C C . ILE A 1 668 ? 1.941 38.219 32.781 1 93.31 668 ILE A C 1
ATOM 5143 O O . ILE A 1 668 ? 2.322 39.125 33.531 1 93.31 668 ILE A O 1
ATOM 5147 N N . LYS A 1 669 ? 2.752 37.281 32.344 1 95.56 669 LYS A N 1
ATOM 5148 C CA . LYS A 1 669 ? 4.188 37.344 32.625 1 95.56 669 LYS A CA 1
ATOM 5149 C C . LYS A 1 669 ? 4.965 37.75 31.375 1 95.56 669 LYS A C 1
ATOM 5151 O O . LYS A 1 669 ? 4.863 37.125 30.312 1 95.56 669 LYS A O 1
ATOM 5156 N N . ILE A 1 670 ? 5.75 38.812 31.516 1 93.06 670 ILE A N 1
ATOM 5157 C CA . ILE A 1 670 ? 6.59 39.312 30.422 1 93.06 670 ILE A CA 1
ATOM 5158 C C . ILE A 1 670 ? 7.816 38.406 30.281 1 93.06 670 ILE A C 1
ATOM 5160 O O . ILE A 1 670 ? 8.539 38.188 31.266 1 93.06 670 ILE A O 1
ATOM 5164 N N . ASP A 1 671 ? 8.031 37.969 29.141 1 90.69 671 ASP A N 1
ATOM 5165 C CA . ASP A 1 671 ? 9.133 37.031 28.875 1 90.69 671 ASP A CA 1
ATOM 5166 C C . ASP A 1 671 ? 10.484 37.688 29.156 1 90.69 671 ASP A C 1
ATOM 5168 O O . ASP A 1 671 ? 10.656 38.906 28.922 1 90.69 671 ASP A O 1
ATOM 5172 N N . ARG A 1 672 ? 11.383 36.906 29.5 1 91.12 672 ARG A N 1
ATOM 5173 C CA . ARG A 1 672 ? 12.719 37.375 29.875 1 91.12 672 ARG A CA 1
ATOM 5174 C C . ARG A 1 672 ? 13.422 38 28.688 1 91.12 672 ARG A C 1
ATOM 5176 O O . ARG A 1 672 ? 14.258 38.906 28.859 1 91.12 672 ARG A O 1
ATOM 5183 N N . SER A 1 673 ? 13.156 37.594 27.516 1 87.38 673 SER A N 1
ATOM 5184 C CA . SER A 1 673 ? 13.812 38.125 26.328 1 87.38 673 SER A CA 1
ATOM 5185 C C . SER A 1 673 ? 13.539 39.625 26.172 1 87.38 673 SER A C 1
ATOM 5187 O O . SER A 1 673 ? 14.375 40.344 25.625 1 87.38 673 SER A O 1
ATOM 5189 N N . PHE A 1 674 ? 12.453 40.094 26.734 1 87.31 674 PHE A N 1
ATOM 5190 C CA . PHE A 1 674 ? 12.086 41.5 26.609 1 87.31 674 PHE A CA 1
ATOM 5191 C C . PHE A 1 674 ? 12.625 42.312 27.781 1 87.31 674 PHE A C 1
ATOM 5193 O O . PHE A 1 674 ? 12.734 43.531 27.703 1 87.31 674 PHE A O 1
ATOM 5200 N N . VAL A 1 675 ? 12.93 41.594 28.75 1 89.06 675 VAL A N 1
ATOM 5201 C CA . VAL A 1 675 ? 13.391 42.25 29.969 1 89.06 675 VAL A CA 1
ATOM 5202 C C . VAL A 1 675 ? 14.906 42.406 29.938 1 89.06 675 VAL A C 1
ATOM 5204 O O . VAL A 1 675 ? 15.438 43.438 30.391 1 89.06 675 VAL A O 1
ATOM 5207 N N . ARG A 1 676 ? 15.531 41.406 29.375 1 84.06 676 ARG A N 1
ATOM 5208 C CA . ARG A 1 676 ? 16.984 41.438 29.312 1 84.06 676 ARG A CA 1
ATOM 5209 C C . ARG A 1 676 ? 17.484 42.562 28.422 1 84.06 676 ARG A C 1
ATOM 5211 O O . ARG A 1 676 ? 18.594 43.062 28.625 1 84.06 676 ARG A O 1
ATOM 5218 N N . GLN A 1 677 ? 16.719 42.938 27.484 1 80.81 677 GLN A N 1
ATOM 5219 C CA . GLN A 1 677 ? 17.156 43.938 26.516 1 80.81 677 GLN A CA 1
ATOM 5220 C C . GLN A 1 677 ? 16.297 45.219 26.641 1 80.81 677 GLN A C 1
ATOM 5222 O O . GLN A 1 677 ? 15.906 45.781 25.625 1 80.81 677 GLN A O 1
ATOM 5227 N N . LEU A 1 678 ? 15.953 45.562 27.828 1 84.31 678 LEU A N 1
ATOM 5228 C CA . LEU A 1 678 ? 15.133 46.75 28.047 1 84.31 678 LEU A CA 1
ATOM 5229 C C . LEU A 1 678 ? 15.883 48.031 27.625 1 84.31 678 LEU A C 1
ATOM 5231 O O . LEU A 1 678 ? 15.273 49.094 27.453 1 84.31 678 LEU A O 1
ATOM 5235 N N . GLY A 1 679 ? 17.219 47.812 27.516 1 75.25 679 GLY A N 1
ATOM 5236 C CA . GLY A 1 679 ? 18 48.906 27 1 75.25 679 GLY A CA 1
ATOM 5237 C C . GLY A 1 679 ? 17.812 49.156 25.516 1 75.25 679 GLY A C 1
ATOM 5238 O O . GLY A 1 679 ? 18.078 50.25 25.016 1 75.25 679 GLY A O 1
ATOM 5239 N N . GLU A 1 680 ? 17.359 48.156 24.938 1 77.06 680 GLU A N 1
ATOM 5240 C CA . GLU A 1 680 ? 17.094 48.281 23.516 1 77.06 680 GLU A CA 1
ATOM 5241 C C . GLU A 1 680 ? 15.656 48.75 23.25 1 77.06 680 GLU A C 1
ATOM 5243 O O . GLU A 1 680 ? 14.719 48.281 23.891 1 77.06 680 GLU A O 1
ATOM 5248 N N . SER A 1 681 ? 15.547 49.562 22.406 1 76.31 681 SER A N 1
ATOM 5249 C CA . SER A 1 681 ? 14.297 50.281 22.172 1 76.31 681 SER A CA 1
ATOM 5250 C C . SER A 1 681 ? 13.164 49.312 21.828 1 76.31 681 SER A C 1
ATOM 5252 O O . SER A 1 681 ? 12.055 49.438 22.344 1 76.31 681 SER A O 1
ATOM 5254 N N . GLN A 1 682 ? 13.508 48.375 21.047 1 77.62 682 GLN A N 1
ATOM 5255 C CA . GLN A 1 682 ? 12.445 47.5 20.578 1 77.62 682 GLN A CA 1
ATOM 5256 C C . GLN A 1 682 ? 11.898 46.656 21.734 1 77.62 682 GLN A C 1
ATOM 5258 O O . GLN A 1 682 ? 10.68 46.562 21.922 1 77.62 682 GLN A O 1
ATOM 5263 N N . GLU A 1 683 ? 12.727 46.062 22.391 1 77.62 683 GLU A N 1
ATOM 5264 C CA . GLU A 1 683 ? 12.328 45.188 23.484 1 77.62 683 GLU A CA 1
ATOM 5265 C C . GLU A 1 683 ? 11.625 45.969 24.594 1 77.62 683 GLU A C 1
ATOM 5267 O O . GLU A 1 683 ? 10.648 45.5 25.172 1 77.62 683 GLU A O 1
ATOM 5272 N N . ALA A 1 684 ? 12.117 47.094 24.859 1 83 684 ALA A N 1
ATOM 5273 C CA . ALA A 1 684 ? 11.492 47.969 25.859 1 83 684 ALA A CA 1
ATOM 5274 C C . ALA A 1 684 ? 10.07 48.344 25.469 1 83 684 ALA A C 1
ATOM 5276 O O . ALA A 1 684 ? 9.172 48.375 26.312 1 83 684 ALA A O 1
ATOM 5277 N N . ARG A 1 685 ? 9.906 48.531 24.266 1 83 685 ARG A N 1
ATOM 5278 C CA . ARG A 1 685 ? 8.586 48.906 23.766 1 83 685 ARG A CA 1
ATOM 5279 C C . ARG A 1 685 ? 7.602 47.75 23.922 1 83 685 ARG A C 1
ATOM 5281 O O . ARG A 1 685 ? 6.441 47.969 24.281 1 83 685 ARG A O 1
ATOM 5288 N N . ILE A 1 686 ? 8.086 46.656 23.656 1 84.88 686 ILE A N 1
ATOM 5289 C CA . ILE A 1 686 ? 7.223 45.469 23.781 1 84.88 686 ILE A CA 1
ATOM 5290 C C . ILE A 1 686 ? 6.82 45.281 25.234 1 84.88 686 ILE A C 1
ATOM 5292 O O . ILE A 1 686 ? 5.648 45 25.531 1 84.88 686 ILE A O 1
ATOM 5296 N N . ALA A 1 687 ? 7.793 45.375 26.062 1 88.94 687 ALA A N 1
ATOM 5297 C CA . ALA A 1 687 ? 7.508 45.219 27.5 1 88.94 687 ALA A CA 1
ATOM 5298 C C . ALA A 1 687 ? 6.477 46.25 27.953 1 88.94 687 ALA A C 1
ATOM 5300 O O . ALA A 1 687 ? 5.566 45.938 28.719 1 88.94 687 ALA A O 1
ATOM 5301 N N . GLU A 1 688 ? 6.664 47.375 27.516 1 88.69 688 GLU A N 1
ATOM 5302 C CA . GLU A 1 688 ? 5.727 48.438 27.859 1 88.69 688 GLU A CA 1
ATOM 5303 C C . GLU A 1 688 ? 4.328 48.156 27.312 1 88.69 688 GLU A C 1
ATOM 5305 O O . GLU A 1 688 ? 3.332 48.406 28 1 88.69 688 GLU A O 1
ATOM 5310 N N . MET A 1 689 ? 4.301 47.688 26.172 1 84.88 689 MET A N 1
ATOM 5311 C CA . MET A 1 689 ? 3.018 47.344 25.562 1 84.88 689 MET A CA 1
ATOM 5312 C C . MET A 1 689 ? 2.318 46.25 26.359 1 84.88 689 MET A C 1
ATOM 5314 O O . MET A 1 689 ? 1.104 46.281 26.562 1 84.88 689 MET A O 1
ATOM 5318 N N . ILE A 1 690 ? 3.062 45.312 26.75 1 88.56 690 ILE A N 1
ATOM 5319 C CA . ILE A 1 690 ? 2.508 44.219 27.531 1 88.56 690 ILE A CA 1
ATOM 5320 C C . ILE A 1 690 ? 1.973 44.719 28.859 1 88.56 690 ILE A C 1
ATOM 5322 O O . ILE A 1 690 ? 0.886 44.344 29.297 1 88.56 690 ILE A O 1
ATOM 5326 N N . ALA A 1 691 ? 2.729 45.562 29.484 1 89.56 691 ALA A N 1
ATOM 5327 C CA . ALA A 1 691 ? 2.311 46.156 30.75 1 89.56 691 ALA A CA 1
ATOM 5328 C C . ALA A 1 691 ? 1.009 46.938 30.594 1 89.56 691 ALA A C 1
ATOM 5330 O O . ALA A 1 691 ? 0.111 46.844 31.438 1 89.56 691 ALA A O 1
ATOM 5331 N N . GLN A 1 692 ? 0.918 47.625 29.562 1 85.44 692 GLN A N 1
ATOM 5332 C CA . GLN A 1 692 ? -0.279 48.406 29.297 1 85.44 692 GLN A CA 1
ATOM 5333 C C . GLN A 1 692 ? -1.479 47.5 29.016 1 85.44 692 GLN A C 1
ATOM 5335 O O . GLN A 1 692 ? -2.594 47.812 29.453 1 85.44 692 GLN A O 1
ATOM 5340 N N . LEU A 1 693 ? -1.209 46.562 28.219 1 84.5 693 LEU A N 1
ATOM 5341 C CA . LEU A 1 693 ? -2.26 45.594 27.922 1 84.5 693 LEU A CA 1
ATOM 5342 C C . LEU A 1 693 ? -2.773 44.938 29.188 1 84.5 693 LEU A C 1
ATOM 5344 O O . LEU A 1 693 ? -3.982 44.781 29.359 1 84.5 693 LEU A O 1
ATOM 5348 N N . GLY A 1 694 ? -1.871 44.531 30 1 88.56 694 GLY A N 1
ATOM 5349 C CA . GLY A 1 694 ? -2.252 43.938 31.266 1 88.56 694 GLY A CA 1
ATOM 5350 C C . GLY A 1 694 ? -3.137 44.812 32.125 1 88.56 694 GLY A C 1
ATOM 5351 O O . GLY A 1 694 ? -4.137 44.375 32.688 1 88.56 694 GLY A O 1
ATOM 5352 N N . ARG A 1 695 ? -2.787 46.031 32.156 1 86.62 695 ARG A N 1
ATOM 5353 C CA . ARG A 1 695 ? -3.555 47.031 32.906 1 86.62 695 ARG A CA 1
ATOM 5354 C C . ARG A 1 695 ? -4.961 47.156 32.344 1 86.62 695 ARG A C 1
ATOM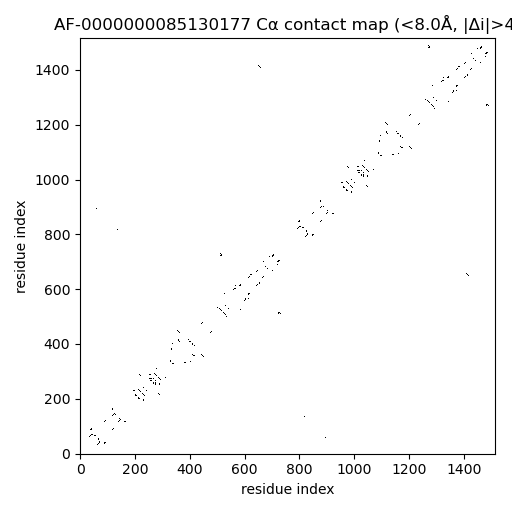 5356 O O . ARG A 1 695 ? -5.941 47.219 33.094 1 86.62 695 ARG A O 1
ATOM 5363 N N . LYS A 1 696 ? -5.051 47.25 31.109 1 82.06 696 LYS A N 1
ATOM 5364 C CA . LYS A 1 696 ? -6.336 47.469 30.453 1 82.06 696 LYS A CA 1
ATOM 5365 C C . LYS A 1 696 ? -7.25 46.25 30.625 1 82.06 696 LYS A C 1
ATOM 5367 O O . LYS A 1 696 ? -8.477 46.406 30.672 1 82.06 696 LYS A O 1
ATOM 5372 N N . LEU A 1 697 ? -6.625 45.188 30.703 1 85.38 697 LEU A N 1
ATOM 5373 C CA . LEU A 1 697 ? -7.395 43.938 30.844 1 85.38 697 LEU A CA 1
ATOM 5374 C C . LEU A 1 697 ? -7.652 43.625 32.312 1 85.38 697 LEU A C 1
ATOM 5376 O O . LEU A 1 697 ? -8.352 42.688 32.656 1 85.38 697 LEU A O 1
ATOM 5380 N N . GLY A 1 698 ? -7.078 44.438 33.125 1 87.38 698 GLY A N 1
ATOM 5381 C CA . GLY A 1 698 ? -7.238 44.219 34.562 1 87.38 698 GLY A CA 1
ATOM 5382 C C . GLY A 1 698 ? -6.41 43.062 35.094 1 87.38 698 GLY A C 1
ATOM 5383 O O . GLY A 1 698 ? -6.801 42.406 36.062 1 87.38 698 GLY A O 1
ATOM 5384 N N . LEU A 1 699 ? -5.332 42.812 34.438 1 92.56 699 LEU A N 1
ATOM 5385 C CA . LEU A 1 699 ? -4.465 41.688 34.812 1 92.56 699 LEU A CA 1
ATOM 5386 C C . LEU A 1 699 ? -3.227 42.219 35.562 1 92.56 699 LEU A C 1
ATOM 5388 O O . LEU A 1 699 ? -2.742 43.312 35.281 1 92.56 699 LEU A O 1
ATOM 5392 N N . GLN A 1 700 ? -2.738 41.375 36.469 1 95.12 700 GLN A N 1
ATOM 5393 C CA . GLN A 1 700 ? -1.451 41.688 37.094 1 95.12 700 GLN A CA 1
ATOM 5394 C C . GLN A 1 700 ? -0.298 41.344 36.156 1 95.12 700 GLN A C 1
ATOM 5396 O O . GLN A 1 700 ? -0.377 40.375 35.375 1 95.12 700 GLN A O 1
ATOM 5401 N N . VAL A 1 701 ? 0.727 42.188 36.188 1 96.31 701 VAL A N 1
ATOM 5402 C CA . VAL A 1 701 ? 1.846 41.969 35.25 1 96.31 701 VAL A CA 1
ATOM 5403 C C . VAL A 1 701 ? 3.102 41.625 36.062 1 96.31 701 VAL A C 1
ATOM 5405 O O . VAL A 1 701 ? 3.461 42.312 37 1 96.31 701 VAL A O 1
ATOM 5408 N N . LEU A 1 702 ? 3.707 40.531 35.719 1 97.25 702 LEU A N 1
ATOM 5409 C CA . LEU A 1 702 ? 4.965 40.062 36.312 1 97.25 702 LEU A CA 1
ATOM 5410 C C . LEU A 1 702 ? 6.066 40 35.281 1 97.25 702 LEU A C 1
ATOM 5412 O O . LEU A 1 702 ? 5.848 39.5 34.156 1 97.25 702 LEU A O 1
ATOM 5416 N N . ALA A 1 703 ? 7.211 40.625 35.562 1 96.19 703 ALA A N 1
ATOM 5417 C CA . ALA A 1 703 ? 8.336 40.562 34.625 1 96.19 703 ALA A CA 1
ATOM 5418 C C . ALA A 1 703 ? 9.336 39.5 35.031 1 96.19 703 ALA A C 1
ATOM 5420 O O . ALA A 1 703 ? 9.711 39.406 36.188 1 96.19 703 ALA A O 1
ATOM 5421 N N . GLU A 1 704 ? 9.711 38.719 34.062 1 95.56 704 GLU A N 1
ATOM 5422 C CA . GLU A 1 704 ? 10.688 37.656 34.312 1 95.56 704 GLU A CA 1
ATOM 5423 C C . GLU A 1 704 ? 12.086 38.094 33.844 1 95.56 704 GLU A C 1
ATOM 5425 O O . GLU A 1 704 ? 12.219 38.906 32.938 1 95.56 704 GLU A O 1
ATOM 5430 N N . GLY A 1 705 ? 13.125 37.594 34.5 1 94.19 705 GLY A N 1
ATOM 5431 C CA . GLY A 1 705 ? 14.5 37.75 34.031 1 94.19 705 GLY A CA 1
ATOM 5432 C C . GLY A 1 705 ? 15.102 39.094 34.438 1 94.19 705 GLY A C 1
ATOM 5433 O O . GLY A 1 705 ? 15.891 39.688 33.688 1 94.19 705 GLY A O 1
ATOM 5434 N N . ILE A 1 706 ? 14.672 39.562 35.562 1 94.88 706 ILE A N 1
ATOM 5435 C CA . ILE A 1 706 ? 15.273 40.781 36.062 1 94.88 706 ILE A CA 1
ATOM 5436 C C . ILE A 1 706 ? 16.688 40.5 36.594 1 94.88 706 ILE A C 1
ATOM 5438 O O . ILE A 1 706 ? 16.844 39.812 37.594 1 94.88 706 ILE A O 1
ATOM 5442 N N . GLU A 1 707 ? 17.656 41.031 35.938 1 92.5 707 GLU A N 1
ATOM 5443 C CA . GLU A 1 707 ? 19.031 40.656 36.312 1 92.5 707 GLU A CA 1
ATOM 5444 C C . GLU A 1 707 ? 19.766 41.844 36.938 1 92.5 707 GLU A C 1
ATOM 5446 O O . GLU A 1 707 ? 20.797 41.656 37.562 1 92.5 707 GLU A O 1
ATOM 5451 N N . ASP A 1 708 ? 19.234 43.062 36.75 1 91.19 708 ASP A N 1
ATOM 5452 C CA . ASP A 1 708 ? 19.953 44.219 37.281 1 91.19 708 ASP A CA 1
ATOM 5453 C C . ASP A 1 708 ? 19 45.281 37.781 1 91.19 708 ASP A C 1
ATOM 5455 O O . ASP A 1 708 ? 17.781 45.219 37.562 1 91.19 708 ASP A O 1
ATOM 5459 N N . ALA A 1 709 ? 19.531 46.25 38.406 1 91.31 709 ALA A N 1
ATOM 5460 C CA . ALA A 1 709 ? 18.75 47.312 39.031 1 91.31 709 ALA A CA 1
ATOM 5461 C C . ALA A 1 709 ? 18.109 48.25 38 1 91.31 709 ALA A C 1
ATOM 5463 O O . ALA A 1 709 ? 17.016 48.75 38.219 1 91.31 709 ALA A O 1
ATOM 5464 N N . SER A 1 710 ? 18.812 48.344 36.938 1 90.75 710 SER A N 1
ATOM 5465 C CA . SER A 1 710 ? 18.281 49.219 35.906 1 90.75 710 SER A CA 1
ATOM 5466 C C . SER A 1 710 ? 16.984 48.656 35.312 1 90.75 710 SER A C 1
ATOM 5468 O O . SER A 1 710 ? 16.031 49.406 35.094 1 90.75 710 SER A O 1
ATOM 5470 N N . ALA A 1 711 ? 16.969 47.438 35.125 1 92.19 711 ALA A N 1
ATOM 5471 C CA . ALA A 1 711 ? 15.758 46.781 34.625 1 92.19 711 ALA A CA 1
ATOM 5472 C C . ALA A 1 711 ? 14.633 46.875 35.656 1 92.19 711 ALA A C 1
ATOM 5474 O O . ALA A 1 711 ? 13.469 47.094 35.281 1 92.19 711 ALA A O 1
ATOM 5475 N N . TRP A 1 712 ? 15.016 46.719 36.875 1 93.94 712 TRP A N 1
ATOM 5476 C CA . TRP A 1 712 ? 14.055 46.812 37.969 1 93.94 712 TRP A CA 1
ATOM 5477 C C . TRP A 1 712 ? 13.352 48.156 37.969 1 93.94 712 TRP A C 1
ATOM 5479 O O . TRP A 1 712 ? 12.117 48.219 38 1 93.94 712 TRP A O 1
ATOM 5489 N N . GLN A 1 713 ? 14.109 49.188 37.844 1 92.62 713 GLN A N 1
ATOM 5490 C CA . GLN A 1 713 ? 13.57 50.531 37.875 1 92.62 713 GLN A CA 1
ATOM 5491 C C . GLN A 1 713 ? 12.727 50.844 36.625 1 92.62 713 GLN A C 1
ATOM 5493 O O . GLN A 1 713 ? 11.672 51.469 36.719 1 92.62 713 GLN A O 1
ATOM 5498 N N . ALA A 1 714 ? 13.234 50.375 35.531 1 92.38 714 ALA A N 1
ATOM 5499 C CA . ALA A 1 714 ? 12.508 50.594 34.281 1 92.38 714 ALA A CA 1
ATOM 5500 C C . ALA A 1 714 ? 11.141 49.906 34.312 1 92.38 714 ALA A C 1
ATOM 5502 O O . ALA A 1 714 ? 10.148 50.469 33.875 1 92.38 714 ALA A O 1
ATOM 5503 N N . LEU A 1 715 ? 11.109 48.75 34.844 1 94.69 715 LEU A N 1
ATOM 5504 C CA . LEU A 1 715 ? 9.875 47.969 34.906 1 94.69 715 LEU A CA 1
ATOM 5505 C C . LEU A 1 715 ? 8.891 48.594 35.875 1 94.69 715 LEU A C 1
ATOM 5507 O O . LEU A 1 715 ? 7.688 48.625 35.625 1 94.69 715 LEU A O 1
ATOM 5511 N N . ARG A 1 716 ? 9.406 49.062 36.938 1 93.19 716 ARG A N 1
ATOM 5512 C CA . ARG A 1 716 ? 8.562 49.75 37.906 1 93.19 716 ARG A CA 1
ATOM 5513 C C . ARG A 1 716 ? 7.938 51 37.281 1 93.19 716 ARG A C 1
ATOM 5515 O O . ARG A 1 716 ? 6.75 51.281 37.469 1 93.19 716 ARG A O 1
ATOM 5522 N N . ALA A 1 717 ? 8.742 51.656 36.562 1 91.75 717 ALA A N 1
ATOM 5523 C CA . ALA A 1 717 ? 8.281 52.875 35.875 1 91.75 717 ALA A CA 1
ATOM 5524 C C . ALA A 1 717 ? 7.207 52.531 34.844 1 91.75 717 ALA A C 1
ATOM 5526 O O . ALA A 1 717 ? 6.305 53.344 34.594 1 91.75 717 ALA A O 1
ATOM 5527 N N . MET A 1 718 ? 7.301 51.406 34.312 1 90.19 718 MET A N 1
ATOM 5528 C CA . MET A 1 718 ? 6.348 50.969 33.312 1 90.19 718 MET A CA 1
ATOM 5529 C C . MET A 1 718 ? 5.039 50.531 33.938 1 90.19 718 MET A C 1
ATOM 5531 O O . MET A 1 718 ? 4.043 50.312 33.25 1 90.19 718 MET A O 1
ATOM 5535 N N . GLY A 1 719 ? 5.07 50.312 35.219 1 90.06 719 GLY A N 1
ATOM 5536 C CA . GLY A 1 719 ? 3.848 49.938 35.906 1 90.06 719 GLY A CA 1
ATOM 5537 C C . GLY A 1 719 ? 3.766 48.469 36.188 1 90.06 719 GLY A C 1
ATOM 5538 O O . GLY A 1 719 ? 2.691 47.938 36.5 1 90.06 719 GLY A O 1
ATOM 5539 N N . CYS A 1 720 ? 4.855 47.75 36.062 1 94.38 720 CYS A N 1
ATOM 5540 C CA . CYS A 1 720 ? 4.883 46.344 36.438 1 94.38 720 CYS A CA 1
ATOM 5541 C C . CYS A 1 720 ? 4.801 46.156 37.938 1 94.38 720 CYS A C 1
ATOM 5543 O O . CYS A 1 720 ? 5.512 46.844 38.688 1 94.38 720 CYS A O 1
ATOM 5545 N N . GLN A 1 721 ? 4.02 45.281 38.344 1 95.25 721 GLN A N 1
ATOM 5546 C CA . GLN A 1 721 ? 3.773 45.156 39.781 1 95.25 721 GLN A CA 1
ATOM 5547 C C . GLN A 1 721 ? 4.734 44.156 40.406 1 95.25 721 GLN A C 1
ATOM 5549 O O . GLN A 1 721 ? 5.199 44.344 41.531 1 95.25 721 GLN A O 1
ATOM 5554 N N . GLU A 1 722 ? 4.996 43.094 39.656 1 96.88 722 GLU A N 1
ATOM 5555 C CA . GLU A 1 722 ? 5.793 42 40.25 1 96.88 722 GLU A CA 1
ATOM 5556 C C . GLU A 1 722 ? 6.953 41.625 39.312 1 96.88 722 GLU A C 1
ATOM 5558 O O . GLU A 1 722 ? 6.945 41.969 38.125 1 96.88 722 GLU A O 1
ATOM 5563 N N . GLY A 1 723 ? 7.91 41 39.906 1 96.69 723 GLY A N 1
ATOM 5564 C CA . GLY A 1 723 ? 9.07 40.594 39.125 1 96.69 723 GLY A CA 1
ATOM 5565 C C . GLY A 1 723 ? 9.805 39.406 39.719 1 96.69 723 GLY A C 1
ATOM 5566 O O . GLY A 1 723 ? 9.633 39.094 40.906 1 96.69 723 GLY A O 1
ATOM 5567 N N . GLN A 1 724 ? 10.539 38.781 38.844 1 96.19 724 GLN A N 1
ATOM 5568 C CA . GLN A 1 724 ? 11.43 37.688 39.25 1 96.19 724 GLN A CA 1
ATOM 5569 C C . GLN A 1 724 ? 12.672 37.625 38.344 1 96.19 724 GLN A C 1
ATOM 5571 O O . GLN A 1 724 ? 12.664 38.156 37.25 1 96.19 724 GLN A O 1
ATOM 5576 N N . GLY A 1 725 ? 13.766 37.094 38.906 1 94.94 725 GLY A N 1
ATOM 5577 C CA . GLY A 1 725 ? 15.031 37 38.188 1 94.94 725 GLY A CA 1
ATOM 5578 C C . GLY A 1 725 ? 16.234 36.875 39.125 1 94.94 725 GLY A C 1
ATOM 5579 O O . GLY A 1 725 ? 16.078 36.812 40.344 1 94.94 725 GLY A O 1
ATOM 5580 N N . TYR A 1 726 ? 17.344 36.938 38.562 1 93.5 726 TYR A N 1
ATOM 5581 C CA . TYR A 1 726 ? 18.578 36.688 39.312 1 93.5 726 TYR A CA 1
ATOM 5582 C C . TYR A 1 726 ? 18.922 37.844 40.219 1 93.5 726 TYR A C 1
ATOM 5584 O O . TYR A 1 726 ? 19.672 37.688 41.188 1 93.5 726 TYR A O 1
ATOM 5592 N N . HIS A 1 727 ? 18.375 39 39.906 1 92.88 727 HIS A N 1
ATOM 5593 C CA . HIS A 1 727 ? 18.562 40.156 40.75 1 92.88 727 HIS A CA 1
ATOM 5594 C C . HIS A 1 727 ? 17.906 39.969 42.125 1 92.88 727 HIS A C 1
ATOM 5596 O O . HIS A 1 727 ? 18.359 40.5 43.125 1 92.88 727 HIS A O 1
ATOM 5602 N N . VAL A 1 728 ? 16.859 39.188 42.125 1 92.75 728 VAL A N 1
ATOM 5603 C CA . VAL A 1 728 ? 16.172 38.844 43.375 1 92.75 728 VAL A CA 1
ATOM 5604 C C . VAL A 1 728 ? 16.812 37.594 44 1 92.75 728 VAL A C 1
ATOM 5606 O O . VAL A 1 728 ? 17.281 37.656 45.125 1 92.75 728 VAL A O 1
ATOM 5609 N N . ALA A 1 729 ? 16.766 36.562 43.25 1 94.81 729 ALA A N 1
ATOM 5610 C CA . ALA A 1 729 ? 17.375 35.312 43.719 1 94.81 729 ALA A CA 1
ATOM 5611 C C . ALA A 1 729 ? 17.422 34.312 42.562 1 94.81 729 ALA A C 1
ATOM 5613 O O . ALA A 1 729 ? 16.531 34.281 41.719 1 94.81 729 ALA A O 1
ATOM 5614 N N . ARG A 1 730 ? 18.406 33.531 42.562 1 95.25 730 ARG A N 1
ATOM 5615 C CA . ARG A 1 730 ? 18.469 32.375 41.625 1 95.25 730 ARG A CA 1
ATOM 5616 C C . ARG A 1 730 ? 17.578 31.234 42.125 1 95.25 730 ARG A C 1
ATOM 5618 O O . ARG A 1 730 ? 17.25 31.156 43.312 1 95.25 730 ARG A O 1
ATOM 5625 N N . PRO A 1 731 ? 17.125 30.422 41.156 1 95.75 731 PRO A N 1
ATOM 5626 C CA . PRO A 1 731 ? 16.359 29.266 41.625 1 95.75 731 PRO A CA 1
ATOM 5627 C C . PRO A 1 731 ? 17.109 28.438 42.688 1 95.75 731 PRO A C 1
ATOM 5629 O O . PRO A 1 731 ? 18.312 28.219 42.562 1 95.75 731 PRO A O 1
ATOM 5632 N N . MET A 1 732 ? 16.328 28.062 43.656 1 96.44 732 MET A N 1
ATOM 5633 C CA . MET A 1 732 ? 16.938 27.391 44.812 1 96.44 732 MET A CA 1
ATOM 5634 C C . MET A 1 732 ? 16.172 26.109 45.156 1 96.44 732 MET A C 1
ATOM 5636 O O . MET A 1 732 ? 14.953 26.047 45 1 96.44 732 MET A O 1
ATOM 5640 N N . ASP A 1 733 ? 16.938 25.125 45.594 1 94.19 733 ASP A N 1
ATOM 5641 C CA . ASP A 1 733 ? 16.266 23.938 46.125 1 94.19 733 ASP A CA 1
ATOM 5642 C C . ASP A 1 733 ? 15.562 24.25 47.438 1 94.19 733 ASP A C 1
ATOM 5644 O O . ASP A 1 733 ? 15.672 25.359 47.969 1 94.19 733 ASP A O 1
ATOM 5648 N N . LYS A 1 734 ? 14.82 23.328 47.875 1 93.19 734 LYS A N 1
ATOM 5649 C CA . LYS A 1 734 ? 13.984 23.547 49.062 1 93.19 734 LYS A CA 1
ATOM 5650 C C . LYS A 1 734 ? 14.82 23.984 50.25 1 93.19 734 LYS A C 1
ATOM 5652 O O . LYS A 1 734 ? 14.445 24.922 50.969 1 93.19 734 LYS A O 1
ATOM 5657 N N . ALA A 1 735 ? 15.938 23.359 50.438 1 92.5 735 ALA A N 1
ATOM 5658 C CA . ALA A 1 735 ? 16.812 23.688 51.594 1 92.5 735 ALA A CA 1
ATOM 5659 C C . ALA A 1 735 ? 17.359 25.109 51.469 1 92.5 735 ALA A C 1
ATOM 5661 O O . ALA A 1 735 ? 17.375 25.859 52.438 1 92.5 735 ALA A O 1
ATOM 5662 N N . GLN A 1 736 ? 17.828 25.406 50.281 1 94.31 736 GLN A N 1
ATOM 5663 C CA . GLN A 1 736 ? 18.344 26.75 50.031 1 94.31 736 GLN A CA 1
ATOM 5664 C C . GLN A 1 736 ? 17.25 27.797 50.188 1 94.31 736 GLN A C 1
ATOM 5666 O O . GLN A 1 736 ? 17.5 28.906 50.656 1 94.31 736 GLN A O 1
ATOM 5671 N N . LEU A 1 737 ? 16.078 27.422 49.781 1 94.88 737 LEU A N 1
ATOM 5672 C CA . LEU A 1 737 ? 14.945 28.312 49.875 1 94.88 737 LEU A CA 1
ATOM 5673 C C . LEU A 1 737 ? 14.633 28.656 51.344 1 94.88 737 LEU A C 1
ATOM 5675 O O . LEU A 1 737 ? 14.398 29.812 51.688 1 94.88 737 LEU A O 1
ATOM 5679 N N . LEU A 1 738 ? 14.648 27.688 52.156 1 92.19 738 LEU A N 1
ATOM 5680 C CA . LEU A 1 738 ? 14.375 27.891 53.594 1 92.19 738 LEU A CA 1
ATOM 5681 C C . LEU A 1 738 ? 15.422 28.797 54.219 1 92.19 738 LEU A C 1
ATOM 5683 O O . LEU A 1 738 ? 15.094 29.656 55.031 1 92.19 738 LEU A O 1
ATOM 5687 N N . GLY A 1 739 ? 16.656 28.594 53.781 1 91.19 739 GLY A N 1
ATOM 5688 C CA . GLY A 1 739 ? 17.719 29.484 54.25 1 91.19 739 GLY A CA 1
ATOM 5689 C C . GLY A 1 739 ? 17.531 30.906 53.781 1 91.19 739 GLY A C 1
ATOM 5690 O O . GLY A 1 739 ? 17.734 31.844 54.562 1 91.19 739 GLY A O 1
ATOM 5691 N N . TRP A 1 740 ? 17.172 31.016 52.625 1 93.75 740 TRP A N 1
ATOM 5692 C CA . TRP A 1 740 ? 16.969 32.344 52 1 93.75 740 TRP A CA 1
ATOM 5693 C C . TRP A 1 740 ? 15.805 33.062 52.688 1 93.75 740 TRP A C 1
ATOM 5695 O O . TRP A 1 740 ? 15.883 34.25 52.938 1 93.75 740 TRP A O 1
ATOM 5705 N N . LEU A 1 741 ? 14.727 32.375 53.031 1 93.12 741 LEU A N 1
ATOM 5706 C CA . LEU A 1 741 ? 13.547 32.938 53.688 1 93.12 741 LEU A CA 1
ATOM 5707 C C . LEU A 1 741 ? 13.875 33.312 55.125 1 93.12 741 LEU A C 1
ATOM 5709 O O . LEU A 1 741 ? 13.359 34.312 55.625 1 93.12 741 LEU A O 1
ATOM 5713 N N . GLY A 1 742 ? 14.695 32.531 55.75 1 87.19 742 GLY A N 1
ATOM 5714 C CA . GLY A 1 742 ? 15.125 32.844 57.094 1 87.19 742 GLY A CA 1
ATOM 5715 C C . GLY A 1 742 ? 15.938 34.125 57.188 1 87.19 742 GLY A C 1
ATOM 5716 O O . GLY A 1 742 ? 15.789 34.906 58.156 1 87.19 742 GLY A O 1
ATOM 5717 N N . GLN A 1 743 ? 16.781 34.344 56.25 1 86.12 743 GLN A N 1
ATOM 5718 C CA . GLN A 1 743 ? 17.625 35.531 56.219 1 86.12 743 GLN A CA 1
ATOM 5719 C C . GLN A 1 743 ? 16.812 36.781 55.906 1 86.12 743 GLN A C 1
ATOM 5721 O O . GLN A 1 743 ? 17.141 37.875 56.375 1 86.12 743 GLN A O 1
ATOM 5726 N N . ARG A 1 744 ? 15.875 36.75 55.094 1 81.69 744 ARG A N 1
ATOM 5727 C CA . ARG A 1 744 ? 15.047 37.875 54.688 1 81.69 744 ARG A CA 1
ATOM 5728 C C . ARG A 1 744 ? 14.188 38.344 55.844 1 81.69 744 ARG A C 1
ATOM 5730 O O . ARG A 1 744 ? 13.977 39.562 56 1 81.69 744 ARG A O 1
ATOM 5737 N N . ASN A 1 745 ? 13.641 37.5 56.594 1 65.69 745 ASN A N 1
ATOM 5738 C CA . ASN A 1 745 ? 12.844 37.875 57.75 1 65.69 745 ASN A CA 1
ATOM 5739 C C . ASN A 1 745 ? 13.703 38.594 58.812 1 65.69 745 ASN A C 1
ATOM 5741 O O . ASN A 1 745 ? 13.203 39.438 59.562 1 65.69 745 ASN A O 1
ATOM 5745 N N . GLU A 1 746 ? 15.023 38.188 58.875 1 55.5 746 GLU A N 1
ATOM 5746 C CA . GLU A 1 746 ? 15.867 38.844 59.875 1 55.5 746 GLU A CA 1
ATOM 5747 C C . GLU A 1 746 ? 16.281 40.219 59.406 1 55.5 746 GLU A C 1
ATOM 5749 O O . GLU A 1 746 ? 16.641 41.094 60.219 1 55.5 746 GLU A O 1
ATOM 5754 N N . VAL A 1 747 ? 16.75 40.438 58.156 1 50.38 747 VAL A N 1
ATOM 5755 C CA . VAL A 1 747 ? 17.219 41.781 57.75 1 50.38 747 VAL A CA 1
ATOM 5756 C C . VAL A 1 747 ? 16.031 42.719 57.594 1 50.38 747 VAL A C 1
ATOM 5758 O O . VAL A 1 747 ? 15.102 42.438 56.844 1 50.38 747 VAL A O 1
ATOM 5761 N N . PRO A 1 748 ? 15.758 43.594 58.469 1 44 748 PRO A N 1
ATOM 5762 C CA . PRO A 1 748 ? 14.766 44.625 58.219 1 44 748 PRO A CA 1
ATOM 5763 C C . PRO A 1 748 ? 14.914 45.25 56.812 1 44 748 PRO A C 1
ATOM 5765 O O . PRO A 1 748 ? 16 45.25 56.25 1 44 748 PRO A O 1
ATOM 5768 N N . GLN A 1 749 ? 13.867 45.469 56 1 38.06 749 GLN A N 1
ATOM 5769 C CA . GLN A 1 749 ? 13.867 46.062 54.688 1 38.06 749 GLN A CA 1
ATOM 5770 C C . GLN A 1 749 ? 14.875 47.219 54.594 1 38.06 749 GLN A C 1
ATOM 5772 O O . GLN A 1 749 ? 14.586 48.344 55.031 1 38.06 749 GLN A O 1
ATOM 5777 N N . ARG A 1 750 ? 16.172 47.094 54.844 1 38.59 750 ARG A N 1
ATOM 5778 C CA . ARG A 1 750 ? 17.047 48.219 54.531 1 38.59 750 ARG A CA 1
ATOM 5779 C C . ARG A 1 750 ? 16.906 48.625 53.094 1 38.59 750 ARG A C 1
ATOM 5781 O O . ARG A 1 750 ? 16.781 47.781 52.188 1 38.59 750 ARG A O 1
ATOM 5788 N N . GLN A 1 751 ? 16.312 49.875 52.812 1 31.78 751 GLN A N 1
ATOM 5789 C CA . GLN A 1 751 ? 16.266 50.562 51.531 1 31.78 751 GLN A CA 1
ATOM 5790 C C . GLN A 1 751 ? 17.547 50.312 50.75 1 31.78 751 GLN A C 1
ATOM 5792 O O . GLN A 1 751 ? 18.656 50.438 51.281 1 31.78 751 GLN A O 1
ATOM 5797 N N . PRO A 1 752 ? 17.641 49.344 49.781 1 36.12 752 PRO A N 1
ATOM 5798 C CA . PRO A 1 752 ? 18.875 49.281 49 1 36.12 752 PRO A CA 1
ATOM 5799 C C . PRO A 1 752 ? 19.469 50.625 48.688 1 36.12 752 PRO A C 1
ATOM 5801 O O . PRO A 1 752 ? 18.844 51.438 47.969 1 36.12 752 PRO A O 1
ATOM 5804 N N . GLY A 1 753 ? 19.938 51.438 49.719 1 30.23 753 GLY A N 1
ATOM 5805 C CA . GLY A 1 753 ? 20.656 52.688 49.5 1 30.23 753 GLY A CA 1
ATOM 5806 C C . GLY A 1 753 ? 21.719 52.594 48.438 1 30.23 753 GLY A C 1
ATOM 5807 O O . GLY A 1 753 ? 22 51.5 47.938 1 30.23 753 GLY A O 1
ATOM 5808 N N . THR A 1 754 ? 22.375 53.844 48.031 1 29.92 754 THR A N 1
ATOM 5809 C CA . THR A 1 754 ? 23.344 54.375 47.094 1 29.92 754 THR A CA 1
ATOM 5810 C C . THR A 1 754 ? 24.672 53.656 47.219 1 29.92 754 THR A C 1
ATOM 5812 O O . THR A 1 754 ? 25.391 53.812 48.219 1 29.92 754 THR A O 1
ATOM 5815 N N . SER A 1 755 ? 24.781 52.375 47.188 1 27.27 755 SER A N 1
ATOM 5816 C CA . SER A 1 755 ? 26.172 51.906 47.219 1 27.27 755 SER A CA 1
ATOM 5817 C C . SER A 1 755 ? 27.031 52.656 46.188 1 27.27 755 SER A C 1
ATOM 5819 O O . SER A 1 755 ? 26.672 52.781 45.031 1 27.27 755 SER A O 1
ATOM 5821 N N . GLU A 1 756 ? 27.703 53.688 46.75 1 25.08 756 GLU A N 1
ATOM 5822 C CA . GLU A 1 756 ? 28.906 54.344 46.188 1 25.08 756 GLU A CA 1
ATOM 5823 C C . GLU A 1 756 ? 29.859 53.281 45.594 1 25.08 756 GLU A C 1
ATOM 5825 O O . GLU A 1 756 ? 30.094 52.25 46.219 1 25.08 756 GLU A O 1
ATOM 5830 N N . PHE A 1 757 ? 29.828 53.062 44.25 1 26.66 757 PHE A N 1
ATOM 5831 C CA . PHE A 1 757 ? 30.891 52.375 43.5 1 26.66 757 PHE A CA 1
ATOM 5832 C C . PHE A 1 757 ? 32.25 52.719 44.094 1 26.66 757 PHE A C 1
ATOM 5834 O O . PHE A 1 757 ? 32.594 53.875 44.281 1 26.66 757 PHE A O 1
ATOM 5841 N N . PRO A 1 758 ? 32.844 51.938 45.062 1 24.62 758 PRO A N 1
ATOM 5842 C CA . PRO A 1 758 ? 34.281 52.219 45.031 1 24.62 758 PRO A CA 1
ATOM 5843 C C . PRO A 1 758 ? 34.906 51.969 43.656 1 24.62 758 PRO A C 1
ATOM 5845 O O . PRO A 1 758 ? 34.375 51.156 42.875 1 24.62 758 PRO A O 1
ATOM 5848 N N . MET B 1 1 ? -46.031 -27.344 39.031 1 20.44 1 MET B N 1
ATOM 5849 C CA . MET B 1 1 ? -46.156 -28.734 38.562 1 20.44 1 MET B CA 1
ATOM 5850 C C . MET B 1 1 ? -44.938 -29.562 38.938 1 20.44 1 MET B C 1
ATOM 5852 O O . MET B 1 1 ? -43.812 -29.047 38.969 1 20.44 1 MET B O 1
ATOM 5856 N N . SER B 1 2 ? -45.188 -30.812 39.562 1 21.23 2 SER B N 1
ATOM 5857 C CA . SER B 1 2 ? -44.625 -31.844 40.438 1 21.23 2 SER B CA 1
ATOM 5858 C C . SER B 1 2 ? -43.469 -32.594 39.75 1 21.23 2 SER B C 1
ATOM 5860 O O . SER B 1 2 ? -43.625 -33.062 38.625 1 21.23 2 SER B O 1
ATOM 5862 N N . PHE B 1 3 ? -42.219 -32.188 40.031 1 24.16 3 PHE B N 1
ATOM 5863 C CA . PHE B 1 3 ? -40.875 -32.5 39.594 1 24.16 3 PHE B CA 1
ATOM 5864 C C . PHE B 1 3 ? -40.531 -33.938 39.938 1 24.16 3 PHE B C 1
ATOM 5866 O O . PHE B 1 3 ? -39.969 -34.219 41 1 24.16 3 PHE B O 1
ATOM 5873 N N . VAL B 1 4 ? -41.594 -34.875 39.562 1 20.67 4 VAL B N 1
ATOM 5874 C CA . VAL B 1 4 ? -41.5 -36.219 40.094 1 20.67 4 VAL B CA 1
ATOM 5875 C C . VAL B 1 4 ? -40.219 -36.906 39.625 1 20.67 4 VAL B C 1
ATOM 5877 O O . VAL B 1 4 ? -39.938 -36.906 38.438 1 20.67 4 VAL B O 1
ATOM 5880 N N . MET B 1 5 ? -39.219 -37.156 40.5 1 22.78 5 MET B N 1
ATOM 5881 C CA . MET B 1 5 ? -37.844 -37.594 40.562 1 22.78 5 MET B CA 1
ATOM 5882 C C . MET B 1 5 ? -37.719 -39.062 40.219 1 22.78 5 MET B C 1
ATOM 5884 O O . MET B 1 5 ? -37.875 -39.938 41.062 1 22.78 5 MET B O 1
ATOM 5888 N N . ARG B 1 6 ? -38.5 -39.656 39.156 1 20.45 6 ARG B N 1
ATOM 5889 C CA . ARG B 1 6 ? -38.688 -41.094 39.281 1 20.45 6 ARG B CA 1
ATOM 5890 C C . ARG B 1 6 ? -37.375 -41.844 39.156 1 20.45 6 ARG B C 1
ATOM 5892 O O . ARG B 1 6 ? -36.562 -41.531 38.281 1 20.45 6 ARG B O 1
ATOM 5899 N N . ALA B 1 7 ? -37 -42.625 40.188 1 22.92 7 ALA B N 1
ATOM 5900 C CA . ALA B 1 7 ? -35.844 -43.375 40.688 1 22.92 7 ALA B CA 1
ATOM 5901 C C . ALA B 1 7 ? -35.594 -44.625 39.875 1 22.92 7 ALA B C 1
ATOM 5903 O O . ALA B 1 7 ? -36.344 -45.594 39.969 1 22.92 7 ALA B O 1
ATOM 5904 N N . ARG B 1 8 ? -35.625 -44.5 38.5 1 22.03 8 ARG B N 1
ATOM 5905 C CA . ARG B 1 8 ? -35.781 -45.75 37.75 1 22.03 8 ARG B CA 1
ATOM 5906 C C . ARG B 1 8 ? -34.75 -46.781 38.156 1 22.03 8 ARG B C 1
ATOM 5908 O O . ARG B 1 8 ? -33.625 -46.438 38.5 1 22.03 8 ARG B O 1
ATOM 5915 N N . ALA B 1 9 ? -35.281 -47.969 38.562 1 23.72 9 ALA B N 1
ATOM 5916 C CA . ALA B 1 9 ? -34.906 -49.219 39.188 1 23.72 9 ALA B CA 1
ATOM 5917 C C . ALA B 1 9 ? -33.656 -49.812 38.5 1 23.72 9 ALA B C 1
ATOM 5919 O O . ALA B 1 9 ? -33.5 -49.688 37.312 1 23.72 9 ALA B O 1
ATOM 5920 N N . PRO B 1 10 ? -32.719 -50.344 39.281 1 22.61 10 PRO B N 1
ATOM 5921 C CA . PRO B 1 10 ? -31.359 -50.781 39 1 22.61 10 PRO B CA 1
ATOM 5922 C C . PRO B 1 10 ? -31.328 -52.125 38.281 1 22.61 10 PRO B C 1
ATOM 5924 O O . PRO B 1 10 ? -31.891 -53.125 38.75 1 22.61 10 PRO B O 1
ATOM 5927 N N . ARG B 1 11 ? -31.75 -52.156 36.969 1 23.05 11 ARG B N 1
ATOM 5928 C CA . ARG B 1 11 ? -31.953 -53.406 36.25 1 23.05 11 ARG B CA 1
ATOM 5929 C C . ARG B 1 11 ? -30.781 -54.375 36.469 1 23.05 11 ARG B C 1
ATOM 5931 O O . ARG B 1 11 ? -29.641 -53.938 36.656 1 23.05 11 ARG B O 1
ATOM 5938 N N . ALA B 1 12 ? -31.156 -55.531 36.969 1 25.64 12 ALA B N 1
ATOM 5939 C CA . ALA B 1 12 ? -30.5 -56.781 37.375 1 25.64 12 ALA B CA 1
ATOM 5940 C C . ALA B 1 12 ? -29.422 -57.188 36.375 1 25.64 12 ALA B C 1
ATOM 5942 O O . ALA B 1 12 ? -29.594 -57.031 35.156 1 25.64 12 ALA B O 1
ATOM 5943 N N . PRO B 1 13 ? -28.234 -57.469 36.906 1 23.52 13 PRO B N 1
ATOM 5944 C CA . PRO B 1 13 ? -26.953 -57.688 36.219 1 23.52 13 PRO B CA 1
ATOM 5945 C C . PRO B 1 13 ? -26.938 -58.969 35.406 1 23.52 13 PRO B C 1
ATOM 5947 O O . PRO B 1 13 ? -27.188 -60.062 35.938 1 23.52 13 PRO B O 1
ATOM 5950 N N . ALA B 1 14 ? -27.734 -59.031 34.281 1 27.59 14 ALA B N 1
ATOM 5951 C CA . ALA B 1 14 ? -27.891 -60.25 33.531 1 27.59 14 ALA B CA 1
ATOM 5952 C C . ALA B 1 14 ? -26.562 -61 33.406 1 27.59 14 ALA B C 1
ATOM 5954 O O . ALA B 1 14 ? -25.5 -60.375 33.375 1 27.59 14 ALA B O 1
ATOM 5955 N N . PRO B 1 15 ? -26.703 -62.219 33.875 1 24.3 15 PRO B N 1
ATOM 5956 C CA . PRO B 1 15 ? -25.562 -63.094 34.031 1 24.3 15 PRO B CA 1
ATOM 5957 C C . PRO B 1 15 ? -24.734 -63.219 32.75 1 24.3 15 PRO B C 1
ATOM 5959 O O . PRO B 1 15 ? -25.312 -63.281 31.641 1 24.3 15 PRO B O 1
ATOM 5962 N N . ALA B 1 16 ? -23.578 -62.688 32.688 1 23.78 16 ALA B N 1
ATOM 5963 C CA . ALA B 1 16 ? -22.594 -62.406 31.641 1 23.78 16 ALA B CA 1
ATOM 5964 C C . ALA B 1 16 ? -22.016 -63.688 31.047 1 23.78 16 ALA B C 1
ATOM 5966 O O . ALA B 1 16 ? -21.062 -63.656 30.266 1 23.78 16 ALA B O 1
ATOM 5967 N N . SER B 1 17 ? -22.547 -64.812 31.703 1 22.69 17 SER B N 1
ATOM 5968 C CA . SER B 1 17 ? -21.484 -65.75 31.453 1 22.69 17 SER B CA 1
ATOM 5969 C C . SER B 1 17 ? -21.422 -66.125 29.984 1 22.69 17 SER B C 1
ATOM 5971 O O . SER B 1 17 ? -20.953 -67.25 29.641 1 22.69 17 SER B O 1
ATOM 5973 N N . ALA B 1 18 ? -22.297 -65.375 29.141 1 29.7 18 ALA B N 1
ATOM 5974 C CA . ALA B 1 18 ? -22.391 -66.062 27.859 1 29.7 18 ALA B CA 1
ATOM 5975 C C . ALA B 1 18 ? -21 -66.438 27.344 1 29.7 18 ALA B C 1
ATOM 5977 O O . ALA B 1 18 ? -20.141 -65.625 27.141 1 29.7 18 ALA B O 1
ATOM 5978 N N . LEU B 1 19 ? -20.609 -67.75 27.797 1 24.38 19 LEU B N 1
ATOM 5979 C CA . LEU B 1 19 ? -19.391 -68.438 27.406 1 24.38 19 LEU B CA 1
ATOM 5980 C C . LEU B 1 19 ? -19.047 -68.188 25.953 1 24.38 19 LEU B C 1
ATOM 5982 O O . LEU B 1 19 ? -19.906 -68.312 25.062 1 24.38 19 LEU B O 1
ATOM 5986 N N . LEU B 1 20 ? -18.203 -67.25 25.75 1 26.27 20 LEU B N 1
ATOM 5987 C CA . LEU B 1 20 ? -17.656 -66.812 24.484 1 26.27 20 LEU B CA 1
ATOM 5988 C C . LEU B 1 20 ? -17.219 -68 23.625 1 26.27 20 LEU B C 1
ATOM 5990 O O . LEU B 1 20 ? -16.328 -68.75 24.016 1 26.27 20 LEU B O 1
ATOM 5994 N N . GLN B 1 21 ? -18.281 -68.812 23.172 1 28.75 21 GLN B N 1
ATOM 5995 C CA . GLN B 1 21 ? -17.844 -69.875 22.25 1 28.75 21 GLN B CA 1
ATOM 5996 C C . GLN B 1 21 ? -16.703 -69.375 21.344 1 28.75 21 GLN B C 1
ATOM 5998 O O . GLN B 1 21 ? -16.719 -68.25 20.891 1 28.75 21 GLN B O 1
ATOM 6003 N N . PRO B 1 22 ? -15.578 -70.062 21.469 1 26.94 22 PRO B N 1
ATOM 6004 C CA . PRO B 1 22 ? -14.414 -69.625 20.688 1 26.94 22 PRO B CA 1
ATOM 6005 C C . PRO B 1 22 ? -14.742 -69.375 19.219 1 26.94 22 PRO B C 1
ATOM 6007 O O . PRO B 1 22 ? -15.484 -70.125 18.609 1 26.94 22 PRO B O 1
ATOM 6010 N N . ALA B 1 23 ? -15.039 -68.125 18.891 1 34.03 23 ALA B N 1
ATOM 6011 C CA . ALA B 1 23 ? -15.305 -67.688 17.516 1 34.03 23 ALA B CA 1
ATOM 6012 C C . ALA B 1 23 ? -14.383 -68.438 16.531 1 34.03 23 ALA B C 1
ATOM 6014 O O . ALA B 1 23 ? -13.164 -68.5 16.719 1 34.03 23 ALA B O 1
ATOM 6015 N N . LEU B 1 24 ? -14.969 -69.5 16.031 1 32.34 24 LEU B N 1
ATOM 6016 C CA . LEU B 1 24 ? -14.297 -70.125 14.914 1 32.34 24 LEU B CA 1
ATOM 6017 C C . LEU B 1 24 ? -13.531 -69.125 14.078 1 32.34 24 LEU B C 1
ATOM 6019 O O . LEU B 1 24 ? -14.062 -68.062 13.75 1 32.34 24 LEU B O 1
ATOM 6023 N N . GLN B 1 25 ? -12.188 -69.062 14.305 1 29.77 25 GLN B N 1
ATOM 6024 C CA . GLN B 1 25 ? -11.297 -68.188 13.539 1 29.77 25 GLN B CA 1
ATOM 6025 C C . GLN B 1 25 ? -11.711 -68.125 12.07 1 29.77 25 GLN B C 1
ATOM 6027 O O . GLN B 1 25 ? -11.977 -69.188 11.461 1 29.77 25 GLN B O 1
ATOM 6032 N N . PRO B 1 26 ? -12.508 -67.062 11.633 1 34.31 26 PRO B N 1
ATOM 6033 C CA . PRO B 1 26 ? -12.82 -67.062 10.203 1 34.31 26 PRO B CA 1
ATOM 6034 C C . PRO B 1 26 ? -11.672 -67.625 9.359 1 34.31 26 PRO B C 1
ATOM 6036 O O . PRO B 1 26 ? -10.508 -67.562 9.75 1 34.31 26 PRO B O 1
ATOM 6039 N N . PRO B 1 27 ? -11.883 -68.75 8.656 1 34.41 27 PRO B N 1
ATOM 6040 C CA . PRO B 1 27 ? -10.766 -69.312 7.871 1 34.41 27 PRO B CA 1
ATOM 6041 C C . PRO B 1 27 ? -9.898 -68.188 7.27 1 34.41 27 PRO B C 1
ATOM 6043 O O . PRO B 1 27 ? -10.359 -67.062 7.094 1 34.41 27 PRO B O 1
ATOM 6046 N N . PRO B 1 28 ? -8.586 -68.312 7.422 1 33.53 28 PRO B N 1
ATOM 6047 C CA . PRO B 1 28 ? -7.695 -67.25 6.891 1 33.53 28 PRO B CA 1
ATOM 6048 C C . PRO B 1 28 ? -8.156 -66.75 5.539 1 33.53 28 PRO B C 1
ATOM 6050 O O . PRO B 1 28 ? -8.812 -67.438 4.777 1 33.53 28 PRO B O 1
ATOM 6053 N N . PRO B 1 29 ? -8.547 -65.5 5.461 1 33.44 29 PRO B N 1
ATOM 6054 C CA . PRO B 1 29 ? -8.953 -65 4.141 1 33.44 29 PRO B CA 1
ATOM 6055 C C . PRO B 1 29 ? -8.188 -65.688 3 1 33.44 29 PRO B C 1
ATOM 6057 O O . PRO B 1 29 ? -7.004 -66 3.152 1 33.44 29 PRO B O 1
ATOM 6060 N N . SER B 1 30 ? -8.82 -66.562 2.254 1 33.47 30 SER B N 1
ATOM 6061 C CA . SER B 1 30 ? -8.188 -67.125 1.059 1 33.47 30 SER B CA 1
ATOM 6062 C C . SER B 1 30 ? -7.246 -66.125 0.412 1 33.47 30 SER B C 1
ATOM 6064 O O . SER B 1 30 ? -7.555 -64.938 0.351 1 33.47 30 SER B O 1
ATOM 6066 N N . PRO B 1 31 ? -5.969 -66.375 0.362 1 33.97 31 PRO B N 1
ATOM 6067 C CA . PRO B 1 31 ? -5.07 -65.438 -0.277 1 33.97 31 PRO B CA 1
ATOM 6068 C C . PRO B 1 31 ? -5.699 -64.75 -1.484 1 33.97 31 PRO B C 1
ATOM 6070 O O . PRO B 1 31 ? -6.453 -65.375 -2.232 1 33.97 31 PRO B O 1
ATOM 6073 N N . VAL B 1 32 ? -6.172 -63.656 -1.377 1 38.75 32 VAL B N 1
ATOM 6074 C CA . VAL B 1 32 ? -6.523 -62.906 -2.582 1 38.75 32 VAL B CA 1
ATOM 6075 C C . VAL B 1 32 ? -5.637 -63.344 -3.742 1 38.75 32 VAL B C 1
ATOM 6077 O O . VAL B 1 32 ? -4.41 -63.25 -3.67 1 38.75 32 VAL B O 1
ATOM 6080 N N . PRO B 1 33 ? -5.996 -64.438 -4.508 1 44.28 33 PRO B N 1
ATOM 6081 C CA . PRO B 1 33 ? -5.117 -64.875 -5.594 1 44.28 33 PRO B CA 1
ATOM 6082 C C . PRO B 1 33 ? -4.387 -63.719 -6.273 1 44.28 33 PRO B C 1
ATOM 6084 O O . PRO B 1 33 ? -4.949 -62.625 -6.414 1 44.28 33 PRO B O 1
ATOM 6087 N N . GLY B 1 34 ? -3.168 -63.594 -6.082 1 54.31 34 GLY B N 1
ATOM 6088 C CA . GLY B 1 34 ? -2.354 -62.656 -6.836 1 54.31 34 GLY B CA 1
ATOM 6089 C C . GLY B 1 34 ? -2.781 -62.5 -8.281 1 54.31 34 GLY B C 1
ATOM 6090 O O . GLY B 1 34 ? -3.66 -63.25 -8.75 1 54.31 34 GLY B O 1
ATOM 6091 N N . PRO B 1 35 ? -2.342 -61.625 -9.109 1 73.69 35 PRO B N 1
ATOM 6092 C CA . PRO B 1 35 ? -2.758 -61.438 -10.5 1 73.69 35 PRO B CA 1
ATOM 6093 C C . PRO B 1 35 ? -2.469 -62.656 -11.375 1 73.69 35 PRO B C 1
ATOM 6095 O O . PRO B 1 35 ? -1.48 -63.344 -11.156 1 73.69 35 PRO B O 1
ATOM 6098 N N . GLU B 1 36 ? -3.467 -63.281 -11.945 1 89.19 36 GLU B N 1
ATOM 6099 C CA . GLU B 1 36 ? -3.391 -64.438 -12.828 1 89.19 36 GLU B CA 1
ATOM 6100 C C . GLU B 1 36 ? -3.467 -64 -14.289 1 89.19 36 GLU B C 1
ATOM 6102 O O . GLU B 1 36 ? -3.969 -62.938 -14.609 1 89.19 36 GLU B O 1
ATOM 6107 N N . TRP B 1 37 ? -2.775 -64.938 -15.016 1 93.12 37 TRP B N 1
ATOM 6108 C CA . TRP B 1 37 ? -2.965 -64.75 -16.453 1 93.12 37 TRP B CA 1
ATOM 6109 C C . TRP B 1 37 ? -4.188 -65.562 -16.938 1 93.12 37 TRP B C 1
ATOM 6111 O O . TRP B 1 37 ? -4.254 -66.75 -16.781 1 93.12 37 TRP B O 1
ATOM 6121 N N . ARG B 1 38 ? -5.105 -64.875 -17.469 1 93.69 38 ARG B N 1
ATOM 6122 C CA . ARG B 1 38 ? -6.336 -65.5 -17.922 1 93.69 38 ARG B CA 1
ATOM 6123 C C . ARG B 1 38 ? -6.32 -65.688 -19.438 1 93.69 38 ARG B C 1
ATOM 6125 O O . ARG B 1 38 ? -6.098 -64.75 -20.203 1 93.69 38 ARG B O 1
ATOM 6132 N N . VAL B 1 39 ? -6.57 -66.938 -19.844 1 94.5 39 VAL B N 1
ATOM 6133 C CA . VAL B 1 39 ? -6.551 -67.312 -21.25 1 94.5 39 VAL B CA 1
ATOM 6134 C C . VAL B 1 39 ? -7.895 -67.938 -21.641 1 94.5 39 VAL B C 1
ATOM 6136 O O . VAL B 1 39 ? -8.359 -68.875 -21 1 94.5 39 VAL B O 1
ATOM 6139 N N . LEU B 1 40 ? -8.469 -67.438 -22.688 1 95 40 LEU B N 1
ATOM 6140 C CA . LEU B 1 40 ? -9.75 -67.938 -23.156 1 95 40 LEU B CA 1
ATOM 6141 C C . LEU B 1 40 ? -9.562 -68.75 -24.406 1 95 40 LEU B C 1
ATOM 6143 O O . LEU B 1 40 ? -8.961 -68.312 -25.391 1 95 40 LEU B O 1
ATOM 6147 N N . ILE B 1 41 ? -10.07 -69.938 -24.344 1 93.12 41 ILE B N 1
ATOM 6148 C CA . ILE B 1 41 ? -10.016 -70.875 -25.5 1 93.12 41 ILE B CA 1
ATOM 6149 C C . ILE B 1 41 ? -11.422 -71.062 -26.062 1 93.12 41 ILE B C 1
ATOM 6151 O O . ILE B 1 41 ? -12.312 -71.562 -25.375 1 93.12 41 ILE B O 1
ATOM 6155 N N . VAL B 1 42 ? -11.523 -70.625 -27.297 1 92.94 42 VAL B N 1
ATOM 6156 C CA . VAL B 1 42 ? -12.812 -70.75 -27.969 1 92.94 42 VAL B CA 1
ATOM 6157 C C . VAL B 1 42 ? -12.727 -71.812 -29.094 1 92.94 42 VAL B C 1
ATOM 6159 O O . VAL B 1 42 ? -12.188 -71.5 -30.156 1 92.94 42 VAL B O 1
ATOM 6162 N N . ASP B 1 43 ? -13.195 -72.875 -28.859 1 87.88 43 ASP B N 1
ATOM 6163 C CA . ASP B 1 43 ? -13.18 -74 -29.828 1 87.88 43 ASP B CA 1
ATOM 6164 C C . ASP B 1 43 ? -14.32 -74.938 -29.562 1 87.88 43 ASP B C 1
ATOM 6166 O O . ASP B 1 43 ? -14.609 -75.312 -28.406 1 87.88 43 ASP B O 1
ATOM 6170 N N . SER B 1 44 ? -14.961 -75.438 -30.609 1 85.56 44 SER B N 1
ATOM 6171 C CA . SER B 1 44 ? -16.078 -76.375 -30.438 1 85.56 44 SER B CA 1
ATOM 6172 C C . SER B 1 44 ? -15.57 -77.812 -30.156 1 85.56 44 SER B C 1
ATOM 6174 O O . SER B 1 44 ? -16.312 -78.625 -29.641 1 85.56 44 SER B O 1
ATOM 6176 N N . ASP B 1 45 ? -14.328 -78.125 -30.438 1 85.06 45 ASP B N 1
ATOM 6177 C CA . ASP B 1 45 ? -13.742 -79.438 -30.266 1 85.06 45 ASP B CA 1
ATOM 6178 C C . ASP B 1 45 ? -13.219 -79.625 -28.844 1 85.06 45 ASP B C 1
ATOM 6180 O O . ASP B 1 45 ? -12.242 -79 -28.453 1 85.06 45 ASP B O 1
ATOM 6184 N N . PRO B 1 46 ? -13.758 -80.5 -28.141 1 87.44 46 PRO B N 1
ATOM 6185 C CA . PRO B 1 46 ? -13.305 -80.688 -26.766 1 87.44 46 PRO B CA 1
ATOM 6186 C C . PRO B 1 46 ? -11.867 -81.188 -26.688 1 87.44 46 PRO B C 1
ATOM 6188 O O . PRO B 1 46 ? -11.195 -81 -25.672 1 87.44 46 PRO B O 1
ATOM 6191 N N . ASP B 1 47 ? -11.422 -81.812 -27.734 1 84.19 47 ASP B N 1
ATOM 6192 C CA . ASP B 1 47 ? -10.047 -82.312 -27.75 1 84.19 47 ASP B CA 1
ATOM 6193 C C . ASP B 1 47 ? -9.047 -81.125 -27.672 1 84.19 47 ASP B C 1
ATOM 6195 O O . ASP B 1 47 ? -7.965 -81.312 -27.094 1 84.19 47 ASP B O 1
ATOM 6199 N N . VAL B 1 48 ? -9.469 -80.125 -28.25 1 86.25 48 VAL B N 1
ATOM 6200 C CA . VAL B 1 48 ? -8.594 -79 -28.203 1 86.25 48 VAL B CA 1
ATOM 6201 C C . VAL B 1 48 ? -8.516 -78.438 -26.781 1 86.25 48 VAL B C 1
ATOM 6203 O O . VAL B 1 48 ? -7.43 -78.125 -26.297 1 86.25 48 VAL B O 1
ATOM 6206 N N . HIS B 1 49 ? -9.555 -78.375 -26.109 1 89.12 49 HIS B N 1
ATOM 6207 C CA . HIS B 1 49 ? -9.57 -78 -24.703 1 89.12 49 HIS B CA 1
ATOM 6208 C C . HIS B 1 49 ? -8.695 -78.875 -23.844 1 89.12 49 HIS B C 1
ATOM 6210 O O . HIS B 1 49 ? -7.91 -78.375 -23.031 1 89.12 49 HIS B O 1
ATOM 6216 N N . ALA B 1 50 ? -8.859 -80.062 -24.156 1 88.06 50 ALA B N 1
ATOM 6217 C CA . ALA B 1 50 ? -8.078 -81.062 -23.406 1 88.06 50 ALA B CA 1
ATOM 6218 C C . ALA B 1 50 ? -6.586 -80.875 -23.672 1 88.06 50 ALA B C 1
ATOM 6220 O O . ALA B 1 50 ? -5.766 -81 -22.766 1 88.06 50 ALA B O 1
ATOM 6221 N N . ALA B 1 51 ? -6.281 -80.625 -24.906 1 86.56 51 ALA B N 1
ATOM 6222 C CA . ALA B 1 51 ? -4.883 -80.375 -25.281 1 86.56 51 ALA B CA 1
ATOM 6223 C C . ALA B 1 51 ? -4.27 -79.25 -24.516 1 86.56 51 ALA B C 1
ATOM 6225 O O . ALA B 1 51 ? -3.148 -79.312 -24 1 86.56 51 ALA B O 1
ATOM 6226 N N . PHE B 1 52 ? -5.031 -78.188 -24.359 1 88.69 52 PHE B N 1
ATOM 6227 C CA . PHE B 1 52 ? -4.547 -77 -23.641 1 88.69 52 PHE B CA 1
ATOM 6228 C C . PHE B 1 52 ? -4.43 -77.312 -22.141 1 88.69 52 PHE B C 1
ATOM 6230 O O . PHE B 1 52 ? -3.459 -76.938 -21.5 1 88.69 52 PHE B O 1
ATOM 6237 N N . ARG B 1 53 ? -5.316 -78 -21.656 1 87.88 53 ARG B N 1
ATOM 6238 C CA . ARG B 1 53 ? -5.285 -78.375 -20.25 1 87.88 53 ARG B CA 1
ATOM 6239 C C . ARG B 1 53 ? -4.066 -79.188 -19.922 1 87.88 53 ARG B C 1
ATOM 6241 O O . ARG B 1 53 ? -3.342 -78.938 -18.969 1 87.88 53 ARG B O 1
ATOM 6248 N N . LEU B 1 54 ? -3.881 -80.125 -20.734 1 85.38 54 LEU B N 1
ATOM 6249 C CA . LEU B 1 54 ? -2.793 -81.125 -20.516 1 85.38 54 LEU B CA 1
ATOM 6250 C C . LEU B 1 54 ? -1.438 -80.438 -20.688 1 85.38 54 LEU B C 1
ATOM 6252 O O . LEU B 1 54 ? -0.5 -80.688 -19.938 1 85.38 54 LEU B O 1
ATOM 6256 N N . ALA B 1 55 ? -1.403 -79.562 -21.594 1 85.44 55 ALA B N 1
ATOM 6257 C CA . ALA B 1 55 ? -0.124 -78.938 -21.938 1 85.44 55 ALA B CA 1
ATOM 6258 C C . ALA B 1 55 ? 0.226 -77.812 -20.969 1 85.44 55 ALA B C 1
ATOM 6260 O O . ALA B 1 55 ? 1.401 -77.562 -20.672 1 85.44 55 ALA B O 1
ATOM 6261 N N . LEU B 1 56 ? -0.749 -77.125 -20.406 1 87.88 56 LEU B N 1
ATOM 6262 C CA . LEU B 1 56 ? -0.395 -75.812 -19.828 1 87.88 56 LEU B CA 1
ATOM 6263 C C . LEU B 1 56 ? -0.933 -75.688 -18.406 1 87.88 56 LEU B C 1
ATOM 6265 O O . LEU B 1 56 ? -0.514 -74.812 -17.656 1 87.88 56 LEU B O 1
ATOM 6269 N N . GLU B 1 57 ? -1.856 -76.5 -18.141 1 83 57 GLU B N 1
ATOM 6270 C CA . GLU B 1 57 ? -2.43 -76.375 -16.812 1 83 57 GLU B CA 1
ATOM 6271 C C . GLU B 1 57 ? -1.367 -76.625 -15.727 1 83 57 GLU B C 1
ATOM 6273 O O . GLU B 1 57 ? -0.544 -77.5 -15.828 1 83 57 GLU B O 1
ATOM 6278 N N . GLY B 1 58 ? -1.291 -75.688 -14.711 1 83.75 58 GLY B N 1
ATOM 6279 C CA . GLY B 1 58 ? -0.356 -75.812 -13.602 1 83.75 58 GLY B CA 1
ATOM 6280 C C . GLY B 1 58 ? 0.903 -75 -13.82 1 83.75 58 GLY B C 1
ATOM 6281 O O . GLY B 1 58 ? 1.736 -74.875 -12.922 1 83.75 58 GLY B O 1
ATOM 6282 N N . HIS B 1 59 ? 1.144 -74.438 -14.992 1 88.31 59 HIS B N 1
ATOM 6283 C CA . HIS B 1 59 ? 2.326 -73.625 -15.281 1 88.31 59 HIS B CA 1
ATOM 6284 C C . HIS B 1 59 ? 2.146 -72.188 -14.805 1 88.31 59 HIS B C 1
ATOM 6286 O O . HIS B 1 59 ? 1.021 -71.688 -14.742 1 88.31 59 HIS B O 1
ATOM 6292 N N . SER B 1 60 ? 3.248 -71.625 -14.414 1 90.75 60 SER B N 1
ATOM 6293 C CA . SER B 1 60 ? 3.305 -70.25 -14.094 1 90.75 60 SER B CA 1
ATOM 6294 C C . SER B 1 60 ? 4.215 -69.5 -15.055 1 90.75 60 SER B C 1
ATOM 6296 O O . SER B 1 60 ? 5.262 -70 -15.453 1 90.75 60 SER B O 1
ATOM 6298 N N . LEU B 1 61 ? 3.678 -68.438 -15.492 1 91.25 61 LEU B N 1
ATOM 6299 C CA . LEU B 1 61 ? 4.473 -67.562 -16.375 1 91.25 61 LEU B CA 1
ATOM 6300 C C . LEU B 1 61 ? 4.75 -66.25 -15.719 1 91.25 61 LEU B C 1
ATOM 6302 O O . LEU B 1 61 ? 3.836 -65.562 -15.18 1 91.25 61 LEU B O 1
ATOM 6306 N N . PHE B 1 62 ? 6.043 -65.812 -15.773 1 89.06 62 PHE B N 1
ATOM 6307 C CA . PHE B 1 62 ? 6.473 -64.5 -15.266 1 89.06 62 PHE B CA 1
ATOM 6308 C C . PHE B 1 62 ? 5.934 -64.25 -13.859 1 89.06 62 PHE B C 1
ATOM 6310 O O . PHE B 1 62 ? 5.422 -63.188 -13.562 1 89.06 62 PHE B O 1
ATOM 6317 N N . GLY B 1 63 ? 5.934 -65.312 -13.086 1 84.44 63 GLY B N 1
ATOM 6318 C CA . GLY B 1 63 ? 5.625 -65.188 -11.664 1 84.44 63 GLY B CA 1
ATOM 6319 C C . GLY B 1 63 ? 4.141 -65.25 -11.375 1 84.44 63 GLY B C 1
ATOM 6320 O O . GLY B 1 63 ? 3.721 -65.125 -10.219 1 84.44 63 GLY B O 1
ATOM 6321 N N . ARG B 1 64 ? 3.264 -65.5 -12.375 1 90.88 64 ARG B N 1
ATOM 6322 C CA . ARG B 1 64 ? 1.818 -65.562 -12.203 1 90.88 64 ARG B CA 1
ATOM 6323 C C . ARG B 1 64 ? 1.282 -66.875 -12.766 1 90.88 64 ARG B C 1
ATOM 6325 O O . ARG B 1 64 ? 1.742 -67.375 -13.812 1 90.88 64 ARG B O 1
ATOM 6332 N N . PRO B 1 65 ? 0.279 -67.375 -12.117 1 92 65 PRO B N 1
ATOM 6333 C CA . PRO B 1 65 ? -0.282 -68.625 -12.625 1 92 65 PRO B CA 1
ATOM 6334 C C . PRO B 1 65 ? -1.17 -68.438 -13.852 1 92 65 PRO B C 1
ATOM 6336 O O . PRO B 1 65 ? -1.77 -67.375 -14.016 1 92 65 PRO B O 1
ATOM 6339 N N . LEU B 1 66 ? -1.254 -69.438 -14.648 1 92.12 66 LEU B N 1
ATOM 6340 C CA . LEU B 1 66 ? -2.104 -69.438 -15.836 1 92.12 66 LEU B CA 1
ATOM 6341 C C . LEU B 1 66 ? -3.473 -70.062 -15.523 1 92.12 66 LEU B C 1
ATOM 6343 O O . LEU B 1 66 ? -3.566 -71.125 -14.93 1 92.12 66 LEU B O 1
ATOM 6347 N N . VAL B 1 67 ? -4.504 -69.312 -15.859 1 92.19 67 VAL B N 1
ATOM 6348 C CA . VAL B 1 67 ? -5.875 -69.75 -15.688 1 92.19 67 VAL B CA 1
ATOM 6349 C C . VAL B 1 67 ? -6.578 -69.812 -17.047 1 92.19 67 VAL B C 1
ATOM 6351 O O . VAL B 1 67 ? -6.527 -68.812 -17.812 1 92.19 67 VAL B O 1
ATOM 6354 N N . PHE B 1 68 ? -7.32 -70.938 -17.266 1 93.25 68 PHE B N 1
ATOM 6355 C CA . PHE B 1 68 ? -7.934 -71.125 -18.578 1 93.25 68 PHE B CA 1
ATOM 6356 C C . PHE B 1 68 ? -9.453 -71.062 -18.484 1 93.25 68 PHE B C 1
ATOM 6358 O O . PHE B 1 68 ? -10.039 -71.562 -17.531 1 93.25 68 PHE B O 1
ATOM 6365 N N . LEU B 1 69 ? -9.961 -70.375 -19.359 1 93.75 69 LEU B N 1
ATOM 6366 C CA . LEU B 1 69 ? -11.398 -70.312 -19.594 1 93.75 69 LEU B CA 1
ATOM 6367 C C . LEU B 1 69 ? -11.742 -71 -20.922 1 93.75 69 LEU B C 1
ATOM 6369 O O . LEU B 1 69 ? -10.992 -70.875 -21.891 1 93.75 69 LEU B O 1
ATOM 6373 N N . TYR B 1 70 ? -12.906 -71.688 -20.953 1 93.81 70 TYR B N 1
ATOM 6374 C CA . TYR B 1 70 ? -13.242 -72.5 -22.141 1 93.81 70 TYR B CA 1
ATOM 6375 C C . TYR B 1 70 ? -14.633 -72.125 -22.656 1 93.81 70 TYR B C 1
ATOM 6377 O O . TYR B 1 70 ? -15.57 -71.938 -21.859 1 93.81 70 TYR B O 1
ATOM 6385 N N . ALA B 1 71 ? -14.688 -71.875 -23.875 1 93.75 71 ALA B N 1
ATOM 6386 C CA . ALA B 1 71 ? -15.961 -71.688 -24.547 1 93.75 71 ALA B CA 1
ATOM 6387 C C . ALA B 1 71 ? -16.125 -72.625 -25.75 1 93.75 71 ALA B C 1
ATOM 6389 O O . ALA B 1 71 ? -15.203 -72.75 -26.562 1 93.75 71 ALA B O 1
ATOM 6390 N N . ARG B 1 72 ? -17.297 -73.188 -25.953 1 90.56 72 ARG B N 1
ATOM 6391 C CA . ARG B 1 72 ? -17.5 -74.188 -27 1 90.56 72 ARG B CA 1
ATOM 6392 C C . ARG B 1 72 ? -18.266 -73.562 -28.188 1 90.56 72 ARG B C 1
ATOM 6394 O O . ARG B 1 72 ? -18.469 -74.25 -29.203 1 90.56 72 ARG B O 1
ATOM 6401 N N . SER B 1 73 ? -18.766 -72.375 -27.906 1 88.56 73 SER B N 1
ATOM 6402 C CA . SER B 1 73 ? -19.5 -71.688 -28.953 1 88.56 73 SER B CA 1
ATOM 6403 C C . SER B 1 73 ? -19.234 -70.188 -28.922 1 88.56 73 SER B C 1
ATOM 6405 O O . SER B 1 73 ? -18.672 -69.625 -27.953 1 88.56 73 SER B O 1
ATOM 6407 N N . GLY B 1 74 ? -19.547 -69.5 -30.078 1 89.12 74 GLY B N 1
ATOM 6408 C CA . GLY B 1 74 ? -19.422 -68.062 -30.141 1 89.12 74 GLY B CA 1
ATOM 6409 C C . GLY B 1 74 ? -20.266 -67.312 -29.109 1 89.12 74 GLY B C 1
ATOM 6410 O O . GLY B 1 74 ? -19.828 -66.312 -28.531 1 89.12 74 GLY B O 1
ATOM 6411 N N . THR B 1 75 ? -21.422 -67.812 -28.891 1 88.94 75 THR B N 1
ATOM 6412 C CA . THR B 1 75 ? -22.328 -67.188 -27.922 1 88.94 75 THR B CA 1
ATOM 6413 C C . THR B 1 75 ? -21.75 -67.312 -26.516 1 88.94 75 THR B C 1
ATOM 6415 O O . THR B 1 75 ? -21.797 -66.375 -25.734 1 88.94 75 THR B O 1
ATOM 6418 N N . GLN B 1 76 ? -21.203 -68.5 -26.219 1 91.38 76 GLN B N 1
ATOM 6419 C CA . GLN B 1 76 ? -20.578 -68.688 -24.906 1 91.38 76 GLN B CA 1
ATOM 6420 C C . GLN B 1 76 ? -19.375 -67.75 -24.75 1 91.38 76 GLN B C 1
ATOM 6422 O O . GLN B 1 76 ? -19.141 -67.188 -23.672 1 91.38 76 GLN B O 1
ATOM 6427 N N . ALA B 1 77 ? -18.672 -67.688 -25.781 1 93.31 77 ALA B N 1
ATOM 6428 C CA . ALA B 1 77 ? -17.5 -66.812 -25.75 1 93.31 77 ALA B CA 1
ATOM 6429 C C . ALA B 1 77 ? -17.891 -65.375 -25.5 1 93.31 77 ALA B C 1
ATOM 6431 O O . ALA B 1 77 ? -17.281 -64.688 -24.688 1 93.31 77 ALA B O 1
ATOM 6432 N N . ARG B 1 78 ? -18.906 -64.875 -26.172 1 93.19 78 ARG B N 1
ATOM 6433 C CA . ARG B 1 78 ? -19.359 -63.469 -26 1 93.19 78 ARG B CA 1
ATOM 6434 C C . ARG B 1 78 ? -19.797 -63.219 -24.562 1 93.19 78 ARG B C 1
ATOM 6436 O O . ARG B 1 78 ? -19.531 -62.156 -24.016 1 93.19 78 ARG B O 1
ATOM 6443 N N . ASN B 1 79 ? -20.406 -64.125 -23.953 1 92.31 79 ASN B N 1
ATOM 6444 C CA . ASN B 1 79 ? -20.828 -63.969 -22.562 1 92.31 79 ASN B CA 1
ATOM 6445 C C . ASN B 1 79 ? -19.625 -63.875 -21.625 1 92.31 79 ASN B C 1
ATOM 6447 O O . ASN B 1 79 ? -19.625 -63.031 -20.734 1 92.31 79 ASN B O 1
ATOM 6451 N N . LEU B 1 80 ? -18.656 -64.625 -21.875 1 92.94 80 LEU B N 1
ATOM 6452 C CA . LEU B 1 80 ? -17.453 -64.625 -21.047 1 92.94 80 LEU B CA 1
ATOM 6453 C C . LEU B 1 80 ? -16.703 -63.281 -21.25 1 92.94 80 LEU B C 1
ATOM 6455 O O . LEU B 1 80 ? -16.188 -62.719 -20.297 1 92.94 80 LEU B O 1
ATOM 6459 N N . LEU B 1 81 ? -16.656 -62.844 -22.453 1 92.19 81 LEU B N 1
ATOM 6460 C CA . LEU B 1 81 ? -15.93 -61.625 -22.797 1 92.19 81 LEU B CA 1
ATOM 6461 C C . LEU B 1 81 ? -16.594 -60.406 -22.188 1 92.19 81 LEU B C 1
ATOM 6463 O O . LEU B 1 81 ? -15.922 -59.406 -21.922 1 92.19 81 LEU B O 1
ATOM 6467 N N . ARG B 1 82 ? -17.781 -60.375 -22 1 90.44 82 ARG B N 1
ATOM 6468 C CA . ARG B 1 82 ? -18.484 -59.281 -21.375 1 90.44 82 ARG B CA 1
ATOM 6469 C C . ARG B 1 82 ? -18.172 -59.219 -19.875 1 90.44 82 ARG B C 1
ATOM 6471 O O . ARG B 1 82 ? -18.172 -58.125 -19.281 1 90.44 82 ARG B O 1
ATOM 6478 N N . SER B 1 83 ? -17.891 -60.312 -19.312 1 88.44 83 SER B N 1
ATOM 6479 C CA . SER B 1 83 ? -17.703 -60.375 -17.875 1 88.44 83 SER B CA 1
ATOM 6480 C C . SER B 1 83 ? -16.219 -60.25 -17.5 1 88.44 83 SER B C 1
ATOM 6482 O O . SER B 1 83 ? -15.883 -59.781 -16.422 1 88.44 83 SER B O 1
ATOM 6484 N N . GLU B 1 84 ? -15.398 -60.781 -18.391 1 86.31 84 GLU B N 1
ATOM 6485 C CA . GLU B 1 84 ? -13.969 -60.812 -18.094 1 86.31 84 GLU B CA 1
ATOM 6486 C C . GLU B 1 84 ? -13.25 -59.594 -18.688 1 86.31 84 GLU B C 1
ATOM 6488 O O . GLU B 1 84 ? -13.234 -59.438 -19.906 1 86.31 84 GLU B O 1
ATOM 6493 N N . GLN B 1 85 ? -12.617 -58.812 -17.828 1 83.25 85 GLN B N 1
ATOM 6494 C CA . GLN B 1 85 ? -11.984 -57.594 -18.328 1 83.25 85 GLN B CA 1
ATOM 6495 C C . GLN B 1 85 ? -10.461 -57.719 -18.328 1 83.25 85 GLN B C 1
ATOM 6497 O O . GLN B 1 85 ? -9.758 -56.844 -18.844 1 83.25 85 GLN B O 1
ATOM 6502 N N . ASP B 1 86 ? -9.93 -58.844 -17.875 1 87.5 86 ASP B N 1
ATOM 6503 C CA . ASP B 1 86 ? -8.477 -59 -17.781 1 87.5 86 ASP B CA 1
ATOM 6504 C C . ASP B 1 86 ? -8.008 -60.219 -18.531 1 87.5 86 ASP B C 1
ATOM 6506 O O . ASP B 1 86 ? -7.145 -60.969 -18.047 1 87.5 86 ASP B O 1
ATOM 6510 N N . LEU B 1 87 ? -8.469 -60.375 -19.781 1 93.62 87 LEU B N 1
ATOM 6511 C CA . LEU B 1 87 ? -8.055 -61.531 -20.594 1 93.62 87 LEU B CA 1
ATOM 6512 C C . LEU B 1 87 ? -6.75 -61.219 -21.328 1 93.62 87 LEU B C 1
ATOM 6514 O O . LEU B 1 87 ? -6.676 -60.25 -22.094 1 93.62 87 LEU B O 1
ATOM 6518 N N . ALA B 1 88 ? -5.77 -62 -21.047 1 95 88 ALA B N 1
ATOM 6519 C CA . ALA B 1 88 ? -4.469 -61.781 -21.672 1 95 88 ALA B CA 1
ATOM 6520 C C . ALA B 1 88 ? -4.441 -62.312 -23.109 1 95 88 ALA B C 1
ATOM 6522 O O . ALA B 1 88 ? -3.988 -61.625 -24.031 1 95 88 ALA B O 1
ATOM 6523 N N . VAL B 1 89 ? -4.984 -63.562 -23.266 1 95.38 89 VAL B N 1
ATOM 6524 C CA . VAL B 1 89 ? -4.895 -64.25 -24.547 1 95.38 89 VAL B CA 1
ATOM 6525 C C . VAL B 1 89 ? -6.242 -64.875 -24.906 1 95.38 89 VAL B C 1
ATOM 6527 O O . VAL B 1 89 ? -6.93 -65.375 -24.031 1 95.38 89 VAL B O 1
ATOM 6530 N N . VAL B 1 90 ? -6.602 -64.75 -26.125 1 94.75 90 VAL B N 1
ATOM 6531 C CA . VAL B 1 90 ? -7.785 -65.375 -26.656 1 94.75 90 VAL B CA 1
ATOM 6532 C C . VAL B 1 90 ? -7.395 -66.312 -27.828 1 94.75 90 VAL B C 1
ATOM 6534 O O . VAL B 1 90 ? -6.859 -65.812 -28.828 1 94.75 90 VAL B O 1
ATOM 6537 N N . VAL B 1 91 ? -7.598 -67.562 -27.688 1 91.94 91 VAL B N 1
ATOM 6538 C CA . VAL B 1 91 ? -7.383 -68.5 -28.781 1 91.94 91 VAL B CA 1
ATOM 6539 C C . VAL B 1 91 ? -8.719 -68.812 -29.453 1 91.94 91 VAL B C 1
ATOM 6541 O O . VAL B 1 91 ? -9.609 -69.375 -28.812 1 91.94 91 VAL B O 1
ATOM 6544 N N . LEU B 1 92 ? -8.75 -68.5 -30.656 1 91.19 92 LEU B N 1
ATOM 6545 C CA . LEU B 1 92 ? -10.039 -68.5 -31.344 1 91.19 92 LEU B CA 1
ATOM 6546 C C . LEU B 1 92 ? -9.969 -69.438 -32.562 1 91.19 92 LEU B C 1
ATOM 6548 O O . LEU B 1 92 ? -9.031 -69.312 -33.375 1 91.19 92 LEU B O 1
ATOM 6552 N N . ASP B 1 93 ? -10.969 -70.25 -32.656 1 86.81 93 ASP B N 1
ATOM 6553 C CA . ASP B 1 93 ? -11.133 -71.062 -33.875 1 86.81 93 ASP B CA 1
ATOM 6554 C C . ASP B 1 93 ? -11.828 -70.25 -34.969 1 86.81 93 ASP B C 1
ATOM 6556 O O . ASP B 1 93 ? -12.883 -69.625 -34.719 1 86.81 93 ASP B O 1
ATOM 6560 N N . ALA B 1 94 ? -11.219 -70.25 -36.188 1 73.88 94 ALA B N 1
ATOM 6561 C CA . ALA B 1 94 ? -11.734 -69.438 -37.312 1 73.88 94 ALA B CA 1
ATOM 6562 C C . ALA B 1 94 ? -13.086 -69.938 -37.781 1 73.88 94 ALA B C 1
ATOM 6564 O O . ALA B 1 94 ? -13.922 -69.188 -38.281 1 73.88 94 ALA B O 1
ATOM 6565 N N . VAL B 1 95 ? -13.305 -71.312 -37.812 1 65.75 95 VAL B N 1
ATOM 6566 C CA . VAL B 1 95 ? -14.5 -71.875 -38.375 1 65.75 95 VAL B CA 1
ATOM 6567 C C . VAL B 1 95 ? -15.477 -72.312 -37.281 1 65.75 95 VAL B C 1
ATOM 6569 O O . VAL B 1 95 ? -15.922 -73.438 -37.219 1 65.75 95 VAL B O 1
ATOM 6572 N N . THR B 1 96 ? -15.578 -71.562 -36.188 1 56.72 96 THR B N 1
ATOM 6573 C CA . THR B 1 96 ? -16.531 -71.938 -35.156 1 56.72 96 THR B CA 1
ATOM 6574 C C . THR B 1 96 ? -17.969 -71.688 -35.625 1 56.72 96 THR B C 1
ATOM 6576 O O . THR B 1 96 ? -18.328 -70.562 -35.969 1 56.72 96 THR B O 1
ATOM 6579 N N . ASP B 1 97 ? -18.844 -72.812 -35.562 1 55.72 97 ASP B N 1
ATOM 6580 C CA . ASP B 1 97 ? -20.281 -72.938 -35.812 1 55.72 97 ASP B CA 1
ATOM 6581 C C . ASP B 1 97 ? -20.672 -72.438 -37.188 1 55.72 97 ASP B C 1
ATOM 6583 O O . ASP B 1 97 ? -21.75 -71.875 -37.375 1 55.72 97 ASP B O 1
ATOM 6587 N N . GLY B 1 98 ? -19.844 -72.375 -38.281 1 54.03 98 GLY B N 1
ATOM 6588 C CA . GLY B 1 98 ? -20.156 -72 -39.656 1 54.03 98 GLY B CA 1
ATOM 6589 C C . GLY B 1 98 ? -19.234 -70.875 -40.188 1 54.03 98 GLY B C 1
ATOM 6590 O O . GLY B 1 98 ? -18.344 -70.438 -39.5 1 54.03 98 GLY B O 1
ATOM 6591 N N . THR B 1 99 ? -19.312 -70.5 -41.469 1 52.19 99 THR B N 1
ATOM 6592 C CA . THR B 1 99 ? -18.438 -69.562 -42.25 1 52.19 99 THR B CA 1
ATOM 6593 C C . THR B 1 99 ? -18.438 -68.188 -41.656 1 52.19 99 THR B C 1
ATOM 6595 O O . THR B 1 99 ? -19.469 -67.5 -41.594 1 52.19 99 THR B O 1
ATOM 6598 N N . GLY B 1 100 ? -17.359 -67.625 -41.031 1 60.91 100 GLY B N 1
ATOM 6599 C CA . GLY B 1 100 ? -17.156 -66.188 -40.719 1 60.91 100 GLY B CA 1
ATOM 6600 C C . GLY B 1 100 ? -17.359 -65.875 -39.25 1 60.91 100 GLY B C 1
ATOM 6601 O O . GLY B 1 100 ? -17.109 -64.75 -38.812 1 60.91 100 GLY B O 1
ATOM 6602 N N . ALA B 1 101 ? -17.75 -66.875 -38.438 1 65.25 101 ALA B N 1
ATOM 6603 C CA . ALA B 1 101 ? -18.156 -66.625 -37.062 1 65.25 101 ALA B CA 1
ATOM 6604 C C . ALA B 1 101 ? -16.953 -66.25 -36.188 1 65.25 101 ALA B C 1
ATOM 6606 O O . ALA B 1 101 ? -17.047 -65.375 -35.312 1 65.25 101 ALA B O 1
ATOM 6607 N N . GLY B 1 102 ? -15.898 -66.812 -36.406 1 76.38 102 GLY B N 1
ATOM 6608 C CA . GLY B 1 102 ? -14.711 -66.562 -35.594 1 76.38 102 GLY B CA 1
ATOM 6609 C C . GLY B 1 102 ? -14.203 -65.125 -35.781 1 76.38 102 GLY B C 1
ATOM 6610 O O . GLY B 1 102 ? -13.852 -64.438 -34.812 1 76.38 102 GLY B O 1
ATOM 6611 N N . LEU B 1 103 ? -14.273 -64.625 -36.938 1 83.5 103 LEU B N 1
ATOM 6612 C CA . LEU B 1 103 ? -13.789 -63.312 -37.25 1 83.5 103 LEU B CA 1
ATOM 6613 C C . LEU B 1 103 ? -14.695 -62.219 -36.656 1 83.5 103 LEU B C 1
ATOM 6615 O O . LEU B 1 103 ? -14.234 -61.156 -36.25 1 83.5 103 LEU B O 1
ATOM 6619 N N . ASP B 1 104 ? -15.945 -62.531 -36.594 1 87.31 104 ASP B N 1
ATOM 6620 C CA . ASP B 1 104 ? -16.875 -61.594 -35.938 1 87.31 104 ASP B CA 1
ATOM 6621 C C . ASP B 1 104 ? -16.547 -61.438 -34.469 1 87.31 104 ASP B C 1
ATOM 6623 O O . ASP B 1 104 ? -16.734 -60.344 -33.906 1 87.31 104 ASP B O 1
ATOM 6627 N N . LEU B 1 105 ? -16.094 -62.531 -33.906 1 90.88 105 LEU B N 1
ATOM 6628 C CA . LEU B 1 105 ? -15.727 -62.469 -32.5 1 90.88 105 LEU B CA 1
ATOM 6629 C C . LEU B 1 105 ? -14.523 -61.562 -32.281 1 90.88 105 LEU B C 1
ATOM 6631 O O . LEU B 1 105 ? -14.383 -60.969 -31.219 1 90.88 105 LEU B O 1
ATOM 6635 N N . VAL B 1 106 ? -13.656 -61.469 -33.219 1 91.5 106 VAL B N 1
ATOM 6636 C CA . VAL B 1 106 ? -12.508 -60.562 -33.125 1 91.5 106 VAL B CA 1
ATOM 6637 C C . VAL B 1 106 ? -12.992 -59.125 -32.969 1 91.5 106 VAL B C 1
ATOM 6639 O O . VAL B 1 106 ? -12.523 -58.406 -32.094 1 91.5 106 VAL B O 1
ATOM 6642 N N . ASP B 1 107 ? -13.898 -58.719 -33.781 1 91.31 107 ASP B N 1
ATOM 6643 C CA . ASP B 1 107 ? -14.461 -57.375 -33.688 1 91.31 107 ASP B CA 1
ATOM 6644 C C . ASP B 1 107 ? -15.164 -57.188 -32.344 1 91.31 107 ASP B C 1
ATOM 6646 O O . ASP B 1 107 ? -15.078 -56.094 -31.766 1 91.31 107 ASP B O 1
ATOM 6650 N N . PHE B 1 108 ? -15.852 -58.25 -31.938 1 92.38 108 PHE B N 1
ATOM 6651 C CA . PHE B 1 108 ? -16.531 -58.156 -30.656 1 92.38 108 PHE B CA 1
ATOM 6652 C C . PHE B 1 108 ? -15.539 -57.906 -29.531 1 92.38 108 PHE B C 1
ATOM 6654 O O . PHE B 1 108 ? -15.773 -57.094 -28.641 1 92.38 108 PHE B O 1
ATOM 6661 N N . ILE B 1 109 ? -14.453 -58.562 -29.516 1 92.25 109 ILE B N 1
ATOM 6662 C CA . ILE B 1 109 ? -13.414 -58.438 -28.484 1 92.25 109 ILE B CA 1
ATOM 6663 C C . ILE B 1 109 ? -12.852 -57.031 -28.469 1 92.25 109 ILE B C 1
ATOM 6665 O O . ILE B 1 109 ? -12.727 -56.406 -27.406 1 92.25 109 ILE B O 1
ATOM 6669 N N . ARG B 1 110 ? -12.633 -56.438 -29.594 1 91.12 110 ARG B N 1
ATOM 6670 C CA . ARG B 1 110 ? -11.93 -55.156 -29.719 1 91.12 110 ARG B CA 1
ATOM 6671 C C . ARG B 1 110 ? -12.883 -54 -29.516 1 91.12 110 ARG B C 1
ATOM 6673 O O . ARG B 1 110 ? -12.555 -53.031 -28.797 1 91.12 110 ARG B O 1
ATOM 6680 N N . TYR B 1 111 ? -13.984 -53.969 -30.047 1 88.25 111 TYR B N 1
ATOM 6681 C CA . TYR B 1 111 ? -14.797 -52.781 -30.141 1 88.25 111 TYR B CA 1
ATOM 6682 C C . TYR B 1 111 ? -15.977 -52.844 -29.172 1 88.25 111 TYR B C 1
ATOM 6684 O O . TYR B 1 111 ? -16.453 -51.812 -28.703 1 88.25 111 TYR B O 1
ATOM 6692 N N . THR B 1 112 ? -16.516 -54.062 -28.906 1 88.94 112 THR B N 1
ATOM 6693 C CA . THR B 1 112 ? -17.656 -54.156 -28.016 1 88.94 112 THR B CA 1
ATOM 6694 C C . THR B 1 112 ? -17.188 -54.438 -26.578 1 88.94 112 THR B C 1
ATOM 6696 O O . THR B 1 112 ? -17.578 -53.719 -25.656 1 88.94 112 THR B O 1
ATOM 6699 N N . ALA B 1 113 ? -16.312 -55.438 -26.422 1 90.5 113 ALA B N 1
ATOM 6700 C CA . ALA B 1 113 ? -15.812 -55.75 -25.094 1 90.5 113 ALA B CA 1
ATOM 6701 C C . ALA B 1 113 ? -14.711 -54.781 -24.672 1 90.5 113 ALA B C 1
ATOM 6703 O O . ALA B 1 113 ? -14.398 -54.656 -23.484 1 90.5 113 ALA B O 1
ATOM 6704 N N . GLY B 1 114 ? -14.047 -54.094 -25.641 1 88.88 114 GLY B N 1
ATOM 6705 C CA . GLY B 1 114 ? -13.055 -53.062 -25.359 1 88.88 114 GLY B CA 1
ATOM 6706 C C . GLY B 1 114 ? -11.727 -53.656 -24.906 1 88.88 114 GLY B C 1
ATOM 6707 O O . GLY B 1 114 ? -10.984 -53 -24.172 1 88.88 114 GLY B O 1
ATOM 6708 N N . LEU B 1 115 ? -11.398 -54.875 -25.188 1 91.81 115 LEU B N 1
ATOM 6709 C CA . LEU B 1 115 ? -10.148 -55.531 -24.812 1 91.81 115 LEU B CA 1
ATOM 6710 C C . LEU B 1 115 ? -9.062 -55.25 -25.844 1 91.81 115 LEU B C 1
ATOM 6712 O O . LEU B 1 115 ? -8.719 -56.125 -26.641 1 91.81 115 LEU B O 1
ATOM 6716 N N . ARG B 1 116 ? -8.477 -54.094 -25.703 1 87.69 116 ARG B N 1
ATOM 6717 C CA . ARG B 1 116 ? -7.562 -53.594 -26.719 1 87.69 116 ARG B CA 1
ATOM 6718 C C . ARG B 1 116 ? -6.199 -54.281 -26.609 1 87.69 116 ARG B C 1
ATOM 6720 O O . ARG B 1 116 ? -5.492 -54.438 -27.594 1 87.69 116 ARG B O 1
ATOM 6727 N N . ASN B 1 117 ? -5.805 -54.719 -25.422 1 91.56 117 ASN B N 1
ATOM 6728 C CA . ASN B 1 117 ? -4.461 -55.25 -25.203 1 91.56 117 ASN B CA 1
ATOM 6729 C C . ASN B 1 117 ? -4.422 -56.781 -25.344 1 91.56 117 ASN B C 1
ATOM 6731 O O . ASN B 1 117 ? -3.346 -57.344 -25.484 1 91.56 117 ASN B O 1
ATOM 6735 N N . SER B 1 118 ? -5.602 -57.375 -25.328 1 94.25 118 SER B N 1
ATOM 6736 C CA . SER B 1 118 ? -5.648 -58.844 -25.406 1 94.25 118 SER B CA 1
ATOM 6737 C C . SER B 1 118 ? -5.039 -59.344 -26.703 1 94.25 118 SER B C 1
ATOM 6739 O O . SER B 1 118 ? -5.23 -58.719 -27.766 1 94.25 118 SER B O 1
ATOM 6741 N N . ARG B 1 119 ? -4.262 -60.375 -26.562 1 94.38 119 ARG B N 1
ATOM 6742 C CA . ARG B 1 119 ? -3.674 -60.969 -27.75 1 94.38 119 ARG B CA 1
ATOM 6743 C C . ARG B 1 119 ? -4.578 -62.062 -28.312 1 94.38 119 ARG B C 1
ATOM 6745 O O . ARG B 1 119 ? -4.938 -63 -27.609 1 94.38 119 ARG B O 1
ATOM 6752 N N . ILE B 1 120 ? -4.918 -62 -29.609 1 94 120 ILE B N 1
ATOM 6753 C CA . ILE B 1 120 ? -5.84 -62.938 -30.234 1 94 120 ILE B CA 1
ATOM 6754 C C . ILE B 1 120 ? -5.07 -63.906 -31.156 1 94 120 ILE B C 1
ATOM 6756 O O . ILE B 1 120 ? -4.422 -63.438 -32.094 1 94 120 ILE B O 1
ATOM 6760 N N . VAL B 1 121 ? -5.109 -65.125 -30.844 1 91.19 121 VAL B N 1
ATOM 6761 C CA . VAL B 1 121 ? -4.512 -66.188 -31.672 1 91.19 121 VAL B CA 1
ATOM 6762 C C . VAL B 1 121 ? -5.605 -66.938 -32.469 1 91.19 121 VAL B C 1
ATOM 6764 O O . VAL B 1 121 ? -6.453 -67.625 -31.875 1 91.19 121 VAL B O 1
ATOM 6767 N N . LEU B 1 122 ? -5.559 -66.812 -33.75 1 89.56 122 LEU B N 1
ATOM 6768 C CA . LEU B 1 122 ? -6.559 -67.438 -34.594 1 89.56 122 LEU B CA 1
ATOM 6769 C C . LEU B 1 122 ? -6.098 -68.812 -35.062 1 89.56 122 LEU B C 1
ATOM 6771 O O . LEU B 1 122 ? -4.977 -68.938 -35.531 1 89.56 122 LEU B O 1
ATOM 6775 N N . ARG B 1 123 ? -6.93 -69.75 -34.844 1 85.75 123 ARG B N 1
ATOM 6776 C CA . ARG B 1 123 ? -6.645 -71.062 -35.312 1 85.75 123 ARG B CA 1
ATOM 6777 C C . ARG B 1 123 ? -7.441 -71.438 -36.562 1 85.75 123 ARG B C 1
ATOM 6779 O O . ARG B 1 123 ? -8.664 -71.25 -36.594 1 85.75 123 ARG B O 1
ATOM 6786 N N . THR B 1 124 ? -6.715 -71.938 -37.594 1 78.06 124 THR B N 1
ATOM 6787 C CA . THR B 1 124 ? -7.371 -72.25 -38.844 1 78.06 124 THR B CA 1
ATOM 6788 C C . THR B 1 124 ? -7.273 -73.75 -39.125 1 78.06 124 THR B C 1
ATOM 6790 O O . THR B 1 124 ? -6.465 -74.438 -38.531 1 78.06 124 THR B O 1
ATOM 6793 N N . GLY B 1 125 ? -8.297 -74.438 -39.812 1 64.88 125 GLY B N 1
ATOM 6794 C CA . GLY B 1 125 ? -8.516 -75.875 -40 1 64.88 125 GLY B CA 1
ATOM 6795 C C . GLY B 1 125 ? -7.371 -76.562 -40.719 1 64.88 125 GLY B C 1
ATOM 6796 O O . GLY B 1 125 ? -6.754 -77.5 -40.188 1 64.88 125 GLY B O 1
ATOM 6797 N N . ARG B 1 126 ? -7.281 -76.625 -42.219 1 62.97 126 ARG B N 1
ATOM 6798 C CA . ARG B 1 126 ? -6.422 -77.5 -43.031 1 62.97 126 ARG B CA 1
ATOM 6799 C C . ARG B 1 126 ? -5.086 -76.812 -43.312 1 62.97 126 ARG B C 1
ATOM 6801 O O . ARG B 1 126 ? -5 -75.562 -43.344 1 62.97 126 ARG B O 1
ATOM 6808 N N . PRO B 1 127 ? -4.031 -77.562 -43.312 1 57.47 127 PRO B N 1
ATOM 6809 C CA . PRO B 1 127 ? -2.734 -77.062 -43.75 1 57.47 127 PRO B CA 1
ATOM 6810 C C . PRO B 1 127 ? -2.838 -76.312 -45.062 1 57.47 127 PRO B C 1
ATOM 6812 O O . PRO B 1 127 ? -3.537 -76.75 -46 1 57.47 127 PRO B O 1
ATOM 6815 N N . GLY B 1 128 ? -2.441 -75 -45.25 1 58.53 128 GLY B N 1
ATOM 6816 C CA . GLY B 1 128 ? -2.5 -74.188 -46.438 1 58.53 128 GLY B CA 1
ATOM 6817 C C . GLY B 1 128 ? -3.594 -73.125 -46.375 1 58.53 128 GLY B C 1
ATOM 6818 O O . GLY B 1 128 ? -3.695 -72.312 -47.281 1 58.53 128 GLY B O 1
ATOM 6819 N N . GLN B 1 129 ? -4.414 -73.25 -45.406 1 63.88 129 GLN B N 1
ATOM 6820 C CA . GLN B 1 129 ? -5.527 -72.312 -45.375 1 63.88 129 GLN B CA 1
ATOM 6821 C C . GLN B 1 129 ? -5.234 -71.125 -44.469 1 63.88 129 GLN B C 1
ATOM 6823 O O . GLN B 1 129 ? -5.828 -71 -43.406 1 63.88 129 GLN B O 1
ATOM 6828 N N . ALA B 1 130 ? -4.219 -70.375 -44.688 1 70.06 130 ALA B N 1
ATOM 6829 C CA . ALA B 1 130 ? -4.02 -69.062 -44 1 70.06 130 ALA B CA 1
ATOM 6830 C C . ALA B 1 130 ? -5 -68.062 -44.531 1 70.06 130 ALA B C 1
ATOM 6832 O O . ALA B 1 130 ? -5.383 -68.062 -45.688 1 70.06 130 ALA B O 1
ATOM 6833 N N . PRO B 1 131 ? -5.559 -67.25 -43.5 1 77.75 131 PRO B N 1
ATOM 6834 C CA . PRO B 1 131 ? -6.434 -66.188 -43.969 1 77.75 131 PRO B CA 1
ATOM 6835 C C . PRO B 1 131 ? -5.758 -65.312 -45.031 1 77.75 131 PRO B C 1
ATOM 6837 O O . PRO B 1 131 ? -4.535 -65.188 -45.031 1 77.75 131 PRO B O 1
ATOM 6840 N N . ASP B 1 132 ? -6.559 -64.875 -45.906 1 82 132 ASP B N 1
ATOM 6841 C CA . ASP B 1 132 ? -6.023 -64 -46.938 1 82 132 ASP B CA 1
ATOM 6842 C C . ASP B 1 132 ? -5.578 -62.656 -46.344 1 82 132 ASP B C 1
ATOM 6844 O O . ASP B 1 132 ? -5.895 -62.344 -45.188 1 82 132 ASP B O 1
ATOM 6848 N N . LEU B 1 133 ? -4.789 -62 -47.062 1 84.06 133 LEU B N 1
ATOM 6849 C CA . LEU B 1 133 ? -4.184 -60.75 -46.625 1 84.06 133 LEU B CA 1
ATOM 6850 C C . LEU B 1 133 ? -5.25 -59.75 -46.219 1 84.06 133 LEU B C 1
ATOM 6852 O O . LEU B 1 133 ? -5.094 -59.031 -45.219 1 84.06 133 LEU B O 1
ATOM 6856 N N . GLU B 1 134 ? -6.301 -59.688 -46.938 1 84.69 134 GLU B N 1
ATOM 6857 C CA . GLU B 1 134 ? -7.363 -58.719 -46.656 1 84.69 134 GLU B CA 1
ATOM 6858 C C . GLU B 1 134 ? -7.977 -59 -45.281 1 84.69 134 GLU B C 1
ATOM 6860 O O . GLU B 1 134 ? -8.242 -58.062 -44.531 1 84.69 134 GLU B O 1
ATOM 6865 N N . THR B 1 135 ? -8.133 -60.281 -45 1 83.88 135 THR B N 1
ATOM 6866 C CA . THR B 1 135 ? -8.68 -60.656 -43.719 1 83.88 135 THR B CA 1
ATOM 6867 C C . THR B 1 135 ? -7.715 -60.312 -42.594 1 83.88 135 THR B C 1
ATOM 6869 O O . THR B 1 135 ? -8.125 -59.812 -41.531 1 83.88 135 THR B O 1
ATOM 6872 N N . LEU B 1 136 ? -6.469 -60.469 -42.844 1 85.44 136 LEU B N 1
ATOM 6873 C CA . LEU B 1 136 ? -5.445 -60.188 -41.844 1 85.44 136 LEU B CA 1
ATOM 6874 C C . LEU B 1 136 ? -5.336 -58.688 -41.594 1 85.44 136 LEU B C 1
ATOM 6876 O O . LEU B 1 136 ? -5.059 -58.281 -40.469 1 85.44 136 LEU B O 1
ATOM 6880 N N . LEU B 1 137 ? -5.566 -57.938 -42.594 1 87.12 137 LEU B N 1
ATOM 6881 C CA . LEU B 1 137 ? -5.457 -56.5 -42.438 1 87.12 137 LEU B CA 1
ATOM 6882 C C . LEU B 1 137 ? -6.703 -55.906 -41.781 1 87.12 137 LEU B C 1
ATOM 6884 O O . LEU B 1 137 ? -6.617 -54.938 -41.031 1 87.12 137 LEU B O 1
ATOM 6888 N N . ARG B 1 138 ? -7.758 -56.531 -42 1 86.62 138 ARG B N 1
ATOM 6889 C CA . ARG B 1 138 ? -9.023 -56 -41.5 1 86.62 138 ARG B CA 1
ATOM 6890 C C . ARG B 1 138 ? -9.211 -56.344 -40.031 1 86.62 138 ARG B C 1
ATOM 6892 O O . ARG B 1 138 ? -9.617 -55.469 -39.25 1 86.62 138 ARG B O 1
ATOM 6899 N N . TYR B 1 139 ? -8.945 -57.625 -39.719 1 85.94 139 TYR B N 1
ATOM 6900 C CA . TYR B 1 139 ? -9.211 -58.062 -38.375 1 85.94 139 TYR B CA 1
ATOM 6901 C C . TYR B 1 139 ? -7.957 -57.969 -37.5 1 85.94 139 TYR B C 1
ATOM 6903 O O . TYR B 1 139 ? -6.879 -58.406 -37.938 1 85.94 139 TYR B O 1
ATOM 6911 N N . ASP B 1 140 ? -8.086 -57.406 -36.281 1 89.5 140 ASP B N 1
ATOM 6912 C CA . ASP B 1 140 ? -6.961 -57.219 -35.375 1 89.5 140 ASP B CA 1
ATOM 6913 C C . ASP B 1 140 ? -6.562 -58.531 -34.719 1 89.5 140 ASP B C 1
ATOM 6915 O O . ASP B 1 140 ? -6.82 -58.75 -33.531 1 89.5 140 ASP B O 1
ATOM 6919 N N . ILE B 1 141 ? -5.914 -59.312 -35.469 1 89.06 141 ILE B N 1
ATOM 6920 C CA . ILE B 1 141 ? -5.41 -60.625 -35.031 1 89.06 141 ILE B CA 1
ATOM 6921 C C . ILE B 1 141 ? -3.902 -60.531 -34.781 1 89.06 141 ILE B C 1
ATOM 6923 O O . ILE B 1 141 ? -3.184 -59.875 -35.531 1 89.06 141 ILE B O 1
ATOM 6927 N N . ASN B 1 142 ? -3.473 -61.281 -33.812 1 90 142 ASN B N 1
ATOM 6928 C CA . ASN B 1 142 ? -2.08 -61.094 -33.406 1 90 142 ASN B CA 1
ATOM 6929 C C . ASN B 1 142 ? -1.243 -62.344 -33.75 1 90 142 ASN B C 1
ATOM 6931 O O . ASN B 1 142 ? -0.013 -62.281 -33.75 1 90 142 ASN B O 1
ATOM 6935 N N . ASP B 1 143 ? -1.892 -63.375 -33.969 1 88.25 143 ASP B N 1
ATOM 6936 C CA . ASP B 1 143 ? -1.221 -64.625 -34.344 1 88.25 143 ASP B CA 1
ATOM 6937 C C . ASP B 1 143 ? -2.172 -65.5 -35.094 1 88.25 143 ASP B C 1
ATOM 6939 O O . ASP B 1 143 ? -3.387 -65.5 -34.906 1 88.25 143 ASP B O 1
ATOM 6943 N N . CYS B 1 144 ? -1.595 -66.25 -36.031 1 86.75 144 CYS B N 1
ATOM 6944 C CA . CYS B 1 144 ? -2.363 -67.25 -36.781 1 86.75 144 CYS B CA 1
ATOM 6945 C C . CYS B 1 144 ? -1.669 -68.625 -36.781 1 86.75 144 CYS B C 1
ATOM 6947 O O . CYS B 1 144 ? -0.496 -68.688 -37.156 1 86.75 144 CYS B O 1
ATOM 6949 N N . ARG B 1 145 ? -2.441 -69.562 -36.344 1 83.5 145 ARG B N 1
ATOM 6950 C CA . ARG B 1 145 ? -1.882 -70.938 -36.25 1 83.5 145 ARG B CA 1
ATOM 6951 C C . ARG B 1 145 ? -2.822 -71.938 -36.875 1 83.5 145 ARG B C 1
ATOM 6953 O O . ARG B 1 145 ? -4.039 -71.75 -36.875 1 83.5 145 ARG B O 1
ATOM 6960 N N . THR B 1 146 ? -2.186 -73.062 -37.344 1 80 146 THR B N 1
ATOM 6961 C CA . THR B 1 146 ? -3 -74.125 -37.875 1 80 146 THR B CA 1
ATOM 6962 C C . THR B 1 146 ? -3.326 -75.188 -36.781 1 80 146 THR B C 1
ATOM 6964 O O . THR B 1 146 ? -2.643 -75.25 -35.75 1 80 146 THR B O 1
ATOM 6967 N N . LYS B 1 147 ? -4.371 -75.938 -37 1 73.62 147 LYS B N 1
ATOM 6968 C CA . LYS B 1 147 ? -4.812 -76.938 -36.031 1 73.62 147 LYS B CA 1
ATOM 6969 C C . LYS B 1 147 ? -3.748 -78 -35.781 1 73.62 147 LYS B C 1
ATOM 6971 O O . LYS B 1 147 ? -3.658 -78.562 -34.719 1 73.62 147 LYS B O 1
ATOM 6976 N N . THR B 1 148 ? -2.893 -78.188 -36.812 1 70.56 148 THR B N 1
ATOM 6977 C CA . THR B 1 148 ? -1.864 -79.25 -36.688 1 70.56 148 THR B CA 1
ATOM 6978 C C . THR B 1 148 ? -0.677 -78.688 -35.875 1 70.56 148 THR B C 1
ATOM 6980 O O . THR B 1 148 ? 0.155 -79.5 -35.438 1 70.56 148 THR B O 1
ATOM 6983 N N . GLU B 1 149 ? -0.588 -77.5 -35.719 1 69.19 149 GLU B N 1
ATOM 6984 C CA . GLU B 1 149 ? 0.551 -76.938 -35.031 1 69.19 149 GLU B CA 1
ATOM 6985 C C . GLU B 1 149 ? 0.317 -76.812 -33.531 1 69.19 149 GLU B C 1
ATOM 6987 O O . GLU B 1 149 ? 1.117 -76.25 -32.812 1 69.19 149 GLU B O 1
ATOM 6992 N N . LEU B 1 150 ? -0.62 -77.438 -33.094 1 66 150 LEU B N 1
ATOM 6993 C CA . LEU B 1 150 ? -0.938 -77.188 -31.672 1 66 150 LEU B CA 1
ATOM 6994 C C . LEU B 1 150 ? -0.489 -78.375 -30.828 1 66 150 LEU B C 1
ATOM 6996 O O . LEU B 1 150 ? -1.297 -79 -30.109 1 66 150 LEU B O 1
ATOM 7000 N N . THR B 1 151 ? 0.845 -78.75 -30.984 1 75.31 151 THR B N 1
ATOM 7001 C CA . THR B 1 151 ? 1.473 -79.688 -30.062 1 75.31 151 THR B CA 1
ATOM 7002 C C . THR B 1 151 ? 1.716 -79.062 -28.703 1 75.31 151 THR B C 1
ATOM 7004 O O . THR B 1 151 ? 1.761 -77.812 -28.609 1 75.31 151 THR B O 1
ATOM 7007 N N . PRO B 1 152 ? 1.73 -79.875 -27.734 1 77.31 152 PRO B N 1
ATOM 7008 C CA . PRO B 1 152 ? 1.894 -79.312 -26.391 1 77.31 152 PRO B CA 1
ATOM 7009 C C . PRO B 1 152 ? 3.061 -78.375 -26.297 1 77.31 152 PRO B C 1
ATOM 7011 O O . PRO B 1 152 ? 2.938 -77.312 -25.672 1 77.31 152 PRO B O 1
ATOM 7014 N N . ASP B 1 153 ? 4.184 -78.625 -26.891 1 77.94 153 ASP B N 1
ATOM 7015 C CA . ASP B 1 153 ? 5.355 -77.812 -26.828 1 77.94 153 ASP B CA 1
ATOM 7016 C C . ASP B 1 153 ? 5.109 -76.5 -27.594 1 77.94 153 ASP B C 1
ATOM 7018 O O . ASP B 1 153 ? 5.543 -75.438 -27.156 1 77.94 153 ASP B O 1
ATOM 7022 N N . ARG B 1 154 ? 4.387 -76.562 -28.562 1 83 154 ARG B N 1
ATOM 7023 C CA . ARG B 1 154 ? 4.109 -75.375 -29.375 1 83 154 ARG B CA 1
ATOM 7024 C C . ARG B 1 154 ? 3.072 -74.5 -28.703 1 83 154 ARG B C 1
ATOM 7026 O O . ARG B 1 154 ? 3.162 -73.25 -28.766 1 83 154 ARG B O 1
ATOM 7033 N N . LEU B 1 155 ? 2.184 -75.188 -28.109 1 86.25 155 LEU B N 1
ATOM 7034 C CA . LEU B 1 155 ? 1.153 -74.438 -27.406 1 86.25 155 LEU B CA 1
ATOM 7035 C C . LEU B 1 155 ? 1.767 -73.625 -26.297 1 86.25 155 LEU B C 1
ATOM 7037 O O . LEU B 1 155 ? 1.362 -72.438 -26.078 1 86.25 155 LEU B O 1
ATOM 7041 N N . LEU B 1 156 ? 2.707 -74.188 -25.672 1 87.62 156 LEU B N 1
ATOM 7042 C CA . LEU B 1 156 ? 3.395 -73.438 -24.609 1 87.62 156 LEU B CA 1
ATOM 7043 C C . LEU B 1 156 ? 4.102 -72.188 -25.156 1 87.62 156 LEU B C 1
ATOM 7045 O O . LEU B 1 156 ? 4 -71.125 -24.578 1 87.62 156 LEU B O 1
ATOM 7049 N N . ALA B 1 157 ? 4.816 -72.312 -26.234 1 86.94 157 ALA B N 1
ATOM 7050 C CA . ALA B 1 157 ? 5.539 -71.188 -26.844 1 86.94 157 ALA B CA 1
ATOM 7051 C C . ALA B 1 157 ? 4.574 -70.062 -27.281 1 86.94 157 ALA B C 1
ATOM 7053 O O . ALA B 1 157 ? 4.859 -68.875 -27.094 1 86.94 157 ALA B O 1
ATOM 7054 N N . ILE B 1 158 ? 3.434 -70.5 -27.781 1 88.75 158 ILE B N 1
ATOM 7055 C CA . ILE B 1 158 ? 2.428 -69.562 -28.25 1 88.75 158 ILE B CA 1
ATOM 7056 C C . ILE B 1 158 ? 1.88 -68.75 -27.078 1 88.75 158 ILE B C 1
ATOM 7058 O O . ILE B 1 158 ? 1.816 -67.5 -27.141 1 88.75 158 ILE B O 1
ATOM 7062 N N . VAL B 1 159 ? 1.573 -69.375 -26.047 1 91.25 159 VAL B N 1
ATOM 7063 C CA . VAL B 1 159 ? 0.946 -68.688 -24.906 1 91.25 159 VAL B CA 1
ATOM 7064 C C . VAL B 1 159 ? 1.971 -67.812 -24.188 1 91.25 159 VAL B C 1
ATOM 7066 O O . VAL B 1 159 ? 1.666 -66.688 -23.797 1 91.25 159 VAL B O 1
ATOM 7069 N N . VAL B 1 160 ? 3.18 -68.25 -24.031 1 91.88 160 VAL B N 1
ATOM 7070 C CA . VAL B 1 160 ? 4.215 -67.5 -23.344 1 91.88 160 VAL B CA 1
ATOM 7071 C C . VAL B 1 160 ? 4.48 -66.188 -24.094 1 91.88 160 VAL B C 1
ATOM 7073 O O . VAL B 1 160 ? 4.535 -65.125 -23.484 1 91.88 160 VAL B O 1
ATOM 7076 N N . THR B 1 161 ? 4.617 -66.25 -25.375 1 90.94 161 THR B N 1
ATOM 7077 C CA . THR B 1 161 ? 4.926 -65.062 -26.156 1 90.94 161 THR B CA 1
ATOM 7078 C C . THR B 1 161 ? 3.732 -64.125 -26.188 1 90.94 161 THR B C 1
ATOM 7080 O O . THR B 1 161 ? 3.9 -62.875 -26.156 1 90.94 161 THR B O 1
ATOM 7083 N N . ALA B 1 162 ? 2.543 -64.688 -26.234 1 92.94 162 ALA B N 1
ATOM 7084 C CA . ALA B 1 162 ? 1.339 -63.844 -26.219 1 92.94 162 ALA B CA 1
ATOM 7085 C C . ALA B 1 162 ? 1.177 -63.125 -24.875 1 92.94 162 ALA B C 1
ATOM 7087 O O . ALA B 1 162 ? 0.855 -61.938 -24.828 1 92.94 162 ALA B O 1
ATOM 7088 N N . VAL B 1 163 ? 1.402 -63.844 -23.859 1 93.31 163 VAL B N 1
ATOM 7089 C CA . VAL B 1 163 ? 1.298 -63.281 -22.516 1 93.31 163 VAL B CA 1
ATOM 7090 C C . VAL B 1 163 ? 2.354 -62.188 -22.328 1 93.31 163 VAL B C 1
ATOM 7092 O O . VAL B 1 163 ? 2.076 -61.156 -21.75 1 93.31 163 VAL B O 1
ATOM 7095 N N . ARG B 1 164 ? 3.514 -62.375 -22.812 1 91.25 164 ARG B N 1
ATOM 7096 C CA . ARG B 1 164 ? 4.578 -61.406 -22.734 1 91.25 164 ARG B CA 1
ATOM 7097 C C . ARG B 1 164 ? 4.16 -60.094 -23.438 1 91.25 164 ARG B C 1
ATOM 7099 O O . ARG B 1 164 ? 4.336 -59 -22.891 1 91.25 164 ARG B O 1
ATOM 7106 N N . SER B 1 165 ? 3.678 -60.25 -24.625 1 91.06 165 SER B N 1
ATOM 7107 C CA . SER B 1 165 ? 3.221 -59.094 -25.375 1 91.06 165 SER B CA 1
ATOM 7108 C C . SER B 1 165 ? 2.102 -58.375 -24.641 1 91.06 165 SER B C 1
ATOM 7110 O O . SER B 1 165 ? 2.094 -57.125 -24.594 1 91.06 165 SER B O 1
ATOM 7112 N N . TYR B 1 166 ? 1.195 -59.125 -24.141 1 92.69 166 TYR B N 1
ATOM 7113 C CA . TYR B 1 166 ? 0.101 -58.531 -23.359 1 92.69 166 TYR B CA 1
ATOM 7114 C C . TYR B 1 166 ? 0.631 -57.75 -22.172 1 92.69 166 TYR B C 1
ATOM 7116 O O . TYR B 1 166 ? 0.211 -56.625 -21.938 1 92.69 166 TYR B O 1
ATOM 7124 N N . GLU B 1 167 ? 1.54 -58.344 -21.453 1 89.62 167 GLU B N 1
ATOM 7125 C CA . GLU B 1 167 ? 2.117 -57.719 -20.281 1 89.62 167 GLU B CA 1
ATOM 7126 C C . GLU B 1 167 ? 2.824 -56.406 -20.656 1 89.62 167 GLU B C 1
ATOM 7128 O O . GLU B 1 167 ? 2.693 -55.406 -19.953 1 89.62 167 GLU B O 1
ATOM 7133 N N . GLN B 1 168 ? 3.607 -56.406 -21.672 1 87.56 168 GLN B N 1
ATOM 7134 C CA . GLN B 1 168 ? 4.312 -55.219 -22.141 1 87.56 168 GLN B CA 1
ATOM 7135 C C . GLN B 1 168 ? 3.332 -54.125 -22.484 1 87.56 168 GLN B C 1
ATOM 7137 O O . GLN B 1 168 ? 3.518 -52.969 -22.078 1 87.56 168 GLN B O 1
ATOM 7142 N N . LEU B 1 169 ? 2.287 -54.438 -23.219 1 90.12 169 LEU B N 1
ATOM 7143 C CA . LEU B 1 169 ? 1.281 -53.469 -23.625 1 90.12 169 LEU B CA 1
ATOM 7144 C C . LEU B 1 169 ? 0.577 -52.875 -22.406 1 90.12 169 LEU B C 1
ATOM 7146 O O . LEU B 1 169 ? 0.396 -51.656 -22.312 1 90.12 169 LEU B O 1
ATOM 7150 N N . CYS B 1 170 ? 0.223 -53.688 -21.469 1 88.81 170 CYS B N 1
ATOM 7151 C CA . CYS B 1 170 ? -0.455 -53.25 -20.266 1 88.81 170 CYS B CA 1
ATOM 7152 C C . CYS B 1 170 ? 0.433 -52.312 -19.469 1 88.81 170 CYS B C 1
ATOM 7154 O O . CYS B 1 170 ? -0.043 -51.281 -18.922 1 88.81 170 CYS B O 1
ATOM 7156 N N . ALA B 1 171 ? 1.689 -52.594 -19.375 1 85.56 171 ALA B N 1
ATOM 7157 C CA . ALA B 1 171 ? 2.625 -51.781 -18.609 1 85.56 171 ALA B CA 1
ATOM 7158 C C . ALA B 1 171 ? 2.738 -50.375 -19.203 1 85.56 171 ALA B C 1
ATOM 7160 O O . ALA B 1 171 ? 2.682 -49.406 -18.469 1 85.56 171 ALA B O 1
ATOM 7161 N N . ILE B 1 172 ? 2.896 -50.281 -20.516 1 87.69 172 ILE B N 1
ATOM 7162 C CA . ILE B 1 172 ? 3.041 -48.969 -21.156 1 87.69 172 ILE B CA 1
ATOM 7163 C C . ILE B 1 172 ? 1.73 -48.188 -21.047 1 87.69 172 ILE B C 1
ATOM 7165 O O . ILE B 1 172 ? 1.737 -46.969 -20.812 1 87.69 172 ILE B O 1
ATOM 7169 N N . GLU B 1 173 ? 0.662 -48.875 -21.25 1 87.88 173 GLU B N 1
ATOM 7170 C CA . GLU B 1 173 ? -0.646 -48.25 -21.141 1 87.88 173 GLU B CA 1
ATOM 7171 C C . GLU B 1 173 ? -0.892 -47.719 -19.734 1 87.88 173 GLU B C 1
ATOM 7173 O O . GLU B 1 173 ? -1.418 -46.594 -19.562 1 87.88 173 GLU B O 1
ATOM 7178 N N . ALA B 1 174 ? -0.56 -48.5 -18.766 1 85.81 174 ALA B N 1
ATOM 7179 C CA . ALA B 1 174 ? -0.708 -48.062 -17.375 1 85.81 174 ALA B CA 1
ATOM 7180 C C . ALA B 1 174 ? 0.13 -46.812 -17.109 1 85.81 174 ALA B C 1
ATOM 7182 O O . ALA B 1 174 ? -0.332 -45.906 -16.453 1 85.81 174 ALA B O 1
ATOM 7183 N N . ASN B 1 175 ? 1.335 -46.812 -17.547 1 85.12 175 ASN B N 1
ATOM 7184 C CA . ASN B 1 175 ? 2.201 -45.656 -17.406 1 85.12 175 ASN B CA 1
ATOM 7185 C C . ASN B 1 175 ? 1.612 -44.438 -18.094 1 85.12 175 ASN B C 1
ATOM 7187 O O . ASN B 1 175 ? 1.611 -43.344 -17.516 1 85.12 175 ASN B O 1
ATOM 7191 N N . ARG B 1 176 ? 1.147 -44.656 -19.266 1 86.81 176 ARG B N 1
ATOM 7192 C CA . ARG B 1 176 ? 0.515 -43.594 -20.031 1 86.81 176 ARG B CA 1
ATOM 7193 C C . ARG B 1 176 ? -0.671 -43 -19.266 1 86.81 176 ARG B C 1
ATOM 7195 O O . ARG B 1 176 ? -0.797 -41.781 -19.156 1 86.81 176 ARG B O 1
ATOM 7202 N N . ARG B 1 177 ? -1.494 -43.812 -18.781 1 86.88 177 ARG B N 1
ATOM 7203 C CA . ARG B 1 177 ? -2.662 -43.375 -18.031 1 86.88 177 ARG B CA 1
ATOM 7204 C C . ARG B 1 177 ? -2.25 -42.594 -16.781 1 86.88 177 ARG B C 1
ATOM 7206 O O . ARG B 1 177 ? -2.881 -41.594 -16.422 1 86.88 177 ARG B O 1
ATOM 7213 N N . SER B 1 178 ? -1.243 -43.125 -16.156 1 86.5 178 SER B N 1
ATOM 7214 C CA . SER B 1 178 ? -0.736 -42.438 -14.969 1 86.5 178 SER B CA 1
ATOM 7215 C C . SER B 1 178 ? -0.247 -41.031 -15.289 1 86.5 178 SER B C 1
ATOM 7217 O O . SER B 1 178 ? -0.509 -40.094 -14.539 1 86.5 178 SER B O 1
ATOM 7219 N N . LEU B 1 179 ? 0.421 -40.875 -16.359 1 85.88 179 LEU B N 1
ATOM 7220 C CA . LEU B 1 179 ? 0.913 -39.562 -16.781 1 85.88 179 LEU B CA 1
ATOM 7221 C C . LEU B 1 179 ? -0.245 -38.625 -17.125 1 85.88 179 LEU B C 1
ATOM 7223 O O . LEU B 1 179 ? -0.211 -37.438 -16.781 1 85.88 179 LEU B O 1
ATOM 7227 N N . GLU B 1 180 ? -1.212 -39.188 -17.734 1 87.38 180 GLU B N 1
ATOM 7228 C CA . GLU B 1 180 ? -2.408 -38.375 -18.031 1 87.38 180 GLU B CA 1
ATOM 7229 C C . GLU B 1 180 ? -3.066 -37.875 -16.75 1 87.38 180 GLU B C 1
ATOM 7231 O O . GLU B 1 180 ? -3.463 -36.719 -16.656 1 87.38 180 GLU B O 1
ATOM 7236 N N . LEU B 1 181 ? -3.154 -38.75 -15.844 1 85.44 181 LEU B N 1
ATOM 7237 C CA . LEU B 1 181 ? -3.74 -38.406 -14.555 1 85.44 181 LEU B CA 1
ATOM 7238 C C . LEU B 1 181 ? -2.902 -37.344 -13.859 1 85.44 181 LEU B C 1
ATOM 7240 O O . LEU B 1 181 ? -3.445 -36.438 -13.203 1 85.44 181 LEU B O 1
ATOM 7244 N N . MET B 1 182 ? -1.684 -37.469 -13.953 1 86.44 182 MET B N 1
ATOM 7245 C CA . MET B 1 182 ? -0.783 -36.469 -13.367 1 86.44 182 MET B CA 1
ATOM 7246 C C . MET B 1 182 ? -1.065 -35.062 -13.914 1 86.44 182 MET B C 1
ATOM 7248 O O . MET B 1 182 ? -1.153 -34.125 -13.156 1 86.44 182 MET B O 1
ATOM 7252 N N . VAL B 1 183 ? -1.209 -34.969 -15.148 1 85.5 183 VAL B N 1
ATOM 7253 C CA . VAL B 1 183 ? -1.472 -33.688 -15.797 1 85.5 183 VAL B CA 1
ATOM 7254 C C . VAL B 1 183 ? -2.801 -33.094 -15.305 1 85.5 183 VAL B C 1
ATOM 7256 O O . VAL B 1 183 ? -2.889 -31.922 -14.953 1 85.5 183 VAL B O 1
ATOM 7259 N N . ARG B 1 184 ? -3.77 -33.906 -15.172 1 81.06 184 ARG B N 1
ATOM 7260 C CA . ARG B 1 184 ? -5.098 -33.5 -14.75 1 81.06 184 ARG B CA 1
ATOM 7261 C C . ARG B 1 184 ? -5.102 -33.094 -13.281 1 81.06 184 ARG B C 1
ATOM 7263 O O . ARG B 1 184 ? -5.746 -32.094 -12.898 1 81.06 184 ARG B O 1
ATOM 7270 N N . SER B 1 185 ? -4.418 -33.844 -12.555 1 82.31 185 SER B N 1
ATOM 7271 C CA . SER B 1 185 ? -4.395 -33.594 -11.117 1 82.31 185 SER B CA 1
ATOM 7272 C C . SER B 1 185 ? -3.561 -32.344 -10.797 1 82.31 185 SER B C 1
ATOM 7274 O O . SER B 1 185 ? -3.752 -31.719 -9.75 1 82.31 185 SER B O 1
ATOM 7276 N N . SER B 1 186 ? -2.586 -32.094 -11.602 1 84 186 SER B N 1
ATOM 7277 C CA . SER B 1 186 ? -1.771 -30.891 -11.406 1 84 186 SER B CA 1
ATOM 7278 C C . SER B 1 186 ? -2.633 -29.625 -11.367 1 84 186 SER B C 1
ATOM 7280 O O . SER B 1 186 ? -2.361 -28.719 -10.586 1 84 186 SER B O 1
ATOM 7282 N N . ALA B 1 187 ? -3.662 -29.625 -12.109 1 77.5 187 ALA B N 1
ATOM 7283 C CA . ALA B 1 187 ? -4.586 -28.5 -12.117 1 77.5 187 ALA B CA 1
ATOM 7284 C C . ALA B 1 187 ? -5.227 -28.297 -10.75 1 77.5 187 ALA B C 1
ATOM 7286 O O . ALA B 1 187 ? -5.324 -27.172 -10.258 1 77.5 187 ALA B O 1
ATOM 7287 N N . SER B 1 188 ? -5.59 -29.375 -10.195 1 81.19 188 SER B N 1
ATOM 7288 C CA . SER B 1 188 ? -6.234 -29.312 -8.883 1 81.19 188 SER B CA 1
ATOM 7289 C C . SER B 1 188 ? -5.262 -28.859 -7.805 1 81.19 188 SER B C 1
ATOM 7291 O O . SER B 1 188 ? -5.648 -28.125 -6.887 1 81.19 188 SER B O 1
ATOM 7293 N N . LEU B 1 189 ? -4.09 -29.312 -7.906 1 86.06 189 LEU B N 1
ATOM 7294 C CA . LEU B 1 189 ? -3.082 -28.938 -6.922 1 86.06 189 LEU B CA 1
ATOM 7295 C C . LEU B 1 189 ? -2.734 -27.469 -7.031 1 86.06 189 LEU B C 1
ATOM 7297 O O . LEU B 1 189 ? -2.479 -26.797 -6.02 1 86.06 189 LEU B O 1
ATOM 7301 N N . LEU B 1 190 ? -2.775 -27.016 -8.219 1 83.62 190 LEU B N 1
ATOM 7302 C CA . LEU B 1 190 ? -2.463 -25.609 -8.453 1 83.62 190 LEU B CA 1
ATOM 7303 C C . LEU B 1 190 ? -3.531 -24.703 -7.848 1 83.62 190 LEU B C 1
ATOM 7305 O O . LEU B 1 190 ? -3.248 -23.562 -7.473 1 83.62 190 LEU B O 1
ATOM 7309 N N . GLU B 1 191 ? -4.68 -25.156 -7.738 1 76.69 191 GLU B N 1
ATOM 7310 C CA . GLU B 1 191 ? -5.789 -24.359 -7.23 1 76.69 191 GLU B CA 1
ATOM 7311 C C . GLU B 1 191 ? -5.812 -24.359 -5.703 1 76.69 191 GLU B C 1
ATOM 7313 O O . GLU B 1 191 ? -6.48 -23.531 -5.086 1 76.69 191 GLU B O 1
ATOM 7318 N N . GLU B 1 192 ? -5.031 -25.297 -5.145 1 79.25 192 GLU B N 1
ATOM 7319 C CA . GLU B 1 192 ? -5.004 -25.391 -3.688 1 79.25 192 GLU B CA 1
ATOM 7320 C C . GLU B 1 192 ? -4.152 -24.266 -3.084 1 79.25 192 GLU B C 1
ATOM 7322 O O . GLU B 1 192 ? -2.949 -24.203 -3.336 1 79.25 192 GLU B O 1
ATOM 7327 N N . THR B 1 193 ? -4.773 -23.469 -2.334 1 73 193 THR B N 1
ATOM 7328 C CA . THR B 1 193 ? -4.062 -22.344 -1.729 1 73 193 THR B CA 1
ATOM 7329 C C . THR B 1 193 ? -3.502 -22.734 -0.365 1 73 193 THR B C 1
ATOM 7331 O O . THR B 1 193 ? -2.52 -22.156 0.098 1 73 193 THR B O 1
ATOM 7334 N N . ASN B 1 194 ? -4.086 -23.688 0.326 1 82.88 194 ASN B N 1
ATOM 7335 C CA . ASN B 1 194 ? -3.652 -24.156 1.639 1 82.88 194 ASN B CA 1
ATOM 7336 C C . ASN B 1 194 ? -2.568 -25.219 1.525 1 82.88 194 ASN B C 1
ATOM 7338 O O . ASN B 1 194 ? -2.734 -26.203 0.805 1 82.88 194 ASN B O 1
ATOM 7342 N N . LEU B 1 195 ? -1.533 -25.047 2.168 1 85 195 LEU B N 1
ATOM 7343 C CA . LEU B 1 195 ? -0.387 -25.953 2.086 1 85 195 LEU B CA 1
ATOM 7344 C C . LEU B 1 195 ? -0.757 -27.344 2.57 1 85 195 LEU B C 1
ATOM 7346 O O . LEU B 1 195 ? -0.289 -28.344 2.016 1 85 195 LEU B O 1
ATOM 7350 N N . HIS B 1 196 ? -1.593 -27.422 3.605 1 87.31 196 HIS B N 1
ATOM 7351 C CA . HIS B 1 196 ? -2.018 -28.719 4.121 1 87.31 196 HIS B CA 1
ATOM 7352 C C . HIS B 1 196 ? -2.863 -29.469 3.096 1 87.31 196 HIS B C 1
ATOM 7354 O O . HIS B 1 196 ? -2.686 -30.672 2.902 1 87.31 196 HIS B O 1
ATOM 7360 N N . ALA B 1 197 ? -3.713 -28.672 2.502 1 88.44 197 ALA B N 1
ATOM 7361 C CA . ALA B 1 197 ? -4.555 -29.266 1.471 1 88.44 197 ALA B CA 1
ATOM 7362 C C . ALA B 1 197 ? -3.721 -29.703 0.27 1 88.44 197 ALA B C 1
ATOM 7364 O O . ALA B 1 197 ? -3.963 -30.766 -0.308 1 88.44 197 ALA B O 1
ATOM 7365 N N . PHE B 1 198 ? -2.746 -28.938 -0.083 1 90.56 198 PHE B N 1
ATOM 7366 C CA . PHE B 1 198 ? -1.822 -29.281 -1.156 1 90.56 198 PHE B CA 1
ATOM 7367 C C . PHE B 1 198 ? -1.088 -30.578 -0.837 1 90.56 198 PHE B C 1
ATOM 7369 O O . PHE B 1 198 ? -1.009 -31.469 -1.679 1 90.56 198 PHE B O 1
ATOM 7376 N N . ALA B 1 199 ? -0.567 -30.703 0.385 1 91.19 199 ALA B N 1
ATOM 7377 C CA . ALA B 1 199 ? 0.19 -31.875 0.813 1 91.19 199 ALA B CA 1
ATOM 7378 C C . ALA B 1 199 ? -0.683 -33.125 0.797 1 91.19 199 ALA B C 1
ATOM 7380 O O . ALA B 1 199 ? -0.235 -34.188 0.38 1 91.19 199 ALA B O 1
ATOM 7381 N N . ARG B 1 200 ? -1.864 -33 1.234 1 91.69 200 ARG B N 1
ATOM 7382 C CA . ARG B 1 200 ? -2.795 -34.125 1.194 1 91.69 200 ARG B CA 1
ATOM 7383 C C . ARG B 1 200 ? -3.074 -34.531 -0.242 1 91.69 200 ARG B C 1
ATOM 7385 O O . ARG B 1 200 ? -3.156 -35.719 -0.534 1 91.69 200 ARG B O 1
ATOM 7392 N N . GLY B 1 201 ? -3.238 -33.531 -1.079 1 90.25 201 GLY B N 1
ATOM 7393 C CA . GLY B 1 201 ? -3.434 -33.812 -2.492 1 90.25 201 GLY B CA 1
ATOM 7394 C C . GLY B 1 201 ? -2.268 -34.562 -3.117 1 90.25 201 GLY B C 1
ATOM 7395 O O . GLY B 1 201 ? -2.465 -35.438 -3.963 1 90.25 201 GLY B O 1
ATOM 7396 N N . VAL B 1 202 ? -1.109 -34.25 -2.684 1 92 202 VAL B N 1
ATOM 7397 C CA . VAL B 1 202 ? 0.096 -34.906 -3.184 1 92 202 VAL B CA 1
ATOM 7398 C C . VAL B 1 202 ? 0.067 -36.375 -2.826 1 92 202 VAL B C 1
ATOM 7400 O O . VAL B 1 202 ? 0.367 -37.25 -3.664 1 92 202 VAL B O 1
ATOM 7403 N N . ILE B 1 203 ? -0.311 -36.75 -1.599 1 92.69 203 ILE B N 1
ATOM 7404 C CA . ILE B 1 203 ? -0.384 -38.125 -1.167 1 92.69 203 ILE B CA 1
ATOM 7405 C C . ILE B 1 203 ? -1.406 -38.875 -2.018 1 92.69 203 ILE B C 1
ATOM 7407 O O . ILE B 1 203 ? -1.121 -39.969 -2.525 1 92.69 203 ILE B O 1
ATOM 7411 N N . THR B 1 204 ? -2.512 -38.188 -2.207 1 90 204 THR B N 1
ATOM 7412 C CA . THR B 1 204 ? -3.594 -38.812 -2.963 1 90 204 THR B CA 1
ATOM 7413 C C . THR B 1 204 ? -3.174 -39.062 -4.41 1 90 204 THR B C 1
ATOM 7415 O O . THR B 1 204 ? -3.449 -40.125 -4.973 1 90 204 THR B O 1
ATOM 7418 N N . GLN B 1 205 ? -2.555 -38.125 -4.973 1 88.62 205 GLN B N 1
ATOM 7419 C CA . GLN B 1 205 ? -2.125 -38.281 -6.359 1 88.62 205 GLN B CA 1
ATOM 7420 C C . GLN B 1 205 ? -1.059 -39.344 -6.508 1 88.62 205 GLN B C 1
ATOM 7422 O O . GLN B 1 205 ? -1.101 -40.156 -7.445 1 88.62 205 GLN B O 1
ATOM 7427 N N . LEU B 1 206 ? -0.133 -39.375 -5.641 1 89.44 206 LEU B N 1
ATOM 7428 C CA . LEU B 1 206 ? 0.93 -40.375 -5.695 1 89.44 206 LEU B CA 1
ATOM 7429 C C . LEU B 1 206 ? 0.365 -41.781 -5.516 1 89.44 206 LEU B C 1
ATOM 7431 O O . LEU B 1 206 ? 0.765 -42.688 -6.219 1 89.44 206 LEU B O 1
ATOM 7435 N N . ALA B 1 207 ? -0.544 -41.906 -4.617 1 89.88 207 ALA B N 1
ATOM 7436 C CA . ALA B 1 207 ? -1.193 -43.188 -4.391 1 89.88 207 ALA B CA 1
ATOM 7437 C C . ALA B 1 207 ? -1.927 -43.656 -5.645 1 89.88 207 ALA B C 1
ATOM 7439 O O . ALA B 1 207 ? -1.849 -44.844 -6.012 1 89.88 207 ALA B O 1
ATOM 7440 N N . THR B 1 208 ? -2.596 -42.75 -6.195 1 84.94 208 THR B N 1
ATOM 7441 C CA . THR B 1 208 ? -3.32 -43.062 -7.422 1 84.94 208 THR B CA 1
ATOM 7442 C C . THR B 1 208 ? -2.354 -43.438 -8.531 1 84.94 208 THR B C 1
ATOM 7444 O O . THR B 1 208 ? -2.602 -44.406 -9.266 1 84.94 208 THR B O 1
ATOM 7447 N N . LEU B 1 209 ? -1.284 -42.75 -8.656 1 83.31 209 LEU B N 1
ATOM 7448 C CA . LEU B 1 209 ? -0.275 -43.031 -9.672 1 83.31 209 LEU B CA 1
ATOM 7449 C C . LEU B 1 209 ? 0.324 -44.406 -9.5 1 83.31 209 LEU B C 1
ATOM 7451 O O . LEU B 1 209 ? 0.574 -45.094 -10.484 1 83.31 209 LEU B O 1
ATOM 7455 N N . LEU B 1 210 ? 0.49 -44.812 -8.258 1 83.06 210 LEU B N 1
ATOM 7456 C CA . LEU B 1 210 ? 1.141 -46.094 -7.977 1 83.06 210 LEU B CA 1
ATOM 7457 C C . LEU B 1 210 ? 0.11 -47.219 -7.812 1 83.06 210 LEU B C 1
ATOM 7459 O O . LEU B 1 210 ? 0.471 -48.375 -7.688 1 83.06 210 LEU B O 1
ATOM 7463 N N . GLY B 1 211 ? -1.134 -46.875 -7.832 1 81.06 211 GLY B N 1
ATOM 7464 C CA . GLY B 1 211 ? -2.201 -47.844 -7.684 1 81.06 211 GLY B CA 1
ATOM 7465 C C . GLY B 1 211 ? -2.26 -48.438 -6.293 1 81.06 211 GLY B C 1
ATOM 7466 O O . GLY B 1 211 ? -2.461 -49.656 -6.148 1 81.06 211 GLY B O 1
ATOM 7467 N N . VAL B 1 212 ? -1.885 -47.719 -5.293 1 85.81 212 VAL B N 1
ATOM 7468 C CA . VAL B 1 212 ? -1.892 -48.219 -3.914 1 85.81 212 VAL B CA 1
ATOM 7469 C C . VAL B 1 212 ? -2.861 -47.375 -3.086 1 85.81 212 VAL B C 1
ATOM 7471 O O . VAL B 1 212 ? -3.395 -46.375 -3.568 1 85.81 212 VAL B O 1
ATOM 7474 N N . ALA B 1 213 ? -3.092 -47.844 -1.936 1 87.62 213 ALA B N 1
ATOM 7475 C CA . ALA B 1 213 ? -3.918 -47.062 -1.016 1 87.62 213 ALA B CA 1
ATOM 7476 C C . ALA B 1 213 ? -3.215 -45.781 -0.601 1 87.62 213 ALA B C 1
ATOM 7478 O O . ALA B 1 213 ? -1.984 -45.75 -0.537 1 87.62 213 ALA B O 1
ATOM 7479 N N . SER B 1 214 ? -3.996 -44.875 -0.404 1 89.25 214 SER B N 1
ATOM 7480 C CA . SER B 1 214 ? -3.461 -43.562 -0.016 1 89.25 214 SER B CA 1
ATOM 7481 C C . SER B 1 214 ? -2.951 -43.594 1.422 1 89.25 214 SER B C 1
ATOM 7483 O O . SER B 1 214 ? -3.586 -43.031 2.316 1 89.25 214 SER B O 1
ATOM 7485 N N . GLU B 1 215 ? -1.863 -44.219 1.693 1 90 215 GLU B N 1
ATOM 7486 C CA . GLU B 1 215 ? -1.209 -44.312 2.996 1 90 215 GLU B CA 1
ATOM 7487 C C . GLU B 1 215 ? 0.198 -43.719 2.938 1 90 215 GLU B C 1
ATOM 7489 O O . GLU B 1 215 ? 1.146 -44.375 2.539 1 90 215 GLU B O 1
ATOM 7494 N N . GLY B 1 216 ? 0.228 -42.5 3.314 1 91.12 216 GLY B N 1
ATOM 7495 C CA . GLY B 1 216 ? 1.507 -41.812 3.23 1 91.12 216 GLY B CA 1
ATOM 7496 C C . GLY B 1 216 ? 1.566 -40.562 4.074 1 91.12 216 GLY B C 1
ATOM 7497 O O . GLY B 1 216 ? 0.667 -40.312 4.879 1 91.12 216 GLY B O 1
ATOM 7498 N N . LEU B 1 217 ? 2.699 -39.844 4.07 1 91.38 217 LEU B N 1
ATOM 7499 C CA . LEU B 1 217 ? 2.871 -38.594 4.816 1 91.38 217 LEU B CA 1
ATOM 7500 C C . LEU B 1 217 ? 3.76 -37.625 4.051 1 91.38 217 LEU B C 1
ATOM 7502 O O . LEU B 1 217 ? 4.566 -38.031 3.213 1 91.38 217 LEU B O 1
ATOM 7506 N N . VAL B 1 218 ? 3.537 -36.406 4.219 1 92.56 218 VAL B N 1
ATOM 7507 C CA . VAL B 1 218 ? 4.332 -35.344 3.645 1 92.56 218 VAL B CA 1
ATOM 7508 C C . VAL B 1 218 ? 4.945 -34.5 4.762 1 92.56 218 VAL B C 1
ATOM 7510 O O . VAL B 1 218 ? 4.258 -34.125 5.719 1 92.56 218 VAL B O 1
ATOM 7513 N N . CYS B 1 219 ? 6.254 -34.188 4.648 1 90.5 219 CYS B N 1
ATOM 7514 C CA . CYS B 1 219 ? 6.945 -33.375 5.641 1 90.5 219 CYS B CA 1
ATOM 7515 C C . CYS B 1 219 ? 7.598 -32.156 4.988 1 90.5 219 CYS B C 1
ATOM 7517 O O . CYS B 1 219 ? 7.938 -32.188 3.805 1 90.5 219 CYS B O 1
ATOM 7519 N N . SER B 1 220 ? 7.652 -31.062 5.645 1 86.88 220 SER B N 1
ATOM 7520 C CA . SER B 1 220 ? 8.328 -29.859 5.184 1 86.88 220 SER B CA 1
ATOM 7521 C C . SER B 1 220 ? 9.188 -29.25 6.285 1 86.88 220 SER B C 1
ATOM 7523 O O . SER B 1 220 ? 9.094 -29.656 7.445 1 86.88 220 SER B O 1
ATOM 7525 N N . GLU B 1 221 ? 10.07 -28.328 5.75 1 76.69 221 GLU B N 1
ATOM 7526 C CA . GLU B 1 221 ? 10.922 -27.641 6.715 1 76.69 221 GLU B CA 1
ATOM 7527 C C . GLU B 1 221 ? 10.117 -26.703 7.602 1 76.69 221 GLU B C 1
ATOM 7529 O O . GLU B 1 221 ? 9.195 -26.031 7.125 1 76.69 221 GLU B O 1
ATOM 7534 N N . GLY B 1 222 ? 10.188 -26.859 8.867 1 63.06 222 GLY B N 1
ATOM 7535 C CA . GLY B 1 222 ? 9.492 -26.016 9.828 1 63.06 222 GLY B CA 1
ATOM 7536 C C . GLY B 1 222 ? 10.172 -24.688 10.055 1 63.06 222 GLY B C 1
ATOM 7537 O O . GLY B 1 222 ? 11.273 -24.438 9.547 1 63.06 222 GLY B O 1
ATOM 7538 N N . THR B 1 223 ? 9.484 -23.625 10.547 1 57.5 223 THR B N 1
ATOM 7539 C CA . THR B 1 223 ? 9.945 -22.281 10.844 1 57.5 223 THR B CA 1
ATOM 7540 C C . THR B 1 223 ? 10.906 -22.297 12.031 1 57.5 223 THR B C 1
ATOM 7542 O O . THR B 1 223 ? 11.641 -21.328 12.25 1 57.5 223 THR B O 1
ATOM 7545 N N . HIS B 1 224 ? 10.938 -23.391 12.852 1 58.19 224 HIS B N 1
ATOM 7546 C CA . HIS B 1 224 ? 11.727 -23.391 14.078 1 58.19 224 HIS B CA 1
ATOM 7547 C C . HIS B 1 224 ? 13.07 -24.078 13.875 1 58.19 224 HIS B C 1
ATOM 7549 O O . HIS B 1 224 ? 13.117 -25.203 13.359 1 58.19 224 HIS B O 1
ATOM 7555 N N . PRO B 1 225 ? 14.156 -23.469 14.086 1 57.62 225 PRO B N 1
ATOM 7556 C CA . PRO B 1 225 ? 15.5 -24.031 13.898 1 57.62 225 PRO B CA 1
ATOM 7557 C C . PRO B 1 225 ? 15.672 -25.375 14.594 1 57.62 225 PRO B C 1
ATOM 7559 O O . PRO B 1 225 ? 16.438 -26.219 14.125 1 57.62 225 PRO B O 1
ATOM 7562 N N . ALA B 1 226 ? 15.039 -25.672 15.781 1 56.28 226 ALA B N 1
ATOM 7563 C CA . ALA B 1 226 ? 15.266 -26.891 16.547 1 56.28 226 ALA B CA 1
ATOM 7564 C C . ALA B 1 226 ? 14.516 -28.078 15.945 1 56.28 226 ALA B C 1
ATOM 7566 O O . ALA B 1 226 ? 14.805 -29.234 16.266 1 56.28 226 ALA B O 1
ATOM 7567 N N . GLU B 1 227 ? 13.516 -27.859 15.438 1 60.75 227 GLU B N 1
ATOM 7568 C CA . GLU B 1 227 ? 12.703 -28.906 14.82 1 60.75 227 GLU B CA 1
ATOM 7569 C C . GLU B 1 227 ? 12.633 -28.734 13.305 1 60.75 227 GLU B C 1
ATOM 7571 O O . GLU B 1 227 ? 11.688 -28.141 12.789 1 60.75 227 GLU B O 1
ATOM 7576 N N . PRO B 1 228 ? 13.617 -29.266 12.617 1 67.81 228 PRO B N 1
ATOM 7577 C CA . PRO B 1 228 ? 13.898 -28.875 11.234 1 67.81 228 PRO B CA 1
ATOM 7578 C C . PRO B 1 228 ? 12.789 -29.281 10.266 1 67.81 228 PRO B C 1
ATOM 7580 O O . PRO B 1 228 ? 12.562 -28.609 9.266 1 67.81 228 PRO B O 1
ATOM 7583 N N . TYR B 1 229 ? 11.992 -30.5 10.727 1 79.25 229 TYR B N 1
ATOM 7584 C CA . TYR B 1 229 ? 10.961 -30.906 9.781 1 79.25 229 TYR B CA 1
ATOM 7585 C C . TYR B 1 229 ? 9.672 -31.266 10.508 1 79.25 229 TYR B C 1
ATOM 7587 O O . TYR B 1 229 ? 9.703 -31.844 11.602 1 79.25 229 TYR B O 1
ATOM 7595 N N . ARG B 1 230 ? 8.555 -30.906 10.031 1 85.94 230 ARG B N 1
ATOM 7596 C CA . ARG B 1 230 ? 7.238 -31.203 10.586 1 85.94 230 ARG B CA 1
ATOM 7597 C C . ARG B 1 230 ? 6.348 -31.891 9.555 1 85.94 230 ARG B C 1
ATOM 7599 O O . ARG B 1 230 ? 6.48 -31.641 8.352 1 85.94 230 ARG B O 1
ATOM 7606 N N . VAL B 1 231 ? 5.449 -32.75 10.062 1 88.81 231 VAL B N 1
ATOM 7607 C CA . VAL B 1 231 ? 4.5 -33.438 9.195 1 88.81 231 VAL B CA 1
ATOM 7608 C C . VAL B 1 231 ? 3.373 -32.5 8.805 1 88.81 231 VAL B C 1
ATOM 7610 O O . VAL B 1 231 ? 2.656 -31.984 9.672 1 88.81 231 VAL B O 1
ATOM 7613 N N . LEU B 1 232 ? 3.229 -32.25 7.574 1 90.12 232 LEU B N 1
ATOM 7614 C CA . LEU B 1 232 ? 2.217 -31.312 7.074 1 90.12 232 LEU B CA 1
ATOM 7615 C C . LEU B 1 232 ? 0.885 -32.031 6.863 1 90.12 232 LEU B C 1
ATOM 7617 O O . LEU B 1 232 ? -0.177 -31.469 7.137 1 90.12 232 LEU B O 1
ATOM 7621 N N . ALA B 1 233 ? 0.986 -33.219 6.285 1 92.44 233 ALA B N 1
ATOM 7622 C CA . ALA B 1 233 ? -0.193 -34.031 5.996 1 92.44 233 ALA B CA 1
ATOM 7623 C C . ALA B 1 233 ? 0.116 -35.5 6.148 1 92.44 233 ALA B C 1
ATOM 7625 O O . ALA B 1 233 ? 1.256 -35.938 5.949 1 92.44 233 ALA B O 1
ATOM 7626 N N . ALA B 1 234 ? -0.848 -36.219 6.461 1 91.94 234 ALA B N 1
ATOM 7627 C CA . ALA B 1 234 ? -0.734 -37.688 6.617 1 91.94 234 ALA B CA 1
ATOM 7628 C C . ALA B 1 234 ? -2.086 -38.344 6.422 1 91.94 234 ALA B C 1
ATOM 7630 O O . ALA B 1 234 ? -3.129 -37.781 6.754 1 91.94 234 ALA B O 1
ATOM 7631 N N . THR B 1 235 ? -2.049 -39.406 5.793 1 91 235 THR B N 1
ATOM 7632 C CA . THR B 1 235 ? -3.27 -40.188 5.562 1 91 235 THR B CA 1
ATOM 7633 C C . THR B 1 235 ? -3.111 -41.625 6.066 1 91 235 THR B C 1
ATOM 7635 O O . THR B 1 235 ? -1.995 -42.062 6.336 1 91 235 THR B O 1
ATOM 7638 N N . GLY B 1 236 ? -4.277 -42.375 6.266 1 88.75 236 GLY B N 1
ATOM 7639 C CA . GLY B 1 236 ? -4.258 -43.75 6.73 1 88.75 236 GLY B CA 1
ATOM 7640 C C . GLY B 1 236 ? -3.783 -43.875 8.164 1 88.75 236 GLY B C 1
ATOM 7641 O O . GLY B 1 236 ? -4.219 -43.156 9.039 1 88.75 236 GLY B O 1
ATOM 7642 N N . PRO B 1 237 ? -2.838 -44.844 8.375 1 84.44 237 PRO B N 1
ATOM 7643 C CA . PRO B 1 237 ? -2.369 -45.094 9.734 1 84.44 237 PRO B CA 1
ATOM 7644 C C . PRO B 1 237 ? -1.487 -43.969 10.273 1 84.44 237 PRO B C 1
ATOM 7646 O O . PRO B 1 237 ? -1.237 -43.875 11.477 1 84.44 237 PRO B O 1
ATOM 7649 N N . PHE B 1 238 ? -1.139 -43.094 9.383 1 86.38 238 PHE B N 1
ATOM 7650 C CA . PHE B 1 238 ? -0.217 -42.031 9.773 1 86.38 238 PHE B CA 1
ATOM 7651 C C . PHE B 1 238 ? -0.976 -40.75 10.141 1 86.38 238 PHE B C 1
ATOM 7653 O O . PHE B 1 238 ? -0.372 -39.75 10.539 1 86.38 238 PHE B O 1
ATOM 7660 N N . ALA B 1 239 ? -2.242 -40.656 10.008 1 88.69 239 ALA B N 1
ATOM 7661 C CA . ALA B 1 239 ? -3.078 -39.469 10.156 1 88.69 239 ALA B CA 1
ATOM 7662 C C . ALA B 1 239 ? -2.824 -38.781 11.492 1 88.69 239 ALA B C 1
ATOM 7664 O O . ALA B 1 239 ? -2.941 -37.531 11.602 1 88.69 239 ALA B O 1
ATOM 7665 N N . ARG B 1 240 ? -2.422 -39.406 12.516 1 85.81 240 ARG B N 1
ATOM 7666 C CA . ARG B 1 240 ? -2.223 -38.844 13.859 1 85.81 240 ARG B CA 1
ATOM 7667 C C . ARG B 1 240 ? -0.925 -38.062 13.938 1 85.81 240 ARG B C 1
ATOM 7669 O O . ARG B 1 240 ? -0.719 -37.281 14.875 1 85.81 240 ARG B O 1
ATOM 7676 N N . LEU B 1 241 ? -0.135 -38.156 12.953 1 86 241 LEU B N 1
ATOM 7677 C CA . LEU B 1 241 ? 1.188 -37.531 13.008 1 86 241 LEU B CA 1
ATOM 7678 C C . LEU B 1 241 ? 1.152 -36.125 12.461 1 86 241 LEU B C 1
ATOM 7680 O O . LEU B 1 241 ? 2.172 -35.438 12.453 1 86 241 LEU B O 1
ATOM 7684 N N . ILE B 1 242 ? 0.027 -35.656 12.039 1 88.88 242 ILE B N 1
ATOM 7685 C CA . ILE B 1 242 ? -0.083 -34.344 11.422 1 88.88 242 ILE B CA 1
ATOM 7686 C C . ILE B 1 242 ? 0.383 -33.281 12.406 1 88.88 242 ILE B C 1
ATOM 7688 O O . ILE B 1 242 ? 0.02 -33.312 13.586 1 88.88 242 ILE B O 1
ATOM 7692 N N . ASP B 1 243 ? 1.203 -32.375 11.977 1 86.25 243 ASP B N 1
ATOM 7693 C CA . ASP B 1 243 ? 1.725 -31.203 12.688 1 86.25 243 ASP B CA 1
ATOM 7694 C C . ASP B 1 243 ? 2.711 -31.609 13.773 1 86.25 243 ASP B C 1
ATOM 7696 O O . ASP B 1 243 ? 3.012 -30.828 14.68 1 86.25 243 ASP B O 1
ATOM 7700 N N . GLN B 1 244 ? 3.186 -32.844 13.773 1 83.5 244 GLN B N 1
ATOM 7701 C CA . GLN B 1 244 ? 4.195 -33.312 14.711 1 83.5 244 GLN B CA 1
ATOM 7702 C C . GLN B 1 244 ? 5.59 -33.281 14.094 1 83.5 244 GLN B C 1
ATOM 7704 O O . GLN B 1 244 ? 5.738 -33.406 12.875 1 83.5 244 GLN B O 1
ATOM 7709 N N . PRO B 1 245 ? 6.539 -33 14.977 1 82.88 245 PRO B N 1
ATOM 7710 C CA . PRO B 1 245 ? 7.898 -33.094 14.445 1 82.88 245 PRO B CA 1
ATOM 7711 C C . PRO B 1 245 ? 8.281 -34.5 14.031 1 82.88 245 PRO B C 1
ATOM 7713 O O . PRO B 1 245 ? 7.867 -35.469 14.672 1 82.88 245 PRO B O 1
ATOM 7716 N N . ILE B 1 246 ? 9.07 -34.594 12.992 1 77 246 ILE B N 1
ATOM 7717 C CA . ILE B 1 246 ? 9.445 -35.906 12.445 1 77 246 ILE B CA 1
ATOM 7718 C C . ILE B 1 246 ? 10.25 -36.688 13.477 1 77 246 ILE B C 1
ATOM 7720 O O . ILE B 1 246 ? 10.242 -37.906 13.477 1 77 246 ILE B O 1
ATOM 7724 N N . ALA B 1 247 ? 10.977 -35.938 14.32 1 70 247 ALA B N 1
ATOM 7725 C CA . ALA B 1 247 ? 11.828 -36.562 15.336 1 70 247 ALA B CA 1
ATOM 7726 C C . ALA B 1 247 ? 11 -37.406 16.297 1 70 247 ALA B C 1
ATOM 7728 O O . ALA B 1 247 ? 11.5 -38.375 16.875 1 70 247 ALA B O 1
ATOM 7729 N N . THR B 1 248 ? 9.867 -36.938 16.594 1 63.94 248 THR B N 1
ATOM 7730 C CA . THR B 1 248 ? 9.031 -37.594 17.578 1 63.94 248 THR B CA 1
ATOM 7731 C C . THR B 1 248 ? 8.461 -38.906 17 1 63.94 248 THR B C 1
ATOM 7733 O O . THR B 1 248 ? 7.977 -39.75 17.75 1 63.94 248 THR B O 1
ATOM 7736 N N . VAL B 1 249 ? 8.406 -38.875 15.711 1 57.66 249 VAL B N 1
ATOM 7737 C CA . VAL B 1 249 ? 7.73 -40.031 15.102 1 57.66 249 VAL B CA 1
ATOM 7738 C C . VAL B 1 249 ? 8.742 -41.156 14.844 1 57.66 249 VAL B C 1
ATOM 7740 O O . VAL B 1 249 ? 9.57 -41.031 13.93 1 57.66 249 VAL B O 1
ATOM 7743 N N . LEU B 1 250 ? 9.57 -41.656 15.812 1 51.41 250 LEU B N 1
ATOM 7744 C CA . LEU B 1 250 ? 10.695 -42.594 15.898 1 51.41 250 LEU B CA 1
ATOM 7745 C C . LEU B 1 250 ? 10.555 -43.688 14.867 1 51.41 250 LEU B C 1
ATOM 7747 O O . LEU B 1 250 ? 11.492 -44 14.133 1 51.41 250 LEU B O 1
ATOM 7751 N N . ALA B 1 251 ? 9.781 -44.844 15.18 1 55.38 251 ALA B N 1
ATOM 7752 C CA . ALA B 1 251 ? 9.984 -46.281 14.977 1 55.38 251 ALA B CA 1
ATOM 7753 C C . ALA B 1 251 ? 9.516 -46.719 13.594 1 55.38 251 ALA B C 1
ATOM 7755 O O . ALA B 1 251 ? 9.578 -47.906 13.25 1 55.38 251 ALA B O 1
ATOM 7756 N N . SER B 1 252 ? 9.055 -45.781 12.641 1 64.56 252 SER B N 1
ATOM 7757 C CA . SER B 1 252 ? 8.43 -46.469 11.508 1 64.56 252 SER B CA 1
ATOM 7758 C C . SER B 1 252 ? 9.32 -46.406 10.273 1 64.56 252 SER B C 1
ATOM 7760 O O . SER B 1 252 ? 10.188 -45.562 10.156 1 64.56 252 SER B O 1
ATOM 7762 N N . ARG B 1 253 ? 9.578 -47.531 9.68 1 73.06 253 ARG B N 1
ATOM 7763 C CA . ARG B 1 253 ? 10.258 -47.688 8.398 1 73.06 253 ARG B CA 1
ATOM 7764 C C . ARG B 1 253 ? 10.023 -46.469 7.5 1 73.06 253 ARG B C 1
ATOM 7766 O O . ARG B 1 253 ? 10.945 -45.969 6.848 1 73.06 253 ARG B O 1
ATOM 7773 N N . GLY B 1 254 ? 8.922 -45.969 7.535 1 77.31 254 GLY B N 1
ATOM 7774 C CA . GLY B 1 254 ? 8.555 -44.844 6.703 1 77.31 254 GLY B CA 1
ATOM 7775 C C . GLY B 1 254 ? 9.32 -43.562 7.047 1 77.31 254 GLY B C 1
ATOM 7776 O O . GLY B 1 254 ? 9.797 -42.875 6.156 1 77.31 254 GLY B O 1
ATOM 7777 N N . LEU B 1 255 ? 9.594 -43.344 8.195 1 77.38 255 LEU B N 1
ATOM 7778 C CA . LEU B 1 255 ? 10.266 -42.125 8.641 1 77.38 255 LEU B CA 1
ATOM 7779 C C . LEU B 1 255 ? 11.758 -42.188 8.344 1 77.38 255 LEU B C 1
ATOM 7781 O O . LEU B 1 255 ? 12.383 -41.188 8.031 1 77.38 255 LEU B O 1
ATOM 7785 N N . ARG B 1 256 ? 12.242 -43.406 8.508 1 82 256 ARG B N 1
ATOM 7786 C CA . ARG B 1 256 ? 13.656 -43.562 8.172 1 82 256 ARG B CA 1
ATOM 7787 C C . ARG B 1 256 ? 13.906 -43.25 6.703 1 82 256 ARG B C 1
ATOM 7789 O O . ARG B 1 256 ? 14.891 -42.562 6.375 1 82 256 ARG B O 1
ATOM 7796 N N . LEU B 1 257 ? 13 -43.719 5.848 1 87.38 257 LEU B N 1
ATOM 7797 C CA . LEU B 1 257 ? 13.133 -43.438 4.422 1 87.38 257 LEU B CA 1
ATOM 7798 C C . LEU B 1 257 ? 13 -41.969 4.137 1 87.38 257 LEU B C 1
ATOM 7800 O O . LEU B 1 257 ? 13.734 -41.406 3.318 1 87.38 257 LEU B O 1
ATOM 7804 N N . LEU B 1 258 ? 12.125 -41.406 4.832 1 87.75 258 LEU B N 1
ATOM 7805 C CA . LEU B 1 258 ? 11.891 -39.969 4.641 1 87.75 258 LEU B CA 1
ATOM 7806 C C . LEU B 1 258 ? 13.109 -39.156 5.059 1 87.75 258 LEU B C 1
ATOM 7808 O O . LEU B 1 258 ? 13.508 -38.219 4.359 1 87.75 258 LEU B O 1
ATOM 7812 N N . ARG B 1 259 ? 13.648 -39.438 6.172 1 83.69 259 ARG B N 1
ATOM 7813 C CA . ARG B 1 259 ? 14.828 -38.719 6.66 1 83.69 259 ARG B CA 1
ATOM 7814 C C . ARG B 1 259 ? 16 -38.875 5.691 1 83.69 259 ARG B C 1
ATOM 7816 O O . ARG B 1 259 ? 16.734 -37.906 5.449 1 83.69 259 ARG B O 1
ATOM 7823 N N . GLN B 1 260 ? 16.109 -40.094 5.223 1 87.31 260 GLN B N 1
ATOM 7824 C CA . GLN B 1 260 ? 17.172 -40.375 4.262 1 87.31 260 GLN B CA 1
ATOM 7825 C C . GLN B 1 260 ? 16.984 -39.531 2.994 1 87.31 260 GLN B C 1
ATOM 7827 O O . GLN B 1 260 ? 17.953 -39 2.451 1 87.31 260 GLN B O 1
ATOM 7832 N N . ALA B 1 261 ? 15.766 -39.469 2.525 1 90.56 261 ALA B N 1
ATOM 7833 C CA . ALA B 1 261 ? 15.469 -38.688 1.322 1 90.56 261 ALA B CA 1
ATOM 7834 C C . ALA B 1 261 ? 15.781 -37.219 1.529 1 90.56 261 ALA B C 1
ATOM 7836 O O . ALA B 1 261 ? 16.328 -36.562 0.643 1 90.56 261 ALA B O 1
ATOM 7837 N N . LEU B 1 262 ? 15.461 -36.719 2.695 1 86.62 262 LEU B N 1
ATOM 7838 C CA . LEU B 1 262 ? 15.688 -35.312 3.008 1 86.62 262 LEU B CA 1
ATOM 7839 C C . LEU B 1 262 ? 17.172 -35.031 3.15 1 86.62 262 LEU B C 1
ATOM 7841 O O . LEU B 1 262 ? 17.656 -34 2.666 1 86.62 262 LEU B O 1
ATOM 7845 N N . GLN B 1 263 ? 17.859 -35.875 3.77 1 84.75 263 GLN B N 1
ATOM 7846 C CA . GLN B 1 263 ? 19.281 -35.688 3.998 1 84.75 263 GLN B CA 1
ATOM 7847 C C . GLN B 1 263 ? 20.078 -35.812 2.697 1 84.75 263 GLN B C 1
ATOM 7849 O O . GLN B 1 263 ? 20.969 -35 2.428 1 84.75 263 GLN B O 1
ATOM 7854 N N . ALA B 1 264 ? 19.672 -36.844 1.935 1 88.94 264 ALA B N 1
ATOM 7855 C CA . ALA B 1 264 ? 20.391 -37.094 0.688 1 88.94 264 ALA B CA 1
ATOM 7856 C C . ALA B 1 264 ? 19.875 -36.188 -0.433 1 88.94 264 ALA B C 1
ATOM 7858 O O . ALA B 1 264 ? 20.516 -36.062 -1.487 1 88.94 264 ALA B O 1
ATOM 7859 N N . ARG B 1 265 ? 18.734 -35.594 -0.304 1 89.31 265 ARG B N 1
ATOM 7860 C CA . ARG B 1 265 ? 18.078 -34.75 -1.301 1 89.31 265 ARG B CA 1
ATOM 7861 C C . ARG B 1 265 ? 17.859 -35.531 -2.602 1 89.31 265 ARG B C 1
ATOM 7863 O O . ARG B 1 265 ? 18.203 -35.031 -3.682 1 89.31 265 ARG B O 1
ATOM 7870 N N . ARG B 1 266 ? 17.406 -36.719 -2.406 1 90.38 266 ARG B N 1
ATOM 7871 C CA . ARG B 1 266 ? 17.078 -37.594 -3.533 1 90.38 266 ARG B CA 1
ATOM 7872 C C . ARG B 1 266 ? 15.992 -38.594 -3.16 1 90.38 266 ARG B C 1
ATOM 7874 O O . ARG B 1 266 ? 15.695 -38.781 -1.979 1 90.38 266 ARG B O 1
ATOM 7881 N N . ASN B 1 267 ? 15.445 -39.188 -4.188 1 91 267 ASN B N 1
ATOM 7882 C CA . ASN B 1 267 ? 14.438 -40.219 -3.955 1 91 267 ASN B CA 1
ATOM 7883 C C . ASN B 1 267 ? 15.047 -41.5 -3.377 1 91 267 ASN B C 1
ATOM 7885 O O . ASN B 1 267 ? 16.141 -41.906 -3.781 1 91 267 ASN B O 1
ATOM 7889 N N . ILE B 1 268 ? 14.359 -42.062 -2.449 1 90.5 268 ILE B N 1
ATOM 7890 C CA . ILE B 1 268 ? 14.812 -43.281 -1.818 1 90.5 268 ILE B CA 1
ATOM 7891 C C . ILE B 1 268 ? 13.742 -44.375 -1.953 1 90.5 268 ILE B C 1
ATOM 7893 O O . ILE B 1 268 ? 12.57 -44.125 -1.655 1 90.5 268 ILE B O 1
ATOM 7897 N N . TYR B 1 269 ? 14.164 -45.469 -2.436 1 89.19 269 TYR B N 1
ATOM 7898 C CA . TYR B 1 269 ? 13.266 -46.594 -2.602 1 89.19 269 TYR B CA 1
ATOM 7899 C C . TYR B 1 269 ? 13.57 -47.688 -1.585 1 89.19 269 TYR B C 1
ATOM 7901 O O . TYR B 1 269 ? 14.711 -48.125 -1.479 1 89.19 269 TYR B O 1
ATOM 7909 N N . GLY B 1 270 ? 12.586 -48.031 -0.874 1 85.12 270 GLY B N 1
ATOM 7910 C CA . GLY B 1 270 ? 12.766 -49.125 0.085 1 85.12 270 GLY B CA 1
ATOM 7911 C C . GLY B 1 270 ? 13.047 -50.469 -0.568 1 85.12 270 GLY B C 1
ATOM 7912 O O . GLY B 1 270 ? 12.734 -50.656 -1.742 1 85.12 270 GLY B O 1
ATOM 7913 N N . VAL B 1 271 ? 13.641 -51.406 0.109 1 81.12 271 VAL B N 1
ATOM 7914 C CA . VAL B 1 271 ? 14.023 -52.719 -0.407 1 81.12 271 VAL B CA 1
ATOM 7915 C C . VAL B 1 271 ? 12.773 -53.562 -0.667 1 81.12 271 VAL B C 1
ATOM 7917 O O . VAL B 1 271 ? 12.625 -54.156 -1.736 1 81.12 271 VAL B O 1
ATOM 7920 N N . GLN B 1 272 ? 11.906 -53.594 0.247 1 80.56 272 GLN B N 1
ATOM 7921 C CA . GLN B 1 272 ? 10.688 -54.375 0.069 1 80.56 272 GLN B CA 1
ATOM 7922 C C . GLN B 1 272 ? 9.477 -53.5 -0.138 1 80.56 272 GLN B C 1
ATOM 7924 O O . GLN B 1 272 ? 8.648 -53.75 -1.021 1 80.56 272 GLN B O 1
ATOM 7929 N N . ARG B 1 273 ? 9.414 -52.438 0.729 1 85.88 273 ARG B N 1
ATOM 7930 C CA . ARG B 1 273 ? 8.25 -51.562 0.686 1 85.88 273 ARG B CA 1
ATOM 7931 C C . ARG B 1 273 ? 8.633 -50.125 1.037 1 85.88 273 ARG B C 1
ATOM 7933 O O . ARG B 1 273 ? 9.633 -49.906 1.729 1 85.88 273 ARG B O 1
ATOM 7940 N N . GLY B 1 274 ? 7.883 -49.281 0.453 1 88.06 274 GLY B N 1
ATOM 7941 C CA . GLY B 1 274 ? 8.031 -47.875 0.808 1 88.06 274 GLY B CA 1
ATOM 7942 C C . GLY B 1 274 ? 8.82 -47.094 -0.215 1 88.06 274 GLY B C 1
ATOM 7943 O O . GLY B 1 274 ? 9.797 -47.594 -0.778 1 88.06 274 GLY B O 1
ATOM 7944 N N . VAL B 1 275 ? 8.383 -45.844 -0.476 1 90.56 275 VAL B N 1
ATOM 7945 C CA . VAL B 1 275 ? 9.055 -44.906 -1.365 1 90.56 275 VAL B CA 1
ATOM 7946 C C . VAL B 1 275 ? 9.055 -43.531 -0.742 1 90.56 275 VAL B C 1
ATOM 7948 O O . VAL B 1 275 ? 8.023 -43.062 -0.239 1 90.56 275 VAL B O 1
ATOM 7951 N N . ALA B 1 276 ? 10.227 -42.969 -0.616 1 92.12 276 ALA B N 1
ATOM 7952 C CA . ALA B 1 276 ? 10.359 -41.594 -0.147 1 92.12 276 ALA B CA 1
ATOM 7953 C C . ALA B 1 276 ? 10.891 -40.688 -1.252 1 92.12 276 ALA B C 1
ATOM 7955 O O . ALA B 1 276 ? 11.953 -40.969 -1.824 1 92.12 276 ALA B O 1
ATOM 7956 N N . LEU B 1 277 ? 10.109 -39.719 -1.56 1 93.31 277 LEU B N 1
ATOM 7957 C CA . LEU B 1 277 ? 10.461 -38.781 -2.627 1 93.31 277 LEU B CA 1
ATOM 7958 C C . LEU B 1 277 ? 10.883 -37.438 -2.057 1 93.31 277 LEU B C 1
ATOM 7960 O O . LEU B 1 277 ? 10.297 -36.969 -1.088 1 93.31 277 LEU B O 1
ATOM 7964 N N . TYR B 1 278 ? 11.891 -36.875 -2.635 1 92.75 278 TYR B N 1
ATOM 7965 C CA . TYR B 1 278 ? 12.352 -35.562 -2.27 1 92.75 278 TYR B CA 1
ATOM 7966 C C . TYR B 1 278 ? 11.867 -34.531 -3.281 1 92.75 278 TYR B C 1
ATOM 7968 O O . TYR B 1 278 ? 12.141 -34.625 -4.477 1 92.75 278 TYR B O 1
ATOM 7976 N N . ILE B 1 279 ? 11.125 -33.594 -2.76 1 91 279 ILE B N 1
ATOM 7977 C CA . ILE B 1 279 ? 10.578 -32.531 -3.605 1 91 279 ILE B CA 1
ATOM 7978 C C . ILE B 1 279 ? 11.164 -31.188 -3.197 1 91 279 ILE B C 1
ATOM 7980 O O . ILE B 1 279 ? 10.742 -30.578 -2.205 1 91 279 ILE B O 1
ATOM 7984 N N . GLY B 1 280 ? 12.156 -30.625 -3.863 1 82 280 GLY B N 1
ATOM 7985 C CA . GLY B 1 280 ? 12.695 -29.328 -3.48 1 82 280 GLY B CA 1
ATOM 7986 C C . GLY B 1 280 ? 13.828 -28.875 -4.375 1 82 280 GLY B C 1
ATOM 7987 O O . GLY B 1 280 ? 14.305 -29.625 -5.227 1 82 280 GLY B O 1
ATOM 7988 N N . ARG B 1 281 ? 14.125 -27.562 -4.336 1 75.62 281 ARG B N 1
ATOM 7989 C CA . ARG B 1 281 ? 15.25 -26.938 -5.035 1 75.62 281 ARG B CA 1
ATOM 7990 C C . ARG B 1 281 ? 16.344 -26.531 -4.055 1 75.62 281 ARG B C 1
ATOM 7992 O O . ARG B 1 281 ? 17.188 -25.703 -4.375 1 75.62 281 ARG B O 1
ATOM 7999 N N . GLY B 1 282 ? 16.25 -27.062 -2.879 1 70.44 282 GLY B N 1
ATOM 8000 C CA . GLY B 1 282 ? 17.219 -26.703 -1.861 1 70.44 282 GLY B CA 1
ATOM 8001 C C . GLY B 1 282 ? 16.859 -25.438 -1.118 1 70.44 282 GLY B C 1
ATOM 8002 O O . GLY B 1 282 ? 17.734 -24.766 -0.568 1 70.44 282 GLY B O 1
ATOM 8003 N N . ASP B 1 283 ? 15.664 -25.031 -1.252 1 67.94 283 ASP B N 1
ATOM 8004 C CA . ASP B 1 283 ? 15.234 -23.812 -0.562 1 67.94 283 ASP B CA 1
ATOM 8005 C C . ASP B 1 283 ? 14.289 -24.141 0.591 1 67.94 283 ASP B C 1
ATOM 8007 O O . ASP B 1 283 ? 14.156 -25.312 0.979 1 67.94 283 ASP B O 1
ATOM 8011 N N . GLU B 1 284 ? 13.766 -23.125 1.326 1 65.06 284 GLU B N 1
ATOM 8012 C CA . GLU B 1 284 ? 12.977 -23.25 2.545 1 65.06 284 GLU B CA 1
ATOM 8013 C C . GLU B 1 284 ? 11.625 -23.906 2.262 1 65.06 284 GLU B C 1
ATOM 8015 O O . GLU B 1 284 ? 10.898 -24.266 3.189 1 65.06 284 GLU B O 1
ATOM 8020 N N . GLN B 1 285 ? 11.422 -24.297 0.988 1 72.62 285 GLN B N 1
ATOM 8021 C CA . GLN B 1 285 ? 10.117 -24.875 0.678 1 72.62 285 GLN B CA 1
ATOM 8022 C C . GLN B 1 285 ? 10.234 -26.359 0.344 1 72.62 285 GLN B C 1
ATOM 8024 O O . GLN B 1 285 ? 9.297 -26.953 -0.192 1 72.62 285 GLN B O 1
ATOM 8029 N N . ASP B 1 286 ? 11.305 -26.969 0.769 1 81.81 286 ASP B N 1
ATOM 8030 C CA . ASP B 1 286 ? 11.516 -28.375 0.415 1 81.81 286 ASP B CA 1
ATOM 8031 C C . ASP B 1 286 ? 10.523 -29.281 1.143 1 81.81 286 ASP B C 1
ATOM 8033 O O . ASP B 1 286 ? 10.141 -29 2.279 1 81.81 286 ASP B O 1
ATOM 8037 N N . MET B 1 287 ? 10.07 -30.266 0.462 1 88.56 287 MET B N 1
ATOM 8038 C CA . MET B 1 287 ? 9.148 -31.25 1.005 1 88.56 287 MET B CA 1
ATOM 8039 C C . MET B 1 287 ? 9.609 -32.656 0.683 1 88.56 287 MET B C 1
ATOM 8041 O O . MET B 1 287 ? 10.391 -32.875 -0.246 1 88.56 287 MET B O 1
ATOM 8045 N N . ALA B 1 288 ? 9.266 -33.531 1.525 1 91.94 288 ALA B N 1
ATOM 8046 C CA . ALA B 1 288 ? 9.445 -34.938 1.243 1 91.94 288 ALA B CA 1
ATOM 8047 C C . ALA B 1 288 ? 8.141 -35.719 1.433 1 91.94 288 ALA B C 1
ATOM 8049 O O . ALA B 1 288 ? 7.355 -35.406 2.326 1 91.94 288 ALA B O 1
ATOM 8050 N N . VAL B 1 289 ? 7.961 -36.656 0.613 1 93.38 289 VAL B N 1
ATOM 8051 C CA . VAL B 1 289 ? 6.73 -37.438 0.648 1 93.38 289 VAL B CA 1
ATOM 8052 C C . VAL B 1 289 ? 7.07 -38.938 0.813 1 93.38 289 VAL B C 1
ATOM 8054 O O . VAL B 1 289 ? 7.992 -39.438 0.173 1 93.38 289 VAL B O 1
ATOM 8057 N N . PHE B 1 290 ? 6.402 -39.562 1.697 1 91.69 290 PHE B N 1
ATOM 8058 C CA . PHE B 1 290 ? 6.5 -41.031 1.878 1 91.69 290 PHE B CA 1
ATOM 8059 C C . PHE B 1 290 ? 5.176 -41.688 1.549 1 91.69 290 PHE B C 1
ATOM 8061 O O . PHE B 1 290 ? 4.109 -41.188 1.922 1 91.69 290 PHE B O 1
ATOM 8068 N N . ILE B 1 291 ? 5.242 -42.719 0.815 1 90.5 291 ILE B N 1
ATOM 8069 C CA . ILE B 1 291 ? 4.066 -43.531 0.57 1 90.5 291 ILE B CA 1
ATOM 8070 C C . ILE B 1 291 ? 4.422 -45 0.778 1 90.5 291 ILE B C 1
ATOM 8072 O O . ILE B 1 291 ? 5.512 -45.469 0.406 1 90.5 291 ILE B O 1
ATOM 8076 N N . ASP B 1 292 ? 3.543 -45.656 1.463 1 88.44 292 ASP B N 1
ATOM 8077 C CA . ASP B 1 292 ? 3.727 -47.094 1.695 1 88.44 292 ASP B CA 1
ATOM 8078 C C . ASP B 1 292 ? 3.297 -47.906 0.478 1 88.44 292 ASP B C 1
ATOM 8080 O O . ASP B 1 292 ? 2.133 -48.281 0.364 1 88.44 292 ASP B O 1
ATOM 8084 N N . ALA B 1 293 ? 4.176 -48.094 -0.46 1 84.5 293 ALA B N 1
ATOM 8085 C CA . ALA B 1 293 ? 3.936 -48.844 -1.686 1 84.5 293 ALA B CA 1
ATOM 8086 C C . ALA B 1 293 ? 4.984 -49.938 -1.871 1 84.5 293 ALA B C 1
ATOM 8088 O O . ALA B 1 293 ? 6.098 -49.812 -1.354 1 84.5 293 ALA B O 1
ATOM 8089 N N . PRO B 1 294 ? 4.496 -50.969 -2.553 1 81 294 PRO B N 1
ATOM 8090 C CA . PRO B 1 294 ? 5.5 -52 -2.861 1 81 294 PRO B CA 1
ATOM 8091 C C . PRO B 1 294 ? 6.66 -51.438 -3.689 1 81 294 PRO B C 1
ATOM 8093 O O . PRO B 1 294 ? 6.473 -50.531 -4.5 1 81 294 PRO B O 1
ATOM 8096 N N . ALA B 1 295 ? 7.801 -51.844 -3.332 1 71.31 295 ALA B N 1
ATOM 8097 C CA . ALA B 1 295 ? 8.984 -51.375 -4.035 1 71.31 295 ALA B CA 1
ATOM 8098 C C . ALA B 1 295 ? 8.859 -51.594 -5.539 1 71.31 295 ALA B C 1
ATOM 8100 O O . ALA B 1 295 ? 8.492 -52.688 -5.98 1 71.31 295 ALA B O 1
ATOM 8101 N N . SER B 1 296 ? 8.633 -50.5 -6.285 1 63.34 296 SER B N 1
ATOM 8102 C CA . SER B 1 296 ? 8.539 -50.594 -7.738 1 63.34 296 SER B CA 1
ATOM 8103 C C . SER B 1 296 ? 9.914 -50.719 -8.375 1 63.34 296 SER B C 1
ATOM 8105 O O . SER B 1 296 ? 10.781 -49.875 -8.195 1 63.34 296 SER B O 1
ATOM 8107 N N . HIS B 1 297 ? 10.203 -51.906 -9.047 1 64.12 297 HIS B N 1
ATOM 8108 C CA . HIS B 1 297 ? 11.531 -52.125 -9.609 1 64.12 297 HIS B CA 1
ATOM 8109 C C . HIS B 1 297 ? 11.531 -51.938 -11.117 1 64.12 297 HIS B C 1
ATOM 8111 O O . HIS B 1 297 ? 12.594 -51.969 -11.758 1 64.12 297 HIS B O 1
ATOM 8117 N N . SER B 1 298 ? 10.273 -51.5 -11.562 1 73.69 298 SER B N 1
ATOM 8118 C CA . SER B 1 298 ? 10.32 -51.344 -13.008 1 73.69 298 SER B CA 1
ATOM 8119 C C . SER B 1 298 ? 10.906 -50 -13.422 1 73.69 298 SER B C 1
ATOM 8121 O O . SER B 1 298 ? 10.766 -49.031 -12.695 1 73.69 298 SER B O 1
ATOM 8123 N N . ALA B 1 299 ? 11.68 -50.031 -14.477 1 74.12 299 ALA B N 1
ATOM 8124 C CA . ALA B 1 299 ? 12.273 -48.812 -15.031 1 74.12 299 ALA B CA 1
ATOM 8125 C C . ALA B 1 299 ? 11.195 -47.781 -15.352 1 74.12 299 ALA B C 1
ATOM 8127 O O . ALA B 1 299 ? 11.398 -46.594 -15.133 1 74.12 299 ALA B O 1
ATOM 8128 N N . LEU B 1 300 ? 10.055 -48.219 -15.734 1 73.56 300 LEU B N 1
ATOM 8129 C CA . LEU B 1 300 ? 8.969 -47.312 -16.094 1 73.56 300 LEU B CA 1
ATOM 8130 C C . LEU B 1 300 ? 8.391 -46.656 -14.867 1 73.56 300 LEU B C 1
ATOM 8132 O O . LEU B 1 300 ? 8.055 -45.469 -14.906 1 73.56 300 LEU B O 1
ATOM 8136 N N . ASP B 1 301 ? 8.344 -47.312 -13.789 1 79.06 301 ASP B N 1
ATOM 8137 C CA . ASP B 1 301 ? 7.816 -46.75 -12.555 1 79.06 301 ASP B CA 1
ATOM 8138 C C . ASP B 1 301 ? 8.742 -45.656 -12.008 1 79.06 301 ASP B C 1
ATOM 8140 O O . ASP B 1 301 ? 8.281 -44.625 -11.562 1 79.06 301 ASP B O 1
ATOM 8144 N N . ARG B 1 302 ? 9.961 -45.969 -12.086 1 82.81 302 ARG B N 1
ATOM 8145 C CA . ARG B 1 302 ? 10.93 -45 -11.578 1 82.81 302 ARG B CA 1
ATOM 8146 C C . ARG B 1 302 ? 10.914 -43.719 -12.391 1 82.81 302 ARG B C 1
ATOM 8148 O O . ARG B 1 302 ? 11 -42.625 -11.836 1 82.81 302 ARG B O 1
ATOM 8155 N N . GLN B 1 303 ? 10.812 -43.906 -13.672 1 83.81 303 GLN B N 1
ATOM 8156 C CA . GLN B 1 303 ? 10.719 -42.75 -14.547 1 83.81 303 GLN B CA 1
ATOM 8157 C C . GLN B 1 303 ? 9.469 -41.938 -14.242 1 83.81 303 GLN B C 1
ATOM 8159 O O . GLN B 1 303 ? 9.508 -40.688 -14.227 1 83.81 303 GLN B O 1
ATOM 8164 N N . LEU B 1 304 ? 8.43 -42.656 -14.047 1 85.62 304 LEU B N 1
ATOM 8165 C CA . LEU B 1 304 ? 7.164 -42 -13.727 1 85.62 304 LEU B CA 1
ATOM 8166 C C . LEU B 1 304 ? 7.289 -41.156 -12.445 1 85.62 304 LEU B C 1
ATOM 8168 O O . LEU B 1 304 ? 6.816 -40.031 -12.383 1 85.62 304 LEU B O 1
ATOM 8172 N N . LEU B 1 305 ? 7.957 -41.656 -11.461 1 88.38 305 LEU B N 1
ATOM 8173 C CA . LEU B 1 305 ? 8.117 -41 -10.18 1 88.38 305 LEU B CA 1
ATOM 8174 C C . LEU B 1 305 ? 9.031 -39.781 -10.32 1 88.38 305 LEU B C 1
ATOM 8176 O O . LEU B 1 305 ? 8.812 -38.75 -9.664 1 88.38 305 LEU B O 1
ATOM 8180 N N . GLU B 1 306 ? 9.992 -39.938 -11.164 1 88.12 306 GLU B N 1
ATOM 8181 C CA . GLU B 1 306 ? 10.867 -38.781 -11.414 1 88.12 306 GLU B CA 1
ATOM 8182 C C . GLU B 1 306 ? 10.102 -37.625 -12.047 1 88.12 306 GLU B C 1
ATOM 8184 O O . GLU B 1 306 ? 10.305 -36.469 -11.68 1 88.12 306 GLU B O 1
ATOM 8189 N N . VAL B 1 307 ? 9.242 -37.969 -13.008 1 87.38 307 VAL B N 1
ATOM 8190 C CA . VAL B 1 307 ? 8.422 -36.938 -13.656 1 87.38 307 VAL B CA 1
ATOM 8191 C C . VAL B 1 307 ? 7.457 -36.344 -12.648 1 87.38 307 VAL B C 1
ATOM 8193 O O . VAL B 1 307 ? 7.238 -35.125 -12.641 1 87.38 307 VAL B O 1
ATOM 8196 N N . PHE B 1 308 ? 7 -37.125 -11.797 1 89.12 308 PHE B N 1
ATOM 8197 C CA . PHE B 1 308 ? 6.094 -36.656 -10.75 1 89.12 308 PHE B CA 1
ATOM 8198 C C . PHE B 1 308 ? 6.789 -35.688 -9.82 1 89.12 308 PHE B C 1
ATOM 8200 O O . PHE B 1 308 ? 6.238 -34.625 -9.508 1 89.12 308 PHE B O 1
ATOM 8207 N N . CYS B 1 309 ? 7.973 -36 -9.406 1 89.19 309 CYS B N 1
ATOM 8208 C CA . CYS B 1 309 ? 8.75 -35.156 -8.516 1 89.19 309 CYS B CA 1
ATOM 8209 C C . CYS B 1 309 ? 9.047 -33.812 -9.18 1 89.19 309 CYS B C 1
ATOM 8211 O O . CYS B 1 309 ? 8.922 -32.75 -8.555 1 89.19 309 CYS B O 1
ATOM 8213 N N . ALA B 1 310 ? 9.43 -33.906 -10.367 1 85.75 310 ALA B N 1
ATOM 8214 C CA . ALA B 1 310 ? 9.719 -32.688 -11.102 1 85.75 310 ALA B CA 1
ATOM 8215 C C . ALA B 1 310 ? 8.477 -31.797 -11.203 1 85.75 310 ALA B C 1
ATOM 8217 O O . ALA B 1 310 ? 8.562 -30.578 -11.039 1 85.75 310 ALA B O 1
ATOM 8218 N N . ASN B 1 311 ? 7.41 -32.375 -11.516 1 87.69 311 ASN B N 1
ATOM 8219 C CA . ASN B 1 311 ? 6.141 -31.641 -11.586 1 87.69 311 ASN B CA 1
ATOM 8220 C C . ASN B 1 311 ? 5.781 -31 -10.25 1 87.69 311 ASN B C 1
ATOM 8222 O O . ASN B 1 311 ? 5.402 -29.844 -10.195 1 87.69 311 ASN B O 1
ATOM 8226 N N . LEU B 1 312 ? 5.91 -31.75 -9.227 1 89.5 312 LEU B N 1
ATOM 8227 C CA . LEU B 1 312 ? 5.551 -31.266 -7.898 1 89.5 312 LEU B CA 1
ATOM 8228 C C . LEU B 1 312 ? 6.449 -30.109 -7.477 1 89.5 312 LEU B C 1
ATOM 8230 O O . LEU B 1 312 ? 5.996 -29.172 -6.812 1 89.5 312 LEU B O 1
ATOM 8234 N N . ARG B 1 313 ? 7.695 -30.234 -7.816 1 87.75 313 ARG B N 1
ATOM 8235 C CA . ARG B 1 313 ? 8.617 -29.141 -7.52 1 87.75 313 ARG B CA 1
ATOM 8236 C C . ARG B 1 313 ? 8.133 -27.844 -8.141 1 87.75 313 ARG B C 1
ATOM 8238 O O . ARG B 1 313 ? 8.156 -26.797 -7.496 1 87.75 313 ARG B O 1
ATOM 8245 N N . THR B 1 314 ? 7.715 -27.906 -9.289 1 84.81 314 THR B N 1
ATOM 8246 C CA . THR B 1 314 ? 7.23 -26.734 -10.008 1 84.81 314 THR B CA 1
ATOM 8247 C C . THR B 1 314 ? 5.953 -26.203 -9.375 1 84.81 314 THR B C 1
ATOM 8249 O O . THR B 1 314 ? 5.801 -24.984 -9.203 1 84.81 314 THR B O 1
ATOM 8252 N N . LEU B 1 315 ? 5.078 -27.109 -9.047 1 87.06 315 LEU B N 1
ATOM 8253 C CA . LEU B 1 315 ? 3.814 -26.703 -8.438 1 87.06 315 LEU B CA 1
ATOM 8254 C C . LEU B 1 315 ? 4.047 -26.062 -7.074 1 87.06 315 LEU B C 1
ATOM 8256 O O . LEU B 1 315 ? 3.406 -25.062 -6.73 1 87.06 315 LEU B O 1
ATOM 8260 N N . LEU B 1 316 ? 4.965 -26.641 -6.34 1 86.31 316 LEU B N 1
ATOM 8261 C CA . LEU B 1 316 ? 5.285 -26.125 -5.016 1 86.31 316 LEU B CA 1
ATOM 8262 C C . LEU B 1 316 ? 5.891 -24.719 -5.113 1 86.31 316 LEU B C 1
ATOM 8264 O O . LEU B 1 316 ? 5.562 -23.844 -4.312 1 86.31 316 LEU B O 1
ATOM 8268 N N . HIS B 1 317 ? 6.738 -24.578 -6.023 1 84.25 317 HIS B N 1
ATOM 8269 C CA . HIS B 1 317 ? 7.355 -23.266 -6.246 1 84.25 317 HIS B CA 1
ATOM 8270 C C . HIS B 1 317 ? 6.312 -22.219 -6.629 1 84.25 317 HIS B C 1
ATOM 8272 O O . HIS B 1 317 ? 6.344 -21.094 -6.121 1 84.25 317 HIS B O 1
ATOM 8278 N N . ASN B 1 318 ? 5.488 -22.562 -7.512 1 85.62 318 ASN B N 1
ATOM 8279 C CA . ASN B 1 318 ? 4.426 -21.656 -7.938 1 85.62 318 ASN B CA 1
ATOM 8280 C C . ASN B 1 318 ? 3.512 -21.266 -6.773 1 85.62 318 ASN B C 1
ATOM 8282 O O . ASN B 1 318 ? 3.102 -20.109 -6.652 1 85.62 318 ASN B O 1
ATOM 8286 N N . ARG B 1 319 ? 3.236 -22.219 -6.047 1 84.94 319 ARG B N 1
ATOM 8287 C CA . ARG B 1 319 ? 2.406 -21.953 -4.875 1 84.94 319 ARG B CA 1
ATOM 8288 C C . ARG B 1 319 ? 3.088 -20.984 -3.93 1 84.94 319 ARG B C 1
ATOM 8290 O O . ARG B 1 319 ? 2.449 -20.062 -3.412 1 84.94 319 ARG B O 1
ATOM 8297 N N . GLY B 1 320 ? 4.305 -21.25 -3.645 1 83.25 320 GLY B N 1
ATOM 8298 C CA . GLY B 1 320 ? 5.066 -20.344 -2.803 1 83.25 320 GLY B CA 1
ATOM 8299 C C . GLY B 1 320 ? 5.09 -18.922 -3.33 1 83.25 320 GLY B C 1
ATOM 8300 O O . GLY B 1 320 ? 4.938 -17.969 -2.564 1 83.25 320 GLY B O 1
ATOM 8301 N N . LEU B 1 321 ? 5.242 -18.812 -4.566 1 82.75 321 LEU B N 1
ATOM 8302 C CA . LEU B 1 321 ? 5.25 -17.5 -5.215 1 82.75 321 LEU B CA 1
ATOM 8303 C C . LEU B 1 321 ? 3.889 -16.828 -5.082 1 82.75 321 LEU B C 1
ATOM 8305 O O . LEU B 1 321 ? 3.814 -15.633 -4.773 1 82.75 321 LEU B O 1
ATOM 8309 N N . LEU B 1 322 ? 2.85 -17.562 -5.352 1 84.38 322 LEU B N 1
ATOM 8310 C CA . LEU B 1 322 ? 1.496 -17.031 -5.23 1 84.38 322 LEU B CA 1
ATOM 8311 C C . LEU B 1 322 ? 1.228 -16.562 -3.807 1 84.38 322 LEU B C 1
ATOM 8313 O O . LEU B 1 322 ? 0.626 -15.5 -3.607 1 84.38 322 LEU B O 1
ATOM 8317 N N . GLU B 1 323 ? 1.679 -17.344 -2.893 1 84 323 GLU B N 1
ATOM 8318 C CA . GLU B 1 323 ? 1.465 -17 -1.489 1 84 323 GLU B CA 1
ATOM 8319 C C . GLU B 1 323 ? 2.203 -15.719 -1.114 1 84 323 GLU B C 1
ATOM 8321 O O . GLU B 1 323 ? 1.646 -14.852 -0.44 1 84 323 GLU B O 1
ATOM 8326 N N . ARG B 1 324 ? 3.355 -15.594 -1.5 1 83.69 324 ARG B N 1
ATOM 8327 C CA . ARG B 1 324 ? 4.148 -14.398 -1.215 1 83.69 324 ARG B CA 1
ATOM 8328 C C . ARG B 1 324 ? 3.541 -13.164 -1.872 1 83.69 324 ARG B C 1
ATOM 8330 O O . ARG B 1 324 ? 3.473 -12.102 -1.258 1 83.69 324 ARG B O 1
ATOM 8337 N N . LEU B 1 325 ? 3.152 -13.344 -3.109 1 84.06 325 LEU B N 1
ATOM 8338 C CA . LEU B 1 325 ? 2.539 -12.234 -3.83 1 84.06 325 LEU B CA 1
ATOM 8339 C C . LEU B 1 325 ? 1.218 -11.836 -3.184 1 84.06 325 LEU B C 1
ATOM 8341 O O . LEU B 1 325 ? 0.898 -10.641 -3.104 1 84.06 325 LEU B O 1
ATOM 8345 N N . HIS B 1 326 ? 0.525 -12.828 -2.771 1 86.12 326 HIS B N 1
ATOM 8346 C CA . HIS B 1 326 ? -0.741 -12.562 -2.1 1 86.12 326 HIS B CA 1
ATOM 8347 C C . HIS B 1 326 ? -0.523 -11.797 -0.798 1 86.12 326 HIS B C 1
ATOM 8349 O O . HIS B 1 326 ? -1.231 -10.828 -0.517 1 86.12 326 HIS B O 1
ATOM 8355 N N . GLN B 1 327 ? 0.41 -12.227 -0.089 1 84.94 327 GLN B N 1
ATOM 8356 C CA . GLN B 1 327 ? 0.733 -11.547 1.162 1 84.94 327 GLN B CA 1
ATOM 8357 C C . GLN B 1 327 ? 1.163 -10.102 0.911 1 84.94 327 GLN B C 1
ATOM 8359 O O . GLN B 1 327 ? 0.743 -9.188 1.625 1 84.94 327 GLN B O 1
ATOM 8364 N N . SER B 1 328 ? 1.862 -9.93 -0.035 1 84.62 328 SER B N 1
ATOM 8365 C CA . SER B 1 328 ? 2.363 -8.602 -0.371 1 84.62 328 SER B CA 1
ATOM 8366 C C . SER B 1 328 ? 1.252 -7.715 -0.921 1 84.62 328 SER B C 1
ATOM 8368 O O . SER B 1 328 ? 1.27 -6.496 -0.73 1 84.62 328 SER B O 1
ATOM 8370 N N . ALA B 1 329 ? 0.385 -8.344 -1.616 1 84.88 329 ALA B N 1
ATOM 8371 C CA . ALA B 1 329 ? -0.675 -7.602 -2.295 1 84.88 329 ALA B CA 1
ATOM 8372 C C . ALA B 1 329 ? -1.784 -7.215 -1.32 1 84.88 329 ALA B C 1
ATOM 8374 O O . ALA B 1 329 ? -2.418 -6.168 -1.475 1 84.88 329 ALA B O 1
ATOM 8375 N N . TYR B 1 330 ? -1.939 -8.086 -0.24 1 89.31 330 TYR B N 1
ATOM 8376 C CA . TYR B 1 330 ? -3.191 -7.91 0.489 1 89.31 330 TYR B CA 1
ATOM 8377 C C . TYR B 1 330 ? -2.932 -7.723 1.979 1 89.31 330 TYR B C 1
ATOM 8379 O O . TYR B 1 330 ? -3.857 -7.453 2.748 1 89.31 330 TYR B O 1
ATOM 8387 N N . PHE B 1 331 ? -1.672 -7.738 2.379 1 90.06 331 PHE B N 1
ATOM 8388 C CA . PHE B 1 331 ? -1.411 -7.613 3.807 1 90.06 331 PHE B CA 1
ATOM 8389 C C . PHE B 1 331 ? -0.29 -6.613 4.066 1 90.06 331 PHE B C 1
ATOM 8391 O O . PHE B 1 331 ? 0.609 -6.453 3.238 1 90.06 331 PHE B O 1
ATOM 8398 N N . ASP B 1 332 ? -0.424 -5.9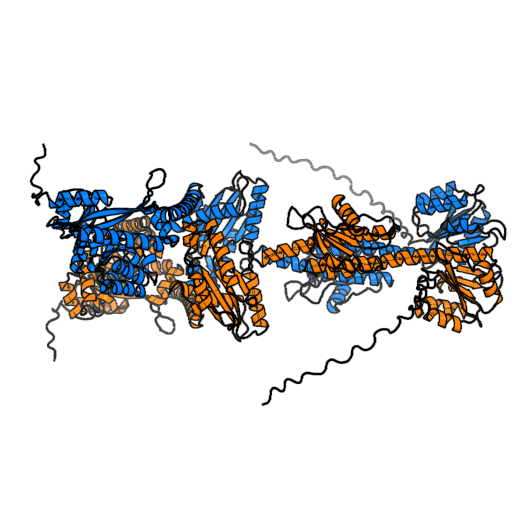38 5.164 1 88.38 332 ASP B N 1
ATOM 8399 C CA . ASP B 1 332 ? 0.627 -5.027 5.613 1 88.38 332 ASP B CA 1
ATOM 8400 C C . ASP B 1 332 ? 1.742 -5.789 6.328 1 88.38 332 ASP B C 1
ATOM 8402 O O . ASP B 1 332 ? 1.486 -6.512 7.293 1 88.38 332 ASP B O 1
ATOM 8406 N N . PRO B 1 333 ? 2.951 -5.66 5.879 1 82.44 333 PRO B N 1
ATOM 8407 C CA . PRO B 1 333 ? 4.035 -6.465 6.445 1 82.44 333 PRO B CA 1
ATOM 8408 C C . PRO B 1 333 ? 4.391 -6.055 7.871 1 82.44 333 PRO B C 1
ATOM 8410 O O . PRO B 1 333 ? 4.977 -6.848 8.617 1 82.44 333 PRO B O 1
ATOM 8413 N N . LEU B 1 334 ? 4.016 -4.891 8.289 1 85.5 334 LEU B N 1
ATOM 8414 C CA . LEU B 1 334 ? 4.406 -4.391 9.602 1 85.5 334 LEU B CA 1
ATOM 8415 C C . LEU B 1 334 ? 3.496 -4.953 10.688 1 85.5 334 LEU B C 1
ATOM 8417 O O . LEU B 1 334 ? 3.975 -5.441 11.711 1 85.5 334 LEU B O 1
ATOM 8421 N N . VAL B 1 335 ? 2.174 -4.887 10.477 1 92.81 335 VAL B N 1
ATOM 8422 C CA . VAL B 1 335 ? 1.239 -5.262 11.531 1 92.81 335 VAL B CA 1
ATOM 8423 C C . VAL B 1 335 ? 0.554 -6.578 11.172 1 92.81 335 VAL B C 1
ATOM 8425 O O . VAL B 1 335 ? -0.217 -7.121 11.969 1 92.81 335 VAL B O 1
ATOM 8428 N N . CYS B 1 336 ? 0.737 -7.137 9.969 1 91.19 336 CYS B N 1
ATOM 8429 C CA . CYS B 1 336 ? 0.209 -8.414 9.5 1 91.19 336 CYS B CA 1
ATOM 8430 C C . CYS B 1 336 ? -1.314 -8.383 9.445 1 91.19 336 CYS B C 1
ATOM 8432 O O . CYS B 1 336 ? -1.969 -9.336 9.875 1 91.19 336 CYS B O 1
ATOM 8434 N N . LEU B 1 337 ? -1.856 -7.254 9.141 1 94 337 LEU B N 1
ATOM 8435 C CA . LEU B 1 337 ? -3.281 -7.055 8.898 1 94 337 LEU B CA 1
ATOM 8436 C C . LEU B 1 337 ? -3.557 -6.82 7.418 1 94 337 LEU B C 1
ATOM 8438 O O . LEU B 1 337 ? -2.65 -6.461 6.664 1 94 337 LEU B O 1
ATOM 8442 N N . PRO B 1 338 ? -4.816 -7.184 7.043 1 94.31 338 PRO B N 1
ATOM 8443 C CA . PRO B 1 338 ? -5.168 -6.82 5.668 1 94.31 338 PRO B CA 1
ATOM 8444 C C . PRO B 1 338 ? -4.84 -5.363 5.344 1 94.31 338 PRO B C 1
ATOM 8446 O O . PRO B 1 338 ? -4.941 -4.496 6.211 1 94.31 338 PRO B O 1
ATOM 8449 N N . ASN B 1 339 ? -4.391 -5.105 4.133 1 91.5 339 ASN B N 1
ATOM 8450 C CA . ASN B 1 339 ? -4.062 -3.744 3.723 1 91.5 339 ASN B CA 1
ATOM 8451 C C . ASN B 1 339 ? -5.246 -3.061 3.043 1 91.5 339 ASN B C 1
ATOM 8453 O O . ASN B 1 339 ? -6.371 -3.559 3.102 1 91.5 339 ASN B O 1
ATOM 8457 N N . ARG B 1 340 ? -5.039 -1.919 2.484 1 89.12 340 ARG B N 1
ATOM 8458 C CA . ARG B 1 340 ? -6.098 -1.111 1.888 1 89.12 340 ARG B CA 1
ATOM 8459 C C . ARG B 1 340 ? -6.781 -1.859 0.747 1 89.12 340 ARG B C 1
ATOM 8461 O O . ARG B 1 340 ? -8.008 -1.835 0.627 1 89.12 340 ARG B O 1
ATOM 8468 N N . ALA B 1 341 ? -6.023 -2.49 -0.091 1 85.94 341 ALA B N 1
ATOM 8469 C CA . ALA B 1 341 ? -6.578 -3.213 -1.231 1 85.94 341 ALA B CA 1
ATOM 8470 C C . ALA B 1 341 ? -7.535 -4.309 -0.771 1 85.94 341 ALA B C 1
ATOM 8472 O O . ALA B 1 341 ? -8.625 -4.465 -1.325 1 85.94 341 ALA B O 1
ATOM 8473 N N . HIS B 1 342 ? -7.02 -5.094 0.194 1 91.81 342 HIS B N 1
ATOM 8474 C CA . HIS B 1 342 ? -7.863 -6.145 0.75 1 91.81 342 HIS B CA 1
ATOM 8475 C C . HIS B 1 342 ? -9.133 -5.562 1.357 1 91.81 342 HIS B C 1
ATOM 8477 O O . HIS B 1 342 ? -10.227 -6.117 1.18 1 91.81 342 HIS B O 1
ATOM 8483 N N . PHE B 1 343 ? -9 -4.477 2.039 1 94.56 343 PHE B N 1
ATOM 8484 C CA . PHE B 1 343 ? -10.117 -3.822 2.701 1 94.56 343 PHE B CA 1
ATOM 8485 C C . PHE B 1 343 ? -11.172 -3.385 1.687 1 94.56 343 PHE B C 1
ATOM 8487 O O . PHE B 1 343 ? -12.359 -3.668 1.852 1 94.56 343 PHE B O 1
ATOM 8494 N N . VAL B 1 344 ? -10.797 -2.77 0.631 1 91.94 344 VAL B N 1
ATOM 8495 C CA . VAL B 1 344 ? -11.695 -2.25 -0.394 1 91.94 344 VAL B CA 1
ATOM 8496 C C . VAL B 1 344 ? -12.398 -3.406 -1.098 1 91.94 344 VAL B C 1
ATOM 8498 O O . VAL B 1 344 ? -13.594 -3.33 -1.383 1 91.94 344 VAL B O 1
ATOM 8501 N N . GLU B 1 345 ? -11.664 -4.41 -1.395 1 89.31 345 GLU B N 1
ATOM 8502 C CA . GLU B 1 345 ? -12.258 -5.582 -2.037 1 89.31 345 GLU B CA 1
ATOM 8503 C C . GLU B 1 345 ? -13.352 -6.195 -1.165 1 89.31 345 GLU B C 1
ATOM 8505 O O . GLU B 1 345 ? -14.391 -6.617 -1.671 1 89.31 345 GLU B O 1
ATOM 8510 N N . LYS B 1 346 ? -13.055 -6.273 0.081 1 93.06 346 LYS B N 1
ATOM 8511 C CA . LYS B 1 346 ? -14.039 -6.836 1.002 1 93.06 346 LYS B CA 1
ATOM 8512 C C . LYS B 1 346 ? -15.273 -5.945 1.098 1 93.06 346 LYS B C 1
ATOM 8514 O O . LYS B 1 346 ? -16.391 -6.441 1.241 1 93.06 346 LYS B O 1
ATOM 8519 N N . VAL B 1 347 ? -15.055 -4.66 1.078 1 93.88 347 VAL B N 1
ATOM 8520 C CA . VAL B 1 347 ? -16.188 -3.73 1.063 1 93.88 347 VAL B CA 1
ATOM 8521 C C . VAL B 1 347 ? -17.031 -3.965 -0.186 1 93.88 347 VAL B C 1
ATOM 8523 O O . VAL B 1 347 ? -18.266 -4.027 -0.107 1 93.88 347 VAL B O 1
ATOM 8526 N N . ASP B 1 348 ? -16.375 -4.074 -1.299 1 91.88 348 ASP B N 1
ATOM 8527 C CA . ASP B 1 348 ? -17.078 -4.344 -2.551 1 91.88 348 ASP B CA 1
ATOM 8528 C C . ASP B 1 348 ? -17.891 -5.629 -2.457 1 91.88 348 ASP B C 1
ATOM 8530 O O . ASP B 1 348 ? -19.031 -5.68 -2.932 1 91.88 348 ASP B O 1
ATOM 8534 N N . GLU B 1 349 ? -17.281 -6.645 -1.9 1 89.31 349 GLU B N 1
ATOM 8535 C CA . GLU B 1 349 ? -17.969 -7.926 -1.749 1 89.31 349 GLU B CA 1
ATOM 8536 C C . GLU B 1 349 ? -19.219 -7.781 -0.905 1 89.31 349 GLU B C 1
ATOM 8538 O O . GLU B 1 349 ? -20.266 -8.367 -1.229 1 89.31 349 GLU B O 1
ATOM 8543 N N . CYS B 1 350 ? -19.094 -7.066 0.141 1 90.94 350 CYS B N 1
ATOM 8544 C CA . CYS B 1 350 ? -20.234 -6.859 1.022 1 90.94 350 CYS B CA 1
ATOM 8545 C C . CYS B 1 350 ? -21.359 -6.113 0.299 1 90.94 350 CYS B C 1
ATOM 8547 O O . CYS B 1 350 ? -22.531 -6.465 0.429 1 90.94 350 CYS B O 1
ATOM 8549 N N . VAL B 1 351 ? -20.953 -5.145 -0.406 1 89.12 351 VAL B N 1
ATOM 8550 C CA . VAL B 1 351 ? -21.938 -4.34 -1.13 1 89.12 351 VAL B CA 1
ATOM 8551 C C . VAL B 1 351 ? -22.609 -5.188 -2.205 1 89.12 351 VAL B C 1
ATOM 8553 O O . VAL B 1 351 ? -23.828 -5.113 -2.391 1 89.12 351 VAL B O 1
ATOM 8556 N N . TRP B 1 352 ? -21.844 -5.953 -2.865 1 84.75 352 TRP B N 1
ATOM 8557 C CA . TRP B 1 352 ? -22.359 -6.781 -3.947 1 84.75 352 TRP B CA 1
ATOM 8558 C C . TRP B 1 352 ? -23.297 -7.859 -3.406 1 84.75 352 TRP B C 1
ATOM 8560 O O . TRP B 1 352 ? -24.281 -8.227 -4.062 1 84.75 352 TRP B O 1
ATOM 8570 N N . ARG B 1 353 ? -22.938 -8.352 -2.26 1 85.5 353 ARG B N 1
ATOM 8571 C CA . ARG B 1 353 ? -23.781 -9.375 -1.634 1 85.5 353 ARG B CA 1
ATOM 8572 C C . ARG B 1 353 ? -25.031 -8.75 -1.03 1 85.5 353 ARG B C 1
ATOM 8574 O O . ARG B 1 353 ? -25.953 -9.469 -0.626 1 85.5 353 ARG B O 1
ATOM 8581 N N . GLY B 1 354 ? -25.109 -7.523 -0.991 1 81.88 354 GLY B N 1
ATOM 8582 C CA . GLY B 1 354 ? -26.25 -6.82 -0.438 1 81.88 354 GLY B CA 1
ATOM 8583 C C . GLY B 1 354 ? -26.297 -6.859 1.078 1 81.88 354 GLY B C 1
ATOM 8584 O O . GLY B 1 354 ? -27.391 -6.898 1.667 1 81.88 354 GLY B O 1
ATOM 8585 N N . THR B 1 355 ? -25.109 -7.086 1.613 1 81.25 355 THR B N 1
ATOM 8586 C CA . THR B 1 355 ? -25.062 -7.121 3.07 1 81.25 355 THR B CA 1
ATOM 8587 C C . THR B 1 355 ? -25.516 -5.793 3.662 1 81.25 355 THR B C 1
ATOM 8589 O O . THR B 1 355 ? -25.047 -4.73 3.264 1 81.25 355 THR B O 1
ATOM 8592 N N . ARG B 1 356 ? -26.688 -6.082 4.445 1 76.38 356 ARG B N 1
ATOM 8593 C CA . ARG B 1 356 ? -27.25 -4.898 5.086 1 76.38 356 ARG B CA 1
ATOM 8594 C C . ARG B 1 356 ? -26.766 -4.77 6.527 1 76.38 356 ARG B C 1
ATOM 8596 O O . ARG B 1 356 ? -26.219 -5.723 7.09 1 76.38 356 ARG B O 1
ATOM 8603 N N . ASP B 1 357 ? -26.516 -3.541 7.102 1 86.56 357 ASP B N 1
ATOM 8604 C CA . ASP B 1 357 ? -26.266 -3.26 8.508 1 86.56 357 ASP B CA 1
ATOM 8605 C C . ASP B 1 357 ? -24.781 -3.375 8.844 1 86.56 357 ASP B C 1
ATOM 8607 O O . ASP B 1 357 ? -24.406 -3.98 9.844 1 86.56 357 ASP B O 1
ATOM 8611 N N . HIS B 1 358 ? -24.031 -3.17 7.859 1 93.44 358 HIS B N 1
ATOM 8612 C CA . HIS B 1 358 ? -22.594 -3.123 8.109 1 93.44 358 HIS B CA 1
ATOM 8613 C C . HIS B 1 358 ? -22.094 -1.684 8.219 1 93.44 358 HIS B C 1
ATOM 8615 O O . HIS B 1 358 ? -22.703 -0.77 7.652 1 93.44 358 HIS B O 1
ATOM 8621 N N . VAL B 1 359 ? -21.156 -1.541 8.992 1 95.06 359 VAL B N 1
ATOM 8622 C CA . VAL B 1 359 ? -20.531 -0.236 9.164 1 95.06 359 VAL B CA 1
ATOM 8623 C C . VAL B 1 359 ? -19.078 -0.293 8.68 1 95.06 359 VAL B C 1
ATOM 8625 O O . VAL B 1 359 ? -18.391 -1.299 8.875 1 95.06 359 VAL B O 1
ATOM 8628 N N . LEU B 1 360 ? -18.75 0.676 7.918 1 96.69 360 LEU B N 1
ATOM 8629 C CA . LEU B 1 360 ? -17.359 0.922 7.52 1 96.69 360 LEU B CA 1
ATOM 8630 C C . LEU B 1 360 ? -16.781 2.098 8.297 1 96.69 360 LEU B C 1
ATOM 8632 O O . LEU B 1 360 ? -17.297 3.215 8.219 1 96.69 360 LEU B O 1
ATOM 8636 N N . ALA B 1 361 ? -15.688 1.824 9.016 1 97.19 361 ALA B N 1
ATOM 8637 C CA . ALA B 1 361 ? -15.102 2.867 9.859 1 97.19 361 ALA B CA 1
ATOM 8638 C C . ALA B 1 361 ? -13.602 2.984 9.625 1 97.19 361 ALA B C 1
ATOM 8640 O O . ALA B 1 361 ? -12.922 1.981 9.383 1 97.19 361 ALA B O 1
ATOM 8641 N N . LEU B 1 362 ? -13.156 4.172 9.609 1 96.94 362 LEU B N 1
ATOM 8642 C CA . LEU B 1 362 ? -11.734 4.473 9.578 1 96.94 362 LEU B CA 1
ATOM 8643 C C . LEU B 1 362 ? -11.281 5.105 10.891 1 96.94 362 LEU B C 1
ATOM 8645 O O . LEU B 1 362 ? -11.836 6.117 11.32 1 96.94 362 LEU B O 1
ATOM 8649 N N . VAL B 1 363 ? -10.297 4.508 11.508 1 95.81 363 VAL B N 1
ATOM 8650 C CA . VAL B 1 363 ? -9.789 4.965 12.797 1 95.81 363 VAL B CA 1
ATOM 8651 C C . VAL B 1 363 ? -8.344 5.434 12.641 1 95.81 363 VAL B C 1
ATOM 8653 O O . VAL B 1 363 ? -7.488 4.695 12.148 1 95.81 363 VAL B O 1
ATOM 8656 N N . ASP B 1 364 ? -8.078 6.594 12.984 1 94.25 364 ASP B N 1
ATOM 8657 C CA . ASP B 1 364 ? -6.766 7.207 12.852 1 94.25 364 ASP B CA 1
ATOM 8658 C C . ASP B 1 364 ? -6.141 7.473 14.219 1 94.25 364 ASP B C 1
ATOM 8660 O O . ASP B 1 364 ? -6.832 7.867 15.156 1 94.25 364 ASP B O 1
ATOM 8664 N N . ILE B 1 365 ? -4.809 7.301 14.328 1 91 365 ILE B N 1
ATOM 8665 C CA . ILE B 1 365 ? -4.066 7.652 15.531 1 91 365 ILE B CA 1
ATOM 8666 C C . ILE B 1 365 ? -3.744 9.141 15.523 1 91 365 ILE B C 1
ATOM 8668 O O . ILE B 1 365 ? -3.027 9.625 14.648 1 91 365 ILE B O 1
ATOM 8672 N N . ASP B 1 366 ? -4.246 9.789 16.531 1 84.75 366 ASP B N 1
ATOM 8673 C CA . ASP B 1 366 ? -4.051 11.234 16.578 1 84.75 366 ASP B CA 1
ATOM 8674 C C . ASP B 1 366 ? -2.584 11.586 16.828 1 84.75 366 ASP B C 1
ATOM 8676 O O . ASP B 1 366 ? -1.923 10.953 17.656 1 84.75 366 ASP B O 1
ATOM 8680 N N . ASP B 1 367 ? -2.004 12.539 16.031 1 77.31 367 ASP B N 1
ATOM 8681 C CA . ASP B 1 367 ? -0.674 13.125 16.172 1 77.31 367 ASP B CA 1
ATOM 8682 C C . ASP B 1 367 ? 0.412 12.07 15.953 1 77.31 367 ASP B C 1
ATOM 8684 O O . ASP B 1 367 ? 1.439 12.078 16.625 1 77.31 367 ASP B O 1
ATOM 8688 N N . PHE B 1 368 ? 0.117 11.141 15.117 1 85.19 368 PHE B N 1
ATOM 8689 C CA . PHE B 1 368 ? 1.074 10.078 14.836 1 85.19 368 PHE B CA 1
ATOM 8690 C C . PHE B 1 368 ? 2.328 10.633 14.172 1 85.19 368 PHE B C 1
ATOM 8692 O O . PHE B 1 368 ? 3.443 10.227 14.5 1 85.19 368 PHE B O 1
ATOM 8699 N N . SER B 1 369 ? 2.078 11.5 13.188 1 74.88 369 SER B N 1
ATOM 8700 C CA . SER B 1 369 ? 3.221 12.086 12.5 1 74.88 369 SER B CA 1
ATOM 8701 C C . SER B 1 369 ? 4.129 12.836 13.469 1 74.88 369 SER B C 1
ATOM 8703 O O . SER B 1 369 ? 5.355 12.766 13.359 1 74.88 369 SER B O 1
ATOM 8705 N N . ALA B 1 370 ? 3.516 13.547 14.414 1 70.06 370 ALA B N 1
ATOM 8706 C CA . ALA B 1 370 ? 4.277 14.266 15.43 1 70.06 370 ALA B CA 1
ATOM 8707 C C . ALA B 1 370 ? 5.047 13.297 16.328 1 70.06 370 ALA B C 1
ATOM 8709 O O . ALA B 1 370 ? 6.18 13.57 16.719 1 70.06 370 ALA B O 1
ATOM 8710 N N . THR B 1 371 ? 4.398 12.242 16.641 1 75.69 371 THR B N 1
ATOM 8711 C CA . THR B 1 371 ? 5.043 11.211 17.438 1 75.69 371 THR B CA 1
ATOM 8712 C C . THR B 1 371 ? 6.266 10.648 16.719 1 75.69 371 THR B C 1
ATOM 8714 O O . THR B 1 371 ? 7.32 10.453 17.328 1 75.69 371 THR B O 1
ATOM 8717 N N . ASN B 1 372 ? 6.172 10.469 15.453 1 74.69 372 ASN B N 1
ATOM 8718 C CA . ASN B 1 372 ? 7.289 9.977 14.648 1 74.69 372 ASN B CA 1
ATOM 8719 C C . ASN B 1 372 ? 8.438 10.984 14.609 1 74.69 372 ASN B C 1
ATOM 8721 O O . ASN B 1 372 ? 9.609 10.602 14.625 1 74.69 372 ASN B O 1
ATOM 8725 N N . ASP B 1 373 ? 8 12.172 14.523 1 67.5 373 ASP B N 1
ATOM 8726 C CA . ASP B 1 373 ? 8.992 13.234 14.43 1 67.5 373 ASP B CA 1
ATOM 8727 C C . ASP B 1 373 ? 9.805 13.344 15.727 1 67.5 373 ASP B C 1
ATOM 8729 O O . ASP B 1 373 ? 11 13.617 15.688 1 67.5 373 ASP B O 1
ATOM 8733 N N . VAL B 1 374 ? 9.031 13.141 16.766 1 65.81 374 VAL B N 1
ATOM 8734 C CA . VAL B 1 374 ? 9.648 13.352 18.062 1 65.81 374 VAL B CA 1
ATOM 8735 C C . VAL B 1 374 ? 10.32 12.07 18.547 1 65.81 374 VAL B C 1
ATOM 8737 O O . VAL B 1 374 ? 11.461 12.094 19.016 1 65.81 374 VAL B O 1
ATOM 8740 N N . MET B 1 375 ? 9.633 10.93 18.391 1 70.38 375 MET B N 1
ATOM 8741 C CA . MET B 1 375 ? 10.086 9.688 18.984 1 70.38 375 MET B CA 1
ATOM 8742 C C . MET B 1 375 ? 10.805 8.812 17.969 1 70.38 375 MET B C 1
ATOM 8744 O O . MET B 1 375 ? 11.453 7.832 18.328 1 70.38 375 MET B O 1
ATOM 8748 N N . GLY B 1 376 ? 10.664 9.148 16.75 1 71.12 376 GLY B N 1
ATOM 8749 C CA . GLY B 1 376 ? 11.289 8.367 15.703 1 71.12 376 GLY B CA 1
ATOM 8750 C C . GLY B 1 376 ? 10.344 7.363 15.07 1 71.12 376 GLY B C 1
ATOM 8751 O O . GLY B 1 376 ? 9.359 6.949 15.688 1 71.12 376 GLY B O 1
ATOM 8752 N N . HIS B 1 377 ? 10.758 6.824 13.945 1 72.56 377 HIS B N 1
ATOM 8753 C CA . HIS B 1 377 ? 9.906 5.941 13.156 1 72.56 377 HIS B CA 1
ATOM 8754 C C . HIS B 1 377 ? 9.852 4.543 13.758 1 72.56 377 HIS B C 1
ATOM 8756 O O . HIS B 1 377 ? 8.844 3.846 13.633 1 72.56 377 HIS B O 1
ATOM 8762 N N . ARG B 1 378 ? 10.93 4.125 14.297 1 75.69 378 ARG B N 1
ATOM 8763 C CA . ARG B 1 378 ? 10.922 2.814 14.938 1 75.69 378 ARG B CA 1
ATOM 8764 C C . ARG B 1 378 ? 9.891 2.764 16.062 1 75.69 378 ARG B C 1
ATOM 8766 O O . ARG B 1 378 ? 9.195 1.76 16.234 1 75.69 378 ARG B O 1
ATOM 8773 N N . PHE B 1 379 ? 9.898 3.789 16.844 1 78.06 379 PHE B N 1
ATOM 8774 C CA . PHE B 1 379 ? 8.891 3.889 17.891 1 78.06 379 PHE B CA 1
ATOM 8775 C C . PHE B 1 379 ? 7.488 3.898 17.281 1 78.06 379 PHE B C 1
ATOM 8777 O O . PHE B 1 379 ? 6.578 3.25 17.797 1 78.06 379 PHE B O 1
ATOM 8784 N N . GLY B 1 380 ? 7.363 4.711 16.234 1 84.62 380 GLY B N 1
ATOM 8785 C CA . GLY B 1 380 ? 6.082 4.746 15.547 1 84.62 380 GLY B CA 1
ATOM 8786 C C . GLY B 1 380 ? 5.617 3.377 15.086 1 84.62 380 GLY B C 1
ATOM 8787 O O . GLY B 1 380 ? 4.434 3.045 15.195 1 84.62 380 GLY B O 1
ATOM 8788 N N . ASP B 1 381 ? 6.582 2.586 14.609 1 86.94 381 ASP B N 1
ATOM 8789 C CA . ASP B 1 381 ? 6.258 1.23 14.18 1 86.94 381 ASP B CA 1
ATOM 8790 C C . ASP B 1 381 ? 5.758 0.381 15.344 1 86.94 381 ASP B C 1
ATOM 8792 O O . ASP B 1 381 ? 4.797 -0.374 15.203 1 86.94 381 ASP B O 1
ATOM 8796 N N . ARG B 1 382 ? 6.414 0.481 16.359 1 88.88 382 ARG B N 1
ATOM 8797 C CA . ARG B 1 382 ? 6.027 -0.29 17.531 1 88.88 382 ARG B CA 1
ATOM 8798 C C . ARG B 1 382 ? 4.664 0.154 18.062 1 88.88 382 ARG B C 1
ATOM 8800 O O . ARG B 1 382 ? 3.879 -0.667 18.531 1 88.88 382 ARG B O 1
ATOM 8807 N N . LEU B 1 383 ? 4.473 1.417 18 1 88.31 383 LEU B N 1
ATOM 8808 C CA . LEU B 1 383 ? 3.178 1.955 18.406 1 88.31 383 LEU B CA 1
ATOM 8809 C C . LEU B 1 383 ? 2.059 1.401 17.531 1 88.31 383 LEU B C 1
ATOM 8811 O O . LEU B 1 383 ? 0.996 1.031 18.031 1 88.31 383 LEU B O 1
ATOM 8815 N N . LEU B 1 384 ? 2.32 1.375 16.25 1 93.44 384 LEU B N 1
ATOM 8816 C CA . LEU B 1 384 ? 1.346 0.831 15.312 1 93.44 384 LEU B CA 1
ATOM 8817 C C . LEU B 1 384 ? 1.05 -0.633 15.625 1 93.44 384 LEU B C 1
ATOM 8819 O O . LEU B 1 384 ? -0.106 -1.06 15.578 1 93.44 384 LEU B O 1
ATOM 8823 N N . GLU B 1 385 ? 2.082 -1.398 15.891 1 94.38 385 GLU B N 1
ATOM 8824 C CA . GLU B 1 385 ? 1.923 -2.811 16.219 1 94.38 385 GLU B CA 1
ATOM 8825 C C . GLU B 1 385 ? 1.088 -2.984 17.484 1 94.38 385 GLU B C 1
ATOM 8827 O O . GLU B 1 385 ? 0.197 -3.836 17.531 1 94.38 385 GLU B O 1
ATOM 8832 N N . ALA B 1 386 ? 1.403 -2.199 18.469 1 92.12 386 ALA B N 1
ATOM 8833 C CA . ALA B 1 386 ? 0.669 -2.26 19.734 1 92.12 386 ALA B CA 1
ATOM 8834 C C . ALA B 1 386 ? -0.8 -1.898 19.531 1 92.12 386 ALA B C 1
ATOM 8836 O O . ALA B 1 386 ? -1.687 -2.537 20.109 1 92.12 386 ALA B O 1
ATOM 8837 N N . MET B 1 387 ? -1.036 -0.905 18.766 1 93.31 387 MET B N 1
ATOM 8838 C CA . MET B 1 387 ? -2.406 -0.474 18.5 1 93.31 387 MET B CA 1
ATOM 8839 C C . MET B 1 387 ? -3.172 -1.544 17.719 1 93.31 387 MET B C 1
ATOM 8841 O O . MET B 1 387 ? -4.34 -1.805 18.016 1 93.31 387 MET B O 1
ATOM 8845 N N . ALA B 1 388 ? -2.555 -2.078 16.703 1 94.56 388 ALA B N 1
ATOM 8846 C CA . ALA B 1 388 ? -3.18 -3.141 15.93 1 94.56 388 ALA B CA 1
ATOM 8847 C C . ALA B 1 388 ? -3.623 -4.293 16.828 1 94.56 388 ALA B C 1
ATOM 8849 O O . ALA B 1 388 ? -4.734 -4.809 16.672 1 94.56 388 ALA B O 1
ATOM 8850 N N . ARG B 1 389 ? -2.738 -4.707 17.703 1 93 389 ARG B N 1
ATOM 8851 C CA . ARG B 1 389 ? -3.053 -5.797 18.625 1 93 389 ARG B CA 1
ATOM 8852 C C . ARG B 1 389 ? -4.223 -5.426 19.531 1 93 389 ARG B C 1
ATOM 8854 O O . ARG B 1 389 ? -5.117 -6.242 19.766 1 93 389 ARG B O 1
ATOM 8861 N N . ARG B 1 390 ? -4.207 -4.191 20 1 92.5 390 ARG B N 1
ATOM 8862 C CA . ARG B 1 390 ? -5.27 -3.715 20.891 1 92.5 390 ARG B CA 1
ATOM 8863 C C . ARG B 1 390 ? -6.609 -3.691 20.156 1 92.5 390 ARG B C 1
ATOM 8865 O O . ARG B 1 390 ? -7.625 -4.133 20.703 1 92.5 390 ARG B O 1
ATOM 8872 N N . LEU B 1 391 ? -6.625 -3.189 19 1 93.31 391 LEU B N 1
ATOM 8873 C CA . LEU B 1 391 ? -7.855 -3.123 18.219 1 93.31 391 LEU B CA 1
ATOM 8874 C C . LEU B 1 391 ? -8.359 -4.523 17.875 1 93.31 391 LEU B C 1
ATOM 8876 O O . LEU B 1 391 ? -9.562 -4.785 17.938 1 93.31 391 LEU B O 1
ATOM 8880 N N . ALA B 1 392 ? -7.453 -5.391 17.5 1 93.12 392 ALA B N 1
ATOM 8881 C CA . ALA B 1 392 ? -7.82 -6.762 17.156 1 93.12 392 ALA B CA 1
ATOM 8882 C C . ALA B 1 392 ? -8.461 -7.473 18.344 1 93.12 392 ALA B C 1
ATOM 8884 O O . ALA B 1 392 ? -9.391 -8.266 18.172 1 93.12 392 ALA B O 1
ATOM 8885 N N . SER B 1 393 ? -7.926 -7.227 19.484 1 90.56 393 SER B N 1
ATOM 8886 C CA . SER B 1 393 ? -8.445 -7.855 20.703 1 90.56 393 SER B CA 1
ATOM 8887 C C . SER B 1 393 ? -9.805 -7.281 21.078 1 90.56 393 SER B C 1
ATOM 8889 O O . SER B 1 393 ? -10.617 -7.965 21.703 1 90.56 393 SER B O 1
ATOM 8891 N N . ALA B 1 394 ? -10.07 -6.078 20.703 1 90.62 394 ALA B N 1
ATOM 8892 C CA . ALA B 1 394 ? -11.305 -5.398 21.078 1 90.62 394 ALA B CA 1
ATOM 8893 C C . ALA B 1 394 ? -12.438 -5.754 20.125 1 90.62 394 ALA B C 1
ATOM 8895 O O . ALA B 1 394 ? -13.617 -5.59 20.469 1 90.62 394 ALA B O 1
ATOM 8896 N N . LEU B 1 395 ? -12.125 -6.254 18.969 1 92.88 395 LEU B N 1
ATOM 8897 C CA . LEU B 1 395 ? -13.133 -6.543 17.953 1 92.88 395 LEU B CA 1
ATOM 8898 C C . LEU B 1 395 ? -13.445 -8.031 17.906 1 92.88 395 LEU B C 1
ATOM 8900 O O . LEU B 1 395 ? -12.555 -8.867 18.094 1 92.88 395 LEU B O 1
ATOM 8904 N N . PRO B 1 396 ? -14.672 -8.312 17.688 1 91.06 396 PRO B N 1
ATOM 8905 C CA . PRO B 1 396 ? -15.039 -9.719 17.562 1 91.06 396 PRO B CA 1
ATOM 8906 C C . PRO B 1 396 ? -14.445 -10.383 16.312 1 91.06 396 PRO B C 1
ATOM 8908 O O . PRO B 1 396 ? -14.008 -9.688 15.398 1 91.06 396 PRO B O 1
ATOM 8911 N N . ALA B 1 397 ? -14.344 -11.703 16.141 1 86.25 397 ALA B N 1
ATOM 8912 C CA . ALA B 1 397 ? -13.688 -12.492 15.102 1 86.25 397 ALA B CA 1
ATOM 8913 C C . ALA B 1 397 ? -14.359 -12.273 13.75 1 86.25 397 ALA B C 1
ATOM 8915 O O . ALA B 1 397 ? -13.711 -12.359 12.703 1 86.25 397 ALA B O 1
ATOM 8916 N N . GLY B 1 398 ? -15.523 -11.836 13.664 1 87.25 398 GLY B N 1
ATOM 8917 C CA . GLY B 1 398 ? -16.219 -11.656 12.398 1 87.25 398 GLY B CA 1
ATOM 8918 C C . GLY B 1 398 ? -16.047 -10.266 11.812 1 87.25 398 GLY B C 1
ATOM 8919 O O . GLY B 1 398 ? -16.375 -10.031 10.648 1 87.25 398 GLY B O 1
ATOM 8920 N N . VAL B 1 399 ? -15.344 -9.43 12.5 1 93.88 399 VAL B N 1
ATOM 8921 C CA . VAL B 1 399 ? -15.141 -8.055 12.055 1 93.88 399 VAL B CA 1
ATOM 8922 C C . VAL B 1 399 ? -13.766 -7.918 11.406 1 93.88 399 VAL B C 1
ATOM 8924 O O . VAL B 1 399 ? -12.766 -8.414 11.938 1 93.88 399 VAL B O 1
ATOM 8927 N N . LEU B 1 400 ? -13.797 -7.355 10.242 1 96 400 LEU B N 1
ATOM 8928 C CA . LEU B 1 400 ? -12.539 -7.184 9.516 1 96 400 LEU B CA 1
ATOM 8929 C C . LEU B 1 400 ? -11.781 -5.965 10.023 1 96 400 LEU B C 1
ATOM 8931 O O . LEU B 1 400 ? -12.336 -4.867 10.094 1 96 400 LEU B O 1
ATOM 8935 N N . LEU B 1 401 ? -10.555 -6.133 10.414 1 96.94 401 LEU B N 1
ATOM 8936 C CA . LEU B 1 401 ? -9.625 -5.07 10.781 1 96.94 401 LEU B CA 1
ATOM 8937 C C . LEU B 1 401 ? -8.477 -4.988 9.773 1 96.94 401 LEU B C 1
ATOM 8939 O O . LEU B 1 401 ? -7.836 -5.996 9.477 1 96.94 401 LEU B O 1
ATOM 8943 N N . ALA B 1 402 ? -8.266 -3.799 9.195 1 97.19 402 ALA B N 1
ATOM 8944 C CA . ALA B 1 402 ? -7.238 -3.607 8.18 1 97.19 402 ALA B CA 1
ATOM 8945 C C . ALA B 1 402 ? -6.43 -2.342 8.445 1 97.19 402 ALA B C 1
ATOM 8947 O O . ALA B 1 402 ? -6.859 -1.471 9.203 1 97.19 402 ALA B O 1
ATOM 8948 N N . ARG B 1 403 ? -5.199 -2.287 7.992 1 95.06 403 ARG B N 1
ATOM 8949 C CA . ARG B 1 403 ? -4.438 -1.043 7.965 1 95.06 403 ARG B CA 1
ATOM 8950 C C . ARG B 1 403 ? -4.531 -0.378 6.594 1 95.06 403 ARG B C 1
ATOM 8952 O O . ARG B 1 403 ? -3.959 -0.868 5.621 1 95.06 403 ARG B O 1
ATOM 8959 N N . VAL B 1 404 ? -5.199 0.704 6.5 1 92.38 404 VAL B N 1
ATOM 8960 C CA . VAL B 1 404 ? -5.543 1.28 5.207 1 92.38 404 VAL B CA 1
ATOM 8961 C C . VAL B 1 404 ? -4.645 2.48 4.918 1 92.38 404 VAL B C 1
ATOM 8963 O O . VAL B 1 404 ? -4.547 2.932 3.775 1 92.38 404 VAL B O 1
ATOM 8966 N N . GLY B 1 405 ? -3.947 2.994 5.859 1 86.25 405 GLY B N 1
ATOM 8967 C CA . GLY B 1 405 ? -3.037 4.121 5.723 1 86.25 405 GLY B CA 1
ATOM 8968 C C . GLY B 1 405 ? -1.849 4.047 6.664 1 86.25 405 GLY B C 1
ATOM 8969 O O . GLY B 1 405 ? -1.664 3.047 7.359 1 86.25 405 GLY B O 1
ATOM 8970 N N . SER B 1 406 ? -1.037 5.059 6.652 1 81.5 406 SER B N 1
ATOM 8971 C CA . SER B 1 406 ? 0.156 5.078 7.492 1 81.5 406 SER B CA 1
ATOM 8972 C C . SER B 1 406 ? -0.204 4.926 8.969 1 81.5 406 SER B C 1
ATOM 8974 O O . SER B 1 406 ? 0.455 4.184 9.695 1 81.5 406 SER B O 1
ATOM 8976 N N . ASP B 1 407 ? -1.3 5.621 9.344 1 90.56 407 ASP B N 1
ATOM 8977 C CA . ASP B 1 407 ? -1.733 5.574 10.734 1 90.56 407 ASP B CA 1
ATOM 8978 C C . ASP B 1 407 ? -3.238 5.34 10.836 1 90.56 407 ASP B C 1
ATOM 8980 O O . ASP B 1 407 ? -3.865 5.703 11.836 1 90.56 407 ASP B O 1
ATOM 8984 N N . THR B 1 408 ? -3.793 4.805 9.789 1 94.44 408 THR B N 1
ATOM 8985 C CA . THR B 1 408 ? -5.242 4.645 9.727 1 94.44 408 THR B CA 1
ATOM 8986 C C . THR B 1 408 ? -5.617 3.17 9.633 1 94.44 408 THR B C 1
ATOM 8988 O O . THR B 1 408 ? -5.059 2.434 8.82 1 94.44 408 THR B O 1
ATOM 8991 N N . PHE B 1 409 ? -6.562 2.779 10.484 1 96.5 409 PHE B N 1
ATOM 8992 C CA . PHE B 1 409 ? -7.086 1.419 10.453 1 96.5 409 PHE B CA 1
ATOM 8993 C C . PHE B 1 409 ? -8.516 1.399 9.93 1 96.5 409 PHE B C 1
ATOM 8995 O O . PHE B 1 409 ? -9.305 2.305 10.227 1 96.5 409 PHE B O 1
ATOM 9002 N N . GLY B 1 410 ? -8.812 0.45 9.117 1 97 410 GLY B N 1
ATOM 9003 C CA . GLY B 1 410 ? -10.156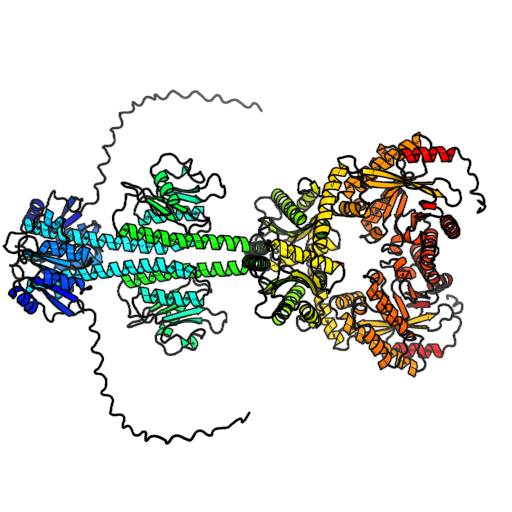 0.245 8.617 1 97 410 GLY B CA 1
ATOM 9004 C C . GLY B 1 410 ? -10.891 -0.885 9.312 1 97 410 GLY B C 1
ATOM 9005 O O . GLY B 1 410 ? -10.297 -1.928 9.602 1 97 410 GLY B O 1
ATOM 9006 N N . ILE B 1 411 ? -12.164 -0.681 9.641 1 96.94 411 ILE B N 1
ATOM 9007 C CA . ILE B 1 411 ? -13.008 -1.677 10.289 1 96.94 411 ILE B CA 1
ATOM 9008 C C . ILE B 1 411 ? -14.266 -1.9 9.453 1 96.94 411 ILE B C 1
ATOM 9010 O O . ILE B 1 411 ? -14.906 -0.941 9.008 1 96.94 411 ILE B O 1
ATOM 9014 N N . LEU B 1 412 ? -14.586 -3.084 9.188 1 96.88 412 LEU B N 1
ATOM 9015 C CA . LEU B 1 412 ? -15.797 -3.463 8.461 1 96.88 412 LEU B CA 1
ATOM 9016 C C . LEU B 1 412 ? -16.5 -4.625 9.148 1 96.88 412 LEU B C 1
ATOM 9018 O O . LEU B 1 412 ? -15.898 -5.672 9.391 1 96.88 412 LEU B O 1
ATOM 9022 N N . GLY B 1 413 ? -17.703 -4.438 9.508 1 95 413 GLY B N 1
ATOM 9023 C CA . GLY B 1 413 ? -18.469 -5.5 10.141 1 95 413 GLY B CA 1
ATOM 9024 C C . GLY B 1 413 ? -19.906 -5.121 10.391 1 95 413 GLY B C 1
ATOM 9025 O O . GLY B 1 413 ? -20.344 -4.031 10.023 1 95 413 GLY B O 1
ATOM 9026 N N . PRO B 1 414 ? -20.672 -6.043 10.969 1 93.5 414 PRO B N 1
ATOM 9027 C CA . PRO B 1 414 ? -22.062 -5.762 11.289 1 93.5 414 PRO B CA 1
ATOM 9028 C C . PRO B 1 414 ? -22.219 -4.66 12.336 1 93.5 414 PRO B C 1
ATOM 9030 O O . PRO B 1 414 ? -21.438 -4.594 13.289 1 93.5 414 PRO B O 1
ATOM 9033 N N . THR B 1 415 ? -23.188 -3.809 12.117 1 90.75 415 THR B N 1
ATOM 9034 C CA . THR B 1 415 ? -23.422 -2.643 12.961 1 90.75 415 THR B CA 1
ATOM 9035 C C . THR B 1 415 ? -23.594 -3.055 14.414 1 90.75 415 THR B C 1
ATOM 9037 O O . THR B 1 415 ? -23.188 -2.324 15.328 1 90.75 415 THR B O 1
ATOM 9040 N N . ASP B 1 416 ? -24.062 -4.199 14.641 1 87.38 416 ASP B N 1
ATOM 9041 C CA . ASP B 1 416 ? -24.344 -4.656 16 1 87.38 416 ASP B CA 1
ATOM 9042 C C . ASP B 1 416 ? -23.078 -5.199 16.656 1 87.38 416 ASP B C 1
ATOM 9044 O O . ASP B 1 416 ? -23.016 -5.297 17.891 1 87.38 416 ASP B O 1
ATOM 9048 N N . GLU B 1 417 ? -22.094 -5.512 15.898 1 89.12 417 GLU B N 1
ATOM 9049 C CA . GLU B 1 417 ? -20.875 -6.09 16.438 1 89.12 417 GLU B CA 1
ATOM 9050 C C . GLU B 1 417 ? -19.781 -5.031 16.609 1 89.12 417 GLU B C 1
ATOM 9052 O O . GLU B 1 417 ? -18.875 -5.191 17.422 1 89.12 417 GLU B O 1
ATOM 9057 N N . VAL B 1 418 ? -19.906 -4.059 15.758 1 90.5 418 VAL B N 1
ATOM 9058 C CA . VAL B 1 418 ? -18.875 -3.02 15.797 1 90.5 418 VAL B CA 1
ATOM 9059 C C . VAL B 1 418 ? -19.328 -1.887 16.719 1 90.5 418 VAL B C 1
ATOM 9061 O O . VAL B 1 418 ? -20.141 -1.044 16.328 1 90.5 418 VAL B O 1
ATOM 9064 N N . ALA B 1 419 ? -18.812 -1.871 17.922 1 88.06 419 ALA B N 1
ATOM 9065 C CA . ALA B 1 419 ? -19.094 -0.791 18.875 1 88.06 419 ALA B CA 1
ATOM 9066 C C . ALA B 1 419 ? -18.016 0.293 18.781 1 88.06 419 ALA B C 1
ATOM 9068 O O . ALA B 1 419 ? -17.062 0.296 19.578 1 88.06 419 ALA B O 1
ATOM 9069 N N . LEU B 1 420 ? -18.266 1.216 17.906 1 87.38 420 LEU B N 1
ATOM 9070 C CA . LEU B 1 420 ? -17.25 2.213 17.578 1 87.38 420 LEU B CA 1
ATOM 9071 C C . LEU B 1 420 ? -16.906 3.047 18.812 1 87.38 420 LEU B C 1
ATOM 9073 O O . LEU B 1 420 ? -15.734 3.375 19.031 1 87.38 420 LEU B O 1
ATOM 9077 N N . ALA B 1 421 ? -17.875 3.383 19.625 1 84.88 421 ALA B N 1
ATOM 9078 C CA . ALA B 1 421 ? -17.625 4.18 20.828 1 84.88 421 ALA B CA 1
ATOM 9079 C C . ALA B 1 421 ? -16.734 3.432 21.812 1 84.88 421 ALA B C 1
ATOM 9081 O O . ALA B 1 421 ? -15.82 4.023 22.406 1 84.88 421 ALA B O 1
ATOM 9082 N N . GLN B 1 422 ? -16.953 2.18 21.922 1 84.25 422 GLN B N 1
ATOM 9083 C CA . GLN B 1 422 ? -16.141 1.353 22.812 1 84.25 422 GLN B CA 1
ATOM 9084 C C . GLN B 1 422 ? -14.727 1.179 22.266 1 84.25 422 GLN B C 1
ATOM 9086 O O . GLN B 1 422 ? -13.781 1.012 23.031 1 84.25 422 GLN B O 1
ATOM 9091 N N . LEU B 1 423 ? -14.711 1.194 21.031 1 86.5 423 LEU B N 1
ATOM 9092 C CA . LEU B 1 423 ? -13.414 1.039 20.391 1 86.5 423 LEU B CA 1
ATOM 9093 C C . LEU B 1 423 ? -12.516 2.232 20.703 1 86.5 423 LEU B C 1
ATOM 9095 O O . LEU B 1 423 ? -11.312 2.066 20.922 1 86.5 423 LEU B O 1
ATOM 9099 N N . LEU B 1 424 ? -13.07 3.428 20.688 1 85.19 424 LEU B N 1
ATOM 9100 C CA . LEU B 1 424 ? -12.289 4.621 21 1 85.19 424 LEU B CA 1
ATOM 9101 C C . LEU B 1 424 ? -11.859 4.621 22.453 1 85.19 424 LEU B C 1
ATOM 9103 O O . LEU B 1 424 ? -10.789 5.129 22.797 1 85.19 424 LEU B O 1
ATOM 9107 N N . ASP B 1 425 ? -12.641 3.953 23.266 1 80.62 425 ASP B N 1
ATOM 9108 C CA . ASP B 1 425 ? -12.352 3.889 24.688 1 80.62 425 ASP B CA 1
ATOM 9109 C C . ASP B 1 425 ? -11.172 2.963 24.969 1 80.62 425 ASP B C 1
ATOM 9111 O O . ASP B 1 425 ? -10.484 3.115 25.984 1 80.62 425 ASP B O 1
ATOM 9115 N N . CYS B 1 426 ? -10.977 2.055 24.062 1 79.56 426 CYS B N 1
ATOM 9116 C CA . CYS B 1 426 ? -9.867 1.129 24.25 1 79.56 426 CYS B CA 1
ATOM 9117 C C . CYS B 1 426 ? -8.531 1.869 24.234 1 79.56 426 CYS B C 1
ATOM 9119 O O . CYS B 1 426 ? -7.559 1.413 24.844 1 79.56 426 CYS B O 1
ATOM 9121 N N . ALA B 1 427 ? -8.508 2.986 23.609 1 76.81 427 ALA B N 1
ATOM 9122 C CA . ALA B 1 427 ? -7.27 3.758 23.516 1 76.81 427 ALA B CA 1
ATOM 9123 C C . ALA B 1 427 ? -7.125 4.703 24.719 1 76.81 427 ALA B C 1
ATOM 9125 O O . ALA B 1 427 ? -6.074 5.32 24.906 1 76.81 427 ALA B O 1
ATOM 9126 N N . ARG B 1 428 ? -8.172 4.738 25.516 1 73.69 428 ARG B N 1
ATOM 9127 C CA . ARG B 1 428 ? -8.078 5.609 26.688 1 73.69 428 ARG B CA 1
ATOM 9128 C C . ARG B 1 428 ? -7.031 5.098 27.672 1 73.69 428 ARG B C 1
ATOM 9130 O O . ARG B 1 428 ? -6.375 5.887 28.344 1 73.69 428 ARG B O 1
ATOM 9137 N N . GLN B 1 429 ? -6.902 3.758 27.656 1 75.62 429 GLN B N 1
ATOM 9138 C CA . GLN B 1 429 ? -5.82 3.188 28.453 1 75.62 429 GLN B CA 1
ATOM 9139 C C . GLN B 1 429 ? -4.484 3.295 27.734 1 75.62 429 GLN B C 1
ATOM 9141 O O . GLN B 1 429 ? -4.402 3.043 26.531 1 75.62 429 GLN B O 1
ATOM 9146 N N . PRO B 1 430 ? -3.516 3.768 28.453 1 80.5 430 PRO B N 1
ATOM 9147 C CA . PRO B 1 430 ? -2.213 3.893 27.797 1 80.5 430 PRO B CA 1
ATOM 9148 C C . PRO B 1 430 ? -1.74 2.582 27.172 1 80.5 430 PRO B C 1
ATOM 9150 O O . PRO B 1 430 ? -1.977 1.507 27.734 1 80.5 430 PRO B O 1
ATOM 9153 N N . LEU B 1 431 ? -1.109 2.652 26.016 1 82.56 431 LEU B N 1
ATOM 9154 C CA . LEU B 1 431 ? -0.565 1.511 25.297 1 82.56 431 LEU B CA 1
ATOM 9155 C C . LEU B 1 431 ? 0.885 1.255 25.688 1 82.56 431 LEU B C 1
ATOM 9157 O O . LEU B 1 431 ? 1.682 2.191 25.781 1 82.56 431 LEU B O 1
ATOM 9161 N N . ALA B 1 432 ? 1.152 0.088 25.953 1 80.5 432 ALA B N 1
ATOM 9162 C CA . ALA B 1 432 ? 2.529 -0.255 26.297 1 80.5 432 ALA B CA 1
ATOM 9163 C C . ALA B 1 432 ? 3.396 -0.387 25.062 1 80.5 432 ALA B C 1
ATOM 9165 O O . ALA B 1 432 ? 3.145 -1.243 24.203 1 80.5 432 ALA B O 1
ATOM 9166 N N . VAL B 1 433 ? 4.281 0.5 24.891 1 79 433 VAL B N 1
ATOM 9167 C CA . VAL B 1 433 ? 5.258 0.417 23.797 1 79 433 VAL B CA 1
ATOM 9168 C C . VAL B 1 433 ? 6.66 0.237 24.391 1 79 433 VAL B C 1
ATOM 9170 O O . VAL B 1 433 ? 7.145 1.098 25.125 1 79 433 VAL B O 1
ATOM 9173 N N . ASP B 1 434 ? 7.242 -0.78 24.094 1 71 434 ASP B N 1
ATOM 9174 C CA . ASP B 1 434 ? 8.531 -1.142 24.656 1 71 434 ASP B CA 1
ATOM 9175 C C . ASP B 1 434 ? 8.5 -1.062 26.188 1 71 434 ASP B C 1
ATOM 9177 O O . ASP B 1 434 ? 9.43 -0.538 26.812 1 71 434 ASP B O 1
ATOM 9181 N N . GLY B 1 435 ? 7.328 -1.431 26.734 1 65.44 435 GLY B N 1
ATOM 9182 C CA . GLY B 1 435 ? 7.168 -1.506 28.188 1 65.44 435 GLY B CA 1
ATOM 9183 C C . GLY B 1 435 ? 6.754 -0.187 28.812 1 65.44 435 GLY B C 1
ATOM 9184 O O . GLY B 1 435 ? 6.508 -0.114 30.016 1 65.44 435 GLY B O 1
ATOM 9185 N N . VAL B 1 436 ? 6.645 0.853 28.016 1 63.44 436 VAL B N 1
ATOM 9186 C CA . VAL B 1 436 ? 6.297 2.174 28.531 1 63.44 436 VAL B CA 1
ATOM 9187 C C . VAL B 1 436 ? 4.875 2.539 28.094 1 63.44 436 VAL B C 1
ATOM 9189 O O . VAL B 1 436 ? 4.523 2.406 26.922 1 63.44 436 VAL B O 1
ATOM 9192 N N . PRO B 1 437 ? 4.102 2.949 29.094 1 72.88 437 PRO B N 1
ATOM 9193 C CA . PRO B 1 437 ? 2.74 3.348 28.719 1 72.88 437 PRO B CA 1
ATOM 9194 C C . PRO B 1 437 ? 2.699 4.664 27.953 1 72.88 437 PRO B C 1
ATOM 9196 O O . PRO B 1 437 ? 3.336 5.641 28.344 1 72.88 437 PRO B O 1
ATOM 9199 N N . HIS B 1 438 ? 2.055 4.621 26.797 1 73.38 438 HIS B N 1
ATOM 9200 C CA . HIS B 1 438 ? 1.896 5.793 25.953 1 73.38 438 HIS B CA 1
ATOM 9201 C C . HIS B 1 438 ? 0.422 6.105 25.719 1 73.38 438 HIS B C 1
ATOM 9203 O O . HIS B 1 438 ? -0.335 5.242 25.266 1 73.38 438 HIS B O 1
ATOM 9209 N N . LYS B 1 439 ? 0.066 7.344 26.047 1 72.81 439 LYS B N 1
ATOM 9210 C CA . LYS B 1 439 ? -1.32 7.734 25.812 1 72.81 439 LYS B CA 1
ATOM 9211 C C . LYS B 1 439 ? -1.542 8.133 24.359 1 72.81 439 LYS B C 1
ATOM 9213 O O . LYS B 1 439 ? -0.772 8.914 23.812 1 72.81 439 LYS B O 1
ATOM 9218 N N . VAL B 1 440 ? -2.502 7.477 23.812 1 79.56 440 VAL B N 1
ATOM 9219 C CA . VAL B 1 440 ? -2.846 7.77 22.422 1 79.56 440 VAL B CA 1
ATOM 9220 C C . VAL B 1 440 ? -4.336 8.07 22.312 1 79.56 440 VAL B C 1
ATOM 9222 O O . VAL B 1 440 ? -5.133 7.617 23.141 1 79.56 440 VAL B O 1
ATOM 9225 N N . SER B 1 441 ? -4.699 9 21.469 1 82.25 441 SER B N 1
ATOM 9226 C CA . SER B 1 441 ? -6.102 9.273 21.156 1 82.25 441 SER B CA 1
ATOM 9227 C C . SER B 1 441 ? -6.445 8.836 19.734 1 82.25 441 SER B C 1
ATOM 9229 O O . SER B 1 441 ? -5.594 8.867 18.844 1 82.25 441 SER B O 1
ATOM 9231 N N . LEU B 1 442 ? -7.691 8.383 19.625 1 90.5 442 LEU B N 1
ATOM 9232 C CA . LEU B 1 442 ? -8.164 7.922 18.312 1 90.5 442 LEU B CA 1
ATOM 9233 C C . LEU B 1 442 ? -9.305 8.789 17.812 1 90.5 442 LEU B C 1
ATOM 9235 O O . LEU B 1 442 ? -10.141 9.25 18.609 1 90.5 442 LEU B O 1
ATOM 9239 N N . THR B 1 443 ? -9.289 9.062 16.547 1 92.06 443 THR B N 1
ATOM 9240 C CA . THR B 1 443 ? -10.398 9.719 15.852 1 92.06 443 THR B CA 1
ATOM 9241 C C . THR B 1 443 ? -10.984 8.789 14.789 1 92.06 443 THR B C 1
ATOM 9243 O O . THR B 1 443 ? -10.25 8.062 14.117 1 92.06 443 THR B O 1
ATOM 9246 N N . CYS B 1 444 ? -12.344 8.82 14.727 1 94.75 444 CYS B N 1
ATOM 9247 C CA . CYS B 1 444 ? -12.977 7.844 13.852 1 94.75 444 CYS B CA 1
ATOM 9248 C C . CYS B 1 444 ? -14.008 8.516 12.938 1 94.75 444 CYS B C 1
ATOM 9250 O O . CYS B 1 444 ? -14.75 9.391 13.383 1 94.75 444 CYS B O 1
ATOM 9252 N N . GLY B 1 445 ? -13.945 8.227 11.633 1 95.12 445 GLY B N 1
ATOM 9253 C CA . GLY B 1 445 ? -14.984 8.492 10.656 1 95.12 445 GLY B CA 1
ATOM 9254 C C . GLY B 1 445 ? -15.617 7.238 10.086 1 95.12 445 GLY B C 1
ATOM 9255 O O . GLY B 1 445 ? -14.922 6.262 9.797 1 95.12 445 GLY B O 1
ATOM 9256 N N . TYR B 1 446 ? -16.984 7.238 10.047 1 95.44 446 TYR B N 1
ATOM 9257 C CA . TYR B 1 446 ? -17.594 5.988 9.602 1 95.44 446 TYR B CA 1
ATOM 9258 C C . TYR B 1 446 ? -18.797 6.258 8.711 1 95.44 446 TYR B C 1
ATOM 9260 O O . TYR B 1 446 ? -19.297 7.387 8.648 1 95.44 446 TYR B O 1
ATOM 9268 N N . VAL B 1 447 ? -19.141 5.258 7.91 1 94.5 447 VAL B N 1
ATOM 9269 C CA . VAL B 1 447 ? -20.312 5.27 7.035 1 94.5 447 VAL B CA 1
ATOM 9270 C C . VAL B 1 447 ? -21.031 3.928 7.121 1 94.5 447 VAL B C 1
ATOM 9272 O O . VAL B 1 447 ? -20.406 2.883 7.305 1 94.5 447 VAL B O 1
ATOM 9275 N N . TYR B 1 448 ? -22.328 4.047 7.164 1 92.88 448 TYR B N 1
ATOM 9276 C CA . TYR B 1 448 ? -23.094 2.814 7.043 1 92.88 448 TYR B CA 1
ATOM 9277 C C . TYR B 1 448 ? -23.203 2.373 5.59 1 92.88 448 TYR B C 1
ATOM 9279 O O . TYR B 1 448 ? -23.359 3.205 4.691 1 92.88 448 TYR B O 1
ATOM 9287 N N . LEU B 1 449 ? -23 1.111 5.363 1 91.31 449 LEU B N 1
ATOM 9288 C CA . LEU B 1 449 ? -23.109 0.627 3.99 1 91.31 449 LEU B CA 1
ATOM 9289 C C . LEU B 1 449 ? -24.5 0.903 3.426 1 91.31 449 LEU B C 1
ATOM 9291 O O . LEU B 1 449 ? -25.516 0.618 4.078 1 91.31 449 LEU B O 1
ATOM 9295 N N . PRO B 1 450 ? -24.453 1.55 2.254 1 82.62 450 PRO B N 1
ATOM 9296 C CA . PRO B 1 450 ? -25.75 1.94 1.672 1 82.62 450 PRO B CA 1
ATOM 9297 C C . PRO B 1 450 ? -26.5 0.759 1.07 1 82.62 450 PRO B C 1
ATOM 9299 O O . PRO B 1 450 ? -25.938 -0.317 0.884 1 82.62 450 PRO B O 1
ATOM 9302 N N . HIS B 1 451 ? -27.781 1.093 0.787 1 78.44 451 HIS B N 1
ATOM 9303 C CA . HIS B 1 451 ? -28.609 0.108 0.11 1 78.44 451 HIS B CA 1
ATOM 9304 C C . HIS B 1 451 ? -28.297 0.045 -1.38 1 78.44 451 HIS B C 1
ATOM 9306 O O . HIS B 1 451 ? -28.469 -1.001 -2.012 1 78.44 451 HIS B O 1
ATOM 9312 N N . GLU B 1 452 ? -27.781 1.17 -1.846 1 79.31 452 GLU B N 1
ATOM 9313 C CA . GLU B 1 452 ? -27.453 1.221 -3.266 1 79.31 452 GLU B CA 1
ATOM 9314 C C . GLU B 1 452 ? -26.016 0.774 -3.514 1 79.31 452 GLU B C 1
ATOM 9316 O O . GLU B 1 452 ? -25.141 0.951 -2.656 1 79.31 452 GLU B O 1
ATOM 9321 N N . ARG B 1 453 ? -25.891 0.183 -4.684 1 80 453 ARG B N 1
ATOM 9322 C CA . ARG B 1 453 ? -24.562 -0.316 -5.043 1 80 453 ARG B CA 1
ATOM 9323 C C . ARG B 1 453 ? -23.594 0.834 -5.309 1 80 453 ARG B C 1
ATOM 9325 O O . ARG B 1 453 ? -23.875 1.709 -6.129 1 80 453 ARG B O 1
ATOM 9332 N N . GLN B 1 454 ? -22.578 0.861 -4.469 1 84.62 454 GLN B N 1
ATOM 9333 C CA . GLN B 1 454 ? -21.484 1.815 -4.613 1 84.62 454 GLN B CA 1
ATOM 9334 C C . GLN B 1 454 ? -20.141 1.113 -4.559 1 84.62 454 GLN B C 1
ATOM 9336 O O . GLN B 1 454 ? -20 0.06 -3.932 1 84.62 454 GLN B O 1
ATOM 9341 N N . ALA B 1 455 ? -19.234 1.708 -5.285 1 88 455 ALA B N 1
ATOM 9342 C CA . ALA B 1 455 ? -17.875 1.141 -5.254 1 88 455 ALA B CA 1
ATOM 9343 C C . ALA B 1 455 ? -17.266 1.275 -3.867 1 88 455 ALA B C 1
ATOM 9345 O O . ALA B 1 455 ? -17.453 2.291 -3.193 1 88 455 ALA B O 1
ATOM 9346 N N . GLY B 1 456 ? -16.562 0.224 -3.484 1 90.06 456 GLY B N 1
ATOM 9347 C CA . GLY B 1 456 ? -15.883 0.248 -2.201 1 90.06 456 GLY B CA 1
ATOM 9348 C C . GLY B 1 456 ? -14.953 1.435 -2.043 1 90.06 456 GLY B C 1
ATOM 9349 O O . GLY B 1 456 ? -14.844 2.008 -0.958 1 90.06 456 GLY B O 1
ATOM 9350 N N . THR B 1 457 ? -14.367 1.798 -3.078 1 87.38 457 THR B N 1
ATOM 9351 C CA . THR B 1 457 ? -13.445 2.932 -3.066 1 87.38 457 THR B CA 1
ATOM 9352 C C . THR B 1 457 ? -14.18 4.219 -2.693 1 87.38 457 THR B C 1
ATOM 9354 O O . THR B 1 457 ? -13.641 5.055 -1.969 1 87.38 457 THR B O 1
ATOM 9357 N N . ASP B 1 458 ? -15.391 4.352 -3.145 1 86.94 458 ASP B N 1
ATOM 9358 C CA . ASP B 1 458 ? -16.188 5.543 -2.857 1 86.94 458 ASP B CA 1
ATOM 9359 C C . ASP B 1 458 ? -16.625 5.57 -1.395 1 86.94 458 ASP B C 1
ATOM 9361 O O . ASP B 1 458 ? -16.672 6.633 -0.772 1 86.94 458 ASP B O 1
ATOM 9365 N N . LEU B 1 459 ? -16.953 4.449 -0.936 1 91 459 LEU B N 1
ATOM 9366 C CA . LEU B 1 459 ? -17.375 4.359 0.46 1 91 459 LEU B CA 1
ATOM 9367 C C . LEU B 1 459 ? -16.219 4.684 1.394 1 91 459 LEU B C 1
ATOM 9369 O O . LEU B 1 459 ? -16.406 5.336 2.424 1 91 459 LEU B O 1
ATOM 9373 N N . VAL B 1 460 ? -15.055 4.191 1.03 1 91.88 460 VAL B N 1
ATOM 9374 C CA . VAL B 1 460 ? -13.867 4.5 1.814 1 91.88 460 VAL B CA 1
ATOM 9375 C C . VAL B 1 460 ? -13.586 6 1.761 1 91.88 460 VAL B C 1
ATOM 9377 O O . VAL B 1 460 ? -13.18 6.598 2.76 1 91.88 460 VAL B O 1
ATOM 9380 N N . LYS B 1 461 ? -13.812 6.574 0.646 1 85.81 461 LYS B N 1
ATOM 9381 C CA . LYS B 1 461 ? -13.648 8.023 0.506 1 85.81 461 LYS B CA 1
ATOM 9382 C C . LYS B 1 461 ? -14.625 8.773 1.407 1 85.81 461 LYS B C 1
ATOM 9384 O O . LYS B 1 461 ? -14.266 9.773 2.029 1 85.81 461 LYS B O 1
ATOM 9389 N N . ASP B 1 462 ? -15.875 8.312 1.4 1 88.25 462 ASP B N 1
ATOM 9390 C CA . ASP B 1 462 ? -16.875 8.922 2.268 1 88.25 462 ASP B CA 1
ATOM 9391 C C . ASP B 1 462 ? -16.438 8.891 3.729 1 88.25 462 ASP B C 1
ATOM 9393 O O . ASP B 1 462 ? -16.531 9.891 4.434 1 88.25 462 ASP B O 1
ATOM 9397 N N . ALA B 1 463 ? -15.984 7.742 4.141 1 92.88 463 ALA B N 1
ATOM 9398 C CA . ALA B 1 463 ? -15.516 7.605 5.52 1 92.88 463 ALA B CA 1
ATOM 9399 C C . ALA B 1 463 ? -14.305 8.508 5.777 1 92.88 463 ALA B C 1
ATOM 9401 O O . ALA B 1 463 ? -14.141 9.023 6.883 1 92.88 463 ALA B O 1
ATOM 9402 N N . THR B 1 464 ? -13.445 8.648 4.812 1 88.88 464 THR B N 1
ATOM 9403 C CA . THR B 1 464 ? -12.266 9.492 4.934 1 88.88 464 THR B CA 1
ATOM 9404 C C . THR B 1 464 ? -12.672 10.953 5.121 1 88.88 464 THR B C 1
ATOM 9406 O O . THR B 1 464 ? -12.047 11.68 5.902 1 88.88 464 THR B O 1
ATOM 9409 N N . ILE B 1 465 ? -13.68 11.359 4.414 1 83.44 465 ILE B N 1
ATOM 9410 C CA . ILE B 1 465 ? -14.188 12.719 4.547 1 83.44 465 ILE B CA 1
ATOM 9411 C C . ILE B 1 465 ? -14.68 12.953 5.973 1 83.44 465 ILE B C 1
ATOM 9413 O O . ILE B 1 465 ? -14.383 13.984 6.582 1 83.44 465 ILE B O 1
ATOM 9417 N N . ALA B 1 466 ? -15.414 12 6.449 1 90.31 466 ALA B N 1
ATOM 9418 C CA . ALA B 1 466 ? -15.898 12.094 7.82 1 90.31 466 ALA B CA 1
ATOM 9419 C C . ALA B 1 466 ? -14.742 12.133 8.812 1 90.31 466 ALA B C 1
ATOM 9421 O O . ALA B 1 466 ? -14.781 12.891 9.789 1 90.31 466 ALA B O 1
ATOM 9422 N N . LEU B 1 467 ? -13.727 11.344 8.602 1 91.5 467 LEU B N 1
ATOM 9423 C CA . LEU B 1 467 ? -12.562 11.281 9.477 1 91.5 467 LEU B CA 1
ATOM 9424 C C . LEU B 1 467 ? -11.82 12.617 9.484 1 91.5 467 LEU B C 1
ATOM 9426 O O . LEU B 1 467 ? -11.438 13.109 10.547 1 91.5 467 LEU B O 1
ATOM 9430 N N . LYS B 1 468 ? -11.594 13.125 8.367 1 82.75 468 LYS B N 1
ATOM 9431 C CA . LYS B 1 468 ? -10.875 14.398 8.266 1 82.75 468 LYS B CA 1
ATOM 9432 C C . LYS B 1 468 ? -11.648 15.516 8.953 1 82.75 468 LYS B C 1
ATOM 9434 O O . LYS B 1 468 ? -11.047 16.391 9.578 1 82.75 468 LYS B O 1
ATOM 9439 N N . ARG B 1 469 ? -12.906 15.469 8.781 1 80.81 469 ARG B N 1
ATOM 9440 C CA . ARG B 1 469 ? -13.742 16.453 9.469 1 80.81 469 ARG B CA 1
ATOM 9441 C C . ARG B 1 469 ? -13.664 16.281 10.977 1 80.81 469 ARG B C 1
ATOM 9443 O O . ARG B 1 469 ? -13.586 17.281 11.711 1 80.81 469 ARG B O 1
ATOM 9450 N N . ALA B 1 470 ? -13.703 15.102 11.383 1 84.69 470 ALA B N 1
ATOM 9451 C CA . ALA B 1 470 ? -13.586 14.812 12.805 1 84.69 470 ALA B CA 1
ATOM 9452 C C . ALA B 1 470 ? -12.266 15.32 13.367 1 84.69 470 ALA B C 1
ATOM 9454 O O . ALA B 1 470 ? -12.219 15.859 14.477 1 84.69 470 ALA B O 1
ATOM 9455 N N . LYS B 1 471 ? -11.195 15.164 12.602 1 81 471 LYS B N 1
ATOM 9456 C CA . LYS B 1 471 ? -9.867 15.609 13.031 1 81 471 LYS B CA 1
ATOM 9457 C C . LYS B 1 471 ? -9.789 17.125 13.094 1 81 471 LYS B C 1
ATOM 9459 O O . LYS B 1 471 ? -9.102 17.688 13.953 1 81 471 LYS B O 1
ATOM 9464 N N . ARG B 1 472 ? -10.461 17.766 12.203 1 70.88 472 ARG B N 1
ATOM 9465 C CA . ARG B 1 472 ? -10.453 19.219 12.133 1 70.88 472 ARG B CA 1
ATOM 9466 C C . ARG B 1 472 ? -11.273 19.828 13.258 1 70.88 472 ARG B C 1
ATOM 9468 O O . ARG B 1 472 ? -10.883 20.844 13.844 1 70.88 472 ARG B O 1
ATOM 9475 N N . ASP B 1 473 ? -12.406 19.203 13.414 1 67.06 473 ASP B N 1
ATOM 9476 C CA . ASP B 1 473 ? -13.32 19.75 14.414 1 67.06 473 ASP B CA 1
ATOM 9477 C C . ASP B 1 473 ? -12.844 19.438 15.828 1 67.06 473 ASP B C 1
ATOM 9479 O O . ASP B 1 473 ? -12.68 20.344 16.656 1 67.06 473 ASP B O 1
ATOM 9483 N N . HIS B 1 474 ? -12.789 18.109 16.188 1 68.06 474 HIS B N 1
ATOM 9484 C CA . HIS B 1 474 ? -12.359 17.656 17.5 1 68.06 474 HIS B CA 1
ATOM 9485 C C . HIS B 1 474 ? -11.719 16.266 17.406 1 68.06 474 HIS B C 1
ATOM 9487 O O . HIS B 1 474 ? -12.414 15.266 17.25 1 68.06 474 HIS B O 1
ATOM 9493 N N . ARG B 1 475 ? -10.43 16.375 17.625 1 75.81 475 ARG B N 1
ATOM 9494 C CA . ARG B 1 475 ? -9.75 15.078 17.641 1 75.81 475 ARG B CA 1
ATOM 9495 C C . ARG B 1 475 ? -10.273 14.195 18.766 1 75.81 475 ARG B C 1
ATOM 9497 O O . ARG B 1 475 ? -10.641 14.695 19.828 1 75.81 475 ARG B O 1
ATOM 9504 N N . GLY B 1 476 ? -10.43 12.906 18.625 1 77.81 476 GLY B N 1
ATOM 9505 C CA . GLY B 1 476 ? -10.891 11.961 19.625 1 77.81 476 GLY B CA 1
ATOM 9506 C C . GLY B 1 476 ? -12.375 11.648 19.516 1 77.81 476 GLY B C 1
ATOM 9507 O O . GLY B 1 476 ? -12.945 10.992 20.391 1 77.81 476 GLY B O 1
ATOM 9508 N N . GLN B 1 477 ? -12.922 12.109 18.422 1 82.56 477 GLN B N 1
ATOM 9509 C CA . GLN B 1 477 ? -14.367 11.922 18.328 1 82.56 477 GLN B CA 1
ATOM 9510 C C . GLN B 1 477 ? -14.711 10.938 17.203 1 82.56 477 GLN B C 1
ATOM 9512 O O . GLN B 1 477 ? -13.836 10.516 16.453 1 82.56 477 GLN B O 1
ATOM 9517 N N . LEU B 1 478 ? -16.031 10.57 17.281 1 91.19 478 LEU B N 1
ATOM 9518 C CA . LEU B 1 478 ? -16.656 9.75 16.25 1 91.19 478 LEU B CA 1
ATOM 9519 C C . LEU B 1 478 ? -17.594 10.586 15.375 1 91.19 478 LEU B C 1
ATOM 9521 O O . LEU B 1 478 ? -18.406 11.359 15.898 1 91.19 478 LEU B O 1
ATOM 9525 N N . LEU B 1 479 ? -17.328 10.484 14.086 1 93.19 479 LEU B N 1
ATOM 9526 C CA . LEU B 1 479 ? -18.188 11.258 13.203 1 93.19 479 LEU B CA 1
ATOM 9527 C C . LEU B 1 479 ? -18.719 10.398 12.07 1 93.19 479 LEU B C 1
ATOM 9529 O O . LEU B 1 479 ? -17.953 9.688 11.406 1 93.19 479 LEU B O 1
ATOM 9533 N N . GLU B 1 480 ? -20.062 10.461 11.891 1 94.5 480 GLU B N 1
ATOM 9534 C CA . GLU B 1 480 ? -20.703 9.766 10.781 1 94.5 480 GLU B CA 1
ATOM 9535 C C . GLU B 1 480 ? -20.703 10.617 9.516 1 94.5 480 GLU B C 1
ATOM 9537 O O . GLU B 1 480 ? -20.938 11.828 9.578 1 94.5 480 GLU B O 1
ATOM 9542 N N . TYR B 1 481 ? -20.438 9.953 8.414 1 92.31 481 TYR B N 1
ATOM 9543 C CA . TYR B 1 481 ? -20.5 10.641 7.129 1 92.31 481 TYR B CA 1
ATOM 9544 C C . TYR B 1 481 ? -21.922 11.094 6.812 1 92.31 481 TYR B C 1
ATOM 9546 O O . TYR B 1 481 ? -22.875 10.352 7.051 1 92.31 481 TYR B O 1
ATOM 9554 N N . SER B 1 482 ? -21.969 12.344 6.352 1 88.69 482 SER B N 1
ATOM 9555 C CA . SER B 1 482 ? -23.234 12.859 5.824 1 88.69 482 SER B CA 1
ATOM 9556 C C . SER B 1 482 ? -23.062 13.375 4.395 1 88.69 482 SER B C 1
ATOM 9558 O O . SER B 1 482 ? -21.969 13.805 4.012 1 88.69 482 SER B O 1
ATOM 9560 N N . GLU B 1 483 ? -24.125 13.242 3.637 1 82.5 483 GLU B N 1
ATOM 9561 C CA . GLU B 1 483 ? -24.094 13.703 2.254 1 82.5 483 GLU B CA 1
ATOM 9562 C C . GLU B 1 483 ? -23.703 15.18 2.178 1 82.5 483 GLU B C 1
ATOM 9564 O O . GLU B 1 483 ? -23.078 15.617 1.214 1 82.5 483 GLU B O 1
ATOM 9569 N N . GLN B 1 484 ? -24.062 15.867 3.209 1 80.69 484 GLN B N 1
ATOM 9570 C CA . GLN B 1 484 ? -23.734 17.281 3.266 1 80.69 484 GLN B CA 1
ATOM 9571 C C . GLN B 1 484 ? -22.219 17.5 3.281 1 80.69 484 GLN B C 1
ATOM 9573 O O . GLN B 1 484 ? -21.703 18.422 2.662 1 80.69 484 GLN B O 1
ATOM 9578 N N . MET B 1 485 ? -21.547 16.625 3.918 1 79.31 485 MET B N 1
ATOM 9579 C CA . MET B 1 485 ? -20.078 16.719 3.967 1 79.31 485 MET B CA 1
ATOM 9580 C C . MET B 1 485 ? -19.484 16.531 2.578 1 79.31 485 MET B C 1
ATOM 9582 O O . MET B 1 485 ? -18.547 17.234 2.209 1 79.31 485 MET B O 1
ATOM 9586 N N . GLY B 1 486 ? -20.094 15.594 1.879 1 74.06 486 GLY B N 1
ATOM 9587 C CA . GLY B 1 486 ? -19.641 15.344 0.52 1 74.06 486 GLY B CA 1
ATOM 9588 C C . GLY B 1 486 ? -19.984 16.469 -0.442 1 74.06 486 GLY B C 1
ATOM 9589 O O . GLY B 1 486 ? -19.172 16.812 -1.301 1 74.06 486 GLY B O 1
ATOM 9590 N N . MET B 1 487 ? -21.141 17.016 -0.261 1 75.56 487 MET B N 1
ATOM 9591 C CA . MET B 1 487 ? -21.594 18.094 -1.114 1 75.56 487 MET B CA 1
ATOM 9592 C C . MET B 1 487 ? -20.75 19.344 -0.915 1 75.56 487 MET B C 1
ATOM 9594 O O . MET B 1 487 ? -20.453 20.062 -1.872 1 75.56 487 MET B O 1
ATOM 9598 N N . GLU B 1 488 ? -20.375 19.562 0.292 1 74.06 488 GLU B N 1
ATOM 9599 C CA . GLU B 1 488 ? -19.516 20.719 0.575 1 74.06 488 GLU B CA 1
ATOM 9600 C C . GLU B 1 488 ? -18.188 20.625 -0.177 1 74.06 488 GLU B C 1
ATOM 9602 O O . GLU B 1 488 ? -17.719 21.609 -0.728 1 74.06 488 GLU B O 1
ATOM 9607 N N . ALA B 1 489 ? -17.734 19.453 -0.171 1 67.5 489 ALA B N 1
ATOM 9608 C CA . ALA B 1 489 ? -16.484 19.25 -0.89 1 67.5 489 ALA B CA 1
ATOM 9609 C C . ALA B 1 489 ? -16.688 19.406 -2.395 1 67.5 489 ALA B C 1
ATOM 9611 O O . ALA B 1 489 ? -15.844 19.984 -3.08 1 67.5 489 ALA B O 1
ATOM 9612 N N . ARG B 1 490 ? -17.75 18.844 -2.887 1 69.38 490 ARG B N 1
ATOM 9613 C CA . ARG B 1 490 ? -18.094 18.953 -4.305 1 69.38 490 ARG B CA 1
ATOM 9614 C C . ARG B 1 490 ? -18.375 20.406 -4.691 1 69.38 490 ARG B C 1
ATOM 9616 O O . ARG B 1 490 ? -17.984 20.859 -5.77 1 69.38 490 ARG B O 1
ATOM 9623 N N . ASP B 1 491 ? -19.062 21.062 -3.82 1 74.75 491 ASP B N 1
ATOM 9624 C CA . ASP B 1 491 ? -19.391 22.469 -4.062 1 74.75 491 ASP B CA 1
ATOM 9625 C C . ASP B 1 491 ? -18.141 23.312 -4.172 1 74.75 491 ASP B C 1
ATOM 9627 O O . ASP B 1 491 ? -18.078 24.234 -5 1 74.75 491 ASP B O 1
ATOM 9631 N N . ARG B 1 492 ? -17.234 23.016 -3.439 1 74.5 492 ARG B N 1
ATOM 9632 C CA . ARG B 1 492 ? -15.984 23.766 -3.488 1 74.5 492 ARG B CA 1
ATOM 9633 C C . ARG B 1 492 ? -15.234 23.5 -4.789 1 74.5 492 ARG B C 1
ATOM 9635 O O . ARG B 1 492 ? -14.625 24.406 -5.359 1 74.5 492 ARG B O 1
ATOM 9642 N N . ALA B 1 493 ? -15.352 22.312 -5.199 1 67.94 493 ALA B N 1
ATOM 9643 C CA . ALA B 1 493 ? -14.711 21.969 -6.465 1 67.94 493 ALA B CA 1
ATOM 9644 C C . ALA B 1 493 ? -15.383 22.672 -7.637 1 67.94 493 ALA B C 1
ATOM 9646 O O . ALA B 1 493 ? -14.719 23.141 -8.555 1 67.94 493 ALA B O 1
ATOM 9647 N N . LEU B 1 494 ? -16.672 22.703 -7.598 1 73.69 494 LEU B N 1
ATOM 9648 C CA . LEU B 1 494 ? -17.422 23.406 -8.633 1 73.69 494 LEU B CA 1
ATOM 9649 C C . LEU B 1 494 ? -17.156 24.906 -8.594 1 73.69 494 LEU B C 1
ATOM 9651 O O . LEU B 1 494 ? -17.047 25.547 -9.641 1 73.69 494 LEU B O 1
ATOM 9655 N N . LEU B 1 495 ? -17.031 25.375 -7.395 1 80.19 495 LEU B N 1
ATOM 9656 C CA . LEU B 1 495 ? -16.734 26.797 -7.219 1 80.19 495 LEU B CA 1
ATOM 9657 C C . LEU B 1 495 ? -15.391 27.141 -7.832 1 80.19 495 LEU B C 1
ATOM 9659 O O . LEU B 1 495 ? -15.227 28.219 -8.406 1 80.19 495 LEU B O 1
ATOM 9663 N N . LEU B 1 496 ? -14.508 26.25 -7.719 1 76.25 496 LEU B N 1
ATOM 9664 C CA . LEU B 1 496 ? -13.188 26.469 -8.297 1 76.25 496 LEU B CA 1
ATOM 9665 C C . LEU B 1 496 ? -13.266 26.562 -9.82 1 76.25 496 LEU B C 1
ATOM 9667 O O . LEU B 1 496 ? -12.641 27.438 -10.43 1 76.25 496 LEU B O 1
ATOM 9671 N N . SER B 1 497 ? -14.031 25.625 -10.414 1 73 497 SER B N 1
ATOM 9672 C CA . SER B 1 497 ? -14.211 25.641 -11.867 1 73 497 SER B CA 1
ATOM 9673 C C . SER B 1 497 ? -14.898 26.922 -12.32 1 73 497 SER B C 1
ATOM 9675 O O . SER B 1 497 ? -14.5 27.531 -13.32 1 73 497 SER B O 1
ATOM 9677 N N . ASP B 1 498 ? -15.859 27.297 -11.555 1 81.25 498 ASP B N 1
ATOM 9678 C CA . ASP B 1 498 ? -16.594 28.516 -11.883 1 81.25 498 ASP B CA 1
ATOM 9679 C C . ASP B 1 498 ? -15.703 29.75 -11.75 1 81.25 498 ASP B C 1
ATOM 9681 O O . ASP B 1 498 ? -15.812 30.688 -12.547 1 81.25 498 ASP B O 1
ATOM 9685 N N . LEU B 1 499 ? -14.891 29.719 -10.758 1 83.06 499 LEU B N 1
ATOM 9686 C CA . LEU B 1 499 ? -14 30.859 -10.508 1 83.06 499 LEU B CA 1
ATOM 9687 C C . LEU B 1 499 ? -13 31.016 -11.648 1 83.06 499 LEU B C 1
ATOM 9689 O O . LEU B 1 499 ? -12.688 32.125 -12.055 1 83.06 499 LEU B O 1
ATOM 9693 N N . ARG B 1 500 ? -12.547 30.031 -12.141 1 75.62 500 ARG B N 1
ATOM 9694 C CA . ARG B 1 500 ? -11.625 30.078 -13.273 1 75.62 500 ARG B CA 1
ATOM 9695 C C . ARG B 1 500 ? -12.281 30.703 -14.492 1 75.62 500 ARG B C 1
ATOM 9697 O O . ARG B 1 500 ? -11.688 31.547 -15.164 1 75.62 500 ARG B O 1
ATOM 9704 N N . ALA B 1 501 ? -13.453 30.156 -14.719 1 77.56 501 ALA B N 1
ATOM 9705 C CA . ALA B 1 501 ? -14.219 30.703 -15.836 1 77.56 501 ALA B CA 1
ATOM 9706 C C . ALA B 1 501 ? -14.516 32.188 -15.625 1 77.56 501 ALA B C 1
ATOM 9708 O O . ALA B 1 501 ? -14.516 32.969 -16.578 1 77.56 501 ALA B O 1
ATOM 9709 N N . ALA B 1 502 ? -14.727 32.469 -14.406 1 84.06 502 ALA B N 1
ATOM 9710 C CA . ALA B 1 502 ? -15.07 33.844 -14.07 1 84.06 502 ALA B CA 1
ATOM 9711 C C . ALA B 1 502 ? -13.883 34.781 -14.281 1 84.06 502 ALA B C 1
ATOM 9713 O O . ALA B 1 502 ? -14.055 35.938 -14.656 1 84.06 502 ALA B O 1
ATOM 9714 N N . ILE B 1 503 ? -12.695 34.312 -14.055 1 77.12 503 ILE B N 1
ATOM 9715 C CA . ILE B 1 503 ? -11.484 35.094 -14.242 1 77.12 503 ILE B CA 1
ATOM 9716 C C . ILE B 1 503 ? -11.281 35.406 -15.727 1 77.12 503 ILE B C 1
ATOM 9718 O O . ILE B 1 503 ? -10.922 36.5 -16.094 1 77.12 503 ILE B O 1
ATOM 9722 N N . ASP B 1 504 ? -11.625 34.406 -16.547 1 73.81 504 ASP B N 1
ATOM 9723 C CA . ASP B 1 504 ? -11.477 34.562 -17.984 1 73.81 504 ASP B CA 1
ATOM 9724 C C . ASP B 1 504 ? -12.633 35.375 -18.578 1 73.81 504 ASP B C 1
ATOM 9726 O O . ASP B 1 504 ? -12.461 36.062 -19.562 1 73.81 504 ASP B O 1
ATOM 9730 N N . GLY B 1 505 ? -13.828 35.188 -18.016 1 73.94 505 GLY B N 1
ATOM 9731 C CA . GLY B 1 505 ? -15.055 35.719 -18.594 1 73.94 505 GLY B CA 1
ATOM 9732 C C . GLY B 1 505 ? -15.438 37.094 -18 1 73.94 505 GLY B C 1
ATOM 9733 O O . GLY B 1 505 ? -16.609 37.469 -18.062 1 73.94 505 GLY B O 1
ATOM 9734 N N . ALA B 1 506 ? -14.633 37.75 -17.406 1 77.12 506 ALA B N 1
ATOM 9735 C CA . ALA B 1 506 ? -14.867 39.094 -16.891 1 77.12 506 ALA B CA 1
ATOM 9736 C C . ALA B 1 506 ? -16.047 39.125 -15.922 1 77.12 506 ALA B C 1
ATOM 9738 O O . ALA B 1 506 ? -16.906 40 -15.992 1 77.12 506 ALA B O 1
ATOM 9739 N N . GLN B 1 507 ? -16.312 38.188 -15.195 1 87.56 507 GLN B N 1
ATOM 9740 C CA . GLN B 1 507 ? -17.359 38.125 -14.188 1 87.56 507 GLN B CA 1
ATOM 9741 C C . GLN B 1 507 ? -16.891 38.688 -12.859 1 87.56 507 GLN B C 1
ATOM 9743 O O . GLN B 1 507 ? -17.672 38.844 -11.93 1 87.56 507 GLN B O 1
ATOM 9748 N N . LEU B 1 508 ? -15.695 39 -12.852 1 91.75 508 LEU B N 1
ATOM 9749 C CA . LEU B 1 508 ? -15.117 39.594 -11.648 1 91.75 508 LEU B CA 1
ATOM 9750 C C . LEU B 1 508 ? -14.977 41.094 -11.805 1 91.75 508 LEU B C 1
ATOM 9752 O O . LEU B 1 508 ? -14.648 41.594 -12.891 1 91.75 508 LEU B O 1
ATOM 9756 N N . PHE B 1 509 ? -15.359 41.781 -10.766 1 93.81 509 PHE B N 1
ATOM 9757 C CA . PHE B 1 509 ? -15.195 43.25 -10.797 1 93.81 509 PHE B CA 1
ATOM 9758 C C . PHE B 1 509 ? -14.867 43.781 -9.414 1 93.81 509 PHE B C 1
ATOM 9760 O O . PHE B 1 509 ? -14.992 43.062 -8.414 1 93.81 509 PHE B O 1
ATOM 9767 N N . LEU B 1 510 ? -14.406 45 -9.359 1 96.44 510 LEU B N 1
ATOM 9768 C CA . LEU B 1 510 ? -14.031 45.625 -8.086 1 96.44 510 LEU B CA 1
ATOM 9769 C C . LEU B 1 510 ? -15.07 46.656 -7.66 1 96.44 510 LEU B C 1
ATOM 9771 O O . LEU B 1 510 ? -15.648 47.344 -8.5 1 96.44 510 LEU B O 1
ATOM 9775 N N . VAL B 1 511 ? -15.414 46.656 -6.441 1 97.06 511 VAL B N 1
ATOM 9776 C CA . VAL B 1 511 ? -16.141 47.75 -5.801 1 97.06 511 VAL B CA 1
ATOM 9777 C C . VAL B 1 511 ? -15.227 48.469 -4.809 1 97.06 511 VAL B C 1
ATOM 9779 O O . VAL B 1 511 ? -14.211 47.906 -4.375 1 97.06 511 VAL B O 1
ATOM 9782 N N . TYR B 1 512 ? -15.547 49.688 -4.523 1 97.88 512 TYR B N 1
ATOM 9783 C CA . TYR B 1 512 ? -14.648 50.531 -3.742 1 97.88 512 TYR B CA 1
ATOM 9784 C C . TYR B 1 512 ? -15.344 51.094 -2.514 1 97.88 512 TYR B C 1
ATOM 9786 O O . TYR B 1 512 ? -16.469 51.562 -2.604 1 97.88 512 TYR B O 1
ATOM 9794 N N . GLN B 1 513 ? -14.688 50.969 -1.408 1 97.44 513 GLN B N 1
ATOM 9795 C CA . GLN B 1 513 ? -15.203 51.531 -0.159 1 97.44 513 GLN B CA 1
ATOM 9796 C C . GLN B 1 513 ? -14.336 52.688 0.32 1 97.44 513 GLN B C 1
ATOM 9798 O O . GLN B 1 513 ? -13.133 52.531 0.546 1 97.44 513 GLN B O 1
ATOM 9803 N N . PRO B 1 514 ? -14.922 53.812 0.503 1 97.12 514 PRO B N 1
ATOM 9804 C CA . PRO B 1 514 ? -14.164 55 0.912 1 97.12 514 PRO B CA 1
ATOM 9805 C C . PRO B 1 514 ? -13.664 54.906 2.352 1 97.12 514 PRO B C 1
ATOM 9807 O O . PRO B 1 514 ? -14.383 54.438 3.23 1 97.12 514 PRO B O 1
ATOM 9810 N N . GLN B 1 515 ? -12.453 55.344 2.582 1 97.62 515 GLN B N 1
ATOM 9811 C CA . GLN B 1 515 ? -11.844 55.562 3.891 1 97.62 515 GLN B CA 1
ATOM 9812 C C . GLN B 1 515 ? -11.688 57.031 4.211 1 97.62 515 GLN B C 1
ATOM 9814 O O . GLN B 1 515 ? -11.188 57.812 3.389 1 97.62 515 GLN B O 1
ATOM 9819 N N . VAL B 1 516 ? -12.102 57.406 5.418 1 96.81 516 VAL B N 1
ATOM 9820 C CA . VAL B 1 516 ? -12.117 58.844 5.711 1 96.81 516 VAL B CA 1
ATOM 9821 C C . VAL B 1 516 ? -11.398 59.125 7.027 1 96.81 516 VAL B C 1
ATOM 9823 O O . VAL B 1 516 ? -11.258 58.219 7.859 1 96.81 516 VAL B O 1
ATOM 9826 N N . ASP B 1 517 ? -10.914 60.25 7.129 1 96.75 517 ASP B N 1
ATOM 9827 C CA . ASP B 1 517 ? -10.383 60.75 8.398 1 96.75 517 ASP B CA 1
ATOM 9828 C C . ASP B 1 517 ? -11.508 61.031 9.391 1 96.75 517 ASP B C 1
ATOM 9830 O O . ASP B 1 517 ? -12.484 61.719 9.062 1 96.75 517 ASP B O 1
ATOM 9834 N N . LEU B 1 518 ? -11.383 60.562 10.531 1 95.44 518 LEU B N 1
ATOM 9835 C CA . LEU B 1 518 ? -12.492 60.625 11.484 1 95.44 518 LEU B CA 1
ATOM 9836 C C . LEU B 1 518 ? -12.633 62.062 12.039 1 95.44 518 LEU B C 1
ATOM 9838 O O . LEU B 1 518 ? -13.695 62.406 12.555 1 95.44 518 LEU B O 1
ATOM 9842 N N . GLU B 1 519 ? -11.633 62.812 11.953 1 93.25 519 GLU B N 1
ATOM 9843 C CA . GLU B 1 519 ? -11.68 64.188 12.453 1 93.25 519 GLU B CA 1
ATOM 9844 C C . GLU B 1 519 ? -12.148 65.188 11.375 1 93.25 519 GLU B C 1
ATOM 9846 O O . GLU B 1 519 ? -13.07 65.938 11.594 1 93.25 519 GLU B O 1
ATOM 9851 N N . THR B 1 520 ? -11.539 65.062 10.172 1 93.06 520 THR B N 1
ATOM 9852 C CA . THR B 1 520 ? -11.773 66 9.125 1 93.06 520 THR B CA 1
ATOM 9853 C C . THR B 1 520 ? -12.828 65.562 8.141 1 93.06 520 THR B C 1
ATOM 9855 O O . THR B 1 520 ? -13.359 66.312 7.344 1 93.06 520 THR B O 1
ATOM 9858 N N . HIS B 1 521 ? -13.148 64.25 8.164 1 92.56 521 HIS B N 1
ATOM 9859 C CA . HIS B 1 521 ? -14.086 63.656 7.234 1 92.56 521 HIS B CA 1
ATOM 9860 C C . HIS B 1 521 ? -13.531 63.625 5.812 1 92.56 521 HIS B C 1
ATOM 9862 O O . HIS B 1 521 ? -14.258 63.344 4.863 1 92.56 521 HIS B O 1
ATOM 9868 N N . ALA B 1 522 ? -12.273 63.969 5.746 1 93.81 522 ALA B N 1
ATOM 9869 C CA . ALA B 1 522 ? -11.633 63.969 4.434 1 93.81 522 ALA B CA 1
ATOM 9870 C C . ALA B 1 522 ? -11.422 62.562 3.91 1 93.81 522 ALA B C 1
ATOM 9872 O O . ALA B 1 522 ? -11.125 61.656 4.684 1 93.81 522 ALA B O 1
ATOM 9873 N N . LEU B 1 523 ? -11.578 62.438 2.584 1 95.31 523 LEU B N 1
ATOM 9874 C CA . LEU B 1 523 ? -11.312 61.156 1.936 1 95.31 523 LEU B CA 1
ATOM 9875 C C . LEU B 1 523 ? -9.82 60.844 1.917 1 95.31 523 LEU B C 1
ATOM 9877 O O . LEU B 1 523 ? -9.039 61.594 1.323 1 95.31 523 LEU B O 1
ATOM 9881 N N . VAL B 1 524 ? -9.398 59.781 2.533 1 96.12 524 VAL B N 1
ATOM 9882 C CA . VAL B 1 524 ? -7.977 59.5 2.656 1 96.12 524 VAL B CA 1
ATOM 9883 C C . VAL B 1 524 ? -7.609 58.312 1.781 1 96.12 524 VAL B C 1
ATOM 9885 O O . VAL B 1 524 ? -6.449 58.156 1.391 1 96.12 524 VAL B O 1
ATOM 9888 N N . GLY B 1 525 ? -8.539 57.438 1.606 1 97.19 525 GLY B N 1
ATOM 9889 C CA . GLY B 1 525 ? -8.242 56.25 0.812 1 97.19 525 GLY B CA 1
ATOM 9890 C C . GLY B 1 525 ? -9.477 55.562 0.31 1 97.19 525 GLY B C 1
ATOM 9891 O O . GLY B 1 525 ? -10.602 55.938 0.632 1 97.19 525 GLY B O 1
ATOM 9892 N N . LEU B 1 526 ? -9.281 54.562 -0.556 1 97.81 526 LEU B N 1
ATOM 9893 C CA . LEU B 1 526 ? -10.281 53.625 -1.047 1 97.81 526 LEU B CA 1
ATOM 9894 C C . LEU B 1 526 ? -9.805 52.188 -0.899 1 97.81 526 LEU B C 1
ATOM 9896 O O . LEU B 1 526 ? -8.625 51.906 -1.109 1 97.81 526 LEU B O 1
ATOM 9900 N N . GLU B 1 527 ? -10.672 51.375 -0.447 1 98.12 527 GLU B N 1
ATOM 9901 C CA . GLU B 1 527 ? -10.375 49.969 -0.452 1 98.12 527 GLU B CA 1
ATOM 9902 C C . GLU B 1 527 ? -11.055 49.25 -1.625 1 98.12 527 GLU B C 1
ATOM 9904 O O . GLU B 1 527 ? -12.273 49.375 -1.798 1 98.12 527 GLU B O 1
ATOM 9909 N N . ALA B 1 528 ? -10.234 48.656 -2.443 1 97.75 528 ALA B N 1
ATOM 9910 C CA . ALA B 1 528 ? -10.781 47.875 -3.553 1 97.75 528 ALA B CA 1
ATOM 9911 C C . ALA B 1 528 ? -11.227 46.5 -3.082 1 97.75 528 ALA B C 1
ATOM 9913 O O . ALA B 1 528 ? -10.453 45.75 -2.473 1 97.75 528 ALA B O 1
ATOM 9914 N N . LEU B 1 529 ? -12.477 46.188 -3.271 1 96.69 529 LEU B N 1
ATOM 9915 C CA . LEU B 1 529 ? -13.047 44.906 -2.848 1 96.69 529 LEU B CA 1
ATOM 9916 C C . LEU B 1 529 ? -13.508 44.094 -4.051 1 96.69 529 LEU B C 1
ATOM 9918 O O . LEU B 1 529 ? -14.227 44.594 -4.91 1 96.69 529 LEU B O 1
ATOM 9922 N N . LEU B 1 530 ? -13.055 42.844 -4.043 1 95.12 530 LEU B N 1
ATOM 9923 C CA . LEU B 1 530 ? -13.375 41.969 -5.164 1 95.12 530 LEU B CA 1
ATOM 9924 C C . LEU B 1 530 ? -14.789 41.406 -5.023 1 95.12 530 LEU B C 1
ATOM 9926 O O . LEU B 1 530 ? -15.195 41 -3.934 1 95.12 530 LEU B O 1
ATOM 9930 N N . ARG B 1 531 ? -15.547 41.469 -6.059 1 95.12 531 ARG B N 1
ATOM 9931 C CA . ARG B 1 531 ? -16.875 40.875 -6.137 1 95.12 531 ARG B CA 1
ATOM 9932 C C . ARG B 1 531 ? -16.984 39.938 -7.332 1 95.12 531 ARG B C 1
ATOM 9934 O O . ARG B 1 531 ? -16.344 40.156 -8.359 1 95.12 531 ARG B O 1
ATOM 9941 N N . TRP B 1 532 ? -17.781 38.906 -7.23 1 93.44 532 TRP B N 1
ATOM 9942 C CA . TRP B 1 532 ? -18.031 37.906 -8.273 1 93.44 532 TRP B CA 1
ATOM 9943 C C . TRP B 1 532 ? -19.516 37.75 -8.523 1 93.44 532 TRP B C 1
ATOM 9945 O O . TRP B 1 532 ? -20.25 37.281 -7.656 1 93.44 532 TRP B O 1
ATOM 9955 N N . ARG B 1 533 ? -19.906 38.219 -9.594 1 90.94 533 ARG B N 1
ATOM 9956 C CA . ARG B 1 533 ? -21.297 38.094 -10 1 90.94 533 ARG B CA 1
ATOM 9957 C C . ARG B 1 533 ? -21.469 37 -11.055 1 90.94 533 ARG B C 1
ATOM 9959 O O . ARG B 1 533 ? -20.828 37.062 -12.117 1 90.94 533 ARG B O 1
ATOM 9966 N N . ARG B 1 534 ? -22.312 36.062 -10.773 1 88.31 534 ARG B N 1
ATOM 9967 C CA . ARG B 1 534 ? -22.562 34.969 -11.711 1 88.31 534 ARG B CA 1
ATOM 9968 C C . ARG B 1 534 ? -23.438 35.438 -12.875 1 88.31 534 ARG B C 1
ATOM 9970 O O . ARG B 1 534 ? -23.969 36.531 -12.852 1 88.31 534 ARG B O 1
ATOM 9977 N N . GLN B 1 535 ? -23.594 34.562 -13.844 1 82 535 GLN B N 1
ATOM 9978 C CA . GLN B 1 535 ? -24.375 34.875 -15.031 1 82 535 GLN B CA 1
ATOM 9979 C C . GLN B 1 535 ? -25.859 35.062 -14.688 1 82 535 GLN B C 1
ATOM 9981 O O . GLN B 1 535 ? -26.547 35.875 -15.32 1 82 535 GLN B O 1
ATOM 9986 N N . ASP B 1 536 ? -26.312 34.406 -13.633 1 84 536 ASP B N 1
ATOM 9987 C CA . ASP B 1 536 ? -27.703 34.531 -13.234 1 84 536 ASP B CA 1
ATOM 9988 C C . ASP B 1 536 ? -27.938 35.781 -12.375 1 84 536 ASP B C 1
ATOM 9990 O O . ASP B 1 536 ? -29.062 36.031 -11.953 1 84 536 ASP B O 1
ATOM 9994 N N . GLY B 1 537 ? -26.859 36.469 -12.133 1 84.25 537 GLY B N 1
ATOM 9995 C CA . GLY B 1 537 ? -26.984 37.719 -11.383 1 84.25 537 GLY B CA 1
ATOM 9996 C C . GLY B 1 537 ? -26.672 37.531 -9.906 1 84.25 537 GLY B C 1
ATOM 9997 O O . GLY B 1 537 ? -26.516 38.531 -9.188 1 84.25 537 GLY B O 1
ATOM 9998 N N . SER B 1 538 ? -26.578 36.375 -9.484 1 89.31 538 SER B N 1
ATOM 9999 C CA . SER B 1 538 ? -26.312 36.125 -8.078 1 89.31 538 SER B CA 1
ATOM 10000 C C . SER B 1 538 ? -24.844 36.406 -7.746 1 89.31 538 SER B C 1
ATOM 10002 O O . SER B 1 538 ? -23.969 36.281 -8.609 1 89.31 538 SER B O 1
ATOM 10004 N N . PHE B 1 539 ? -24.562 36.781 -6.453 1 91.31 539 PHE B N 1
ATOM 10005 C CA . PHE B 1 539 ? -23.203 37.062 -6.02 1 91.31 539 PHE B CA 1
ATOM 10006 C C . PHE B 1 539 ? -22.641 35.906 -5.211 1 91.31 539 PHE B C 1
ATOM 10008 O O . PHE B 1 539 ? -23.359 35.281 -4.426 1 91.31 539 PHE B O 1
ATOM 10015 N N . VAL B 1 540 ? -21.453 35.594 -5.516 1 91.44 540 VAL B N 1
ATOM 10016 C CA . VAL B 1 540 ? -20.734 34.656 -4.672 1 91.44 540 VAL B CA 1
ATOM 10017 C C . VAL B 1 540 ? -19.922 35.406 -3.621 1 91.44 540 VAL B C 1
ATOM 10019 O O . VAL B 1 540 ? -19.062 36.219 -3.963 1 91.44 540 VAL B O 1
ATOM 10022 N N . PRO B 1 541 ? -20.203 35.188 -2.434 1 91.06 541 PRO B N 1
ATOM 10023 C CA . PRO B 1 541 ? -19.5 35.938 -1.385 1 91.06 541 PRO B CA 1
ATOM 10024 C C . PRO B 1 541 ? -18 35.656 -1.358 1 91.06 541 PRO B C 1
ATOM 10026 O O . PRO B 1 541 ? -17.594 34.5 -1.581 1 91.06 541 PRO B O 1
ATOM 10029 N N . PRO B 1 542 ? -17.188 36.656 -1.068 1 90.12 542 PRO B N 1
ATOM 10030 C CA . PRO B 1 542 ? -15.727 36.5 -1.026 1 90.12 542 PRO B CA 1
ATOM 10031 C C . PRO B 1 542 ? -15.281 35.438 -0.016 1 90.12 542 PRO B C 1
ATOM 10033 O O . PRO B 1 542 ? -14.289 34.719 -0.247 1 90.12 542 PRO B O 1
ATOM 10036 N N . ASP B 1 543 ? -15.93 35.281 1.024 1 86.56 543 ASP B N 1
ATOM 10037 C CA . ASP B 1 543 ? -15.547 34.344 2.062 1 86.56 543 ASP B CA 1
ATOM 10038 C C . ASP B 1 543 ? -15.664 32.906 1.556 1 86.56 543 ASP B C 1
ATOM 10040 O O . ASP B 1 543 ? -15.117 31.969 2.164 1 86.56 543 ASP B O 1
ATOM 10044 N N . ARG B 1 544 ? -16.312 32.812 0.499 1 84.69 544 ARG B N 1
ATOM 10045 C CA . ARG B 1 544 ? -16.484 31.469 -0.067 1 84.69 544 ARG B CA 1
ATOM 10046 C C . ARG B 1 544 ? -15.453 31.203 -1.154 1 84.69 544 ARG B C 1
ATOM 10048 O O . ARG B 1 544 ? -14.875 30.125 -1.216 1 84.69 544 ARG B O 1
ATOM 10055 N N . PHE B 1 545 ? -15.281 32.188 -2.053 1 87.5 545 PHE B N 1
ATOM 10056 C CA . PHE B 1 545 ? -14.477 31.844 -3.217 1 87.5 545 PHE B CA 1
ATOM 10057 C C . PHE B 1 545 ? -13.016 32.219 -2.994 1 87.5 545 PHE B C 1
ATOM 10059 O O . PHE B 1 545 ? -12.125 31.703 -3.676 1 87.5 545 PHE B O 1
ATOM 10066 N N . ILE B 1 546 ? -12.664 33.094 -2.049 1 88.5 546 ILE B N 1
ATOM 10067 C CA . ILE B 1 546 ? -11.281 33.5 -1.825 1 88.5 546 ILE B CA 1
ATOM 10068 C C . ILE B 1 546 ? -10.484 32.312 -1.278 1 88.5 546 ILE B C 1
ATOM 10070 O O . ILE B 1 546 ? -9.375 32.031 -1.747 1 88.5 546 ILE B O 1
ATOM 10074 N N . PRO B 1 547 ? -11.078 31.609 -0.29 1 81.62 547 PRO B N 1
ATOM 10075 C CA . PRO B 1 547 ? -10.336 30.438 0.195 1 81.62 547 PRO B CA 1
ATOM 10076 C C . PRO B 1 547 ? -10.07 29.406 -0.904 1 81.62 547 PRO B C 1
ATOM 10078 O O . PRO B 1 547 ? -8.992 28.812 -0.945 1 81.62 547 PRO B O 1
ATOM 10081 N N . VAL B 1 548 ? -11.008 29.234 -1.723 1 76.94 548 VAL B N 1
ATOM 10082 C CA . VAL B 1 548 ? -10.867 28.312 -2.836 1 76.94 548 VAL B CA 1
ATOM 10083 C C . VAL B 1 548 ? -9.75 28.781 -3.762 1 76.94 548 VAL B C 1
ATOM 10085 O O . VAL B 1 548 ? -8.945 27.969 -4.238 1 76.94 548 VAL B O 1
ATOM 10088 N N . ALA B 1 549 ? -9.703 30.078 -3.977 1 82.62 549 ALA B N 1
ATOM 10089 C CA . ALA B 1 549 ? -8.656 30.656 -4.816 1 82.62 549 ALA B CA 1
ATOM 10090 C C . ALA B 1 549 ? -7.277 30.484 -4.18 1 82.62 549 ALA B C 1
ATOM 10092 O O . ALA B 1 549 ? -6.297 30.219 -4.879 1 82.62 549 ALA B O 1
ATOM 10093 N N . GLU B 1 550 ? -7.18 30.625 -2.916 1 80.19 550 GLU B N 1
ATOM 10094 C CA . GLU B 1 550 ? -5.922 30.5 -2.189 1 80.19 550 GLU B CA 1
ATOM 10095 C C . GLU B 1 550 ? -5.383 29.078 -2.262 1 80.19 550 GLU B C 1
ATOM 10097 O O . GLU B 1 550 ? -4.207 28.859 -2.568 1 80.19 550 GLU B O 1
ATOM 10102 N N . HIS B 1 551 ? -6.301 28.203 -2.029 1 69.44 551 HIS B N 1
ATOM 10103 C CA . HIS B 1 551 ? -5.883 26.812 -1.961 1 69.44 551 HIS B CA 1
ATOM 10104 C C . HIS B 1 551 ? -5.5 26.281 -3.34 1 69.44 551 HIS B C 1
ATOM 10106 O O . HIS B 1 551 ? -4.629 25.406 -3.457 1 69.44 551 HIS B O 1
ATOM 10112 N N . SER B 1 552 ? -6.156 26.812 -4.352 1 69.19 552 SER B N 1
ATOM 10113 C CA . SER B 1 552 ? -5.91 26.344 -5.707 1 69.19 552 SER B CA 1
ATOM 10114 C C . SER B 1 552 ? -4.75 27.078 -6.352 1 69.19 552 SER B C 1
ATOM 10116 O O . SER B 1 552 ? -4.277 26.688 -7.426 1 69.19 552 SER B O 1
ATOM 10118 N N . GLY B 1 553 ? -4.324 28.188 -5.754 1 71.75 553 GLY B N 1
ATOM 10119 C CA . GLY B 1 553 ? -3.285 29.016 -6.34 1 71.75 553 GLY B CA 1
ATOM 10120 C C . GLY B 1 553 ? -3.824 30.062 -7.293 1 71.75 553 GLY B C 1
ATOM 10121 O O . GLY B 1 553 ? -3.088 30.953 -7.723 1 71.75 553 GLY B O 1
ATOM 10122 N N . LEU B 1 554 ? -5.094 30 -7.59 1 78 554 LEU B N 1
ATOM 10123 C CA . LEU B 1 554 ? -5.715 30.969 -8.5 1 78 554 LEU B CA 1
ATOM 10124 C C . LEU B 1 554 ? -5.691 32.375 -7.91 1 78 554 LEU B C 1
ATOM 10126 O O . LEU B 1 554 ? -5.922 33.344 -8.625 1 78 554 LEU B O 1
ATOM 10130 N N . ILE B 1 555 ? -5.332 32.406 -6.609 1 86.5 555 ILE B N 1
ATOM 10131 C CA . ILE B 1 555 ? -5.309 33.688 -5.934 1 86.5 555 ILE B CA 1
ATOM 10132 C C . ILE B 1 555 ? -4.199 34.562 -6.523 1 86.5 555 ILE B C 1
ATOM 10134 O O . ILE B 1 555 ? -4.262 35.781 -6.453 1 86.5 555 ILE B O 1
ATOM 10138 N N . VAL B 1 556 ? -3.18 33.938 -7.129 1 84.94 556 VAL B N 1
ATOM 10139 C CA . VAL B 1 556 ? -2.045 34.688 -7.664 1 84.94 556 VAL B CA 1
ATOM 10140 C C . VAL B 1 556 ? -2.467 35.438 -8.93 1 84.94 556 VAL B C 1
ATOM 10142 O O . VAL B 1 556 ? -2.387 36.656 -8.984 1 84.94 556 VAL B O 1
ATOM 10145 N N . PRO B 1 557 ? -2.998 34.719 -9.969 1 83 557 PRO B N 1
ATOM 10146 C CA . PRO B 1 557 ? -3.48 35.469 -11.133 1 83 557 PRO B CA 1
ATOM 10147 C C . PRO B 1 557 ? -4.641 36.406 -10.789 1 83 557 PRO B C 1
ATOM 10149 O O . PRO B 1 557 ? -4.75 37.5 -11.359 1 83 557 PRO B O 1
ATOM 10152 N N . LEU B 1 558 ? -5.461 35.969 -9.914 1 88.75 558 LEU B N 1
ATOM 10153 C CA . LEU B 1 558 ? -6.566 36.812 -9.477 1 88.75 558 LEU B CA 1
ATOM 10154 C C . LEU B 1 558 ? -6.055 38.094 -8.82 1 88.75 558 LEU B C 1
ATOM 10156 O O . LEU B 1 558 ? -6.562 39.156 -9.086 1 88.75 558 LEU B O 1
ATOM 10160 N N . GLY B 1 559 ? -5.059 37.906 -7.984 1 91.94 559 GLY B N 1
ATOM 10161 C CA . GLY B 1 559 ? -4.457 39.031 -7.312 1 91.94 559 GLY B CA 1
ATOM 10162 C C . GLY B 1 559 ? -3.787 40 -8.266 1 91.94 559 GLY B C 1
ATOM 10163 O O . GLY B 1 559 ? -3.824 41.219 -8.055 1 91.94 559 GLY B O 1
ATOM 10164 N N . GLN B 1 560 ? -3.234 39.531 -9.281 1 90.56 560 GLN B N 1
ATOM 10165 C CA . GLN B 1 560 ? -2.629 40.375 -10.305 1 90.56 560 GLN B CA 1
ATOM 10166 C C . GLN B 1 560 ? -3.682 41.219 -11.016 1 90.56 560 GLN B C 1
ATOM 10168 O O . GLN B 1 560 ? -3.467 42.406 -11.266 1 90.56 560 GLN B O 1
ATOM 10173 N N . TRP B 1 561 ? -4.73 40.531 -11.352 1 91.06 561 TRP B N 1
ATOM 10174 C CA . TRP B 1 561 ? -5.824 41.25 -12.008 1 91.06 561 TRP B CA 1
ATOM 10175 C C . TRP B 1 561 ? -6.387 42.344 -11.102 1 91.06 561 TRP B C 1
ATOM 10177 O O . TRP B 1 561 ? -6.664 43.438 -11.555 1 91.06 561 TRP B O 1
ATOM 10187 N N . VAL B 1 562 ? -6.578 42 -9.828 1 95.31 562 VAL B N 1
ATOM 10188 C CA . VAL B 1 562 ? -7.125 42.938 -8.859 1 95.31 562 VAL B CA 1
ATOM 10189 C C . VAL B 1 562 ? -6.188 44.125 -8.734 1 95.31 562 VAL B C 1
ATOM 10191 O O . VAL B 1 562 ? -6.641 45.281 -8.734 1 95.31 562 VAL B O 1
ATOM 10194 N N . LEU B 1 563 ? -4.922 43.875 -8.617 1 96.5 563 LEU B N 1
ATOM 10195 C CA . LEU B 1 563 ? -3.922 44.938 -8.469 1 96.5 563 LEU B CA 1
ATOM 10196 C C . LEU B 1 563 ? -3.91 45.844 -9.688 1 96.5 563 LEU B C 1
ATOM 10198 O O . LEU B 1 563 ? -3.912 47.062 -9.547 1 96.5 563 LEU B O 1
ATOM 10202 N N . ALA B 1 564 ? -3.885 45.281 -10.828 1 94.88 564 ALA B N 1
ATOM 10203 C CA . ALA B 1 564 ? -3.859 46.062 -12.07 1 94.88 564 ALA B CA 1
ATOM 10204 C C . ALA B 1 564 ? -5.113 46.906 -12.203 1 94.88 564 ALA B C 1
ATOM 10206 O O . ALA B 1 564 ? -5.035 48.094 -12.586 1 94.88 564 ALA B O 1
ATOM 10207 N N . THR B 1 565 ? -6.254 46.312 -11.93 1 94.94 565 THR B N 1
ATOM 10208 C CA . THR B 1 565 ? -7.523 47.031 -12.047 1 94.94 565 THR B CA 1
ATOM 10209 C C . THR B 1 565 ? -7.602 48.156 -11.031 1 94.94 565 THR B C 1
ATOM 10211 O O . THR B 1 565 ? -8.078 49.25 -11.352 1 94.94 565 THR B O 1
ATOM 10214 N N . ALA B 1 566 ? -7.191 47.875 -9.836 1 97.69 566 ALA B N 1
ATOM 10215 C CA . ALA B 1 566 ? -7.203 48.906 -8.789 1 97.69 566 ALA B CA 1
ATOM 10216 C C . ALA B 1 566 ? -6.27 50.062 -9.148 1 97.69 566 ALA B C 1
ATOM 10218 O O . ALA B 1 566 ? -6.621 51.219 -8.961 1 97.69 566 ALA B O 1
ATOM 10219 N N . CYS B 1 567 ? -5.113 49.75 -9.648 1 97.44 567 CYS B N 1
ATOM 10220 C CA . CYS B 1 567 ? -4.156 50.75 -10.047 1 97.44 567 CYS B CA 1
ATOM 10221 C C . CYS B 1 567 ? -4.688 51.594 -11.219 1 97.44 567 CYS B C 1
ATOM 10223 O O . CYS B 1 567 ? -4.508 52.812 -11.258 1 97.44 567 CYS B O 1
ATOM 10225 N N . ARG B 1 568 ? -5.277 50.906 -12.117 1 96.56 568 ARG B N 1
ATOM 10226 C CA . ARG B 1 568 ? -5.883 51.594 -13.25 1 96.56 568 ARG B CA 1
ATOM 10227 C C . ARG B 1 568 ? -6.941 52.594 -12.773 1 96.56 568 ARG B C 1
ATOM 10229 O O . ARG B 1 568 ? -6.996 53.719 -13.25 1 96.56 568 ARG B O 1
ATOM 10236 N N . THR B 1 569 ? -7.754 52.125 -11.891 1 96.31 569 THR B N 1
ATOM 10237 C CA . THR B 1 569 ? -8.789 52.969 -11.344 1 96.31 569 THR B CA 1
ATOM 10238 C C . THR B 1 569 ? -8.18 54.188 -10.625 1 96.31 569 THR B C 1
ATOM 10240 O O . THR B 1 569 ? -8.656 55.312 -10.75 1 96.31 569 THR B O 1
ATOM 10243 N N . MET B 1 570 ? -7.148 53.969 -9.852 1 97.19 570 MET B N 1
ATOM 10244 C CA . MET B 1 570 ? -6.461 55.031 -9.156 1 97.19 570 MET B CA 1
ATOM 10245 C C . MET B 1 570 ? -5.914 56.062 -10.141 1 97.19 570 MET B C 1
ATOM 10247 O O . MET B 1 570 ? -6.012 57.281 -9.914 1 97.19 570 MET B O 1
ATOM 10251 N N . ARG B 1 571 ? -5.383 55.594 -11.219 1 96.56 571 ARG B N 1
ATOM 10252 C CA . ARG B 1 571 ? -4.859 56.5 -12.258 1 96.56 571 ARG B CA 1
ATOM 10253 C C . ARG B 1 571 ? -5.973 57.344 -12.867 1 96.56 571 ARG B C 1
ATOM 10255 O O . ARG B 1 571 ? -5.801 58.531 -13.062 1 96.56 571 ARG B O 1
ATOM 10262 N N . GLU B 1 572 ? -7.02 56.719 -13.125 1 95.62 572 GLU B N 1
ATOM 10263 C CA . GLU B 1 572 ? -8.164 57.406 -13.68 1 95.62 572 GLU B CA 1
ATOM 10264 C C . GLU B 1 572 ? -8.656 58.5 -12.727 1 95.62 572 GLU B C 1
ATOM 10266 O O . GLU B 1 572 ? -9.008 59.594 -13.156 1 95.62 572 GLU B O 1
ATOM 10271 N N . LEU B 1 573 ? -8.68 58.188 -11.531 1 95.31 573 LEU B N 1
ATOM 10272 C CA . LEU B 1 573 ? -9.109 59.156 -10.523 1 95.31 573 LEU B CA 1
ATOM 10273 C C . LEU B 1 573 ? -8.109 60.312 -10.406 1 95.31 573 LEU B C 1
ATOM 10275 O O . LEU B 1 573 ? -8.5 61.469 -10.219 1 95.31 573 LEU B O 1
ATOM 10279 N N . LEU B 1 574 ? -6.848 60.031 -10.477 1 95.06 574 LEU B N 1
ATOM 10280 C CA . LEU B 1 574 ? -5.809 61.062 -10.445 1 95.06 574 LEU B CA 1
ATOM 10281 C C . LEU B 1 574 ? -5.941 62 -11.625 1 95.06 574 LEU B C 1
ATOM 10283 O O . LEU B 1 574 ? -5.828 63.219 -11.469 1 95.06 574 LEU B O 1
ATOM 10287 N N . ASP B 1 575 ? -6.18 61.469 -12.758 1 94.38 575 ASP B N 1
ATOM 10288 C CA . ASP B 1 575 ? -6.332 62.25 -13.969 1 94.38 575 ASP B CA 1
ATOM 10289 C C . ASP B 1 575 ? -7.562 63.156 -13.883 1 94.38 575 ASP B C 1
ATOM 10291 O O . ASP B 1 575 ? -7.574 64.25 -14.43 1 94.38 575 ASP B O 1
ATOM 10295 N N . ALA B 1 576 ? -8.523 62.656 -13.156 1 91.5 576 ALA B N 1
ATOM 10296 C CA . ALA B 1 576 ? -9.758 63.438 -12.992 1 91.5 576 ALA B CA 1
ATOM 10297 C C . ALA B 1 576 ? -9.633 64.438 -11.844 1 91.5 576 ALA B C 1
ATOM 10299 O O . ALA B 1 576 ? -10.539 65.25 -11.602 1 91.5 576 ALA B O 1
ATOM 10300 N N . GLY B 1 577 ? -8.531 64.375 -11.055 1 90.19 577 GLY B N 1
ATOM 10301 C CA . GLY B 1 577 ? -8.297 65.25 -9.945 1 90.19 577 GLY B CA 1
ATOM 10302 C C . GLY B 1 577 ? -9.133 64.938 -8.719 1 90.19 577 GLY B C 1
ATOM 10303 O O . GLY B 1 577 ? -9.445 65.812 -7.922 1 90.19 577 GLY B O 1
ATOM 10304 N N . ARG B 1 578 ? -9.539 63.75 -8.539 1 90.5 578 ARG B N 1
ATOM 10305 C CA . ARG B 1 578 ? -10.445 63.344 -7.469 1 90.5 578 ARG B CA 1
ATOM 10306 C C . ARG B 1 578 ? -9.867 62.188 -6.664 1 90.5 578 ARG B C 1
ATOM 10308 O O . ARG B 1 578 ? -10.586 61.5 -5.938 1 90.5 578 ARG B O 1
ATOM 10315 N N . ALA B 1 579 ? -8.602 61.938 -6.855 1 92 579 ALA B N 1
ATOM 10316 C CA . ALA B 1 579 ? -8 60.75 -6.258 1 92 579 ALA B CA 1
ATOM 10317 C C . ALA B 1 579 ? -7.723 60.969 -4.773 1 92 579 ALA B C 1
ATOM 10319 O O . ALA B 1 579 ? -7.32 62.062 -4.359 1 92 579 ALA B O 1
ATOM 10320 N N . PRO B 1 580 ? -8.039 59.938 -3.979 1 94.19 580 PRO B N 1
ATOM 10321 C CA . PRO B 1 580 ? -7.559 59.969 -2.594 1 94.19 580 PRO B CA 1
ATOM 10322 C C . PRO B 1 580 ? -6.055 59.719 -2.484 1 94.19 580 PRO B C 1
ATOM 10324 O O . PRO B 1 580 ? -5.371 59.594 -3.502 1 94.19 580 PRO B O 1
ATOM 10327 N N . ARG B 1 581 ? -5.586 59.594 -1.284 1 94.19 581 ARG B N 1
ATOM 10328 C CA . ARG B 1 581 ? -4.156 59.438 -1.037 1 94.19 581 ARG B CA 1
ATOM 10329 C C . ARG B 1 581 ? -3.695 58.031 -1.396 1 94.19 581 ARG B C 1
ATOM 10331 O O . ARG B 1 581 ? -2.562 57.844 -1.842 1 94.19 581 ARG B O 1
ATOM 10338 N N . ARG B 1 582 ? -4.609 57.094 -1.177 1 96.56 582 ARG B N 1
ATOM 10339 C CA . ARG B 1 582 ? -4.125 55.719 -1.403 1 96.56 582 ARG B CA 1
ATOM 10340 C C . ARG B 1 582 ? -5.262 54.812 -1.832 1 96.56 582 ARG B C 1
ATOM 10342 O O . ARG B 1 582 ? -6.426 55.062 -1.498 1 96.56 582 ARG B O 1
ATOM 10349 N N . MET B 1 583 ? -4.941 53.812 -2.576 1 98 583 MET B N 1
ATOM 10350 C CA . MET B 1 583 ? -5.781 52.688 -2.949 1 98 583 MET B CA 1
ATOM 10351 C C . MET B 1 583 ? -5.336 51.406 -2.227 1 98 583 MET B C 1
ATOM 10353 O O . MET B 1 583 ? -4.191 50.969 -2.379 1 98 583 MET B O 1
ATOM 10357 N N . ALA B 1 584 ? -6.266 50.906 -1.374 1 98.31 584 ALA B N 1
ATOM 10358 C CA . ALA B 1 584 ? -5.941 49.719 -0.605 1 98.31 584 ALA B CA 1
ATOM 10359 C C . ALA B 1 584 ? -6.395 48.469 -1.337 1 98.31 584 ALA B C 1
ATOM 10361 O O . ALA B 1 584 ? -7.488 48.406 -1.904 1 98.31 584 ALA B O 1
ATOM 10362 N N . VAL B 1 585 ? -5.52 47.469 -1.367 1 97.81 585 VAL B N 1
ATOM 10363 C CA . VAL B 1 585 ? -5.801 46.188 -2.012 1 97.81 585 VAL B CA 1
ATOM 10364 C C . VAL B 1 585 ? -5.465 45.062 -1.058 1 97.81 585 VAL B C 1
ATOM 10366 O O . VAL B 1 585 ? -4.41 45.062 -0.419 1 97.81 585 VAL B O 1
ATOM 10369 N N . ASN B 1 586 ? -6.387 44.094 -0.906 1 95.38 586 ASN B N 1
ATOM 10370 C CA . ASN B 1 586 ? -6.152 42.906 -0.086 1 95.38 586 ASN B CA 1
ATOM 10371 C C . ASN B 1 586 ? -5.184 41.938 -0.759 1 95.38 586 ASN B C 1
ATOM 10373 O O . ASN B 1 586 ? -5.281 41.688 -1.963 1 95.38 586 ASN B O 1
ATOM 10377 N N . VAL B 1 587 ? -4.246 41.438 0.017 1 93.31 587 VAL B N 1
ATOM 10378 C CA . VAL B 1 587 ? -3.268 40.469 -0.488 1 93.31 587 VAL B CA 1
ATOM 10379 C C . VAL B 1 587 ? -3.229 39.25 0.42 1 93.31 587 VAL B C 1
ATOM 10381 O O . VAL B 1 587 ? -3.176 39.375 1.646 1 93.31 587 VAL B O 1
ATOM 10384 N N . SER B 1 588 ? -3.271 38.094 -0.192 1 88.44 588 SER B N 1
ATOM 10385 C CA . SER B 1 588 ? -3.238 36.875 0.585 1 88.44 588 SER B CA 1
ATOM 10386 C C . SER B 1 588 ? -1.805 36.469 0.909 1 88.44 588 SER B C 1
ATOM 10388 O O . SER B 1 588 ? -0.858 36.938 0.286 1 88.44 588 SER B O 1
ATOM 10390 N N . THR B 1 589 ? -1.72 35.531 1.847 1 80.56 589 THR B N 1
ATOM 10391 C CA . THR B 1 589 ? -0.414 35 2.24 1 80.56 589 THR B CA 1
ATOM 10392 C C . THR B 1 589 ? 0.234 34.25 1.089 1 80.56 589 THR B C 1
ATOM 10394 O O . THR B 1 589 ? 1.455 34.281 0.926 1 80.56 589 THR B O 1
ATOM 10397 N N . VAL B 1 590 ? -0.562 33.594 0.293 1 76.25 590 VAL B N 1
ATOM 10398 C CA . VAL B 1 590 ? -0.078 32.812 -0.847 1 76.25 590 VAL B CA 1
ATOM 10399 C C . VAL B 1 590 ? 0.601 33.75 -1.85 1 76.25 590 VAL B C 1
ATOM 10401 O O . VAL B 1 590 ? 1.646 33.406 -2.412 1 76.25 590 VAL B O 1
ATOM 10404 N N . GLN B 1 591 ? 0.067 34.875 -2.023 1 85.38 591 GLN B N 1
ATOM 10405 C CA . GLN B 1 591 ? 0.631 35.875 -2.928 1 85.38 591 GLN B CA 1
ATOM 10406 C C . GLN B 1 591 ? 1.947 36.438 -2.387 1 85.38 591 GLN B C 1
ATOM 10408 O O . GLN B 1 591 ? 2.906 36.625 -3.139 1 85.38 591 GLN B O 1
ATOM 10413 N N . LEU B 1 592 ? 1.985 36.656 -1.141 1 83.25 592 LEU B N 1
ATOM 10414 C CA . LEU B 1 592 ? 3.166 37.219 -0.504 1 83.25 592 LEU B CA 1
ATOM 10415 C C . LEU B 1 592 ? 4.344 36.25 -0.569 1 83.25 592 LEU B C 1
ATOM 10417 O O . LEU B 1 592 ? 5.5 36.688 -0.582 1 83.25 592 LEU B O 1
ATOM 10421 N N . GLN B 1 593 ? 4.012 35.031 -0.531 1 75.75 593 GLN B N 1
ATOM 10422 C CA . GLN B 1 593 ? 5.051 34.031 -0.542 1 75.75 593 GLN B CA 1
ATOM 10423 C C . GLN B 1 593 ? 5.555 33.75 -1.96 1 75.75 593 GLN B C 1
ATOM 10425 O O . GLN B 1 593 ? 6.59 33.125 -2.15 1 75.75 593 GLN B O 1
ATOM 10430 N N . ASP B 1 594 ? 4.816 34.25 -2.939 1 73.88 594 ASP B N 1
ATOM 10431 C CA . ASP B 1 594 ? 5.238 34.094 -4.328 1 73.88 594 ASP B CA 1
ATOM 10432 C C . ASP B 1 594 ? 6.484 34.906 -4.617 1 73.88 594 ASP B C 1
ATOM 10434 O O . ASP B 1 594 ? 6.504 36.125 -4.371 1 73.88 594 ASP B O 1
ATOM 10438 N N . PRO B 1 595 ? 7.531 34.344 -5.113 1 73.31 595 PRO B N 1
ATOM 10439 C CA . PRO B 1 595 ? 8.773 35.062 -5.387 1 73.31 595 PRO B CA 1
ATOM 10440 C C . PRO B 1 595 ? 8.578 36.188 -6.398 1 73.31 595 PRO B C 1
ATOM 10442 O O . PRO B 1 595 ? 9.336 37.156 -6.387 1 73.31 595 PRO B O 1
ATOM 10445 N N . GLY B 1 596 ? 7.605 36.062 -7.23 1 81.56 596 GLY B N 1
ATOM 10446 C CA . GLY B 1 596 ? 7.379 37.062 -8.242 1 81.56 596 GLY B CA 1
ATOM 10447 C C . GLY B 1 596 ? 6.438 38.188 -7.789 1 81.56 596 GLY B C 1
ATOM 10448 O O . GLY B 1 596 ? 6.105 39.062 -8.562 1 81.56 596 GLY B O 1
ATOM 10449 N N . PHE B 1 597 ? 6.074 38.156 -6.512 1 89.25 597 PHE B N 1
ATOM 10450 C CA . PHE B 1 597 ? 5.043 39.062 -6.043 1 89.25 597 PHE B CA 1
ATOM 10451 C C . PHE B 1 597 ? 5.543 40.5 -6.078 1 89.25 597 PHE B C 1
ATOM 10453 O O . PHE B 1 597 ? 4.812 41.406 -6.48 1 89.25 597 PHE B O 1
ATOM 10460 N N . LEU B 1 598 ? 6.82 40.75 -5.703 1 92.38 598 LEU B N 1
ATOM 10461 C CA . LEU B 1 598 ? 7.398 42.094 -5.703 1 92.38 598 LEU B CA 1
ATOM 10462 C C . LEU B 1 598 ? 7.41 42.688 -7.113 1 92.38 598 LEU B C 1
ATOM 10464 O O . LEU B 1 598 ? 7.082 43.844 -7.305 1 92.38 598 LEU B O 1
ATOM 10468 N N . GLN B 1 599 ? 7.762 41.844 -7.969 1 93.06 599 GLN B N 1
ATOM 10469 C CA . GLN B 1 599 ? 7.797 42.25 -9.367 1 93.06 599 GLN B CA 1
ATOM 10470 C C . GLN B 1 599 ? 6.395 42.594 -9.875 1 93.06 599 GLN B C 1
ATOM 10472 O O . GLN B 1 599 ? 6.211 43.531 -10.648 1 93.06 599 GLN B O 1
ATOM 10477 N N . THR B 1 600 ? 5.477 41.812 -9.469 1 94.25 600 THR B N 1
ATOM 10478 C CA . THR B 1 600 ? 4.094 42.031 -9.867 1 94.25 600 THR B CA 1
ATOM 10479 C C . THR B 1 600 ? 3.609 43.406 -9.406 1 94.25 600 THR B C 1
ATOM 10481 O O . THR B 1 600 ? 2.971 44.125 -10.164 1 94.25 600 THR B O 1
ATOM 10484 N N . VAL B 1 601 ? 3.936 43.75 -8.195 1 97 601 VAL B N 1
ATOM 10485 C CA . VAL B 1 601 ? 3.521 45.031 -7.629 1 97 601 VAL B CA 1
ATOM 10486 C C . VAL B 1 601 ? 4.246 46.156 -8.336 1 97 601 VAL B C 1
ATOM 10488 O O . VAL B 1 601 ? 3.629 47.156 -8.719 1 97 601 VAL B O 1
ATOM 10491 N N . SER B 1 602 ? 5.52 45.969 -8.523 1 96.31 602 SER B N 1
ATOM 10492 C CA . SER B 1 602 ? 6.316 47 -9.195 1 96.31 602 SER B CA 1
ATOM 10493 C C . SER B 1 602 ? 5.812 47.25 -10.617 1 96.31 602 SER B C 1
ATOM 10495 O O . SER B 1 602 ? 5.719 48.375 -11.055 1 96.31 602 SER B O 1
ATOM 10497 N N . ASN B 1 603 ? 5.496 46.219 -11.266 1 96.06 603 ASN B N 1
ATOM 10498 C CA . ASN B 1 603 ? 5 46.312 -12.633 1 96.06 603 ASN B CA 1
ATOM 10499 C C . ASN B 1 603 ? 3.656 47.031 -12.688 1 96.06 603 ASN B C 1
ATOM 10501 O O . ASN B 1 603 ? 3.418 47.844 -13.586 1 96.06 603 ASN B O 1
ATOM 10505 N N . ALA B 1 604 ? 2.811 46.656 -11.797 1 96 604 ALA B N 1
ATOM 10506 C CA . ALA B 1 604 ? 1.494 47.281 -11.766 1 96 604 ALA B CA 1
ATOM 10507 C C . ALA B 1 604 ? 1.614 48.781 -11.539 1 96 604 ALA B C 1
ATOM 10509 O O . ALA B 1 604 ? 0.901 49.594 -12.172 1 96 604 ALA B O 1
ATOM 10510 N N . LEU B 1 605 ? 2.477 49.25 -10.664 1 96.81 605 LEU B N 1
ATOM 10511 C CA . LEU B 1 605 ? 2.703 50.688 -10.383 1 96.81 605 LEU B CA 1
ATOM 10512 C C . LEU B 1 605 ? 3.281 51.375 -11.602 1 96.81 605 LEU B C 1
ATOM 10514 O O . LEU B 1 605 ? 2.805 52.469 -11.984 1 96.81 605 LEU B O 1
ATOM 10518 N N . ALA B 1 606 ? 4.25 50.719 -12.219 1 96.31 606 ALA B N 1
ATOM 10519 C CA . ALA B 1 606 ? 4.938 51.312 -13.359 1 96.31 606 ALA B CA 1
ATOM 10520 C C . ALA B 1 606 ? 4 51.438 -14.562 1 96.31 606 ALA B C 1
ATOM 10522 O O . ALA B 1 606 ? 4 52.438 -15.258 1 96.31 606 ALA B O 1
ATOM 10523 N N . GLU B 1 607 ? 3.301 50.438 -14.773 1 96.56 607 GLU B N 1
ATOM 10524 C CA . GLU B 1 607 ? 2.4 50.375 -15.922 1 96.56 607 GLU B CA 1
ATOM 10525 C C . GLU B 1 607 ? 1.368 51.5 -15.859 1 96.56 607 GLU B C 1
ATOM 10527 O O . GLU B 1 607 ? 0.947 52.031 -16.891 1 96.56 607 GLU B O 1
ATOM 10532 N N . HIS B 1 608 ? 0.967 51.844 -14.742 1 96.44 608 HIS B N 1
ATOM 10533 C CA . HIS B 1 608 ? -0.097 52.812 -14.617 1 96.44 608 HIS B CA 1
ATOM 10534 C C . HIS B 1 608 ? 0.442 54.156 -14.094 1 96.44 608 HIS B C 1
ATOM 10536 O O . HIS B 1 608 ? -0.331 55.062 -13.773 1 96.44 608 HIS B O 1
ATOM 10542 N N . GLY B 1 609 ? 1.722 54.219 -13.938 1 95.75 609 GLY B N 1
ATOM 10543 C CA . GLY B 1 609 ? 2.363 55.469 -13.547 1 95.75 609 GLY B CA 1
ATOM 10544 C C . GLY B 1 609 ? 2.01 55.906 -12.133 1 95.75 609 GLY B C 1
ATOM 10545 O O . GLY B 1 609 ? 1.767 57.062 -11.891 1 95.75 609 GLY B O 1
ATOM 10546 N N . LEU B 1 610 ? 1.922 55.031 -11.258 1 96.88 610 LEU B N 1
ATOM 10547 C CA . LEU B 1 610 ? 1.593 55.344 -9.867 1 96.88 610 LEU B CA 1
ATOM 10548 C C . LEU B 1 610 ? 2.842 55.312 -8.992 1 96.88 610 LEU B C 1
ATOM 10550 O O . LEU B 1 610 ? 3.787 54.562 -9.281 1 96.88 610 LEU B O 1
ATOM 10554 N N . GLN B 1 611 ? 2.803 56.156 -7.98 1 96.62 611 GLN B N 1
ATOM 10555 C CA . GLN B 1 611 ? 3.832 56.094 -6.949 1 96.62 611 GLN B CA 1
ATOM 10556 C C . GLN B 1 611 ? 3.484 55.062 -5.891 1 96.62 611 GLN B C 1
ATOM 10558 O O . GLN B 1 611 ? 2.309 54.781 -5.66 1 96.62 611 GLN B O 1
ATOM 10563 N N . GLY B 1 612 ? 4.438 54.562 -5.262 1 96.94 612 GLY B N 1
ATOM 10564 C CA . GLY B 1 612 ? 4.23 53.531 -4.242 1 96.94 612 GLY B CA 1
ATOM 10565 C C . GLY B 1 612 ? 3.289 53.969 -3.137 1 96.94 612 GLY B C 1
ATOM 10566 O O . GLY B 1 612 ? 2.461 53.188 -2.666 1 96.94 612 GLY B O 1
ATOM 10567 N N . ALA B 1 613 ? 3.373 55.188 -2.785 1 95.94 613 ALA B N 1
ATOM 10568 C CA . ALA B 1 613 ? 2.598 55.719 -1.674 1 95.94 613 ALA B CA 1
ATOM 10569 C C . ALA B 1 613 ? 1.105 55.719 -1.993 1 95.94 613 ALA B C 1
ATOM 10571 O O . ALA B 1 613 ? 0.272 55.875 -1.097 1 95.94 613 ALA B O 1
ATOM 10572 N N . GLN B 1 614 ? 0.797 55.594 -3.236 1 97.19 614 GLN B N 1
ATOM 10573 C CA . GLN B 1 614 ? -0.6 55.625 -3.656 1 97.19 614 GLN B CA 1
ATOM 10574 C C . GLN B 1 614 ? -1.227 54.25 -3.584 1 97.19 614 GLN B C 1
ATOM 10576 O O . GLN B 1 614 ? -2.416 54.094 -3.865 1 97.19 614 GLN B O 1
ATOM 10581 N N . LEU B 1 615 ? -0.453 53.281 -3.207 1 97.88 615 LEU B N 1
ATOM 10582 C CA . LEU B 1 615 ? -0.922 51.906 -3.061 1 97.88 615 LEU B CA 1
ATOM 10583 C C . LEU B 1 615 ? -0.702 51.406 -1.637 1 97.88 615 LEU B C 1
ATOM 10585 O O . LEU B 1 615 ? 0.368 51.625 -1.06 1 97.88 615 LEU B O 1
ATOM 10589 N N . GLU B 1 616 ? -1.714 50.812 -1.058 1 98.12 616 GLU B N 1
ATOM 10590 C CA . GLU B 1 616 ? -1.614 50.125 0.231 1 98.12 616 GLU B CA 1
ATOM 10591 C C . GLU B 1 616 ? -1.993 48.656 0.111 1 98.12 616 GLU B C 1
ATOM 10593 O O . GLU B 1 616 ? -3.021 48.312 -0.48 1 98.12 616 GLU B O 1
ATOM 10598 N N . LEU B 1 617 ? -1.157 47.844 0.604 1 96.94 617 LEU B N 1
ATOM 10599 C CA . LEU B 1 617 ? -1.451 46.438 0.628 1 96.94 617 LEU B CA 1
ATOM 10600 C C . LEU B 1 617 ? -1.936 46 2.008 1 96.94 617 LEU B C 1
ATOM 10602 O O . LEU B 1 617 ? -1.316 46.312 3.021 1 96.94 617 LEU B O 1
ATOM 10606 N N . GLU B 1 618 ? -3.059 45.344 2.033 1 95.94 618 GLU B N 1
ATOM 10607 C CA . GLU B 1 618 ? -3.631 44.844 3.281 1 95.94 618 GLU B CA 1
ATOM 10608 C C . GLU B 1 618 ? -3.393 43.344 3.443 1 95.94 618 GLU B C 1
ATOM 10610 O O . GLU B 1 618 ? -3.781 42.531 2.582 1 95.94 618 GLU B O 1
ATOM 10615 N N . ILE B 1 619 ? -2.783 43 4.531 1 90.94 619 ILE B N 1
ATOM 10616 C CA . ILE B 1 619 ? -2.508 41.594 4.824 1 90.94 619 ILE B CA 1
ATOM 10617 C C . ILE B 1 619 ? -3.221 41.188 6.109 1 90.94 619 ILE B C 1
ATOM 10619 O O . ILE B 1 619 ? -3.492 42.031 6.969 1 90.94 619 ILE B O 1
ATOM 10623 N N . THR B 1 620 ? -3.572 39.906 6.172 1 84.94 620 THR B N 1
ATOM 10624 C CA . THR B 1 620 ? -4.281 39.469 7.367 1 84.94 620 THR B CA 1
ATOM 10625 C C . THR B 1 620 ? -3.309 39.25 8.523 1 84.94 620 THR B C 1
ATOM 10627 O O . THR B 1 620 ? -2.104 39.094 8.305 1 84.94 620 THR B O 1
ATOM 10630 N N . GLU B 1 621 ? -3.869 39.156 9.664 1 77.44 621 GLU B N 1
ATOM 10631 C CA . GLU B 1 621 ? -3.092 38.969 10.883 1 77.44 621 GLU B CA 1
ATOM 10632 C C . GLU B 1 621 ? -2.402 37.594 10.891 1 77.44 621 GLU B C 1
ATOM 10634 O O . GLU B 1 621 ? -1.332 37.438 11.484 1 77.44 621 GLU B O 1
ATOM 10639 N N . SER B 1 622 ? -2.98 36.625 10.242 1 69.94 622 SER B N 1
ATOM 10640 C CA . SER B 1 622 ? -2.48 35.25 10.258 1 69.94 622 SER B CA 1
ATOM 10641 C C . SER B 1 622 ? -1.145 35.125 9.531 1 69.94 622 SER B C 1
ATOM 10643 O O . SER B 1 622 ? -0.399 34.156 9.742 1 69.94 622 SER B O 1
ATOM 10645 N N . VAL B 1 623 ? -0.842 36 8.648 1 62.5 623 VAL B N 1
ATOM 10646 C CA . VAL B 1 623 ? 0.418 36.031 7.914 1 62.5 623 VAL B CA 1
ATOM 10647 C C . VAL B 1 623 ? 1.585 36.156 8.891 1 62.5 623 VAL B C 1
ATOM 10649 O O . VAL B 1 623 ? 2.689 35.688 8.617 1 62.5 623 VAL B O 1
ATOM 10652 N N . ALA B 1 624 ? 1.237 36.719 9.969 1 58.22 624 ALA B N 1
ATOM 10653 C CA . ALA B 1 624 ? 2.279 37.031 10.938 1 58.22 624 ALA B CA 1
ATOM 10654 C C . ALA B 1 624 ? 2.811 35.75 11.609 1 58.22 624 ALA B C 1
ATOM 10656 O O . ALA B 1 624 ? 3.857 35.781 12.258 1 58.22 624 ALA B O 1
ATOM 10657 N N . VAL B 1 625 ? 2.102 34.562 11.297 1 56.34 625 VAL B N 1
ATOM 10658 C CA . VAL B 1 625 ? 2.488 33.312 11.906 1 56.34 625 VAL B CA 1
ATOM 10659 C C . VAL B 1 625 ? 3.541 32.594 11.039 1 56.34 625 VAL B C 1
ATOM 10661 O O . VAL B 1 625 ? 4.234 31.703 11.5 1 56.34 625 VAL B O 1
ATOM 10664 N N . LEU B 1 626 ? 3.756 32.875 9.727 1 56.12 626 LEU B N 1
ATOM 10665 C CA . LEU B 1 626 ? 4.648 32.188 8.789 1 56.12 626 LEU B CA 1
ATOM 10666 C C . LEU B 1 626 ? 6.105 32.531 9.109 1 56.12 626 LEU B C 1
ATOM 10668 O O . LEU B 1 626 ? 6.41 33.594 9.641 1 56.12 626 LEU B O 1
ATOM 10672 N N . PRO B 1 627 ? 7.004 31.453 8.82 1 55.44 627 PRO B N 1
ATOM 10673 C CA . PRO B 1 627 ? 8.43 31.703 9.031 1 55.44 627 PRO B CA 1
ATOM 10674 C C . PRO B 1 627 ? 8.906 33 8.344 1 55.44 627 PRO B C 1
ATOM 10676 O O . PRO B 1 627 ? 8.547 33.25 7.188 1 55.44 627 PRO B O 1
ATOM 10679 N N . THR B 1 628 ? 9.461 33.938 9.086 1 59.72 628 THR B N 1
ATOM 10680 C CA . THR B 1 628 ? 9.508 35.406 9.227 1 59.72 628 THR B CA 1
ATOM 10681 C C . THR B 1 628 ? 10.555 36 8.289 1 59.72 628 THR B C 1
ATOM 10683 O O . THR B 1 628 ? 10.336 37.062 7.715 1 59.72 628 THR B O 1
ATOM 10686 N N . GLN B 1 629 ? 11.484 35.156 7.785 1 64.75 629 GLN B N 1
ATOM 10687 C CA . GLN B 1 629 ? 12.531 36 7.207 1 64.75 629 GLN B CA 1
ATOM 10688 C C . GLN B 1 629 ? 12.156 36.438 5.797 1 64.75 629 GLN B C 1
ATOM 10690 O O . GLN B 1 629 ? 12.336 37.594 5.441 1 64.75 629 GLN B O 1
ATOM 10695 N N . LEU B 1 630 ? 11.57 35.531 5.051 1 69.25 630 LEU B N 1
ATOM 10696 C CA . LEU B 1 630 ? 11.195 35.875 3.68 1 69.25 630 LEU B CA 1
ATOM 10697 C C . LEU B 1 630 ? 10.055 36.875 3.658 1 69.25 630 LEU B C 1
ATOM 10699 O O . LEU B 1 630 ? 10.062 37.812 2.85 1 69.25 630 LEU B O 1
ATOM 10703 N N . LEU B 1 631 ? 9.172 36.688 4.547 1 74.75 631 LEU B N 1
ATOM 10704 C CA . LEU B 1 631 ? 8.039 37.594 4.613 1 74.75 631 LEU B CA 1
ATOM 10705 C C . LEU B 1 631 ? 8.516 39 4.98 1 74.75 631 LEU B C 1
ATOM 10707 O O . LEU B 1 631 ? 8.078 40 4.371 1 74.75 631 LEU B O 1
ATOM 10711 N N . GLN B 1 632 ? 9.406 39.031 5.891 1 81 632 GLN B N 1
ATOM 10712 C CA . GLN B 1 632 ? 9.938 40.312 6.324 1 81 632 GLN B CA 1
ATOM 10713 C C . GLN B 1 632 ? 10.695 41 5.199 1 81 632 GLN B C 1
ATOM 10715 O O . GLN B 1 632 ? 10.625 42.219 5.051 1 81 632 GLN B O 1
ATOM 10720 N N . ALA B 1 633 ? 11.398 40.188 4.512 1 83.94 633 ALA B N 1
ATOM 10721 C CA . ALA B 1 633 ? 12.164 40.75 3.396 1 83.94 633 ALA B CA 1
ATOM 10722 C C . ALA B 1 633 ? 11.242 41.312 2.312 1 83.94 633 ALA B C 1
ATOM 10724 O O . ALA B 1 633 ? 11.508 42.375 1.75 1 83.94 633 ALA B O 1
ATOM 10725 N N . THR B 1 634 ? 10.234 40.594 2.055 1 87.69 634 THR B N 1
ATOM 10726 C CA . THR B 1 634 ? 9.281 41 1.03 1 87.69 634 THR B CA 1
ATOM 10727 C C . THR B 1 634 ? 8.57 42.312 1.446 1 87.69 634 THR B C 1
ATOM 10729 O O . THR B 1 634 ? 8.438 43.219 0.646 1 87.69 634 THR B O 1
ATOM 10732 N N . LEU B 1 635 ? 8.164 42.344 2.639 1 90.38 635 LEU B N 1
ATOM 10733 C CA . LEU B 1 635 ? 7.457 43.531 3.135 1 90.38 635 LEU B CA 1
ATOM 10734 C C . LEU B 1 635 ? 8.375 44.75 3.152 1 90.38 635 LEU B C 1
ATOM 10736 O O . LEU B 1 635 ? 7.945 45.875 2.824 1 90.38 635 LEU B O 1
ATOM 10740 N N . SER B 1 636 ? 9.578 44.5 3.494 1 91.5 636 SER B N 1
ATOM 10741 C CA . SER B 1 636 ? 10.547 45.594 3.502 1 91.5 636 SER B CA 1
ATOM 10742 C C . SER B 1 636 ? 10.805 46.094 2.094 1 91.5 636 SER B C 1
ATOM 10744 O O . SER B 1 636 ? 10.938 47.312 1.889 1 91.5 636 SER B O 1
ATOM 10746 N N . ALA B 1 637 ? 10.898 45.188 1.221 1 93.75 637 ALA B N 1
ATOM 10747 C CA . ALA B 1 637 ? 11.109 45.594 -0.172 1 93.75 637 ALA B CA 1
ATOM 10748 C C . ALA B 1 637 ? 9.93 46.375 -0.706 1 93.75 637 ALA B C 1
ATOM 10750 O O . ALA B 1 637 ? 10.109 47.344 -1.474 1 93.75 637 ALA B O 1
ATOM 10751 N N . LEU B 1 638 ? 8.836 46.031 -0.356 1 94.94 638 LEU B N 1
ATOM 10752 C CA . LEU B 1 638 ? 7.637 46.75 -0.767 1 94.94 638 LEU B CA 1
ATOM 10753 C C . LEU B 1 638 ? 7.625 48.156 -0.186 1 94.94 638 LEU B C 1
ATOM 10755 O O . LEU B 1 638 ? 7.258 49.125 -0.874 1 94.94 638 LEU B O 1
ATOM 10759 N N . ARG B 1 639 ? 7.984 48.312 1.002 1 94 639 ARG B N 1
ATOM 10760 C CA . ARG B 1 639 ? 8.047 49.625 1.65 1 94 639 ARG B CA 1
ATOM 10761 C C . ARG B 1 639 ? 9.078 50.5 0.976 1 94 639 ARG B C 1
ATOM 10763 O O . ARG B 1 639 ? 8.883 51.719 0.885 1 94 639 ARG B O 1
ATOM 10770 N N . THR B 1 640 ? 10.133 49.906 0.592 1 94 640 THR B N 1
ATOM 10771 C CA . THR B 1 640 ? 11.164 50.656 -0.112 1 94 640 THR B CA 1
ATOM 10772 C C . THR B 1 640 ? 10.625 51.25 -1.42 1 94 640 THR B C 1
ATOM 10774 O O . THR B 1 640 ? 11.039 52.312 -1.855 1 94 640 THR B O 1
ATOM 10777 N N . LEU B 1 641 ? 9.688 50.531 -1.979 1 94.94 641 LEU B N 1
ATOM 10778 C CA . LEU B 1 641 ? 9.031 51 -3.184 1 94.94 641 LEU B CA 1
ATOM 10779 C C . LEU B 1 641 ? 8.07 52.156 -2.855 1 94.94 641 LEU B C 1
ATOM 10781 O O . LEU B 1 641 ? 7.559 52.812 -3.758 1 94.94 641 LEU B O 1
ATOM 10785 N N . GLY B 1 642 ? 7.859 52.312 -1.572 1 95.81 642 GLY B N 1
ATOM 10786 C CA . GLY B 1 642 ? 6.953 53.375 -1.124 1 95.81 642 GLY B CA 1
ATOM 10787 C C . GLY B 1 642 ? 5.559 52.875 -0.818 1 95.81 642 GLY B C 1
ATOM 10788 O O . GLY B 1 642 ? 4.684 53.625 -0.409 1 95.81 642 GLY B O 1
ATOM 10789 N N . VAL B 1 643 ? 5.348 51.594 -1.025 1 97.25 643 VAL B N 1
ATOM 10790 C CA . VAL B 1 643 ? 4.039 51 -0.788 1 97.25 643 VAL B CA 1
ATOM 10791 C C . VAL B 1 643 ? 3.779 50.906 0.714 1 97.25 643 VAL B C 1
ATOM 10793 O O . VAL B 1 643 ? 4.68 50.562 1.485 1 97.25 643 VAL B O 1
ATOM 10796 N N . THR B 1 644 ? 2.609 51.219 1.132 1 96.88 644 THR B N 1
ATOM 10797 C CA . THR B 1 644 ? 2.252 51.094 2.541 1 96.88 644 THR B CA 1
ATOM 10798 C C . THR B 1 644 ? 1.634 49.719 2.82 1 96.88 644 THR B C 1
ATOM 10800 O O . THR B 1 644 ? 0.997 49.125 1.946 1 96.88 644 THR B O 1
ATOM 10803 N N . ILE B 1 645 ? 1.858 49.281 3.984 1 95.56 645 ILE B N 1
ATOM 10804 C CA . ILE B 1 645 ? 1.368 47.969 4.371 1 95.56 645 ILE B CA 1
ATOM 10805 C C . ILE B 1 645 ? 0.451 48.094 5.582 1 95.56 645 ILE B C 1
ATOM 10807 O O . ILE B 1 645 ? 0.821 48.688 6.59 1 95.56 645 ILE B O 1
ATOM 10811 N N . ALA B 1 646 ? -0.745 47.5 5.473 1 95.38 646 ALA B N 1
ATOM 10812 C CA . ALA B 1 646 ? -1.711 47.5 6.57 1 95.38 646 ALA B CA 1
ATOM 10813 C C . ALA B 1 646 ? -2.057 46.094 6.996 1 95.38 646 ALA B C 1
ATOM 10815 O O . ALA B 1 646 ? -2.117 45.188 6.164 1 95.38 646 ALA B O 1
ATOM 10816 N N . ILE B 1 647 ? -2.256 45.906 8.273 1 91.56 647 ILE B N 1
ATOM 10817 C CA . ILE B 1 647 ? -2.764 44.625 8.781 1 91.56 647 ILE B CA 1
ATOM 10818 C C . ILE B 1 647 ? -4.285 44.688 8.906 1 91.56 647 ILE B C 1
ATOM 10820 O O . ILE B 1 647 ? -4.816 45.531 9.625 1 91.56 647 ILE B O 1
ATOM 10824 N N . ASP B 1 648 ? -4.863 43.812 8.234 1 90.38 648 ASP B N 1
ATOM 10825 C CA . ASP B 1 648 ? -6.32 43.781 8.203 1 90.38 648 ASP B CA 1
ATOM 10826 C C . ASP B 1 648 ? -6.871 42.812 9.242 1 90.38 648 ASP B C 1
ATOM 10828 O O . ASP B 1 648 ? -6.152 41.906 9.711 1 90.38 648 ASP B O 1
ATOM 10832 N N . ASP B 1 649 ? -8.102 43.062 9.664 1 88.19 649 ASP B N 1
ATOM 10833 C CA . ASP B 1 649 ? -8.844 42.219 10.602 1 88.19 649 ASP B CA 1
ATOM 10834 C C . ASP B 1 649 ? -8.047 42 11.883 1 88.19 649 ASP B C 1
ATOM 10836 O O . ASP B 1 649 ? -8.016 40.875 12.406 1 88.19 649 ASP B O 1
ATOM 10840 N N . PHE B 1 650 ? -7.426 42.969 12.297 1 86.62 650 PHE B N 1
ATOM 10841 C CA . PHE B 1 650 ? -6.586 42.812 13.477 1 86.62 650 PHE B CA 1
ATOM 10842 C C . PHE B 1 650 ? -7.434 42.531 14.711 1 86.62 650 PHE B C 1
ATOM 10844 O O . PHE B 1 650 ? -8.445 43.188 14.938 1 86.62 650 PHE B O 1
ATOM 10851 N N . GLY B 1 651 ? -7.055 41.562 15.43 1 78.19 651 GLY B N 1
ATOM 10852 C CA . GLY B 1 651 ? -7.758 41.188 16.641 1 78.19 651 GLY B CA 1
ATOM 10853 C C . GLY B 1 651 ? -8.453 39.844 16.531 1 78.19 651 GLY B C 1
ATOM 10854 O O . GLY B 1 651 ? -8.766 39.219 17.547 1 78.19 651 GLY B O 1
ATOM 10855 N N . THR B 1 652 ? -8.68 39.406 15.328 1 76 652 THR B N 1
ATOM 10856 C CA . THR B 1 652 ? -9.43 38.188 15.133 1 76 652 THR B CA 1
ATOM 10857 C C . THR B 1 652 ? -8.484 37 14.883 1 76 652 THR B C 1
ATOM 10859 O O . THR B 1 652 ? -8.875 35.844 15.008 1 76 652 THR B O 1
ATOM 10862 N N . GLY B 1 653 ? -7.383 37.281 14.461 1 74 653 GLY B N 1
ATOM 10863 C CA . GLY B 1 653 ? -6.422 36.219 14.164 1 74 653 GLY B CA 1
ATOM 10864 C C . GLY B 1 653 ? -5.367 36.062 15.242 1 74 653 GLY B C 1
ATOM 10865 O O . GLY B 1 653 ? -5.523 36.562 16.359 1 74 653 GLY B O 1
ATOM 10866 N N . TYR B 1 654 ? -4.383 35.219 14.953 1 67.69 654 TYR B N 1
ATOM 10867 C CA . TYR B 1 654 ? -3.309 34.938 15.891 1 67.69 654 TYR B CA 1
ATOM 10868 C C . TYR B 1 654 ? -2.033 35.656 15.508 1 67.69 654 TYR B C 1
ATOM 10870 O O . TYR B 1 654 ? -1.664 35.719 14.328 1 67.69 654 TYR B O 1
ATOM 10878 N N . SER B 1 655 ? -1.594 36.531 16.422 1 68.5 655 SER B N 1
ATOM 10879 C CA . SER B 1 655 ? -0.36 37.25 16.141 1 68.5 655 SER B CA 1
ATOM 10880 C C . SER B 1 655 ? 0.564 37.281 17.359 1 68.5 655 SER B C 1
ATOM 10882 O O . SER B 1 655 ? 0.13 37 18.469 1 68.5 655 SER B O 1
ATOM 10884 N N . SER B 1 656 ? 1.831 37.406 17.031 1 72.75 656 SER B N 1
ATOM 10885 C CA . SER B 1 656 ? 2.838 37.625 18.062 1 72.75 656 SER B CA 1
ATOM 10886 C C . SER B 1 656 ? 3.217 39.094 18.172 1 72.75 656 SER B C 1
ATOM 10888 O O . SER B 1 656 ? 3.43 39.781 17.172 1 72.75 656 SER B O 1
ATOM 10890 N N . LEU B 1 657 ? 3.111 39.688 19.406 1 75.56 657 LEU B N 1
ATOM 10891 C CA . LEU B 1 657 ? 3.469 41.094 19.609 1 75.56 657 LEU B CA 1
ATOM 10892 C C . LEU B 1 657 ? 4.895 41.344 19.141 1 75.56 657 LEU B C 1
ATOM 10894 O O . LEU B 1 657 ? 5.18 42.406 18.594 1 75.56 657 LEU B O 1
ATOM 10898 N N . SER B 1 658 ? 5.758 40.406 19.438 1 75.25 658 SER B N 1
ATOM 10899 C CA . SER B 1 658 ? 7.145 40.562 19.016 1 75.25 658 SER B CA 1
ATOM 10900 C C . SER B 1 658 ? 7.262 40.625 17.5 1 75.25 658 SER B C 1
ATOM 10902 O O . SER B 1 658 ? 8.07 41.375 16.969 1 75.25 658 SER B O 1
ATOM 10904 N N . TYR B 1 659 ? 6.5 39.906 16.922 1 73.88 659 TYR B N 1
ATOM 10905 C CA . TYR B 1 659 ? 6.547 39.875 15.461 1 73.88 659 TYR B CA 1
ATOM 10906 C C . TYR B 1 659 ? 5.934 41.125 14.867 1 73.88 659 TYR B C 1
ATOM 10908 O O . TYR B 1 659 ? 6.422 41.656 13.867 1 73.88 659 TYR B O 1
ATOM 10916 N N . LEU B 1 660 ? 4.859 41.562 15.484 1 77.44 660 LEU B N 1
ATOM 10917 C CA . LEU B 1 660 ? 4.195 42.75 15.023 1 77.44 660 LEU B CA 1
ATOM 10918 C C . LEU B 1 660 ? 5.145 43.969 15.086 1 77.44 660 LEU B C 1
ATOM 10920 O O . LEU B 1 660 ? 5.098 44.844 14.219 1 77.44 660 LEU B O 1
ATOM 10924 N N . GLU B 1 661 ? 5.938 43.969 16.047 1 78.25 661 GLU B N 1
ATOM 10925 C CA . GLU B 1 661 ? 6.875 45.062 16.219 1 78.25 661 GLU B CA 1
ATOM 10926 C C . GLU B 1 661 ? 7.973 45.031 15.164 1 78.25 661 GLU B C 1
ATOM 10928 O O . GLU B 1 661 ? 8.523 46.062 14.805 1 78.25 661 GLU B O 1
ATOM 10933 N N . ARG B 1 662 ? 8.289 43.906 14.711 1 78.88 662 ARG B N 1
ATOM 10934 C CA . ARG B 1 662 ? 9.398 43.75 13.781 1 78.88 662 ARG B CA 1
ATOM 10935 C C . ARG B 1 662 ? 8.938 43.969 12.344 1 78.88 662 ARG B C 1
ATOM 10937 O O . ARG B 1 662 ? 9.75 44.25 11.461 1 78.88 662 ARG B O 1
ATOM 10944 N N . LEU B 1 663 ? 7.75 43.781 12.086 1 83 663 LEU B N 1
ATOM 10945 C CA . LEU B 1 663 ? 7.238 43.906 10.727 1 83 663 LEU B CA 1
ATOM 10946 C C . LEU B 1 663 ? 7.145 45.344 10.289 1 83 663 LEU B C 1
ATOM 10948 O O . LEU B 1 663 ? 6.781 46.219 11.094 1 83 663 LEU B O 1
ATOM 10952 N N . PRO B 1 664 ? 7.562 45.594 9.039 1 88.69 664 PRO B N 1
ATOM 10953 C CA . PRO B 1 664 ? 7.43 46.969 8.523 1 88.69 664 PRO B CA 1
ATOM 10954 C C . PRO B 1 664 ? 5.992 47.312 8.148 1 88.69 664 PRO B C 1
ATOM 10956 O O . PRO B 1 664 ? 5.641 47.344 6.969 1 88.69 664 PRO B O 1
ATOM 10959 N N . LEU B 1 665 ? 5.211 47.656 9.148 1 91 665 LEU B N 1
ATOM 10960 C CA . LEU B 1 665 ? 3.797 47.969 8.961 1 91 665 LEU B CA 1
ATOM 10961 C C . LEU B 1 665 ? 3.555 49.469 9.078 1 91 665 LEU B C 1
ATOM 10963 O O . LEU B 1 665 ? 4.305 50.188 9.758 1 91 665 LEU B O 1
ATOM 10967 N N . ASP B 1 666 ? 2.482 49.875 8.375 1 94.38 666 ASP B N 1
ATOM 10968 C CA . ASP B 1 666 ? 2.152 51.312 8.414 1 94.38 666 ASP B CA 1
ATOM 10969 C C . ASP B 1 666 ? 0.8 51.531 9.086 1 94.38 666 ASP B C 1
ATOM 10971 O O . ASP B 1 666 ? 0.536 52.625 9.609 1 94.38 666 ASP B O 1
ATOM 10975 N N . ARG B 1 667 ? 0.022 50.469 9.102 1 95 667 ARG B N 1
ATOM 10976 C CA . ARG B 1 667 ? -1.344 50.656 9.578 1 95 667 ARG B CA 1
ATOM 10977 C C . ARG B 1 667 ? -1.91 49.375 10.156 1 95 667 ARG B C 1
ATOM 10979 O O . ARG B 1 667 ? -1.554 48.281 9.711 1 95 667 ARG B O 1
ATOM 10986 N N . ILE B 1 668 ? -2.775 49.562 11.188 1 93.31 668 ILE B N 1
ATOM 10987 C CA . ILE B 1 668 ? -3.559 48.469 11.75 1 93.31 668 ILE B CA 1
ATOM 10988 C C . ILE B 1 668 ? -5.047 48.75 11.578 1 93.31 668 ILE B C 1
ATOM 10990 O O . ILE B 1 668 ? -5.508 49.875 11.859 1 93.31 668 ILE B O 1
ATOM 10994 N N . LYS B 1 669 ? -5.781 47.812 11.039 1 95.56 669 LYS B N 1
ATOM 10995 C CA . LYS B 1 669 ? -7.223 47.969 10.867 1 95.56 669 LYS B CA 1
ATOM 10996 C C . LYS B 1 669 ? -7.988 47.156 11.914 1 95.56 669 LYS B C 1
ATOM 10998 O O . LYS B 1 669 ? -7.812 45.938 12.031 1 95.56 669 LYS B O 1
ATOM 11003 N N . ILE B 1 670 ? -8.844 47.844 12.664 1 93.06 670 ILE B N 1
ATOM 11004 C CA . ILE B 1 670 ? -9.68 47.188 13.656 1 93.06 670 ILE B CA 1
ATOM 11005 C C . ILE B 1 670 ? -10.844 46.469 12.969 1 93.06 670 ILE B C 1
ATOM 11007 O O . ILE B 1 670 ? -11.586 47.094 12.195 1 93.06 670 ILE B O 1
ATOM 11011 N N . ASP B 1 671 ? -11 45.281 13.281 1 90.81 671 ASP B N 1
ATOM 11012 C CA . ASP B 1 671 ? -12.031 44.469 12.648 1 90.81 671 ASP B CA 1
ATOM 11013 C C . ASP B 1 671 ? -13.43 45 12.977 1 90.81 671 ASP B C 1
ATOM 11015 O O . ASP B 1 671 ? -13.672 45.5 14.078 1 90.81 671 ASP B O 1
ATOM 11019 N N . ARG B 1 672 ? -14.281 44.719 12.094 1 91.19 672 ARG B N 1
ATOM 11020 C CA . ARG B 1 672 ? -15.648 45.219 12.203 1 91.19 672 ARG B CA 1
ATOM 11021 C C . ARG B 1 672 ? -16.375 44.594 13.391 1 91.19 672 ARG B C 1
ATOM 11023 O O . ARG B 1 672 ? -17.266 45.219 13.977 1 91.19 672 ARG B O 1
ATOM 11030 N N . SER B 1 673 ? -16.047 43.438 13.766 1 87.5 673 SER B N 1
ATOM 11031 C CA . SER B 1 673 ? -16.703 42.75 14.875 1 87.5 673 SER B CA 1
ATOM 11032 C C . SER B 1 673 ? -16.531 43.5 16.188 1 87.5 673 SER B C 1
ATOM 11034 O O . SER B 1 673 ? -17.375 43.438 17.062 1 87.5 673 SER B O 1
ATOM 11036 N N . PHE B 1 674 ? -15.477 44.312 16.266 1 87.56 674 PHE B N 1
ATOM 11037 C CA . PHE B 1 674 ? -15.203 45.062 17.5 1 87.56 674 PHE B CA 1
ATOM 11038 C C . PHE B 1 674 ? -15.812 46.438 17.438 1 87.56 674 PHE B C 1
ATOM 11040 O O . PHE B 1 674 ? -15.984 47.094 18.469 1 87.56 674 PHE B O 1
ATOM 11047 N N . VAL B 1 675 ? -16.125 46.812 16.266 1 89.25 675 VAL B N 1
ATOM 11048 C CA . VAL B 1 675 ? -16.656 48.156 16.062 1 89.25 675 VAL B CA 1
ATOM 11049 C C . VAL B 1 675 ? -18.172 48.125 16.172 1 89.25 675 VAL B C 1
ATOM 11051 O O . VAL B 1 675 ? -18.781 49.031 16.719 1 89.25 675 VAL B O 1
ATOM 11054 N N . ARG B 1 676 ? -18.703 47.031 15.664 1 84.19 676 ARG B N 1
ATOM 11055 C CA . ARG B 1 676 ? -20.156 46.906 15.664 1 84.19 676 ARG B CA 1
ATOM 11056 C C . ARG B 1 676 ? -20.703 46.812 17.094 1 84.19 676 ARG B C 1
ATOM 11058 O O . ARG B 1 676 ? -21.844 47.219 17.344 1 84.19 676 ARG B O 1
ATOM 11065 N N . GLN B 1 677 ? -19.938 46.312 17.969 1 81 677 GLN B N 1
ATOM 11066 C CA . GLN B 1 677 ? -20.391 46.094 19.344 1 81 677 GLN B CA 1
ATOM 11067 C C . GLN B 1 677 ? -19.641 47 20.312 1 81 677 GLN B C 1
ATOM 11069 O O . GLN B 1 677 ? -19.25 46.531 21.406 1 81 677 GLN B O 1
ATOM 11074 N N . LEU B 1 678 ? -19.359 48.188 19.938 1 84.25 678 LEU B N 1
ATOM 11075 C CA . LEU B 1 678 ? -18.625 49.094 20.797 1 84.25 678 LEU B CA 1
ATOM 11076 C C . LEU B 1 678 ? -19.438 49.438 22.031 1 84.25 678 LEU B C 1
ATOM 11078 O O . LEU B 1 678 ? -18.891 49.969 23.016 1 84.25 678 LEU B O 1
ATOM 11082 N N . GLY B 1 679 ? -20.734 49.156 21.891 1 75.38 679 GLY B N 1
ATOM 11083 C CA . GLY B 1 679 ? -21.594 49.344 23.047 1 75.38 679 GLY B CA 1
ATOM 11084 C C . GLY B 1 679 ? -21.375 48.281 24.125 1 75.38 679 GLY B C 1
ATOM 11085 O O . GLY B 1 679 ? -21.688 48.5 25.281 1 75.38 679 GLY B O 1
ATOM 11086 N N . GLU B 1 680 ? -20.828 47.281 23.672 1 77.25 680 GLU B N 1
ATOM 11087 C CA . GLU B 1 680 ? -20.531 46.188 24.625 1 77.25 680 GLU B CA 1
ATOM 11088 C C . GLU B 1 680 ? -19.125 46.344 25.203 1 77.25 680 GLU B C 1
ATOM 11090 O O . GLU B 1 680 ? -18.172 46.656 24.469 1 77.25 680 GLU B O 1
ATOM 11095 N N . SER B 1 681 ? -19.047 46.156 26.359 1 76.38 681 SER B N 1
ATOM 11096 C CA . SER B 1 681 ? -17.844 46.469 27.125 1 76.38 681 SER B CA 1
ATOM 11097 C C . SER B 1 681 ? -16.641 45.688 26.594 1 76.38 681 SER B C 1
ATOM 11099 O O . SER B 1 681 ? -15.555 46.25 26.438 1 76.38 681 SER B O 1
ATOM 11101 N N . GLN B 1 682 ? -16.891 44.469 26.266 1 77.81 682 GLN B N 1
ATOM 11102 C CA . GLN B 1 682 ? -15.758 43.656 25.859 1 77.81 682 GLN B CA 1
ATOM 11103 C C . GLN B 1 682 ? -15.188 44.125 24.516 1 77.81 682 GLN B C 1
ATOM 11105 O O . GLN B 1 682 ? -13.977 44.312 24.391 1 77.81 682 GLN B O 1
ATOM 11110 N N . GLU B 1 683 ? -16 44.281 23.641 1 77.75 683 GLU B N 1
ATOM 11111 C CA . GLU B 1 683 ? -15.578 44.656 22.297 1 77.75 683 GLU B CA 1
ATOM 11112 C C . GLU B 1 683 ? -14.961 46.062 22.312 1 77.75 683 GLU B C 1
ATOM 11114 O O . GLU B 1 683 ? -13.977 46.312 21.625 1 77.75 683 GLU B O 1
ATOM 11119 N N . ALA B 1 684 ? -15.539 46.906 23.047 1 83 684 ALA B N 1
ATOM 11120 C CA . ALA B 1 684 ? -15.008 48.281 23.172 1 83 684 ALA B CA 1
ATOM 11121 C C . ALA B 1 684 ? -13.594 48.25 23.766 1 83 684 ALA B C 1
ATOM 11123 O O . ALA B 1 684 ? -12.734 49.031 23.344 1 83 684 ALA B O 1
ATOM 11124 N N . ARG B 1 685 ? -13.414 47.406 24.641 1 83.19 685 ARG B N 1
ATOM 11125 C CA . ARG B 1 685 ? -12.109 47.312 25.281 1 83.19 685 ARG B CA 1
ATOM 11126 C C . ARG B 1 685 ? -11.055 46.812 24.281 1 83.19 685 ARG B C 1
ATOM 11128 O O . ARG B 1 685 ? -9.922 47.312 24.297 1 83.19 685 ARG B O 1
ATOM 11135 N N . ILE B 1 686 ? -11.453 45.906 23.531 1 84.81 686 ILE B N 1
ATOM 11136 C CA . ILE B 1 686 ? -10.516 45.375 22.531 1 84.81 686 ILE B CA 1
ATOM 11137 C C . ILE B 1 686 ? -10.148 46.469 21.531 1 84.81 686 ILE B C 1
ATOM 11139 O O . ILE B 1 686 ? -8.969 46.625 21.188 1 84.81 686 ILE B O 1
ATOM 11143 N N . ALA B 1 687 ? -11.141 47.156 21.094 1 88.94 687 ALA B N 1
ATOM 11144 C CA . ALA B 1 687 ? -10.898 48.25 20.156 1 88.94 687 ALA B CA 1
ATOM 11145 C C . ALA B 1 687 ? -9.945 49.281 20.75 1 88.94 687 ALA B C 1
ATOM 11147 O O . ALA B 1 687 ? -9.047 49.75 20.062 1 88.94 687 ALA B O 1
ATOM 11148 N N . GLU B 1 688 ? -10.195 49.562 21.906 1 88.69 688 GLU B N 1
ATOM 11149 C CA . GLU B 1 688 ? -9.336 50.531 22.594 1 88.69 688 GLU B CA 1
ATOM 11150 C C . GLU B 1 688 ? -7.91 50 22.719 1 88.69 688 GLU B C 1
ATOM 11152 O O . GLU B 1 688 ? -6.949 50.75 22.562 1 88.69 688 GLU B O 1
ATOM 11157 N N . MET B 1 689 ? -7.816 48.812 23.016 1 84.88 689 MET B N 1
ATOM 11158 C CA . MET B 1 689 ? -6.5 48.188 23.141 1 84.88 689 MET B CA 1
ATOM 11159 C C . MET B 1 689 ? -5.754 48.219 21.812 1 84.88 689 MET B C 1
ATOM 11161 O O . MET B 1 689 ? -4.551 48.5 21.781 1 84.88 689 MET B O 1
ATOM 11165 N N . ILE B 1 690 ? -6.453 47.969 20.812 1 88.5 690 ILE B N 1
ATOM 11166 C CA . ILE B 1 690 ? -5.852 47.969 19.484 1 88.5 690 ILE B CA 1
ATOM 11167 C C . ILE B 1 690 ? -5.391 49.406 19.141 1 88.5 690 ILE B C 1
ATOM 11169 O O . ILE B 1 690 ? -4.297 49.594 18.594 1 88.5 690 ILE B O 1
ATOM 11173 N N . ALA B 1 691 ? -6.219 50.344 19.406 1 89.5 691 ALA B N 1
ATOM 11174 C CA . ALA B 1 691 ? -5.875 51.75 19.156 1 89.5 691 ALA B CA 1
ATOM 11175 C C . ALA B 1 691 ? -4.621 52.156 19.922 1 89.5 691 ALA B C 1
ATOM 11177 O O . ALA B 1 691 ? -3.746 52.812 19.391 1 89.5 691 ALA B O 1
ATOM 11178 N N . GLN B 1 692 ? -4.547 51.719 21.094 1 85.38 692 GLN B N 1
ATOM 11179 C CA . GLN B 1 692 ? -3.396 52.031 21.938 1 85.38 692 GLN B CA 1
ATOM 11180 C C . GLN B 1 692 ? -2.133 51.344 21.406 1 85.38 692 GLN B C 1
ATOM 11182 O O . GLN B 1 692 ? -1.051 51.938 21.422 1 85.38 692 GLN B O 1
ATOM 11187 N N . LEU B 1 693 ? -2.309 50.156 21.094 1 84.44 693 LEU B N 1
ATOM 11188 C CA . LEU B 1 693 ? -1.189 49.406 20.531 1 84.44 693 LEU B CA 1
ATOM 11189 C C . LEU B 1 693 ? -0.673 50.062 19.266 1 84.44 693 LEU B C 1
ATOM 11191 O O . LEU B 1 693 ? 0.539 50.188 19.062 1 84.44 693 LEU B O 1
ATOM 11195 N N . GLY B 1 694 ? -1.571 50.438 18.422 1 88.56 694 GLY B N 1
ATOM 11196 C CA . GLY B 1 694 ? -1.189 51.156 17.203 1 88.56 694 GLY B CA 1
ATOM 11197 C C . GLY B 1 694 ? -0.392 52.406 17.484 1 88.56 694 GLY B C 1
ATOM 11198 O O . GLY B 1 694 ? 0.615 52.656 16.812 1 88.56 694 GLY B O 1
ATOM 11199 N N . ARG B 1 695 ? -0.815 53.125 18.422 1 86.62 695 ARG B N 1
ATOM 11200 C CA . ARG B 1 695 ? -0.135 54.344 18.797 1 86.62 695 ARG B CA 1
ATOM 11201 C C . ARG B 1 695 ? 1.273 54.062 19.312 1 86.62 695 ARG B C 1
ATOM 11203 O O . ARG B 1 695 ? 2.227 54.75 18.938 1 86.62 695 ARG B O 1
ATOM 11210 N N . LYS B 1 696 ? 1.389 53.125 20.109 1 82 696 LYS B N 1
ATOM 11211 C CA . LYS B 1 696 ? 2.674 52.781 20.703 1 82 696 LYS B CA 1
ATOM 11212 C C . LYS B 1 696 ? 3.66 52.281 19.656 1 82 696 LYS B C 1
ATOM 11214 O O . LYS B 1 696 ? 4.871 52.469 19.797 1 82 696 LYS B O 1
ATOM 11219 N N . LEU B 1 697 ? 3.109 51.656 18.719 1 85.38 697 LEU B N 1
ATOM 11220 C CA . LEU B 1 697 ? 3.953 51.125 17.656 1 85.38 697 LEU B CA 1
ATOM 11221 C C . LEU B 1 697 ? 4.184 52.156 16.562 1 85.38 697 LEU B C 1
ATOM 11223 O O . LEU B 1 697 ? 4.938 51.906 15.617 1 85.38 697 LEU B O 1
ATOM 11227 N N . GLY B 1 698 ? 3.539 53.219 16.719 1 87.38 698 GLY B N 1
ATOM 11228 C CA . GLY B 1 698 ? 3.664 54.281 15.711 1 87.38 698 GLY B CA 1
ATOM 11229 C C . GLY B 1 698 ? 2.904 53.969 14.43 1 87.38 698 GLY B C 1
ATOM 11230 O O . GLY B 1 698 ? 3.307 54.406 13.352 1 87.38 698 GLY B O 1
ATOM 11231 N N . LEU B 1 699 ? 1.861 53.219 14.562 1 92.56 699 LEU B N 1
ATOM 11232 C CA . LEU B 1 699 ? 1.06 52.844 13.406 1 92.56 699 LEU B CA 1
ATOM 11233 C C . LEU B 1 699 ? -0.229 53.656 13.344 1 92.56 699 LEU B C 1
ATOM 11235 O O . LEU B 1 699 ? -0.779 54.031 14.375 1 92.56 699 LEU B O 1
ATOM 11239 N N . GLN B 1 700 ? -0.686 53.875 12.125 1 95.19 700 GLN B N 1
ATOM 11240 C CA . GLN B 1 700 ? -2.006 54.469 11.961 1 95.19 700 GLN B CA 1
ATOM 11241 C C . GLN B 1 700 ? -3.109 53.438 12.195 1 95.19 700 GLN B C 1
ATOM 11243 O O . GLN B 1 700 ? -2.947 52.281 11.867 1 95.19 700 GLN B O 1
ATOM 11248 N N . VAL B 1 701 ? -4.191 53.906 12.82 1 96.38 701 VAL B N 1
ATOM 11249 C CA . VAL B 1 701 ? -5.27 52.969 13.148 1 96.38 701 VAL B CA 1
ATOM 11250 C C . VAL B 1 701 ? -6.52 53.344 12.344 1 96.38 701 VAL B C 1
ATOM 11252 O O . VAL B 1 701 ? -6.949 54.5 12.336 1 96.38 701 VAL B O 1
ATOM 11255 N N . LEU B 1 702 ? -7.039 52.375 11.617 1 97.31 702 LEU B N 1
ATOM 11256 C CA . LEU B 1 702 ? -8.281 52.531 10.867 1 97.31 702 LEU B CA 1
ATOM 11257 C C . LEU B 1 702 ? -9.344 51.562 11.391 1 97.31 702 LEU B C 1
ATOM 11259 O O . LEU B 1 702 ? -9.062 50.406 11.641 1 97.31 702 LEU B O 1
ATOM 11263 N N . ALA B 1 703 ? -10.531 52.062 11.672 1 96.19 703 ALA B N 1
ATOM 11264 C CA . ALA B 1 703 ? -11.625 51.219 12.148 1 96.19 703 ALA B CA 1
ATOM 11265 C C . ALA B 1 703 ? -12.562 50.844 11.008 1 96.19 703 ALA B C 1
ATOM 11267 O O . ALA B 1 703 ? -12.961 51.719 10.219 1 96.19 703 ALA B O 1
ATOM 11268 N N . GLU B 1 704 ? -12.859 49.594 10.922 1 95.56 704 GLU B N 1
ATOM 11269 C CA . GLU B 1 704 ? -13.781 49.125 9.898 1 95.56 704 GLU B CA 1
ATOM 11270 C C . GLU B 1 704 ? -15.188 48.906 10.461 1 95.56 704 GLU B C 1
ATOM 11272 O O . GLU B 1 704 ? -15.352 48.656 11.656 1 95.56 704 GLU B O 1
ATOM 11277 N N . GLY B 1 705 ? -16.203 49.094 9.641 1 94.19 705 GLY B N 1
ATOM 11278 C CA . GLY B 1 705 ? -17.562 48.719 10 1 94.19 705 GLY B CA 1
ATOM 11279 C C . GLY B 1 705 ? -18.266 49.812 10.812 1 94.19 705 GLY B C 1
ATOM 11280 O O . GLY B 1 705 ? -19.078 49.5 11.695 1 94.19 705 GLY B O 1
ATOM 11281 N N . ILE B 1 706 ? -17.906 51 10.539 1 94.94 706 ILE B N 1
ATOM 11282 C CA . ILE B 1 706 ? -18.609 52.094 11.219 1 94.94 706 ILE B CA 1
ATOM 11283 C C . ILE B 1 706 ? -20 52.25 10.617 1 94.94 706 ILE B C 1
ATOM 11285 O O . ILE B 1 706 ? -20.141 52.656 9.461 1 94.94 706 ILE B O 1
ATOM 11289 N N . GLU B 1 707 ? -20.984 52 11.383 1 92.56 707 GLU B N 1
ATOM 11290 C CA . GLU B 1 707 ? -22.344 52 10.828 1 92.56 707 GLU B CA 1
ATOM 11291 C C . GLU B 1 707 ? -23.172 53.125 11.398 1 92.56 707 GLU B C 1
ATOM 11293 O O . GLU B 1 707 ? -24.219 53.5 10.828 1 92.56 707 GLU B O 1
ATOM 11298 N N . ASP B 1 708 ? -22.719 53.75 12.516 1 91.19 708 ASP B N 1
ATOM 11299 C CA . ASP B 1 708 ? -23.531 54.781 13.125 1 91.19 708 ASP B CA 1
ATOM 11300 C C . ASP B 1 708 ? -22.656 55.875 13.727 1 91.19 708 ASP B C 1
ATOM 11302 O O . ASP B 1 708 ? -21.438 55.719 13.844 1 91.19 708 ASP B O 1
ATOM 11306 N N . ALA B 1 709 ? -23.266 56.906 14.125 1 91.25 709 ALA B N 1
ATOM 11307 C CA . ALA B 1 709 ? -22.578 58.094 14.633 1 91.25 709 ALA B CA 1
ATOM 11308 C C . ALA B 1 709 ? -21.969 57.844 16.016 1 91.25 709 ALA B C 1
ATOM 11310 O O . ALA B 1 709 ? -20.922 58.375 16.344 1 91.25 709 ALA B O 1
ATOM 11311 N N . SER B 1 710 ? -22.656 57 16.688 1 90.75 710 SER B N 1
ATOM 11312 C CA . SER B 1 710 ? -22.156 56.688 18.031 1 90.75 710 SER B CA 1
ATOM 11313 C C . SER B 1 710 ? -20.797 56 17.953 1 90.75 710 SER B C 1
ATOM 11315 O O . SER B 1 710 ? -19.891 56.281 18.734 1 90.75 710 SER B O 1
ATOM 11317 N N . ALA B 1 711 ? -20.703 55.094 17.094 1 92.12 711 ALA B N 1
ATOM 11318 C CA . ALA B 1 711 ? -19.438 54.406 16.891 1 92.12 711 ALA B CA 1
ATOM 11319 C C . ALA B 1 711 ? -18.344 55.344 16.422 1 92.12 711 ALA B C 1
ATOM 11321 O O . ALA B 1 711 ? -17.203 55.25 16.844 1 92.12 711 ALA B O 1
ATOM 11322 N N . TRP B 1 712 ? -18.75 56.219 15.562 1 93.94 712 TRP B N 1
ATOM 11323 C CA . TRP B 1 712 ? -17.828 57.219 15.031 1 93.94 712 TRP B CA 1
ATOM 11324 C C . TRP B 1 712 ? -17.219 58.062 16.156 1 93.94 712 TRP B C 1
ATOM 11326 O O . TRP B 1 712 ? -16 58.219 16.219 1 93.94 712 TRP B O 1
ATOM 11336 N N . GLN B 1 713 ? -18.047 58.5 17.016 1 92.62 713 GLN B N 1
ATOM 11337 C CA . GLN B 1 713 ? -17.594 59.344 18.125 1 92.62 713 GLN B CA 1
ATOM 11338 C C . GLN B 1 713 ? -16.734 58.562 19.109 1 92.62 713 GLN B C 1
ATOM 11340 O O . GLN B 1 713 ? -15.727 59.094 19.609 1 92.62 713 GLN B O 1
ATOM 11345 N N . ALA B 1 714 ? -17.188 57.406 19.344 1 92.38 714 ALA B N 1
ATOM 11346 C CA . ALA B 1 714 ? -16.438 56.562 20.281 1 92.38 714 ALA B CA 1
ATOM 11347 C C . ALA B 1 714 ? -15.031 56.281 19.766 1 92.38 714 ALA B C 1
ATOM 11349 O O . ALA B 1 714 ? -14.062 56.312 20.531 1 92.38 714 ALA B O 1
ATOM 11350 N N . LEU B 1 715 ? -14.938 56 18.547 1 94.69 715 LEU B N 1
ATOM 11351 C CA . LEU B 1 715 ? -13.656 55.688 17.922 1 94.69 715 LEU B CA 1
ATOM 11352 C C . LEU B 1 715 ? -12.742 56.906 17.875 1 94.69 715 LEU B C 1
ATOM 11354 O O . LEU B 1 715 ? -11.531 56.781 18.078 1 94.69 715 LEU B O 1
ATOM 11358 N N . ARG B 1 716 ? -13.312 58 17.609 1 93.25 716 ARG B N 1
ATOM 11359 C CA . ARG B 1 716 ? -12.547 59.25 17.641 1 93.25 716 ARG B CA 1
ATOM 11360 C C . ARG B 1 716 ? -11.984 59.5 19.031 1 93.25 716 ARG B C 1
ATOM 11362 O O . ARG B 1 716 ? -10.828 59.906 19.172 1 93.25 716 ARG B O 1
ATOM 11369 N N . ALA B 1 717 ? -12.812 59.25 19.969 1 91.81 717 ALA B N 1
ATOM 11370 C CA . ALA B 1 717 ? -12.406 59.438 21.359 1 91.81 717 ALA B CA 1
ATOM 11371 C C . ALA B 1 717 ? -11.289 58.469 21.75 1 91.81 717 ALA B C 1
ATOM 11373 O O . ALA B 1 717 ? -10.438 58.812 22.562 1 91.81 717 ALA B O 1
ATOM 11374 N N . MET B 1 718 ? -11.289 57.375 21.125 1 90.31 718 MET B N 1
ATOM 11375 C CA . MET B 1 718 ? -10.289 56.375 21.422 1 90.31 718 MET B CA 1
ATOM 11376 C C . MET B 1 718 ? -8.961 56.688 20.734 1 90.31 718 MET B C 1
ATOM 11378 O O . MET B 1 718 ? -7.938 56.094 21.016 1 90.31 718 MET B O 1
ATOM 11382 N N . GLY B 1 719 ? -9.016 57.594 19.812 1 90.06 719 GLY B N 1
ATOM 11383 C CA . GLY B 1 719 ? -7.793 58 19.141 1 90.06 719 GLY B CA 1
ATOM 11384 C C . GLY B 1 719 ? -7.625 57.375 17.781 1 90.06 719 GLY B C 1
ATOM 11385 O O . GLY B 1 719 ? -6.527 57.406 17.219 1 90.06 719 GLY B O 1
ATOM 11386 N N . CYS B 1 720 ? -8.664 56.812 17.25 1 94.44 720 CYS B N 1
ATOM 11387 C CA . CYS B 1 720 ? -8.609 56.281 15.891 1 94.44 720 CYS B CA 1
ATOM 11388 C C . CYS B 1 720 ? -8.562 57.406 14.859 1 94.44 720 CYS B C 1
ATOM 11390 O O . CYS B 1 720 ? -9.328 58.344 14.938 1 94.44 720 CYS B O 1
ATOM 11392 N N . GLN B 1 721 ? -7.734 57.281 13.93 1 95.25 721 GLN B N 1
ATOM 11393 C CA . GLN B 1 721 ? -7.52 58.375 12.984 1 95.25 721 GLN B CA 1
ATOM 11394 C C . GLN B 1 721 ? -8.438 58.219 11.773 1 95.25 721 GLN B C 1
ATOM 11396 O O . GLN B 1 721 ? -8.945 59.219 11.258 1 95.25 721 GLN B O 1
ATOM 11401 N N . GLU B 1 722 ? -8.602 57 11.344 1 96.88 722 GLU B N 1
ATOM 11402 C CA . GLU B 1 722 ? -9.344 56.781 10.102 1 96.88 722 GLU B CA 1
ATOM 11403 C C . GLU B 1 722 ? -10.453 55.75 10.297 1 96.88 722 GLU B C 1
ATOM 11405 O O . GLU B 1 722 ? -10.438 54.969 11.258 1 96.88 722 GLU B O 1
ATOM 11410 N N . GLY B 1 723 ? -11.383 55.781 9.398 1 96.75 723 GLY B N 1
ATOM 11411 C CA . GLY B 1 723 ? -12.492 54.844 9.492 1 96.75 723 GLY B CA 1
ATOM 11412 C C . GLY B 1 723 ? -13.156 54.594 8.156 1 96.75 723 GLY B C 1
ATOM 11413 O O . GLY B 1 723 ? -13 55.375 7.211 1 96.75 723 GLY B O 1
ATOM 11414 N N . GLN B 1 724 ? -13.82 53.469 8.133 1 96.19 724 GLN B N 1
ATOM 11415 C CA . GLN B 1 724 ? -14.648 53.094 6.984 1 96.19 724 GLN B CA 1
ATOM 11416 C C . GLN B 1 724 ? -15.859 52.281 7.418 1 96.19 724 GLN B C 1
ATOM 11418 O O . GLN B 1 724 ? -15.859 51.688 8.5 1 96.19 724 GLN B O 1
ATOM 11423 N N . GLY B 1 725 ? -16.938 52.344 6.613 1 95 725 GLY B N 1
ATOM 11424 C CA . GLY B 1 725 ? -18.172 51.625 6.91 1 95 725 GLY B CA 1
ATOM 11425 C C . GLY B 1 725 ? -19.375 52.219 6.219 1 95 725 GLY B C 1
ATOM 11426 O O . GLY B 1 725 ? -19.25 53.188 5.453 1 95 725 GLY B O 1
ATOM 11427 N N . TYR B 1 726 ? -20.469 51.75 6.551 1 93.5 726 TYR B N 1
ATOM 11428 C CA . TYR B 1 726 ? -21.719 52.125 5.879 1 93.5 726 TYR B CA 1
ATOM 11429 C C . TYR B 1 726 ? -22.156 53.531 6.281 1 93.5 726 TYR B C 1
ATOM 11431 O O . TYR B 1 726 ? -22.906 54.156 5.562 1 93.5 726 TYR B O 1
ATOM 11439 N N . HIS B 1 727 ? -21.672 53.969 7.402 1 92.94 727 HIS B N 1
ATOM 11440 C CA . HIS B 1 727 ? -21.953 55.344 7.836 1 92.94 727 HIS B CA 1
ATOM 11441 C C . HIS B 1 727 ? -21.328 56.344 6.898 1 92.94 727 HIS B C 1
ATOM 11443 O O . HIS B 1 727 ? -21.844 57.469 6.742 1 92.94 727 HIS B O 1
ATOM 11449 N N . VAL B 1 728 ? -20.234 55.969 6.297 1 92.81 728 VAL B N 1
ATOM 11450 C CA . VAL B 1 728 ? -19.562 56.812 5.32 1 92.81 728 VAL B CA 1
ATOM 11451 C C . VAL B 1 728 ? -20.125 56.562 3.93 1 92.81 728 VAL B C 1
ATOM 11453 O O . VAL B 1 728 ? -20.625 57.469 3.279 1 92.81 728 VAL B O 1
ATOM 11456 N N . ALA B 1 729 ? -19.984 55.375 3.527 1 94.81 729 ALA B N 1
ATOM 11457 C CA . ALA B 1 729 ? -20.531 54.969 2.232 1 94.81 729 ALA B CA 1
ATOM 11458 C C . ALA B 1 729 ? -20.484 53.438 2.07 1 94.81 729 ALA B C 1
ATOM 11460 O O . ALA B 1 729 ? -19.578 52.781 2.578 1 94.81 729 ALA B O 1
ATOM 11461 N N . ARG B 1 730 ? -21.422 52.906 1.404 1 95.19 730 ARG B N 1
ATOM 11462 C CA . ARG B 1 730 ? -21.375 51.5 1.012 1 95.19 730 ARG B CA 1
ATOM 11463 C C . ARG B 1 730 ? -20.422 51.281 -0.158 1 95.19 730 ARG B C 1
ATOM 11465 O O . ARG B 1 730 ? -20.125 52.219 -0.906 1 95.19 730 ARG B O 1
ATOM 11472 N N . PRO B 1 731 ? -19.906 50.062 -0.239 1 95.75 731 PRO B N 1
ATOM 11473 C CA . PRO B 1 731 ? -19.078 49.812 -1.416 1 95.75 731 PRO B CA 1
ATOM 11474 C C . PRO B 1 731 ? -19.797 50.125 -2.727 1 95.75 731 PRO B C 1
ATOM 11476 O O . PRO B 1 731 ? -20.969 49.812 -2.875 1 95.75 731 PRO B O 1
ATOM 11479 N N . MET B 1 732 ? -19.016 50.75 -3.582 1 96.44 732 MET B N 1
ATOM 11480 C CA . MET B 1 732 ? -19.609 51.25 -4.82 1 96.44 732 MET B CA 1
ATOM 11481 C C . MET B 1 732 ? -18.781 50.812 -6.027 1 96.44 732 MET B C 1
ATOM 11483 O O . MET B 1 732 ? -17.547 50.75 -5.945 1 96.44 732 MET B O 1
ATOM 11487 N N . ASP B 1 733 ? -19.484 50.562 -7.129 1 94.19 733 ASP B N 1
ATOM 11488 C CA . ASP B 1 733 ? -18.734 50.344 -8.367 1 94.19 733 ASP B CA 1
ATOM 11489 C C . ASP B 1 733 ? -18.094 51.625 -8.867 1 94.19 733 ASP B C 1
ATOM 11491 O O . ASP B 1 733 ? -18.281 52.688 -8.281 1 94.19 733 ASP B O 1
ATOM 11495 N N . LYS B 1 734 ? -17.297 51.5 -9.844 1 93.19 734 LYS B N 1
ATOM 11496 C CA . LYS B 1 734 ? -16.516 52.625 -10.312 1 93.19 734 LYS B CA 1
ATOM 11497 C C . LYS B 1 734 ? -17.406 53.812 -10.695 1 93.19 734 LYS B C 1
ATOM 11499 O O . LYS B 1 734 ? -17.109 54.938 -10.344 1 93.19 734 LYS B O 1
ATOM 11504 N N . ALA B 1 735 ? -18.5 53.531 -11.359 1 92.56 735 ALA B N 1
ATOM 11505 C CA . ALA B 1 735 ? -19.422 54.562 -11.789 1 92.56 735 ALA B CA 1
ATOM 11506 C C . ALA B 1 735 ? -20.047 55.281 -10.594 1 92.56 735 ALA B C 1
ATOM 11508 O O . ALA B 1 735 ? -20.141 56.5 -10.555 1 92.56 735 ALA B O 1
ATOM 11509 N N . GLN B 1 736 ? -20.5 54.469 -9.688 1 94.31 736 GLN B N 1
ATOM 11510 C CA . GLN B 1 736 ? -21.109 55.031 -8.469 1 94.31 736 GLN B CA 1
ATOM 11511 C C . GLN B 1 736 ? -20.078 55.812 -7.668 1 94.31 736 GLN B C 1
ATOM 11513 O O . GLN B 1 736 ? -20.422 56.844 -7.055 1 94.31 736 GLN B O 1
ATOM 11518 N N . LEU B 1 737 ? -18.891 55.344 -7.691 1 94.88 737 LEU B N 1
ATOM 11519 C CA . LEU B 1 737 ? -17.812 56.031 -6.977 1 94.88 737 LEU B CA 1
ATOM 11520 C C . LEU B 1 737 ? -17.562 57.406 -7.547 1 94.88 737 LEU B C 1
ATOM 11522 O O . LEU B 1 737 ? -17.422 58.375 -6.801 1 94.88 737 LEU B O 1
ATOM 11526 N N . LEU B 1 738 ? -17.531 57.5 -8.82 1 92.12 738 LEU B N 1
ATOM 11527 C CA . LEU B 1 738 ? -17.328 58.781 -9.477 1 92.12 738 LEU B CA 1
ATOM 11528 C C . LEU B 1 738 ? -18.453 59.781 -9.148 1 92.12 738 LEU B C 1
ATOM 11530 O O . LEU B 1 738 ? -18.203 60.969 -8.938 1 92.12 738 LEU B O 1
ATOM 11534 N N . GLY B 1 739 ? -19.656 59.219 -9.117 1 91.19 739 GLY B N 1
ATOM 11535 C CA . GLY B 1 739 ? -20.781 60.062 -8.711 1 91.19 739 GLY B CA 1
ATOM 11536 C C . GLY B 1 739 ? -20.688 60.531 -7.273 1 91.19 739 GLY B C 1
ATOM 11537 O O . GLY B 1 739 ? -20.969 61.688 -6.977 1 91.19 739 GLY B O 1
ATOM 11538 N N . TRP B 1 740 ? -20.297 59.656 -6.484 1 93.69 740 TRP B N 1
ATOM 11539 C CA . TRP B 1 740 ? -20.172 59.969 -5.062 1 93.69 740 TRP B CA 1
ATOM 11540 C C . TRP B 1 740 ? -19.078 61 -4.828 1 93.69 740 TRP B C 1
ATOM 11542 O O . TRP B 1 740 ? -19.25 61.938 -4.02 1 93.69 740 TRP B O 1
ATOM 11552 N N . LEU B 1 741 ? -17.953 60.938 -5.539 1 93.06 741 LEU B N 1
ATOM 11553 C CA . LEU B 1 741 ? -16.844 61.875 -5.426 1 93.06 741 LEU B CA 1
ATOM 11554 C C . LEU B 1 741 ? -17.234 63.25 -5.961 1 93.06 741 LEU B C 1
ATOM 11556 O O . LEU B 1 741 ? -16.797 64.25 -5.434 1 93.06 741 LEU B O 1
ATOM 11560 N N . GLY B 1 742 ? -18.031 63.219 -6.98 1 87.19 742 GLY B N 1
ATOM 11561 C CA . GLY B 1 742 ? -18.516 64.5 -7.543 1 87.19 742 GLY B CA 1
ATOM 11562 C C . GLY B 1 742 ? -19.406 65.25 -6.594 1 87.19 742 GLY B C 1
ATOM 11563 O O . GLY B 1 742 ? -19.328 66.5 -6.531 1 87.19 742 GLY B O 1
ATOM 11564 N N . GLN B 1 743 ? -20.234 64.562 -5.891 1 86.12 743 GLN B N 1
ATOM 11565 C CA . GLN B 1 743 ? -21.156 65.188 -4.949 1 86.12 743 GLN B CA 1
ATOM 11566 C C . GLN B 1 743 ? -20.422 65.688 -3.723 1 86.12 743 GLN B C 1
ATOM 11568 O O . GLN B 1 743 ? -20.828 66.75 -3.135 1 86.12 743 GLN B O 1
ATOM 11573 N N . ARG B 1 744 ? -19.469 65.062 -3.244 1 81.75 744 ARG B N 1
ATOM 11574 C CA . ARG B 1 744 ? -18.703 65.438 -2.064 1 81.75 744 ARG B CA 1
ATOM 11575 C C . ARG B 1 744 ? -17.922 66.75 -2.318 1 81.75 744 ARG B C 1
ATOM 11577 O O . ARG B 1 744 ? -17.797 67.562 -1.431 1 81.75 744 ARG B O 1
ATOM 11584 N N . ASN B 1 745 ? -17.312 66.875 -3.432 1 65.62 745 ASN B N 1
ATOM 11585 C CA . ASN B 1 745 ? -16.578 68.125 -3.766 1 65.62 745 ASN B CA 1
ATOM 11586 C C . ASN B 1 745 ? -17.516 69.312 -3.855 1 65.62 745 ASN B C 1
ATOM 11588 O O . ASN B 1 745 ? -17.094 70.438 -3.598 1 65.62 745 ASN B O 1
ATOM 11592 N N . GLU B 1 746 ? -18.812 69 -4.262 1 55.25 746 GLU B N 1
ATOM 11593 C CA . GLU B 1 746 ? -19.734 70.188 -4.352 1 55.25 746 GLU B CA 1
ATOM 11594 C C . GLU B 1 746 ? -20.234 70.562 -2.969 1 55.25 746 GLU B C 1
ATOM 11596 O O . GLU B 1 746 ? -20.672 71.688 -2.775 1 55.25 746 GLU B O 1
ATOM 11601 N N . VAL B 1 747 ? -20.688 69.688 -2.074 1 50.03 747 VAL B N 1
ATOM 11602 C CA . VAL B 1 747 ? -21.234 70.062 -0.78 1 50.03 747 VAL B CA 1
ATOM 11603 C C . VAL B 1 747 ? -20.109 70.562 0.117 1 50.03 747 VAL B C 1
ATOM 11605 O O . VAL B 1 747 ? -19.141 69.875 0.374 1 50.03 747 VAL B O 1
ATOM 11608 N N . PRO B 1 748 ? -19.922 71.812 0.326 1 44 748 PRO B N 1
ATOM 11609 C CA . PRO B 1 748 ? -19 72.312 1.36 1 44 748 PRO B CA 1
ATOM 11610 C C . PRO B 1 748 ? -19.141 71.5 2.668 1 44 748 PRO B C 1
ATOM 11612 O O . PRO B 1 748 ? -20.203 70.938 2.957 1 44 748 PRO B O 1
ATOM 11615 N N . GLN B 1 749 ? -18.078 71.062 3.35 1 37.94 749 GLN B N 1
ATOM 11616 C CA . GLN B 1 749 ? -18.062 70.375 4.625 1 37.94 749 GLN B CA 1
ATOM 11617 C C . GLN B 1 749 ? -19.141 70.875 5.562 1 37.94 749 GLN B C 1
ATOM 11619 O O . GLN B 1 749 ? -18.938 71.875 6.234 1 37.94 749 GLN B O 1
ATOM 11624 N N . ARG B 1 750 ? -20.422 70.938 5.238 1 39.12 750 ARG B N 1
ATOM 11625 C CA . ARG B 1 750 ? -21.359 71.312 6.305 1 39.12 750 ARG B CA 1
ATOM 11626 C C . ARG B 1 750 ? -21.188 70.375 7.508 1 39.12 750 ARG B C 1
ATOM 11628 O O . ARG B 1 750 ? -21 69.125 7.352 1 39.12 750 ARG B O 1
ATOM 11635 N N . GLN B 1 751 ? -20.656 70.875 8.688 1 31.86 751 GLN B N 1
ATOM 11636 C CA . GLN B 1 751 ? -20.625 70.312 10.008 1 31.86 751 GLN B CA 1
ATOM 11637 C C . GLN B 1 751 ? -21.859 69.438 10.234 1 31.86 751 GLN B C 1
ATOM 11639 O O . GLN B 1 751 ? -22.984 69.812 9.961 1 31.86 751 GLN B O 1
ATOM 11644 N N . PRO B 1 752 ? -21.812 68.062 10.078 1 36.25 752 PRO B N 1
ATOM 11645 C CA . PRO B 1 752 ? -23 67.312 10.438 1 36.25 752 PRO B CA 1
ATOM 11646 C C . PRO B 1 752 ? -23.719 67.812 11.68 1 36.25 752 PRO B C 1
ATOM 11648 O O . PRO B 1 752 ? -23.141 67.812 12.773 1 36.25 752 PRO B O 1
ATOM 11651 N N . GLY B 1 753 ? -24.281 69.125 11.617 1 30.19 753 GLY B N 1
ATOM 11652 C CA . GLY B 1 753 ? -25.094 69.625 12.703 1 30.19 753 GLY B CA 1
ATOM 11653 C C . GLY B 1 753 ? -26.094 68.625 13.242 1 30.19 753 GLY B C 1
ATOM 11654 O O . GLY B 1 753 ? -26.281 67.562 12.656 1 30.19 753 GLY B O 1
ATOM 11655 N N . THR B 1 754 ? -26.75 69 14.484 1 29.98 754 THR B N 1
ATOM 11656 C CA . THR B 1 754 ? -27.703 68.438 15.453 1 29.98 754 THR B CA 1
ATOM 11657 C C . THR B 1 754 ? -29.016 68.125 14.773 1 29.98 754 THR B C 1
ATOM 11659 O O . THR B 1 754 ? -29.766 69 14.328 1 29.98 754 THR B O 1
ATOM 11662 N N . SER B 1 755 ? -29.062 67.312 13.773 1 27.34 755 SER B N 1
ATOM 11663 C CA . SER B 1 755 ? -30.422 66.938 13.375 1 27.34 755 SER B CA 1
ATOM 11664 C C . SER B 1 755 ? -31.281 66.562 14.594 1 27.34 755 SER B C 1
ATOM 11666 O O . SER B 1 755 ? -30.891 65.75 15.414 1 27.34 755 SER B O 1
ATOM 11668 N N . GLU B 1 756 ? -32.031 67.625 15.047 1 24.67 756 GLU B N 1
ATOM 11669 C CA . GLU B 1 756 ? -33.219 67.5 15.898 1 24.67 756 GLU B CA 1
ATOM 11670 C C . GLU B 1 756 ? -34.094 66.375 15.492 1 24.67 756 GLU B C 1
ATOM 11672 O O . GLU B 1 756 ? -34.344 66.125 14.297 1 24.67 756 GLU B O 1
ATOM 11677 N N . PHE B 1 757 ? -34.062 65.188 16.25 1 27.25 757 PHE B N 1
ATOM 11678 C CA . PHE B 1 757 ? -35.094 64.188 16.328 1 27.25 757 PHE B CA 1
ATOM 11679 C C . PHE B 1 757 ? -36.469 64.75 16.188 1 27.25 757 PHE B C 1
ATOM 11681 O O . PHE B 1 757 ? -36.844 65.688 16.953 1 27.25 757 PHE B O 1
ATOM 11688 N N . PRO B 1 758 ? -37.062 65 14.969 1 24.59 758 PRO B N 1
ATOM 11689 C CA . PRO B 1 758 ? -38.5 65.062 15.258 1 24.59 758 PRO B CA 1
ATOM 11690 C C . PRO B 1 758 ? -39 63.719 15.883 1 24.59 758 PRO B C 1
ATOM 11692 O O . PRO B 1 758 ? -38.406 62.688 15.656 1 24.59 758 PRO B O 1
#

Sequence (1516 aa):
MSFVMRARAPRAPAPASALLQPALQPPPPSPVPGPEWRVLIVDSDPDVHAAFRLALEGHSLFGRPLVFLYARSGTQARNLLRSEQDLAVVVLDAVTDGTGAGLDLVDFIRYTAGLRNSRIVLRTGRPGQAPDLETLLRYDINDCRTKTELTPDRLLAIVVTAVRSYEQLCAIEANRRSLELMVRSSASLLEETNLHAFARGVITQLATLLGVASEGLVCSEGTHPAEPYRVLAATGPFARLIDQPIATVLASRGLRLLRQALQARRNIYGVQRGVALYIGRGDEQDMAVFIDAPASHSALDRQLLEVFCANLRTLLHNRGLLERLHQSAYFDPLVCLPNRAHFVEKVDECVWRGTRDHVLALVDIDDFSATNDVMGHRFGDRLLEAMARRLASALPAGVLLARVGSDTFGILGPTDEVALAQLLDCARQPLAVDGVPHKVSLTCGYVYLPHERQAGTDLVKDATIALKRAKRDHRGQLLEYSEQMGMEARDRALLLSDLRAAIDGAQLFLVYQPQVDLETHALVGLEALLRWRRQDGSFVPPDRFIPVAEHSGLIVPLGQWVLATACRTMRELLDAGRAPRRMAVNVSTVQLQDPGFLQTVSNALAEHGLQGAQLELEITESVAVLPTQLLQATLSALRTLGVTIAIDDFGTGYSSLSYLERLPLDRIKIDRSFVRQLGESQEARIAEMIAQLGRKLGLQVLAEGIEDASAWQALRAMGCQEGQGYHVARPMDKAQLLGWLGQRNEVPQRQPGTSEFPMSFVMRARAPRAPAPASALLQPALQPPPPSPVPGPEWRVLIVDSDPDVHAAFRLALEGHSLFGRPLVFLYARSGTQARNLLRSEQDLAVVVLDAVTDGTGAGLDLVDFIRYTAGLRNSRIVLRTGRPGQAPDLETLLRYDINDCRTKTELTPDRLLAIVVTAVRSYEQLCAIEANRRSLELMVRSSASLLEETNLHAFARGVITQLATLLGVASEGLVCSEGTHPAEPYRVLAATGPFARLIDQPIATVLASRGLRLLRQALQARRNIYGVQRGVALYIGRGDEQDMAVFIDAPASHSALDRQLLEVFCANLRTLLHNRGLLERLHQSAYFDPLVCLPNRAHFVEKVDECVWRGTRDHVLALVDIDDFSATNDVMGHRFGDRLLEAMARRLASALPAGVLLARVGSDTFGILGPTDEVALAQLLDCARQPLAVDGVPHKVSLTCGYVYLPHERQAGTDLVKDATIALKRAKRDHRGQLLEYSEQMGMEARDRALLLSDLRAAIDGAQLFLVYQPQVDLETHALVGLEALLRWRRQDGSFVPPDRFIPVAEHSGLIVPLGQWVLATACRTMRELLDAGRAPRRMAVNVSTVQLQDPGFLQTVSNALAEHGLQGAQLELEITESVAVLPTQLLQATLSALRTLGVTIAIDDFGTGYSSLSYLERLPLDRIKIDRSFVRQLGESQEARIAEMIAQLGRKLGLQVLAEGIEDASAWQALRAMGCQEGQGYHVARPMDKAQLLGWLGQRNEVPQRQPGTSEFP

InterPro domains:
  IPR000160 GGDEF domain [PF00990] (329-476)
  IPR000160 GGDEF domain [PS50887] (356-483)
  IPR000160 GGDEF domain [SM00267] (318-481)
  IPR000160 GGDEF domain [TIGR00254] (326-477)
  IPR000160 GGDEF domain [cd01949] (330-477)
  IPR001633 EAL domain [PF00563] (498-731)
  IPR001633 EAL domain [PS50883] (492-745)
  IPR001633 EAL domain [SM00052] (491-736)
  IPR001633 EAL domain [cd01948] (497-736)
  IPR001789 Signal transduction response regulator, receiver domain [PS50110] (38-162)
  IPR011006 CheY-like superfamily [SSF52172] (36-198)
  IPR021800 Domain of unknown function DUF3369 [PF11849] (159-325)
  IPR029787 Nucleotide cyclase [SSF55073] (337-482)
  IPR035919 EAL domain superfamily [G3DSA:3.20.20.450] (494-754)
  IPR035919 EAL domain superfamily [SSF141868] (497-745)
  IPR043128 Reverse transcriptase/Diguanylate cyclase domain [G3DSA:3.30.70.270] (327-493)

Organism: Delftia acidovorans (strain DSM 14801 / SPH-1) (NCBI:txid398578)

pLDDT: mean 82.42, std 16.33, range [20.44, 98.31]

Foldseek 3Di:
DCPDPPPDDDDDDPDPCPPPPPPPPPPDPPPPQDDAAEEEEEAQDVVVVVQCCVLFPPDAAPNHHYDYHYHNALVRVLVVLQVDQRHQEYEFECQGPHHGSRQVSQCCNCPVSPNPLHAYEYEYEDPPDDDDPVSPVVGPHHHYYYPVQSHSVSVVVVVNVSNVSSVVVVVVVLLVVLVVLLVVLLVVLLPDLDPLVNQLSLLVSVCVSQVHPSFKWKKAQDPDPVQGIATSAGDDPCRVRHRHGLVPVDPDPQSVQQVCCVVVVAWDFDPFWKIKGWAEPPDRQIMIMIDTGGRDPDPSSVVSVVVSSVSVNVSSVSSVVVVVVCCVVFADPLQRAGEQVVQQVVLLVCLVVLPAQKKKKKKFWPCLVVCCVVVNVVQSSQVQNQLSVLLVVVADPQWGWYHYDPGMIIIIDGNVRDDPLVSQVSQCWFTQGVHDGHRIGMFMFMEGRDSDNDRSVVRVVQSVLQRVVCSVPPTRDYGYGDVVSVVLVVVLVVLLVQVVVCLVVVQKAWWWFFKAWLVQRHTAEIETDIWGADPVGDTDDCVRNVVSCLVVVVLQVVQLVSLLNQLQLQLVCVVVVLHHQAYEYEDELSLLPDPCNLVSNVCSCVVSVHQQRRYEYEYEQQSLVPDQDSSQVSQVSSVVSVHAYEYPCPPPDDHDPVSVLSHRHAEYEHHQVLLVPCVDPVSVVSLLVVLVSCVVSVHAYEYEAHCDDVSSVSNVVSPHTMYTHVNSNDTGGSVVVVVVSVVVVPDDPPPPDDPDDD/DPPPPPPPDDPDPPDPPPPPPPPPPPPDPDPPQDDAAEEEEEALDVVVVVQCCVLFQPDDAPNHHYDYHYHNALVRVLVVLQVDQRHQEYEFECAGPHHRSRQVVQCCNCPVSPNPLHAYEYEYEDPPDDDDPVSPVVGPHHHYYYPVQSHSVSVVVVVNVSNVSSVVVVVVVLLVVLVVLLVVLLVVLLPDLDPLVNQLSLLVSVCVSQVHDSFKWKKAQDPDPVQGIATSAGDDPCRVRHRHGLVVVPDDPQSVQQVVCVVVVAWDFDPFWKIKGWAEPPDRQIMIMIDTGGGDPDPSSVVSVVVSSVSVNVSSVSSVVVVVVCCVVFADPLQRAGEQVVQQVVLLVCLVVQPAQKKKKKKFWPCLVVCCVVVNVVQSSQVQNQLSVLLVVVADPQWGWYHYDPGMIIIIDGNVRDPPLVSQVSQCWFTQGVHDGHRIGMFMFMEGRDSDNDRSVVRVVQSVLQRVVRSVPPTRDYGYGDVVSVVLVVVLVVLLVVVVVCLVVVQKAWWWFFKAWLVQRHTAEIETDIWGADPVRDTDDCVRNVVSCLVVVVLQVVQLVSLLNQLQLQLVCVVVVLHHQAYEYEDELSLLPDPCNLVSNVCSCVVSVHQQRRYEYEYEQQSLVPDQDSSQVSQVSSVVSVHAYEYPCPPPDDHDLVSVLSHRHAEYEHHQVLLVPCVDPVSVVSLLVVQVSCVVSVHAYEYEAHCDVVSSVSNVVSPHTMYTHVNSNDTGGSVVVVVVSVVVVVDDPPPPDDPPDD

Nearest PDB structures (foldseek):
  5m3c-assembly1_A  TM=6.394E-01  e=4.256E-39  Pseudomonas aeruginosa
  4rnf-assembly1_A  TM=6.506E-01  e=4.670E-37  Pseudomonas aeruginosa PAO1
  5m1t-assembly1_A  TM=9.617E-01  e=3.124E-26  Pseudomonas aeruginosa PAO1
  4rnj-assembly1_A  TM=9.436E-01  e=8.144E-25  Pseudomonas aeruginosa PAO1
  9bkv-assembly1_B  TM=4.864E-01  e=1.546E-37  Escherichia coli